Protein 6M7F (pdb70)

Sequence (1041 aa):
FDLPWPLRKHPGVAGAREHCLGWLAAQGLAGLTAETFVTWQLDELAGYFFPRATQEGLELATDLMVWYFAPFDDQFDGALGRDPRRTAGVCAGLAEVLYGVPEPGPVASSPVGRALGDLWRRSCTGMSPFWRTRARHNWTTGYLAAHTAESVPRYDAAYCVRQRGYATSSHVIMDLIERTGGFEVPAMVWHHPVLVELRTLTSSEMIGISNDLCSAESNNLLLVLENHEGLDRPEAIERARALTAERVARFLDVERAVTDVDCLLDGAGREAVRRFVEGLHDLVRGDNEWERTTLPWPLRKHPGVAGAREHCLGWLAAQGLALTAETFVTWQLDELAGYFFPRATQEGLELATDLMVVWYFAPFDDQFDGALGRDPRRTAGVCAGLAEVLYGVPEPGPVASSPVGRALGDLWRRSCTGMSPFWRTRARHNWTGYLAAHTAESVATSSHVIMDLIERTGGFEVPAMVWHHPVLVELRTLTSEMILTAERVARFLDVERAVTDVDCLLDGAGREAVRRFVEGLHDLVRGDNEWERTTFDLPWPLRKHPGVAGAREHCLGWLAAQGLADTFVTWQLDELAGYFFPRATQEGLELATDLMVWYFAPFDDQFRTAGVCAGLAEVLYGVPEPGPVASSPVGRALGDLWRRSCTGMSPFWRTRARHNWTTGYLAAHTAESVVDAAYCVRQRGYATSSHVIMDLIERTGGFEVPAMVWHHPVLVELRTLTSSEMIGISNDLCSSNNLLLVLENHEGLDRPEAIERARALTAERVARFLDVERAVTDVDCLLDGAGREAVRRFVEGLHDLVRGDNEWERTTFDLPWPLRKHPGVAGAREHCLGWLAAQGLAAETFVTWQLDELAGYFFPRATQEGLELATDLMVWYFAPTAGVCAGLAEVLYGVPEPGPVASSPVGRALGDLWRRSCTGMSPFWRTRARHNWTGYLAAHTAESVPRYSSHVIMDLIERTGGFEVPAMVWHHPVLVELRTLTSSEMIGISERARALTAERVARFLDVERAVTDVDCLLDGAGREAVRRFVEGLHDLVRGDNEWERTT

Secondary structure (DSSP, 8-state):
---SS-----TTHHHHHHHHHHHHHHTT------TTTTTT-HHHHHHHH-TT--HHHHHHHHHHHHHIIIIIHHTT-GGGGG-HHHHHHHHHHHHHHTS--SS--TTTTSHHHHHHHHHHHHHHTT--HHHHHHHHHHHHHHHHHHHHHTS----HHHHHHHHHHHSTHHHHHHHHHHHHT----HHHHT-HHHHHHHHHHHHHHHHHHHHHS-----HHHHHHHHH---HHHHHHHHHHHHHHHHHHHHHHHGGGGGGGGG--HHHHHHHHHHHHHHHHHHHHHHHHHHH-/--S-----TTHHHHHHHHHHHHHHTT----HHHHHHHTHHHHHHHH-TT--HHHHHHHHHHHHHIIIIITTTSTTTTTS-SSHHHHHHHHHHHHHHT-S---TTTTSHHHHHHHHHHHHHTTT--HHHHHHHHHHHHHHHHHHHHT----THHHHHHHHHHHHT----HHHHTSHHHHHHHHHHHHT--HHHHHHHHHHHGGGGGGGGGG--HHHHHHHHHHHHHHHHHHHHHHHHHHT-/---SS-----TTHHHHHHHHHHHHHHTT-----TTT-HHHHHHHH-TT--HHHHHHHHHHHHHIIIIIHHT--HHHHHHHHHHHTS--SS--TTTTSHHHHHHHHHHHHHHTT--HHHHHHHHHHHHHHHHHHHHTT---TTHHHHHHHHHSTHHHHTHHHHHHHT----HHHHTSHHHHHHHHHHHHHHHHHHHHT----HHHHHHHHH---HHHHHHHHHHHHHHHHHHHHHHGGGGGGGGGG--HHHHHHHHHHHHHHHHHHHHHHHHHHT-/---SS-----TTHHHHHHHHHHHHHHTT---TTHHHHTHHHHHHHH-TT--HHHHHHHHHHHHHHH---HHHHHHHHHHHHT-SS--SSTTSHHHHHHHHHHHHHTTT--HHHHHHHHHHHHHHHHHHHHTTS----HHHHHHHHHHHHT----HHHHTSHHHHHHHHHHHHHHHT--TTHHHHHHHHHHHHHHGGGGGGGTTS--HHHHHHHHHHHHHHHHHHHHHHHHHHT-

Radius of gyration: 35.19 Å; Cα contacts (8 Å, |Δi|>4): 1382; chains: 4; bounding box: 72×60×108 Å

Structure (mmCIF, N/CA/C/O backbone):
data_6M7F
#
_entry.id   6M7F
#
_cell.length_a   63.741
_cell.length_b   95.846
_cell.length_c   102.299
_cell.angle_alpha   90.00
_cell.angle_beta   96.92
_cell.angle_gamma   90.00
#
_symmetry.space_group_name_H-M   'P 1 21 1'
#
loop_
_entity.id
_entity.type
_entity.pdbx_description
1 polymer 'Cucumene Synthase'
2 water water
#
loop_
_atom_site.group_PDB
_atom_site.id
_atom_site.type_symbol
_atom_site.label_atom_id
_atom_site.label_alt_id
_atom_site.label_comp_id
_atom_site.label_asym_id
_atom_site.label_entity_id
_atom_site.label_seq_id
_atom_site.pdbx_PDB_ins_code
_atom_site.Cartn_x
_atom_site.Cartn_y
_atom_site.Cartn_z
_atom_site.occupancy
_atom_site.B_iso_or_equiv
_atom_site.auth_seq_id
_atom_site.auth_comp_id
_atom_site.auth_asym_id
_atom_site.auth_atom_id
_atom_site.pdbx_PDB_model_num
ATOM 1 N N . PHE A 1 7 ? 34.087 104.616 107.911 1.00 84.35 7 PHE A N 1
ATOM 2 C CA . PHE A 1 7 ? 32.832 105.324 108.136 1.00 118.92 7 PHE A CA 1
ATOM 3 C C . PHE A 1 7 ? 32.239 104.949 109.490 1.00 125.37 7 PHE A C 1
ATOM 4 O O . PHE A 1 7 ? 32.940 104.399 110.341 1.00 121.02 7 PHE A O 1
ATOM 12 N N . ASP A 1 8 ? 30.947 105.212 109.665 1.00 121.47 8 ASP A N 1
ATOM 13 C CA . ASP A 1 8 ? 30.260 105.070 110.950 1.00 112.58 8 ASP A CA 1
ATOM 14 C C . ASP A 1 8 ? 31.101 105.643 112.093 1.00 120.12 8 ASP A C 1
ATOM 15 O O . ASP A 1 8 ? 31.488 104.951 113.034 1.00 107.19 8 ASP A O 1
ATOM 17 N N . LEU A 1 9 ? 31.373 106.947 111.991 1.00 121.09 9 LEU A N 1
ATOM 18 C CA . LEU A 1 9 ? 32.211 107.681 112.929 1.00 95.99 9 LEU A CA 1
ATOM 19 C C . LEU A 1 9 ? 31.401 108.156 114.138 1.00 93.00 9 LEU A C 1
ATOM 20 O O . LEU A 1 9 ? 30.181 108.320 114.052 1.00 87.39 9 LEU A O 1
ATOM 25 N N . PRO A 1 10 ? 32.054 108.380 115.283 1.00 81.78 10 PRO A N 1
ATOM 26 C CA . PRO A 1 10 ? 31.320 108.783 116.491 1.00 74.82 10 PRO A CA 1
ATOM 27 C C . PRO A 1 10 ? 30.900 110.246 116.523 1.00 77.66 10 PRO A C 1
ATOM 28 O O . PRO A 1 10 ? 30.270 110.664 117.501 1.00 82.81 10 PRO A O 1
ATOM 32 N N . TRP A 1 11 ? 31.222 111.038 115.495 1.00 72.71 11 TRP A N 1
ATOM 33 C CA . TRP A 1 11 ? 30.932 112.466 115.516 1.00 70.01 11 TRP A CA 1
ATOM 34 C C . TRP A 1 11 ? 29.783 112.805 114.569 1.00 70.72 11 TRP A C 1
ATOM 35 O O . TRP A 1 11 ? 29.637 112.184 113.511 1.00 70.96 11 TRP A O 1
ATOM 46 N N . PRO A 1 12 ? 28.949 113.782 114.922 1.00 73.26 12 PRO A N 1
ATOM 47 C CA . PRO A 1 12 ? 27.831 114.146 114.046 1.00 64.06 12 PRO A CA 1
ATOM 48 C C . PRO A 1 12 ? 28.293 114.887 112.801 1.00 55.99 12 PRO A C 1
ATOM 49 O O . PRO A 1 12 ? 29.301 115.599 112.804 1.00 59.82 12 PRO A O 1
ATOM 53 N N . LEU A 1 13 ? 27.526 114.715 111.726 1.00 48.86 13 LEU A N 1
ATOM 54 C CA . LEU A 1 13 ? 27.795 115.398 110.466 1.00 46.87 13 LEU A CA 1
ATOM 55 C C . LEU A 1 13 ? 27.224 116.809 110.512 1.00 46.64 13 LEU A C 1
ATOM 56 O O . LEU A 1 13 ? 26.014 116.989 110.690 1.00 52.97 13 LEU A O 1
ATOM 61 N N . ARG A 1 14 ? 28.089 117.808 110.351 1.00 47.17 14 ARG A N 1
ATOM 62 C CA . ARG A 1 14 ? 27.678 119.203 110.372 1.00 52.51 14 ARG A CA 1
ATOM 63 C C . ARG A 1 14 ? 28.122 119.892 109.085 1.00 38.22 14 ARG A C 1
ATOM 64 O O . ARG A 1 14 ? 29.143 119.532 108.492 1.00 47.52 14 ARG A O 1
ATOM 72 N N . LYS A 1 15 ? 27.349 120.894 108.659 1.00 49.97 15 LYS A N 1
ATOM 73 C CA . LYS A 1 15 ? 27.527 121.511 107.350 1.00 48.25 15 LYS A CA 1
ATOM 74 C C . LYS A 1 15 ? 27.272 123.010 107.420 1.00 49.79 15 LYS A C 1
ATOM 75 O O . LYS A 1 15 ? 26.303 123.455 108.040 1.00 72.11 15 LYS A O 1
ATOM 81 N N . HIS A 1 16 ? 28.143 123.780 106.772 1.00 63.50 16 HIS A N 1
ATOM 82 C CA . HIS A 1 16 ? 27.982 125.231 106.727 1.00 62.74 16 HIS A CA 1
ATOM 83 C C . HIS A 1 16 ? 26.728 125.600 105.937 1.00 68.58 16 HIS A C 1
ATOM 84 O O . HIS A 1 16 ? 26.498 125.047 104.855 1.00 67.96 16 HIS A O 1
ATOM 91 N N . PRO A 1 17 ? 25.899 126.521 106.439 1.00 70.10 17 PRO A N 1
ATOM 92 C CA . PRO A 1 17 ? 24.643 126.846 105.736 1.00 60.16 17 PRO A CA 1
ATOM 93 C C . PRO A 1 17 ? 24.826 127.684 104.477 1.00 65.39 17 PRO A C 1
ATOM 94 O O . PRO A 1 17 ? 23.883 127.779 103.682 1.00 72.93 17 PRO A O 1
ATOM 98 N N . GLY A 1 18 ? 25.990 128.296 104.269 1.00 59.00 18 GLY A N 1
ATOM 99 C CA . GLY A 1 18 ? 26.153 129.283 103.215 1.00 46.41 18 GLY A CA 1
ATOM 100 C C . GLY A 1 18 ? 26.857 128.799 101.963 1.00 56.97 18 GLY A C 1
ATOM 101 O O . GLY A 1 18 ? 27.552 129.576 101.301 1.00 64.96 18 GLY A O 1
ATOM 102 N N . VAL A 1 19 ? 26.695 127.514 101.637 1.00 59.37 19 VAL A N 1
ATOM 103 C CA . VAL A 1 19 ? 27.365 126.938 100.471 1.00 59.92 19 VAL A CA 1
ATOM 104 C C . VAL A 1 19 ? 26.941 127.653 99.189 1.00 56.53 19 VAL A C 1
ATOM 105 O O . VAL A 1 19 ? 27.761 127.891 98.288 1.00 53.99 19 VAL A O 1
ATOM 109 N N . ALA A 1 20 ? 25.663 128.036 99.102 1.00 61.83 20 ALA A N 1
ATOM 110 C CA . ALA A 1 20 ? 25.121 128.565 97.852 1.00 57.85 20 ALA A CA 1
ATOM 111 C C . ALA A 1 20 ? 25.792 129.874 97.454 1.00 46.54 20 ALA A C 1
ATOM 112 O O . ALA A 1 20 ? 26.147 130.065 96.285 1.00 49.04 20 ALA A O 1
ATOM 114 N N . GLY A 1 21 ? 25.964 130.793 98.405 1.00 41.17 21 GLY A N 1
ATOM 115 C CA . GLY A 1 21 ? 26.705 132.010 98.111 1.00 57.57 21 GLY A CA 1
ATOM 116 C C . GLY A 1 21 ? 28.147 131.737 97.730 1.00 57.32 21 GLY A C 1
ATOM 117 O O . GLY A 1 21 ? 28.700 132.388 96.837 1.00 49.44 21 GLY A O 1
ATOM 118 N N . ALA A 1 22 ? 28.774 130.767 98.400 1.00 54.33 22 ALA A N 1
ATOM 119 C CA . ALA A 1 22 ? 30.164 130.440 98.106 1.00 52.11 22 ALA A CA 1
ATOM 120 C C . ALA A 1 22 ? 30.331 129.935 96.681 1.00 57.71 22 ALA A C 1
ATOM 121 O O . ALA A 1 22 ? 31.369 130.181 96.057 1.00 62.99 22 ALA A O 1
ATOM 123 N N . ARG A 1 23 ? 29.330 129.227 96.148 1.00 58.89 23 ARG A N 1
ATOM 124 C CA . ARG A 1 23 ? 29.427 128.775 94.762 1.00 58.10 23 ARG A CA 1
ATOM 125 C C . ARG A 1 23 ? 29.462 129.957 93.798 1.00 62.03 23 ARG A C 1
ATOM 126 O O . ARG A 1 23 ? 30.230 129.955 92.825 1.00 66.25 23 ARG A O 1
ATOM 134 N N . GLU A 1 24 ? 28.699 131.010 94.096 1.00 63.89 24 GLU A N 1
ATOM 135 C CA . GLU A 1 24 ? 28.626 132.152 93.191 1.00 61.07 24 GLU A CA 1
ATOM 136 C C . GLU A 1 24 ? 29.868 133.023 93.305 1.00 58.66 24 GLU A C 1
ATOM 137 O O . GLU A 1 24 ? 30.493 133.370 92.292 1.00 65.89 24 GLU A O 1
ATOM 139 N N . HIS A 1 25 ? 30.243 133.379 94.537 1.00 60.07 25 HIS A N 1
ATOM 140 C CA . HIS A 1 25 ? 31.504 134.081 94.736 1.00 57.67 25 HIS A CA 1
ATOM 141 C C . HIS A 1 25 ? 32.651 133.323 94.085 1.00 61.07 25 HIS A C 1
ATOM 142 O O . HIS A 1 25 ? 33.536 133.928 93.472 1.00 64.27 25 HIS A O 1
ATOM 149 N N . CYS A 1 26 ? 32.660 131.994 94.218 1.00 59.82 26 CYS A N 1
ATOM 150 C CA . CYS A 1 26 ? 33.765 131.211 93.676 1.00 60.14 26 CYS A CA 1
ATOM 151 C C . CYS A 1 26 ? 33.759 131.222 92.154 1.00 48.93 26 CYS A C 1
ATOM 152 O O . CYS A 1 26 ? 34.824 131.224 91.528 1.00 63.50 26 CYS A O 1
ATOM 155 N N . LEU A 1 27 ? 32.574 131.206 91.537 1.00 50.48 27 LEU A N 1
ATOM 156 C CA . LEU A 1 27 ? 32.509 131.363 90.086 1.00 56.21 27 LEU A CA 1
ATOM 157 C C . LEU A 1 27 ? 33.097 132.702 89.652 1.00 55.68 27 LEU A C 1
ATOM 158 O O . LEU A 1 27 ? 33.931 132.762 88.735 1.00 68.82 27 LEU A O 1
ATOM 163 N N . GLY A 1 28 ? 32.704 133.786 90.327 1.00 48.13 28 GLY A N 1
ATOM 164 C CA . GLY A 1 28 ? 33.258 135.089 89.987 1.00 45.99 28 GLY A CA 1
ATOM 165 C C . GLY A 1 28 ? 34.761 135.151 90.185 1.00 66.30 28 GLY A C 1
ATOM 166 O O . GLY A 1 28 ? 35.478 135.776 89.397 1.00 71.10 28 GLY A O 1
ATOM 167 N N . TRP A 1 29 ? 35.258 134.490 91.231 1.00 70.00 29 TRP A N 1
ATOM 168 C CA . TRP A 1 29 ? 36.691 134.471 91.501 1.00 49.40 29 TRP A CA 1
ATOM 169 C C . TRP A 1 29 ? 37.440 133.717 90.412 1.00 51.02 29 TRP A C 1
ATOM 170 O O . TRP A 1 29 ? 38.494 134.164 89.945 1.00 63.19 29 TRP A O 1
ATOM 181 N N . LEU A 1 30 ? 36.923 132.551 90.014 1.00 50.35 30 LEU A N 1
ATOM 182 C CA . LEU A 1 30 ? 37.506 131.831 88.887 1.00 61.86 30 LEU A CA 1
ATOM 183 C C . LEU A 1 30 ? 37.559 132.708 87.645 1.00 60.99 30 LEU A C 1
ATOM 184 O O . LEU A 1 30 ? 38.553 132.694 86.908 1.00 65.82 30 LEU A O 1
ATOM 189 N N . ALA A 1 31 ? 36.495 133.474 87.392 1.00 60.32 31 ALA A N 1
ATOM 190 C CA . ALA A 1 31 ? 36.490 134.357 86.230 1.00 64.07 31 ALA A CA 1
ATOM 191 C C . ALA A 1 31 ? 37.574 135.424 86.342 1.00 66.45 31 ALA A C 1
ATOM 192 O O . ALA A 1 31 ? 38.308 135.683 85.381 1.00 64.04 31 ALA A O 1
ATOM 194 N N . ALA A 1 32 ? 37.693 136.049 87.517 1.00 71.33 32 ALA A N 1
ATOM 195 C CA . ALA A 1 32 ? 38.645 137.145 87.685 1.00 61.48 32 ALA A CA 1
ATOM 196 C C . ALA A 1 32 ? 40.090 136.673 87.545 1.00 64.32 32 ALA A C 1
ATOM 197 O O . ALA A 1 32 ? 40.925 137.376 86.963 1.00 62.96 32 ALA A O 1
ATOM 199 N N . GLN A 1 33 ? 40.404 135.485 88.060 1.00 68.13 33 GLN A N 1
ATOM 200 C CA . GLN A 1 33 ? 41.775 134.987 88.041 1.00 64.89 33 GLN A CA 1
ATOM 201 C C . GLN A 1 33 ? 42.167 134.318 86.729 1.00 69.03 33 GLN A C 1
ATOM 202 O O . GLN A 1 33 ? 43.288 133.806 86.630 1.00 68.47 33 GLN A O 1
ATOM 208 N N . GLY A 1 34 ? 41.291 134.304 85.727 1.00 60.23 34 GLY A N 1
ATOM 209 C CA . GLY A 1 34 ? 41.641 133.688 84.460 1.00 60.22 34 GLY A CA 1
ATOM 210 C C . GLY A 1 34 ? 41.743 132.180 84.499 1.00 69.20 34 GLY A C 1
ATOM 211 O O . GLY A 1 34 ? 42.532 131.601 83.746 1.00 69.95 34 GLY A O 1
ATOM 212 N N . LEU A 1 35 ? 40.967 131.525 85.359 1.00 70.28 35 LEU A N 1
ATOM 213 C CA . LEU A 1 35 ? 41.029 130.080 85.531 1.00 67.43 35 LEU A CA 1
ATOM 214 C C . LEU A 1 35 ? 39.874 129.350 84.863 1.00 73.27 35 LEU A C 1
ATOM 215 O O . LEU A 1 35 ? 39.791 128.121 84.966 1.00 68.87 35 LEU A O 1
ATOM 220 N N . ALA A 1 36 ? 38.989 130.069 84.184 1.00 85.30 36 ALA A N 1
ATOM 221 C CA . ALA A 1 36 ? 37.855 129.449 83.513 1.00 70.66 36 ALA A CA 1
ATOM 222 C C . ALA A 1 36 ? 38.003 129.602 82.005 1.00 65.60 36 ALA A C 1
ATOM 223 O O . ALA A 1 36 ? 37.017 129.597 81.269 1.00 43.81 36 ALA A O 1
ATOM 225 N N . GLY A 1 40 ? 34.456 127.435 76.756 1.00 43.22 40 GLY A N 1
ATOM 226 C CA . GLY A 1 40 ? 33.771 127.000 77.959 1.00 72.21 40 GLY A CA 1
ATOM 227 C C . GLY A 1 40 ? 34.302 125.690 78.504 1.00 103.56 40 GLY A C 1
ATOM 228 O O . GLY A 1 40 ? 35.514 125.465 78.520 1.00 102.13 40 GLY A O 1
ATOM 229 N N . LEU A 1 41 ? 33.385 124.827 78.946 1.00 97.92 41 LEU A N 1
ATOM 230 C CA . LEU A 1 41 ? 33.718 123.518 79.508 1.00 95.64 41 LEU A CA 1
ATOM 231 C C . LEU A 1 41 ? 34.702 123.655 80.673 1.00 106.35 41 LEU A C 1
ATOM 232 O O . LEU A 1 41 ? 35.786 123.068 80.686 1.00 110.76 41 LEU A O 1
ATOM 234 N N . THR A 1 42 ? 34.298 124.454 81.663 1.00 104.52 42 THR A N 1
ATOM 235 C CA . THR A 1 42 ? 35.110 124.628 82.860 1.00 109.38 42 THR A CA 1
ATOM 236 C C . THR A 1 42 ? 34.280 124.624 84.138 1.00 112.56 42 THR A C 1
ATOM 237 O O . THR A 1 42 ? 34.842 124.831 85.221 1.00 101.89 42 THR A O 1
ATOM 241 N N . ALA A 1 43 ? 32.971 124.383 84.056 1.00 119.57 43 ALA A N 1
ATOM 242 C CA . ALA A 1 43 ? 32.098 124.386 85.222 1.00 110.19 43 ALA A CA 1
ATOM 243 C C . ALA A 1 43 ? 31.703 122.973 85.643 1.00 117.74 43 ALA A C 1
ATOM 244 O O . ALA A 1 43 ? 30.612 122.758 86.178 1.00 110.45 43 ALA A O 1
ATOM 246 N N . GLU A 1 44 ? 32.586 122.001 85.411 1.00 108.66 44 GLU A N 1
ATOM 247 C CA . GLU A 1 44 ? 32.398 120.635 85.877 1.00 101.08 44 GLU A CA 1
ATOM 248 C C . GLU A 1 44 ? 33.035 120.402 87.238 1.00 105.23 44 GLU A C 1
ATOM 249 O O . GLU A 1 44 ? 33.382 119.263 87.569 1.00 93.91 44 GLU A O 1
ATOM 251 N N . THR A 1 45 ? 33.218 121.460 88.019 1.00 109.78 45 THR A N 1
ATOM 252 C CA . THR A 1 45 ? 33.805 121.358 89.346 1.00 91.92 45 THR A CA 1
ATOM 253 C C . THR A 1 45 ? 32.744 121.269 90.432 1.00 91.98 45 THR A C 1
ATOM 254 O O . THR A 1 45 ? 32.936 120.562 91.430 1.00 91.12 45 THR A O 1
ATOM 258 N N . PHE A 1 46 ? 31.614 121.945 90.234 1.00 106.44 46 PHE A N 1
ATOM 259 C CA . PHE A 1 46 ? 30.490 121.924 91.160 1.00 99.23 46 PHE A CA 1
ATOM 260 C C . PHE A 1 46 ? 29.445 120.884 90.775 1.00 104.39 46 PHE A C 1
ATOM 261 O O . PHE A 1 46 ? 28.888 120.215 91.653 1.00 102.70 46 PHE A O 1
ATOM 269 N N . VAL A 1 47 ? 29.160 120.752 89.477 1.00 111.93 47 VAL A N 1
ATOM 270 C CA . VAL A 1 47 ? 28.080 119.878 89.022 1.00 125.70 47 VAL A CA 1
ATOM 271 C C . VAL A 1 47 ? 28.330 118.434 89.446 1.00 115.81 47 VAL A C 1
ATOM 272 O O . VAL A 1 47 ? 27.457 117.783 90.032 1.00 116.41 47 VAL A O 1
ATOM 276 N N . THR A 1 48 ? 29.525 117.914 89.168 1.00 110.81 48 THR A N 1
ATOM 277 C CA . THR A 1 48 ? 29.820 116.514 89.458 1.00 112.90 48 THR A CA 1
ATOM 278 C C . THR A 1 48 ? 30.684 116.307 90.694 1.00 111.35 48 THR A C 1
ATOM 279 O O . THR A 1 48 ? 30.496 115.309 91.397 1.00 108.38 48 THR A O 1
ATOM 283 N N . TRP A 1 49 ? 31.624 117.208 90.988 1.00 108.85 49 TRP A N 1
ATOM 284 C CA . TRP A 1 49 ? 32.525 116.996 92.114 1.00 98.36 49 TRP A CA 1
ATOM 285 C C . TRP A 1 49 ? 32.080 117.713 93.380 1.00 90.02 49 TRP A C 1
ATOM 286 O O . TRP A 1 49 ? 32.611 117.415 94.456 1.00 87.73 49 TRP A O 1
ATOM 297 N N . GLN A 1 50 ? 31.123 118.639 93.280 1.00 81.23 50 GLN A N 1
ATOM 298 C CA . GLN A 1 50 ? 30.421 119.185 94.441 1.00 79.11 50 GLN A CA 1
ATOM 299 C C . GLN A 1 50 ? 31.401 119.777 95.454 1.00 65.87 50 GLN A C 1
ATOM 300 O O . GLN A 1 50 ? 31.312 119.531 96.659 1.00 70.12 50 GLN A O 1
ATOM 306 N N . LEU A 1 51 ? 32.351 120.571 94.954 1.00 72.23 51 LEU A N 1
ATOM 307 C CA . LEU A 1 51 ? 33.414 121.062 95.822 1.00 69.22 51 LEU A CA 1
ATOM 308 C C . LEU A 1 51 ? 32.939 122.151 96.770 1.00 67.29 51 LEU A C 1
ATOM 309 O O . LEU A 1 51 ? 33.571 122.364 97.809 1.00 52.33 51 LEU A O 1
ATOM 314 N N . ASP A 1 52 ? 31.865 122.863 96.429 1.00 65.44 52 ASP A N 1
ATOM 315 C CA . ASP A 1 52 ? 31.324 123.848 97.358 1.00 56.56 52 ASP A CA 1
ATOM 316 C C . ASP A 1 52 ? 30.794 123.168 98.616 1.00 54.04 52 ASP A C 1
ATOM 317 O O . ASP A 1 52 ? 31.058 123.621 99.737 1.00 52.84 52 ASP A O 1
ATOM 322 N N . GLU A 1 53 ? 30.065 122.062 98.447 1.00 52.29 53 GLU A N 1
ATOM 323 C CA . GLU A 1 53 ? 29.571 121.311 99.597 1.00 65.98 53 GLU A CA 1
ATOM 324 C C . GLU A 1 53 ? 30.711 120.655 100.366 1.00 50.97 53 GLU A C 1
ATOM 325 O O . GLU A 1 53 ? 30.662 120.572 101.598 1.00 46.47 53 GLU A O 1
ATOM 331 N N . LEU A 1 54 ? 31.730 120.155 99.660 1.00 55.78 54 LEU A N 1
ATOM 332 C CA . LEU A 1 54 ? 32.920 119.646 100.340 1.00 54.98 54 LEU A CA 1
ATOM 333 C C . LEU A 1 54 ? 33.557 120.732 101.201 1.00 51.96 54 LEU A C 1
ATOM 334 O O . LEU A 1 54 ? 33.942 120.485 102.350 1.00 50.21 54 LEU A O 1
ATOM 339 N N . ALA A 1 55 ? 33.695 121.941 100.648 1.00 44.01 55 ALA A N 1
ATOM 340 C CA . ALA A 1 55 ? 34.164 123.076 101.437 1.00 43.91 55 ALA A CA 1
ATOM 341 C C . ALA A 1 55 ? 33.272 123.310 102.649 1.00 48.57 55 ALA A C 1
ATOM 342 O O . ALA A 1 55 ? 33.761 123.646 103.734 1.00 42.98 55 ALA A O 1
ATOM 344 N N . GLY A 1 56 ? 31.956 123.150 102.480 1.00 53.02 56 GLY A N 1
ATOM 345 C CA . GLY A 1 56 ? 31.053 123.292 103.609 1.00 49.79 56 GLY A CA 1
ATOM 346 C C . GLY A 1 56 ? 31.257 122.233 104.675 1.00 55.79 56 GLY A C 1
ATOM 347 O O . GLY A 1 56 ? 31.081 122.503 105.866 1.00 59.84 56 GLY A O 1
ATOM 348 N N . TYR A 1 57 ? 31.623 121.016 104.265 1.00 60.28 57 TYR A N 1
ATOM 349 C CA . TYR A 1 57 ? 31.877 119.947 105.227 1.00 65.81 57 TYR A CA 1
ATOM 350 C C . TYR A 1 57 ? 33.209 120.148 105.941 1.00 65.26 57 TYR A C 1
ATOM 351 O O . TYR A 1 57 ? 33.337 119.830 107.129 1.00 63.98 57 TYR A O 1
ATOM 360 N N . PHE A 1 58 ? 34.216 120.670 105.232 1.00 53.63 58 PHE A N 1
ATOM 361 C CA . PHE A 1 58 ? 35.531 120.845 105.840 1.00 47.37 58 PHE A CA 1
ATOM 362 C C . PHE A 1 58 ? 35.528 121.960 106.878 1.00 52.51 58 PHE A C 1
ATOM 363 O O . PHE A 1 58 ? 36.134 121.819 107.947 1.00 50.98 58 PHE A O 1
ATOM 371 N N . PHE A 1 59 ? 34.854 123.073 106.588 1.00 49.27 59 PHE A N 1
ATOM 372 C CA . PHE A 1 59 ? 34.889 124.264 107.439 1.00 49.99 59 PHE A CA 1
ATOM 373 C C . PHE A 1 59 ? 33.474 124.722 107.775 1.00 48.83 59 PHE A C 1
ATOM 374 O O . PHE A 1 59 ? 33.053 125.817 107.394 1.00 55.50 59 PHE A O 1
ATOM 382 N N . PRO A 1 60 ? 32.705 123.898 108.493 1.00 67.37 60 PRO A N 1
ATOM 383 C CA . PRO A 1 60 ? 31.317 124.278 108.797 1.00 58.77 60 PRO A CA 1
ATOM 384 C C . PRO A 1 60 ? 31.193 125.393 109.826 1.00 59.03 60 PRO A C 1
ATOM 385 O O . PRO A 1 60 ? 30.080 125.894 110.030 1.00 63.04 60 PRO A O 1
ATOM 389 N N . ARG A 1 61 ? 32.283 125.797 110.482 1.00 66.20 61 ARG A N 1
ATOM 390 C CA . ARG A 1 61 ? 32.246 126.873 111.466 1.00 56.92 61 ARG A CA 1
ATOM 391 C C . ARG A 1 61 ? 32.883 128.153 110.951 1.00 57.87 61 ARG A C 1
ATOM 392 O O . ARG A 1 61 ? 33.147 129.067 111.740 1.00 54.71 61 ARG A O 1
ATOM 400 N N . ALA A 1 62 ? 33.133 128.241 109.649 1.00 46.46 62 ALA A N 1
ATOM 401 C CA . ALA A 1 62 ? 33.760 129.417 109.076 1.00 33.80 62 ALA A CA 1
ATOM 402 C C . ALA A 1 62 ? 32.770 130.571 108.986 1.00 44.96 62 ALA A C 1
ATOM 403 O O . ALA A 1 62 ? 31.550 130.387 109.019 1.00 49.24 62 ALA A O 1
ATOM 405 N N . THR A 1 63 ? 33.316 131.779 108.878 1.00 44.99 63 THR A N 1
ATOM 406 C CA . THR A 1 63 ? 32.529 132.897 108.392 1.00 46.02 63 THR A CA 1
ATOM 407 C C . THR A 1 63 ? 32.233 132.692 106.908 1.00 50.51 63 THR A C 1
ATOM 408 O O . THR A 1 63 ? 32.814 131.828 106.246 1.00 57.84 63 THR A O 1
ATOM 412 N N . GLN A 1 64 ? 31.308 133.496 106.380 1.00 44.51 64 GLN A N 1
ATOM 413 C CA . GLN A 1 64 ? 31.002 133.406 104.956 1.00 46.21 64 GLN A CA 1
ATOM 414 C C . GLN A 1 64 ? 32.232 133.720 104.110 1.00 45.45 64 GLN A C 1
ATOM 415 O O . GLN A 1 64 ? 32.502 133.040 103.111 1.00 51.11 64 GLN A O 1
ATOM 421 N N . GLU A 1 65 ? 33.001 134.735 104.512 1.00 41.66 65 GLU A N 1
ATOM 422 C CA . GLU A 1 65 ? 34.239 135.063 103.814 1.00 57.76 65 GLU A CA 1
ATOM 423 C C . GLU A 1 65 ? 35.234 133.909 103.881 1.00 56.81 65 GLU A C 1
ATOM 424 O O . GLU A 1 65 ? 35.850 133.547 102.868 1.00 54.11 65 GLU A O 1
ATOM 430 N N . GLY A 1 66 ? 35.386 133.301 105.060 1.00 47.66 66 GLY A N 1
ATOM 431 C CA . GLY A 1 66 ? 36.311 132.188 105.191 1.00 44.32 66 GLY A CA 1
ATOM 432 C C . GLY A 1 66 ? 35.879 130.976 104.388 1.00 55.75 66 GLY A C 1
ATOM 433 O O . GLY A 1 66 ? 36.703 130.326 103.738 1.00 51.66 66 GLY A O 1
ATOM 434 N N . LEU A 1 67 ? 34.582 130.653 104.425 1.00 58.92 67 LEU A N 1
ATOM 435 C CA . LEU A 1 67 ? 34.066 129.574 103.588 1.00 54.13 67 LEU A CA 1
ATOM 436 C C . LEU A 1 67 ? 34.343 129.845 102.116 1.00 51.83 67 LEU A C 1
ATOM 437 O O . LEU A 1 67 ? 34.717 128.933 101.367 1.00 48.98 67 LEU A O 1
ATOM 442 N N . GLU A 1 68 ? 34.182 131.100 101.685 1.00 54.55 68 GLU A N 1
ATOM 443 C CA . GLU A 1 68 ? 34.453 131.433 100.291 1.00 53.80 68 GLU A CA 1
ATOM 444 C C . GLU A 1 68 ? 35.927 131.234 99.958 1.00 57.99 68 GLU A C 1
ATOM 445 O O . GLU A 1 68 ? 36.265 130.727 98.880 1.00 61.61 68 GLU A O 1
ATOM 451 N N . LEU A 1 69 ? 36.816 131.605 100.883 1.00 60.80 69 LEU A N 1
ATOM 452 C CA . LEU A 1 69 ? 38.243 131.375 100.675 1.00 42.85 69 LEU A CA 1
ATOM 453 C C . LEU A 1 69 ? 38.547 129.887 100.549 1.00 41.48 69 LEU A C 1
ATOM 454 O O . LEU A 1 69 ? 39.281 129.465 99.647 1.00 43.71 69 LEU A O 1
ATOM 459 N N . ALA A 1 70 ? 37.993 129.075 101.455 1.00 47.32 70 ALA A N 1
ATOM 460 C CA . ALA A 1 70 ? 38.194 127.631 101.376 1.00 54.17 70 ALA A CA 1
ATOM 461 C C . ALA A 1 70 ? 37.715 127.076 100.041 1.00 46.78 70 ALA A C 1
ATOM 462 O O . ALA A 1 70 ? 38.390 126.238 99.427 1.00 61.79 70 ALA A O 1
ATOM 464 N N . THR A 1 71 ? 36.556 127.544 99.569 1.00 47.28 71 THR A N 1
ATOM 465 C CA . THR A 1 71 ? 36.041 127.082 98.284 1.00 58.13 71 THR A CA 1
ATOM 466 C C . THR A 1 71 ? 37.009 127.430 97.160 1.00 50.59 71 THR A C 1
ATOM 467 O O . THR A 1 71 ? 37.345 126.578 96.328 1.00 37.74 71 THR A O 1
ATOM 471 N N . ASP A 1 72 ? 37.478 128.682 97.132 1.00 52.12 72 ASP A N 1
ATOM 472 C CA . ASP A 1 72 ? 38.457 129.082 96.126 1.00 48.42 72 ASP A CA 1
ATOM 473 C C . ASP A 1 72 ? 39.686 128.185 96.166 1.00 48.31 72 ASP A C 1
ATOM 474 O O . ASP A 1 72 ? 40.184 127.753 95.118 1.00 45.84 72 ASP A O 1
ATOM 479 N N . LEU A 1 73 ? 40.185 127.893 97.370 1.00 53.63 73 LEU A N 1
ATOM 480 C CA . LEU A 1 73 ? 41.376 127.062 97.499 1.00 44.38 73 LEU A CA 1
ATOM 481 C C . LEU A 1 73 ? 41.143 125.674 96.926 1.00 36.57 73 LEU A C 1
ATOM 482 O O . LEU A 1 73 ? 41.968 125.160 96.168 1.00 48.36 73 LEU A O 1
ATOM 487 N N . MET A 1 74 ? 40.031 125.039 97.293 1.00 39.02 74 MET A N 1
ATOM 488 C CA . MET A 1 74 ? 39.824 123.657 96.877 1.00 49.45 74 MET A CA 1
ATOM 489 C C . MET A 1 74 ? 39.492 123.548 95.392 1.00 45.24 74 MET A C 1
ATOM 490 O O . MET A 1 74 ? 39.846 122.547 94.750 1.00 58.16 74 MET A O 1
ATOM 495 N N . VAL A 1 75 ? 38.897 124.591 94.806 1.00 47.08 75 VAL A N 1
ATOM 496 C CA . VAL A 1 75 ? 38.749 124.606 93.354 1.00 46.38 75 VAL A CA 1
ATOM 497 C C . VAL A 1 75 ? 40.109 124.774 92.694 1.00 48.79 75 VAL A C 1
ATOM 498 O O . VAL A 1 75 ? 40.410 124.121 91.688 1.00 50.13 75 VAL A O 1
ATOM 502 N N . TRP A 1 76 ? 40.950 125.654 93.245 1.00 42.63 76 TRP A N 1
ATOM 503 C CA . TRP A 1 76 ? 42.331 125.760 92.786 1.00 49.82 76 TRP A CA 1
ATOM 504 C C . TRP A 1 76 ? 43.036 124.408 92.856 1.00 55.20 76 TRP A C 1
ATOM 505 O O . TRP A 1 76 ? 43.820 124.058 91.968 1.00 50.95 76 TRP A O 1
ATOM 516 N N . TYR A 1 77 ? 42.790 123.648 93.925 1.00 53.45 77 TYR A N 1
ATOM 517 C CA . TYR A 1 77 ? 43.350 122.306 94.040 1.00 46.34 77 TYR A CA 1
ATOM 518 C C . TYR A 1 77 ? 42.895 121.415 92.894 1.00 46.64 77 TYR A C 1
ATOM 519 O O . TYR A 1 77 ? 43.713 120.745 92.254 1.00 56.31 77 TYR A O 1
ATOM 528 N N . PHE A 1 78 ? 41.590 121.392 92.614 1.00 60.30 78 PHE A N 1
ATOM 529 C CA . PHE A 1 78 ? 41.101 120.354 91.712 1.00 68.62 78 PHE A CA 1
ATOM 530 C C . PHE A 1 78 ? 41.350 120.695 90.243 1.00 60.84 78 PHE A C 1
ATOM 531 O O . PHE A 1 78 ? 41.936 119.892 89.512 1.00 73.05 78 PHE A O 1
ATOM 539 N N . ALA A 1 79 ? 40.937 121.877 89.780 1.00 60.94 79 ALA A N 1
ATOM 540 C CA . ALA A 1 79 ? 41.086 122.094 88.343 1.00 67.63 79 ALA A CA 1
ATOM 541 C C . ALA A 1 79 ? 42.491 122.562 87.953 1.00 64.28 79 ALA A C 1
ATOM 542 O O . ALA A 1 79 ? 43.195 121.816 87.264 1.00 62.47 79 ALA A O 1
ATOM 544 N N . PRO A 1 80 ? 42.961 123.767 88.368 1.00 57.83 80 PRO A N 1
ATOM 545 C CA . PRO A 1 80 ? 44.237 124.270 87.829 1.00 55.57 80 PRO A CA 1
ATOM 546 C C . PRO A 1 80 ? 45.463 123.479 88.259 1.00 56.35 80 PRO A C 1
ATOM 547 O O . PRO A 1 80 ? 46.284 123.081 87.426 1.00 51.41 80 PRO A O 1
ATOM 551 N N . PHE A 1 81 ? 45.612 123.296 89.573 1.00 59.16 81 PHE A N 1
ATOM 552 C CA . PHE A 1 81 ? 46.790 122.624 90.112 1.00 56.68 81 PHE A CA 1
ATOM 553 C C . PHE A 1 81 ? 46.895 121.189 89.607 1.00 65.93 81 PHE A C 1
ATOM 554 O O . PHE A 1 81 ? 47.930 120.780 89.067 1.00 69.60 81 PHE A O 1
ATOM 562 N N . ASP A 1 82 ? 45.826 120.408 89.775 1.00 53.04 82 ASP A N 1
ATOM 563 C CA . ASP A 1 82 ? 45.841 119.005 89.370 1.00 59.03 82 ASP A CA 1
ATOM 564 C C . ASP A 1 82 ? 45.953 118.822 87.858 1.00 62.93 82 ASP A C 1
ATOM 565 O O . ASP A 1 82 ? 46.508 117.813 87.409 1.00 70.91 82 ASP A O 1
ATOM 570 N N . ASP A 1 83 ? 45.419 119.754 87.060 1.00 52.41 83 ASP A N 1
ATOM 571 C CA . ASP A 1 83 ? 45.566 119.649 85.607 1.00 60.22 83 ASP A CA 1
ATOM 572 C C . ASP A 1 83 ? 47.031 119.555 85.197 1.00 66.24 83 ASP A C 1
ATOM 573 O O . ASP A 1 83 ? 47.373 118.835 84.251 1.00 66.99 83 ASP A O 1
ATOM 578 N N . GLN A 1 84 ? 47.907 120.292 85.884 1.00 79.51 84 GLN A N 1
ATOM 579 C CA . GLN A 1 84 ? 49.336 120.236 85.593 1.00 75.02 84 GLN A CA 1
ATOM 580 C C . GLN A 1 84 ? 49.920 118.837 85.761 1.00 78.07 84 GLN A C 1
ATOM 581 O O . GLN A 1 84 ? 50.973 118.547 85.181 1.00 91.22 84 GLN A O 1
ATOM 587 N N . PHE A 1 85 ? 49.272 117.968 86.541 1.00 78.17 85 PHE A N 1
ATOM 588 C CA . PHE A 1 85 ? 49.792 116.639 86.846 1.00 78.70 85 PHE A CA 1
ATOM 589 C C . PHE A 1 85 ? 48.839 115.535 86.395 1.00 87.00 85 PHE A C 1
ATOM 590 O O . PHE A 1 85 ? 48.768 114.476 87.022 1.00 75.86 85 PHE A O 1
ATOM 598 N N . ASP A 1 86 ? 48.102 115.764 85.312 1.00 94.03 86 ASP A N 1
ATOM 599 C CA . ASP A 1 86 ? 47.101 114.806 84.863 1.00 86.99 86 ASP A CA 1
ATOM 600 C C . ASP A 1 86 ? 47.731 113.695 84.031 1.00 88.25 86 ASP A C 1
ATOM 601 O O . ASP A 1 86 ? 48.626 113.939 83.217 1.00 80.65 86 ASP A O 1
ATOM 603 N N . GLY A 1 87 ? 47.251 112.473 84.243 1.00 99.16 87 GLY A N 1
ATOM 604 C CA . GLY A 1 87 ? 47.669 111.344 83.426 1.00 84.78 87 GLY A CA 1
ATOM 605 C C . GLY A 1 87 ? 49.151 111.052 83.559 1.00 76.49 87 GLY A C 1
ATOM 606 O O . GLY A 1 87 ? 49.658 110.756 84.649 1.00 86.08 87 GLY A O 1
ATOM 607 N N . ALA A 1 88 ? 49.866 111.126 82.434 1.00 74.92 88 ALA A N 1
ATOM 608 C CA . ALA A 1 88 ? 51.299 110.863 82.418 1.00 77.29 88 ALA A CA 1
ATOM 609 C C . ALA A 1 88 ? 52.130 112.074 82.820 1.00 64.74 88 ALA A C 1
ATOM 610 O O . ALA A 1 88 ? 53.336 111.926 83.047 1.00 69.74 88 ALA A O 1
ATOM 612 N N . LEU A 1 89 ? 51.523 113.260 82.908 1.00 83.45 89 LEU A N 1
ATOM 613 C CA . LEU A 1 89 ? 52.247 114.439 83.366 1.00 76.25 89 LEU A CA 1
ATOM 614 C C . LEU A 1 89 ? 52.641 114.339 84.833 1.00 79.60 89 LEU A C 1
ATOM 615 O O . LEU A 1 89 ? 53.606 114.988 85.249 1.00 86.05 89 LEU A O 1
ATOM 620 N N . GLY A 1 90 ? 51.921 113.542 85.622 1.00 83.10 90 GLY A N 1
ATOM 621 C CA . GLY A 1 90 ? 52.216 113.382 87.031 1.00 74.90 90 GLY A CA 1
ATOM 622 C C . GLY A 1 90 ? 53.258 112.342 87.367 1.00 87.76 90 GLY A C 1
ATOM 623 O O . GLY A 1 90 ? 53.690 112.263 88.521 1.00 103.43 90 GLY A O 1
ATOM 624 N N . ARG A 1 91 ? 53.675 111.536 86.391 1.00 93.44 91 ARG A N 1
ATOM 625 C CA . ARG A 1 91 ? 54.720 110.541 86.587 1.00 91.20 91 ARG A CA 1
ATOM 626 C C . ARG A 1 91 ? 56.069 111.005 86.050 1.00 81.09 91 ARG A C 1
ATOM 627 O O . ARG A 1 91 ? 56.939 110.174 85.769 1.00 87.44 91 ARG A O 1
ATOM 635 N N . ASP A 1 92 ? 56.254 112.314 85.897 1.00 84.88 92 ASP A N 1
ATOM 636 C CA . ASP A 1 92 ? 57.531 112.887 85.489 1.00 87.56 92 ASP A CA 1
ATOM 637 C C . ASP A 1 92 ? 58.168 113.570 86.692 1.00 82.10 92 ASP A C 1
ATOM 638 O O . ASP A 1 92 ? 57.630 114.576 87.182 1.00 75.28 92 ASP A O 1
ATOM 643 N N . PRO A 1 93 ? 59.290 113.064 87.210 1.00 86.50 93 PRO A N 1
ATOM 644 C CA . PRO A 1 93 ? 59.876 113.648 88.426 1.00 90.21 93 PRO A CA 1
ATOM 645 C C . PRO A 1 93 ? 60.377 115.070 88.230 1.00 88.09 93 PRO A C 1
ATOM 646 O O . PRO A 1 93 ? 59.998 115.985 88.971 1.00 83.31 93 PRO A O 1
ATOM 650 N N . ARG A 1 94 ? 61.224 115.263 87.216 1.00 87.62 94 ARG A N 1
ATOM 651 C CA . ARG A 1 94 ? 61.883 116.544 86.992 1.00 80.17 94 ARG A CA 1
ATOM 652 C C . ARG A 1 94 ? 60.930 117.634 86.522 1.00 77.46 94 ARG A C 1
ATOM 653 O O . ARG A 1 94 ? 61.328 118.803 86.484 1.00 76.56 94 ARG A O 1
ATOM 655 N N . ARG A 1 95 ? 59.693 117.288 86.168 1.00 74.11 95 ARG A N 1
ATOM 656 C CA . ARG A 1 95 ? 58.686 118.273 85.791 1.00 69.23 95 ARG A CA 1
ATOM 657 C C . ARG A 1 95 ? 57.763 118.627 86.951 1.00 68.84 95 ARG A C 1
ATOM 658 O O . ARG A 1 95 ? 57.530 119.810 87.222 1.00 63.07 95 ARG A O 1
ATOM 666 N N . THR A 1 96 ? 57.232 117.614 87.641 1.00 75.56 96 THR A N 1
ATOM 667 C CA . THR A 1 96 ? 56.459 117.861 88.854 1.00 64.51 96 THR A CA 1
ATOM 668 C C . THR A 1 96 ? 57.277 118.654 89.865 1.00 60.74 96 THR A C 1
ATOM 669 O O . THR A 1 96 ? 56.762 119.577 90.508 1.00 57.23 96 THR A O 1
ATOM 673 N N . ALA A 1 97 ? 58.561 118.311 90.009 1.00 58.38 97 ALA A N 1
ATOM 674 C CA . ALA A 1 97 ? 59.450 119.091 90.864 1.00 54.18 97 ALA A CA 1
ATOM 675 C C . ALA A 1 97 ? 59.508 120.548 90.422 1.00 51.69 97 ALA A C 1
ATOM 676 O O . ALA A 1 97 ? 59.498 121.458 91.259 1.00 49.88 97 ALA A O 1
ATOM 678 N N . GLY A 1 98 ? 59.574 120.791 89.112 1.00 45.69 98 GLY A N 1
ATOM 679 C CA . GLY A 1 98 ? 59.657 122.160 88.630 1.00 40.84 98 GLY A CA 1
ATOM 680 C C . GLY A 1 98 ? 58.394 122.955 88.900 1.00 53.45 98 GLY A C 1
ATOM 681 O O . GLY A 1 98 ? 58.458 124.101 89.357 1.00 71.75 98 GLY A O 1
ATOM 682 N N . VAL A 1 99 ? 57.228 122.357 88.633 1.00 50.10 99 VAL A N 1
ATOM 683 C CA . VAL A 1 99 ? 55.968 123.053 88.883 1.00 52.45 99 VAL A CA 1
ATOM 684 C C . VAL A 1 99 ? 55.799 123.323 90.371 1.00 51.17 99 VAL A C 1
ATOM 685 O O . VAL A 1 99 ? 55.394 124.419 90.776 1.00 57.76 99 VAL A O 1
ATOM 689 N N . CYS A 1 100 ? 56.111 122.331 91.209 1.00 46.56 100 CYS A N 1
ATOM 690 C CA . CYS A 1 100 ? 55.970 122.508 92.651 1.00 50.85 100 CYS A CA 1
ATOM 691 C C . CYS A 1 100 ? 56.919 123.578 93.177 1.00 48.58 100 CYS A C 1
ATOM 692 O O . CYS A 1 100 ? 56.537 124.390 94.027 1.00 50.88 100 CYS A O 1
ATOM 695 N N . ALA A 1 101 ? 58.161 123.593 92.689 1.00 55.36 101 ALA A N 1
ATOM 696 C CA . ALA A 1 101 ? 59.114 124.611 93.123 1.00 49.94 101 ALA A CA 1
ATOM 697 C C . ALA A 1 101 ? 58.663 126.004 92.700 1.00 56.76 101 ALA A C 1
ATOM 698 O O . ALA A 1 101 ? 58.698 126.953 93.495 1.00 64.10 101 ALA A O 1
ATOM 700 N N . GLY A 1 102 ? 58.225 126.147 91.447 1.00 47.16 102 GLY A N 1
ATOM 701 C CA . GLY A 1 102 ? 57.805 127.453 90.974 1.00 34.49 102 GLY A CA 1
ATOM 702 C C . GLY A 1 102 ? 56.546 127.946 91.656 1.00 44.61 102 GLY A C 1
ATOM 703 O O . GLY A 1 102 ? 56.387 129.150 91.880 1.00 46.02 102 GLY A O 1
ATOM 704 N N . LEU A 1 103 ? 55.634 127.030 91.990 1.00 45.44 103 LEU A N 1
ATOM 705 C CA . LEU A 1 103 ? 54.488 127.389 92.817 1.00 41.10 103 LEU A CA 1
ATOM 706 C C . LEU A 1 103 ? 54.933 127.808 94.211 1.00 40.99 103 LEU A C 1
ATOM 707 O O . LEU A 1 103 ? 54.374 128.743 94.794 1.00 48.62 103 LEU A O 1
ATOM 712 N N . ALA A 1 104 ? 55.928 127.113 94.768 1.00 47.79 104 ALA A N 1
ATOM 713 C CA . ALA A 1 104 ? 56.472 127.489 96.069 1.00 39.09 104 ALA A CA 1
ATOM 714 C C . ALA A 1 104 ? 57.035 128.904 96.045 1.00 43.86 104 ALA A C 1
ATOM 715 O O . ALA A 1 104 ? 56.929 129.638 97.034 1.00 45.81 104 ALA A O 1
ATOM 717 N N . GLU A 1 105 ? 57.651 129.298 94.926 1.00 45.63 105 GLU A N 1
ATOM 718 C CA . GLU A 1 105 ? 58.143 130.667 94.783 1.00 52.72 105 GLU A CA 1
ATOM 719 C C . GLU A 1 105 ? 57.039 131.693 95.021 1.00 52.19 105 GLU A C 1
ATOM 720 O O . GLU A 1 105 ? 57.287 132.756 95.604 1.00 45.49 105 GLU A O 1
ATOM 722 N N . VAL A 1 106 ? 55.818 131.401 94.558 1.00 54.57 106 VAL A N 1
ATOM 723 C CA . VAL A 1 106 ? 54.686 132.308 94.758 1.00 48.50 106 VAL A CA 1
ATOM 724 C C . VAL A 1 106 ? 54.486 132.637 96.232 1.00 48.12 106 VAL A C 1
ATOM 725 O O . VAL A 1 106 ? 54.103 133.761 96.581 1.00 49.52 106 VAL A O 1
ATOM 729 N N . LEU A 1 107 ? 54.761 131.683 97.119 1.00 44.83 107 LEU A N 1
ATOM 730 C CA . LEU A 1 107 ? 54.490 131.863 98.539 1.00 41.31 107 LEU A CA 1
ATOM 731 C C . LEU A 1 107 ? 55.525 132.740 99.225 1.00 50.01 107 LEU A C 1
ATOM 732 O O . LEU A 1 107 ? 55.305 133.160 100.365 1.00 55.07 107 LEU A O 1
ATOM 737 N N . TYR A 1 108 ? 56.642 133.017 98.562 1.00 55.24 108 TYR A N 1
ATOM 738 C CA . TYR A 1 108 ? 57.708 133.839 99.104 1.00 63.94 108 TYR A CA 1
ATOM 739 C C . TYR A 1 108 ? 57.871 135.087 98.248 1.00 70.40 108 TYR A C 1
ATOM 740 O O . TYR A 1 108 ? 57.461 135.130 97.087 1.00 64.28 108 TYR A O 1
ATOM 749 N N . GLY A 1 109 ? 58.460 136.117 98.842 1.00 84.91 109 GLY A N 1
ATOM 750 C CA . GLY A 1 109 ? 58.780 137.314 98.091 1.00 91.93 109 GLY A CA 1
ATOM 751 C C . GLY A 1 109 ? 60.103 137.194 97.366 1.00 86.06 109 GLY A C 1
ATOM 752 O O . GLY A 1 109 ? 61.162 137.432 97.953 1.00 84.04 109 GLY A O 1
ATOM 753 N N . VAL A 1 110 ? 60.055 136.818 96.091 1.00 82.57 110 VAL A N 1
ATOM 754 C CA . VAL A 1 110 ? 61.261 136.666 95.281 1.00 89.94 110 VAL A CA 1
ATOM 755 C C . VAL A 1 110 ? 61.377 137.859 94.338 1.00 97.81 110 VAL A C 1
ATOM 756 O O . VAL A 1 110 ? 60.361 138.323 93.799 1.00 89.98 110 VAL A O 1
ATOM 760 N N . PRO A 1 111 ? 62.590 138.399 94.126 1.00 96.47 111 PRO A N 1
ATOM 761 C CA . PRO A 1 111 ? 62.738 139.616 93.314 1.00 100.41 111 PRO A CA 1
ATOM 762 C C . PRO A 1 111 ? 62.212 139.444 91.900 1.00 99.24 111 PRO A C 1
ATOM 763 O O . PRO A 1 111 ? 61.297 140.152 91.468 1.00 86.82 111 PRO A O 1
ATOM 767 N N . GLU A 1 112 ? 62.794 138.489 91.176 1.00 102.51 112 GLU A N 1
ATOM 768 C CA . GLU A 1 112 ? 62.452 138.210 89.784 1.00 102.27 112 GLU A CA 1
ATOM 769 C C . GLU A 1 112 ? 61.884 136.800 89.744 1.00 99.48 112 GLU A C 1
ATOM 770 O O . GLU A 1 112 ? 62.631 135.824 89.571 1.00 100.87 112 GLU A O 1
ATOM 772 N N . PRO A 1 113 ? 60.574 136.642 89.906 1.00 96.22 113 PRO A N 1
ATOM 773 C CA . PRO A 1 113 ? 59.987 135.301 89.889 1.00 106.09 113 PRO A CA 1
ATOM 774 C C . PRO A 1 113 ? 60.113 134.676 88.511 1.00 94.48 113 PRO A C 1
ATOM 775 O O . PRO A 1 113 ? 60.379 135.347 87.510 1.00 93.41 113 PRO A O 1
ATOM 779 N N . GLY A 1 114 ? 59.912 133.362 88.467 1.00 84.42 114 GLY A N 1
ATOM 780 C CA . GLY A 1 114 ? 59.949 132.668 87.207 1.00 72.72 114 GLY A CA 1
ATOM 781 C C . GLY A 1 114 ? 58.631 132.784 86.481 1.00 72.59 114 GLY A C 1
ATOM 782 O O . GLY A 1 114 ? 57.686 133.445 86.933 1.00 80.18 114 GLY A O 1
ATOM 783 N N . PRO A 1 115 ? 58.552 132.138 85.318 1.00 71.03 115 PRO A N 1
ATOM 784 C CA . PRO A 1 115 ? 57.336 132.259 84.504 1.00 67.50 115 PRO A CA 1
ATOM 785 C C . PRO A 1 115 ? 56.157 131.482 85.065 1.00 67.41 115 PRO A C 1
ATOM 786 O O . PRO A 1 115 ? 55.008 131.818 84.750 1.00 74.25 115 PRO A O 1
ATOM 790 N N . VAL A 1 116 ? 56.403 130.456 85.879 1.00 69.78 116 VAL A N 1
ATOM 791 C CA . VAL A 1 116 ? 55.312 129.702 86.486 1.00 69.83 116 VAL A CA 1
ATOM 792 C C . VAL A 1 116 ? 54.690 130.484 87.639 1.00 51.84 116 VAL A C 1
ATOM 793 O O . VAL A 1 116 ? 53.478 130.396 87.875 1.00 47.95 116 VAL A O 1
ATOM 797 N N . ALA A 1 117 ? 55.494 131.270 88.359 1.00 65.91 117 ALA A N 1
ATOM 798 C CA . ALA A 1 117 ? 54.961 132.112 89.424 1.00 55.18 117 ALA A CA 1
ATOM 799 C C . ALA A 1 117 ? 53.944 133.116 88.898 1.00 54.46 117 ALA A C 1
ATOM 800 O O . ALA A 1 117 ? 52.981 133.446 89.599 1.00 59.26 117 ALA A O 1
ATOM 802 N N . SER A 1 118 ? 54.138 133.612 87.678 1.00 57.53 118 SER A N 1
ATOM 803 C CA . SER A 1 118 ? 53.240 134.587 87.074 1.00 56.90 118 SER A CA 1
ATOM 804 C C . SER A 1 118 ? 52.193 133.946 86.175 1.00 64.05 118 SER A C 1
ATOM 805 O O . SER A 1 118 ? 51.420 134.664 85.533 1.00 77.13 118 SER A O 1
ATOM 808 N N . SER A 1 119 ? 52.150 132.617 86.115 1.00 58.90 119 SER A N 1
ATOM 809 C CA . SER A 1 119 ? 51.107 131.916 85.388 1.00 50.54 119 SER A CA 1
ATOM 810 C C . SER A 1 119 ? 49.777 132.037 86.136 1.00 52.87 119 SER A C 1
ATOM 811 O O . SER A 1 119 ? 49.751 132.418 87.309 1.00 43.78 119 SER A O 1
ATOM 814 N N . PRO A 1 120 ? 48.651 131.738 85.468 1.00 51.93 120 PRO A N 1
ATOM 815 C CA . PRO A 1 120 ? 47.347 131.841 86.154 1.00 44.51 120 PRO A CA 1
ATOM 816 C C . PRO A 1 120 ? 47.257 131.058 87.456 1.00 41.39 120 PRO A C 1
ATOM 817 O O . PRO A 1 120 ? 46.752 131.586 88.458 1.00 36.75 120 PRO A O 1
ATOM 821 N N . VAL A 1 121 ? 47.724 129.807 87.470 1.00 43.77 121 VAL A N 1
ATOM 822 C CA . VAL A 1 121 ? 47.716 129.025 88.704 1.00 52.25 121 VAL A CA 1
ATOM 823 C C . VAL A 1 121 ? 48.569 129.705 89.771 1.00 50.76 121 VAL A C 1
ATOM 824 O O . VAL A 1 121 ? 48.207 129.733 90.956 1.00 48.45 121 VAL A O 1
ATOM 828 N N . GLY A 1 122 ? 49.694 130.296 89.364 1.00 44.20 122 GLY A N 1
ATOM 829 C CA . GLY A 1 122 ? 50.567 130.947 90.326 1.00 48.47 122 GLY A CA 1
ATOM 830 C C . GLY A 1 122 ? 49.977 132.225 90.890 1.00 44.58 122 GLY A C 1
ATOM 831 O O . GLY A 1 122 ? 50.081 132.486 92.090 1.00 35.56 122 GLY A O 1
ATOM 832 N N . ARG A 1 123 ? 49.358 133.043 90.036 1.00 41.65 123 ARG A N 1
ATOM 833 C CA . ARG A 1 123 ? 48.746 134.277 90.521 1.00 50.55 123 ARG A CA 1
ATOM 834 C C . ARG A 1 123 ? 47.535 133.984 91.398 1.00 48.59 123 ARG A C 1
ATOM 835 O O . ARG A 1 123 ? 47.328 134.645 92.426 1.00 45.42 123 ARG A O 1
ATOM 839 N N . ALA A 1 124 ? 46.731 132.986 91.020 1.00 34.61 124 ALA A N 1
ATOM 840 C CA . ALA A 1 124 ? 45.615 132.584 91.868 1.00 46.09 124 ALA A CA 1
ATOM 841 C C . ALA A 1 124 ? 46.109 132.094 93.221 1.00 45.18 124 ALA A C 1
ATOM 842 O O . ALA A 1 124 ? 45.536 132.435 94.264 1.00 42.41 124 ALA A O 1
ATOM 844 N N . LEU A 1 125 ? 47.184 131.301 93.225 1.00 46.37 125 LEU A N 1
ATOM 845 C CA . LEU A 1 125 ? 47.778 130.880 94.488 1.00 42.96 125 LEU A CA 1
ATOM 846 C C . LEU A 1 125 ? 48.267 132.082 95.288 1.00 38.35 125 LEU A C 1
ATOM 847 O O . LEU A 1 125 ? 48.155 132.104 96.519 1.00 37.26 125 LEU A O 1
ATOM 852 N N . GLY A 1 126 ? 48.820 133.086 94.604 1.00 38.20 126 GLY A N 1
ATOM 853 C CA . GLY A 1 126 ? 49.204 134.314 95.282 1.00 46.02 126 GLY A CA 1
ATOM 854 C C . GLY A 1 126 ? 48.041 134.988 95.982 1.00 51.70 126 GLY A C 1
ATOM 855 O O . GLY A 1 126 ? 48.162 135.421 97.132 1.00 43.44 126 GLY A O 1
ATOM 856 N N . ASP A 1 127 ? 46.896 135.085 95.301 1.00 49.63 127 ASP A N 1
ATOM 857 C CA . ASP A 1 127 ? 45.728 135.696 95.928 1.00 45.99 127 ASP A CA 1
ATOM 858 C C . ASP A 1 127 ? 45.248 134.865 97.113 1.00 47.80 127 ASP A C 1
ATOM 859 O O . ASP A 1 127 ? 44.914 135.416 98.171 1.00 48.91 127 ASP A O 1
ATOM 864 N N . LEU A 1 128 ? 45.235 133.537 96.962 1.00 35.38 128 LEU A N 1
ATOM 865 C CA . LEU A 1 128 ? 44.839 132.667 98.065 1.00 36.87 128 LEU A CA 1
ATOM 866 C C . LEU A 1 128 ? 45.755 132.849 99.269 1.00 45.72 128 LEU A C 1
ATOM 867 O O . LEU A 1 128 ? 45.296 132.834 100.417 1.00 38.28 128 LEU A O 1
ATOM 872 N N . TRP A 1 129 ? 47.056 133.020 99.026 1.00 49.50 129 TRP A N 1
ATOM 873 C CA . TRP A 1 129 ? 48.002 133.159 100.128 1.00 42.32 129 TRP A CA 1
ATOM 874 C C . TRP A 1 129 ? 47.858 134.514 100.808 1.00 48.08 129 TRP A C 1
ATOM 875 O O . TRP A 1 129 ? 47.828 134.600 102.042 1.00 51.56 129 TRP A O 1
ATOM 886 N N . ARG A 1 130 ? 47.781 135.588 100.017 1.00 45.07 130 ARG A N 1
ATOM 887 C CA . ARG A 1 130 ? 47.577 136.917 100.586 1.00 50.00 130 ARG A CA 1
ATOM 888 C C . ARG A 1 130 ? 46.318 136.958 101.443 1.00 51.49 130 ARG A C 1
ATOM 889 O O . ARG A 1 130 ? 46.332 137.487 102.560 1.00 51.81 130 ARG A O 1
ATOM 897 N N . ARG A 1 131 ? 45.214 136.408 100.930 1.00 37.23 131 ARG A N 1
ATOM 898 C CA . ARG A 1 131 ? 43.980 136.371 101.709 1.00 40.59 131 ARG A CA 1
ATOM 899 C C . ARG A 1 131 ? 44.133 135.500 102.953 1.00 51.06 131 ARG A C 1
ATOM 900 O O . ARG A 1 131 ? 43.605 135.833 104.021 1.00 44.99 131 ARG A O 1
ATOM 908 N N . SER A 1 132 ? 44.844 134.375 102.830 1.00 54.50 132 SER A N 1
ATOM 909 C CA . SER A 1 132 ? 45.073 133.509 103.984 1.00 45.85 132 SER A CA 1
ATOM 910 C C . SER A 1 132 ? 45.819 134.240 105.095 1.00 51.07 132 SER A C 1
ATOM 911 O O . SER A 1 132 ? 45.515 134.059 106.280 1.00 51.99 132 SER A O 1
ATOM 914 N N . CYS A 1 133 ? 46.812 135.059 104.735 1.00 47.22 133 CYS A N 1
ATOM 915 C CA . CYS A 1 133 ? 47.603 135.754 105.748 1.00 53.32 133 CYS A CA 1
ATOM 916 C C . CYS A 1 133 ? 46.794 136.819 106.480 1.00 58.11 133 CYS A C 1
ATOM 917 O O . CYS A 1 133 ? 47.129 137.172 107.617 1.00 51.57 133 CYS A O 1
ATOM 920 N N . THR A 1 134 ? 45.749 137.347 105.843 1.00 57.94 134 THR A N 1
ATOM 921 C CA . THR A 1 134 ? 44.993 138.471 106.387 1.00 51.47 134 THR A CA 1
ATOM 922 C C . THR A 1 134 ? 44.447 138.156 107.775 1.00 42.02 134 THR A C 1
ATOM 923 O O . THR A 1 134 ? 43.728 137.169 107.963 1.00 47.46 134 THR A O 1
ATOM 927 N N . GLY A 1 135 ? 44.793 139.001 108.745 1.00 43.23 135 GLY A N 1
ATOM 928 C CA . GLY A 1 135 ? 44.302 138.877 110.101 1.00 40.15 135 GLY A CA 1
ATOM 929 C C . GLY A 1 135 ? 44.999 137.843 110.956 1.00 42.14 135 GLY A C 1
ATOM 930 O O . GLY A 1 135 ? 44.636 137.690 112.130 1.00 44.63 135 GLY A O 1
ATOM 931 N N . MET A 1 136 ? 45.978 137.126 110.414 1.00 48.61 136 MET A N 1
ATOM 932 C CA . MET A 1 136 ? 46.723 136.119 111.152 1.00 40.71 136 MET A CA 1
ATOM 933 C C . MET A 1 136 ? 48.062 136.685 111.615 1.00 41.94 136 MET A C 1
ATOM 934 O O . MET A 1 136 ? 48.649 137.552 110.963 1.00 37.54 136 MET A O 1
ATOM 939 N N . SER A 1 137 ? 48.534 136.189 112.756 1.00 39.96 137 SER A N 1
ATOM 940 C CA . SER A 1 137 ? 49.788 136.658 113.318 1.00 33.47 137 SER A CA 1
ATOM 941 C C . SER A 1 137 ? 50.964 136.153 112.479 1.00 46.86 137 SER A C 1
ATOM 942 O O . SER A 1 137 ? 50.810 135.233 111.672 1.00 41.12 137 SER A O 1
ATOM 945 N N . PRO A 1 138 ? 52.151 136.750 112.641 1.00 52.50 138 PRO A N 1
ATOM 946 C CA . PRO A 1 138 ? 53.325 136.233 111.914 1.00 44.07 138 PRO A CA 1
ATOM 947 C C . PRO A 1 138 ? 53.647 134.783 112.231 1.00 47.59 138 PRO A C 1
ATOM 948 O O . PRO A 1 138 ? 54.159 134.064 111.360 1.00 46.48 138 PRO A O 1
ATOM 952 N N . PHE A 1 139 ? 53.332 134.327 113.446 1.00 36.93 139 PHE A N 1
ATOM 953 C CA . PHE A 1 139 ? 53.549 132.928 113.800 1.00 33.92 139 PHE A CA 1
ATOM 954 C C . PHE A 1 139 ? 52.763 132.014 112.869 1.00 47.53 139 PHE A C 1
ATOM 955 O O . PHE A 1 139 ? 53.305 131.049 112.309 1.00 49.04 139 PHE A O 1
ATOM 963 N N . TRP A 1 140 ? 51.481 132.330 112.672 1.00 43.99 140 TRP A N 1
ATOM 964 C CA . TRP A 1 140 ? 50.633 131.538 111.791 1.00 37.10 140 TRP A CA 1
ATOM 965 C C . TRP A 1 140 ? 51.132 131.590 110.355 1.00 34.52 140 TRP A C 1
ATOM 966 O O . TRP A 1 140 ? 51.088 130.582 109.641 1.00 34.14 140 TRP A O 1
ATOM 977 N N . ARG A 1 141 ? 51.585 132.761 109.903 1.00 37.05 141 ARG A N 1
ATOM 978 C CA . ARG A 1 141 ? 52.047 132.880 108.524 1.00 42.24 141 ARG A CA 1
ATOM 979 C C . ARG A 1 141 ? 53.265 131.993 108.282 1.00 40.89 141 ARG A C 1
ATOM 980 O O . ARG A 1 141 ? 53.305 131.222 107.314 1.00 55.59 141 ARG A O 1
ATOM 988 N N . THR A 1 142 ? 54.251 132.057 109.183 1.00 36.33 142 THR A N 1
ATOM 989 C CA . THR A 1 142 ? 55.433 131.209 109.048 1.00 48.87 142 THR A CA 1
ATOM 990 C C . THR A 1 142 ? 55.062 129.729 109.087 1.00 44.80 142 THR A C 1
ATOM 991 O O . THR A 1 142 ? 55.461 128.952 108.209 1.00 50.14 142 THR A O 1
ATOM 995 N N . ARG A 1 143 ? 54.293 129.324 110.103 1.00 35.11 143 ARG A N 1
ATOM 996 C CA . ARG A 1 143 ? 53.961 127.910 110.271 1.00 48.63 143 ARG A CA 1
ATOM 997 C C . ARG A 1 143 ? 53.174 127.366 109.079 1.00 48.33 143 ARG A C 1
ATOM 998 O O . ARG A 1 143 ? 53.528 126.327 108.505 1.00 47.76 143 ARG A O 1
ATOM 1006 N N . ALA A 1 144 ? 52.120 128.075 108.668 1.00 54.26 144 ALA A N 1
ATOM 1007 C CA . ALA A 1 144 ? 51.288 127.588 107.572 1.00 54.31 144 ALA A CA 1
ATOM 1008 C C . ALA A 1 144 ? 52.039 127.601 106.248 1.00 52.41 144 ALA A C 1
ATOM 1009 O O . ALA A 1 144 ? 51.815 126.730 105.399 1.00 50.75 144 ALA A O 1
ATOM 1011 N N . ARG A 1 145 ? 52.939 128.568 106.061 1.00 52.51 145 ARG A N 1
ATOM 1012 C CA . ARG A 1 145 ? 53.762 128.591 104.855 1.00 55.78 145 ARG A CA 1
ATOM 1013 C C . ARG A 1 145 ? 54.697 127.386 104.818 1.00 49.29 145 ARG A C 1
ATOM 1014 O O . ARG A 1 145 ? 54.807 126.699 103.789 1.00 48.28 145 ARG A O 1
ATOM 1022 N N . HIS A 1 146 ? 55.323 127.079 105.959 1.00 53.72 146 HIS A N 1
ATOM 1023 C CA . HIS A 1 146 ? 56.109 125.856 106.090 1.00 42.93 146 HIS A CA 1
ATOM 1024 C C . HIS A 1 146 ? 55.288 124.626 105.724 1.00 42.09 146 HIS A C 1
ATOM 1025 O O . HIS A 1 146 ? 55.771 123.732 105.016 1.00 48.86 146 HIS A O 1
ATOM 1032 N N . ASN A 1 147 ? 54.037 124.565 106.185 1.00 44.07 147 ASN A N 1
ATOM 1033 C CA . ASN A 1 147 ? 53.207 123.411 105.855 1.00 32.99 147 ASN A CA 1
ATOM 1034 C C . ASN A 1 147 ? 52.921 123.354 104.358 1.00 29.16 147 ASN A C 1
ATOM 1035 O O . ASN A 1 147 ? 52.891 122.266 103.766 1.00 35.87 147 ASN A O 1
ATOM 1040 N N . TRP A 1 148 ? 52.742 124.517 103.727 1.00 35.08 148 TRP A N 1
ATOM 1041 C CA . TRP A 1 148 ? 52.557 124.565 102.279 1.00 35.82 148 TRP A CA 1
ATOM 1042 C C . TRP A 1 148 ? 53.737 123.931 101.546 1.00 40.97 148 TRP A C 1
ATOM 1043 O O . TRP A 1 148 ? 53.556 123.018 100.726 1.00 35.66 148 TRP A O 1
ATOM 1054 N N . THR A 1 149 ? 54.963 124.393 101.832 1.00 51.56 149 THR A N 1
ATOM 1055 C CA A THR A 1 149 ? 56.105 123.824 101.122 0.72 46.43 149 THR A CA 1
ATOM 1056 C CA B THR A 1 149 ? 56.122 123.831 101.142 0.28 48.11 149 THR A CA 1
ATOM 1057 C C . THR A 1 149 ? 56.300 122.351 101.459 1.00 36.60 149 THR A C 1
ATOM 1058 O O . THR A 1 149 ? 56.739 121.580 100.597 1.00 43.86 149 THR A O 1
ATOM 1065 N N . GLY A 1 150 ? 55.973 121.936 102.685 1.00 28.24 150 GLY A N 1
ATOM 1066 C CA . GLY A 1 150 ? 56.038 120.517 102.998 1.00 29.87 150 GLY A CA 1
ATOM 1067 C C . GLY A 1 150 ? 55.099 119.701 102.129 1.00 38.22 150 GLY A C 1
ATOM 1068 O O . GLY A 1 150 ? 55.466 118.633 101.627 1.00 44.65 150 GLY A O 1
ATOM 1069 N N . TYR A 1 151 ? 53.887 120.219 101.903 1.00 37.66 151 TYR A N 1
ATOM 1070 C CA . TYR A 1 151 ? 52.947 119.562 101.000 1.00 38.45 151 TYR A CA 1
ATOM 1071 C C . TYR A 1 151 ? 53.510 119.466 99.587 1.00 43.36 151 TYR A C 1
ATOM 1072 O O . TYR A 1 151 ? 53.472 118.398 98.962 1.00 59.71 151 TYR A O 1
ATOM 1081 N N . LEU A 1 152 ? 54.037 120.578 99.060 1.00 41.63 152 LEU A N 1
ATOM 1082 C CA . LEU A 1 152 ? 54.533 120.560 97.684 1.00 48.38 152 LEU A CA 1
ATOM 1083 C C . LEU A 1 152 ? 55.692 119.582 97.523 1.00 57.87 152 LEU A C 1
ATOM 1084 O O . LEU A 1 152 ? 55.744 118.815 96.549 1.00 64.07 152 LEU A O 1
ATOM 1089 N N . ALA A 1 153 ? 56.606 119.561 98.495 1.00 49.26 153 ALA A N 1
ATOM 1090 C CA . ALA A 1 153 ? 57.744 118.652 98.421 1.00 44.18 153 ALA A CA 1
ATOM 1091 C C . ALA A 1 153 ? 57.295 117.201 98.514 1.00 51.31 153 ALA A C 1
ATOM 1092 O O . ALA A 1 153 ? 57.841 116.330 97.825 1.00 58.44 153 ALA A O 1
ATOM 1094 N N . ALA A 1 154 ? 56.297 116.920 99.356 1.00 46.60 154 ALA A N 1
ATOM 1095 C CA . ALA A 1 154 ? 55.828 115.544 99.474 1.00 46.31 154 ALA A CA 1
ATOM 1096 C C . ALA A 1 154 ? 55.126 115.092 98.199 1.00 52.05 154 ALA A C 1
ATOM 1097 O O . ALA A 1 154 ? 55.262 113.933 97.793 1.00 64.31 154 ALA A O 1
ATOM 1099 N N . HIS A 1 155 ? 54.372 115.989 97.556 1.00 56.25 155 HIS A N 1
ATOM 1100 C CA . HIS A 1 155 ? 53.782 115.676 96.255 1.00 55.98 155 HIS A CA 1
ATOM 1101 C C . HIS A 1 155 ? 54.867 115.348 95.232 1.00 51.84 155 HIS A C 1
ATOM 1102 O O . HIS A 1 155 ? 54.788 114.329 94.521 1.00 54.45 155 HIS A O 1
ATOM 1109 N N . THR A 1 156 ? 55.925 116.166 95.196 1.00 55.93 156 THR A N 1
ATOM 1110 C CA . THR A 1 156 ? 57.062 115.873 94.327 1.00 53.87 156 THR A CA 1
ATOM 1111 C C . THR A 1 156 ? 57.614 114.483 94.610 1.00 43.50 156 THR A C 1
ATOM 1112 O O . THR A 1 156 ? 57.873 113.705 93.684 1.00 43.35 156 THR A O 1
ATOM 1116 N N . ALA A 1 157 ? 57.791 114.149 95.891 1.00 43.58 157 ALA A N 1
ATOM 1117 C CA . ALA A 1 157 ? 58.283 112.822 96.246 1.00 45.61 157 ALA A CA 1
ATOM 1118 C C . ALA A 1 157 ? 57.327 111.738 95.763 1.00 62.27 157 ALA A C 1
ATOM 1119 O O . ALA A 1 157 ? 57.758 110.649 95.366 1.00 74.85 157 ALA A O 1
ATOM 1121 N N . GLU A 1 158 ? 56.023 112.017 95.793 1.00 72.62 158 GLU A N 1
ATOM 1122 C CA . GLU A 1 158 ? 55.028 111.053 95.347 1.00 66.44 158 GLU A CA 1
ATOM 1123 C C . GLU A 1 158 ? 54.985 110.917 93.835 1.00 65.72 158 GLU A C 1
ATOM 1124 O O . GLU A 1 158 ? 54.314 110.009 93.333 1.00 77.33 158 GLU A O 1
ATOM 1130 N N . SER A 1 159 ? 55.688 111.776 93.098 1.00 63.03 159 SER A N 1
ATOM 1131 C CA . SER A 1 159 ? 55.675 111.635 91.647 1.00 74.53 159 SER A CA 1
ATOM 1132 C C . SER A 1 159 ? 56.599 110.530 91.134 1.00 82.33 159 SER A C 1
ATOM 1133 O O . SER A 1 159 ? 56.562 110.230 89.936 1.00 92.00 159 SER A O 1
ATOM 1136 N N . VAL A 1 160 ? 57.408 109.913 91.992 1.00 86.46 160 VAL A N 1
ATOM 1137 C CA . VAL A 1 160 ? 58.318 108.843 91.575 1.00 93.13 160 VAL A CA 1
ATOM 1138 C C . VAL A 1 160 ? 57.944 107.547 92.291 1.00 96.98 160 VAL A C 1
ATOM 1139 O O . VAL A 1 160 ? 57.535 107.591 93.461 1.00 92.95 160 VAL A O 1
ATOM 1143 N N . PRO A 1 161 ? 58.030 106.370 91.630 1.00 89.67 161 PRO A N 1
ATOM 1144 C CA . PRO A 1 161 ? 57.813 105.105 92.349 1.00 80.66 161 PRO A CA 1
ATOM 1145 C C . PRO A 1 161 ? 58.766 104.937 93.522 1.00 90.74 161 PRO A C 1
ATOM 1146 O O . PRO A 1 161 ? 59.982 104.823 93.336 1.00 106.58 161 PRO A O 1
ATOM 1150 N N . ARG A 1 162 ? 58.217 104.908 94.736 1.00 89.38 162 ARG A N 1
ATOM 1151 C CA . ARG A 1 162 ? 59.030 104.968 95.944 1.00 93.55 162 ARG A CA 1
ATOM 1152 C C . ARG A 1 162 ? 59.367 103.599 96.518 1.00 100.51 162 ARG A C 1
ATOM 1153 O O . ARG A 1 162 ? 60.407 103.454 97.171 1.00 114.60 162 ARG A O 1
ATOM 1161 N N . TYR A 1 163 ? 58.523 102.596 96.303 1.00 95.24 163 TYR A N 1
ATOM 1162 C CA . TYR A 1 163 ? 58.785 101.266 96.843 1.00 83.36 163 TYR A CA 1
ATOM 1163 C C . TYR A 1 163 ? 58.791 100.217 95.737 1.00 82.09 163 TYR A C 1
ATOM 1164 O O . TYR A 1 163 ? 59.311 99.115 95.916 1.00 93.25 163 TYR A O 1
ATOM 1173 N N . ASP A 1 169 ? 57.213 99.175 105.907 1.00 80.28 169 ASP A N 1
ATOM 1174 C CA . ASP A 1 169 ? 55.987 98.732 106.561 1.00 87.93 169 ASP A CA 1
ATOM 1175 C C . ASP A 1 169 ? 54.794 99.593 106.131 1.00 86.92 169 ASP A C 1
ATOM 1176 O O . ASP A 1 169 ? 54.972 100.652 105.528 1.00 90.28 169 ASP A O 1
ATOM 1181 N N . ALA A 1 170 ? 53.579 99.125 106.434 1.00 77.66 170 ALA A N 1
ATOM 1182 C CA . ALA A 1 170 ? 52.376 99.875 106.074 1.00 89.64 170 ALA A CA 1
ATOM 1183 C C . ALA A 1 170 ? 52.260 101.202 106.822 1.00 88.66 170 ALA A C 1
ATOM 1184 O O . ALA A 1 170 ? 51.725 102.180 106.282 1.00 84.26 170 ALA A O 1
ATOM 1186 N N . ALA A 1 171 ? 52.730 101.258 108.070 1.00 78.30 171 ALA A N 1
ATOM 1187 C CA . ALA A 1 171 ? 52.604 102.498 108.834 1.00 73.43 171 ALA A CA 1
ATOM 1188 C C . ALA A 1 171 ? 53.442 103.610 108.220 1.00 74.93 171 ALA A C 1
ATOM 1189 O O . ALA A 1 171 ? 53.020 104.773 108.187 1.00 80.07 171 ALA A O 1
ATOM 1191 N N . TYR A 1 172 ? 54.620 103.262 107.700 1.00 63.23 172 TYR A N 1
ATOM 1192 C CA . TYR A 1 172 ? 55.445 104.235 106.995 1.00 76.99 172 TYR A CA 1
ATOM 1193 C C . TYR A 1 172 ? 54.722 104.791 105.777 1.00 72.79 172 TYR A C 1
ATOM 1194 O O . TYR A 1 172 ? 54.709 106.008 105.555 1.00 65.82 172 TYR A O 1
ATOM 1203 N N . CYS A 1 173 ? 54.077 103.919 105.000 1.00 72.31 173 CYS A N 1
ATOM 1204 C CA . CYS A 1 173 ? 53.375 104.379 103.810 1.00 84.15 173 CYS A CA 1
ATOM 1205 C C . CYS A 1 173 ? 52.164 105.225 104.176 1.00 72.74 173 CYS A C 1
ATOM 1206 O O . CYS A 1 173 ? 51.849 106.190 103.470 1.00 63.34 173 CYS A O 1
ATOM 1209 N N . VAL A 1 174 ? 51.510 104.921 105.298 1.00 69.22 174 VAL A N 1
ATOM 1210 C CA . VAL A 1 174 ? 50.365 105.732 105.697 1.00 67.81 174 VAL A CA 1
ATOM 1211 C C . VAL A 1 174 ? 50.840 107.111 106.136 1.00 62.11 174 VAL A C 1
ATOM 1212 O O . VAL A 1 174 ? 50.241 108.132 105.777 1.00 62.78 174 VAL A O 1
ATOM 1216 N N . ARG A 1 175 ? 51.933 107.165 106.903 1.00 68.46 175 ARG A N 1
ATOM 1217 C CA . ARG A 1 175 ? 52.493 108.455 107.292 1.00 54.85 175 ARG A CA 1
ATOM 1218 C C . ARG A 1 175 ? 52.876 109.280 106.068 1.00 54.06 175 ARG A C 1
ATOM 1219 O O . ARG A 1 175 ? 52.581 110.479 106.003 1.00 56.82 175 ARG A O 1
ATOM 1222 N N . GLN A 1 176 ? 53.528 108.652 105.084 1.00 61.88 176 GLN A N 1
ATOM 1223 C CA . GLN A 1 176 ? 53.920 109.372 103.874 1.00 58.75 176 GLN A CA 1
ATOM 1224 C C . GLN A 1 176 ? 52.706 109.912 103.124 1.00 64.21 176 GLN A C 1
ATOM 1225 O O . GLN A 1 176 ? 52.699 111.071 102.690 1.00 59.70 176 GLN A O 1
ATOM 1231 N N . ARG A 1 177 ? 51.660 109.091 102.969 1.00 72.32 177 ARG A N 1
ATOM 1232 C CA . ARG A 1 177 ? 50.470 109.566 102.264 1.00 55.95 177 ARG A CA 1
ATOM 1233 C C . ARG A 1 177 ? 49.780 110.684 103.032 1.00 58.95 177 ARG A C 1
ATOM 1234 O O . ARG A 1 177 ? 49.182 111.579 102.422 1.00 71.11 177 ARG A O 1
ATOM 1242 N N . GLY A 1 178 ? 49.837 110.646 104.365 1.00 69.51 178 GLY A N 1
ATOM 1243 C CA . GLY A 1 178 ? 49.288 111.740 105.149 1.00 65.54 178 GLY A CA 1
ATOM 1244 C C . GLY A 1 178 ? 50.077 113.025 104.981 1.00 64.62 178 GLY A C 1
ATOM 1245 O O . GLY A 1 178 ? 49.501 114.114 104.913 1.00 69.35 178 GLY A O 1
ATOM 1246 N N . TYR A 1 179 ? 51.407 112.921 104.939 1.00 62.50 179 TYR A N 1
ATOM 1247 C CA . TYR A 1 179 ? 52.228 114.099 104.683 1.00 61.36 179 TYR A CA 1
ATOM 1248 C C . TYR A 1 179 ? 51.960 114.669 103.294 1.00 64.68 179 TYR A C 1
ATOM 1249 O O . TYR A 1 179 ? 51.966 115.891 103.105 1.00 65.56 179 TYR A O 1
ATOM 1251 N N . ALA A 1 180 ? 51.721 113.801 102.311 1.00 67.64 180 ALA A N 1
ATOM 1252 C CA . ALA A 1 180 ? 51.544 114.235 100.932 1.00 68.45 180 ALA A CA 1
ATOM 1253 C C . ALA A 1 180 ? 50.119 114.652 100.590 1.00 63.36 180 ALA A C 1
ATOM 1254 O O . ALA A 1 180 ? 49.897 115.183 99.495 1.00 57.43 180 ALA A O 1
ATOM 1256 N N . THR A 1 181 ? 49.154 114.433 101.477 1.00 61.88 181 THR A N 1
ATOM 1257 C CA . THR A 1 181 ? 47.830 114.982 101.236 1.00 62.29 181 THR A CA 1
ATOM 1258 C C . THR A 1 181 ? 47.803 116.468 101.590 1.00 68.71 181 THR A C 1
ATOM 1259 O O . THR A 1 181 ? 48.710 117.002 102.235 1.00 61.57 181 THR A O 1
ATOM 1263 N N . SER A 1 182 ? 46.737 117.141 101.159 1.00 61.88 182 SER A N 1
ATOM 1264 C CA . SER A 1 182 ? 46.612 118.581 101.351 1.00 62.07 182 SER A CA 1
ATOM 1265 C C . SER A 1 182 ? 46.141 118.977 102.748 1.00 62.11 182 SER A C 1
ATOM 1266 O O . SER A 1 182 ? 46.199 120.167 103.080 1.00 41.33 182 SER A O 1
ATOM 1269 N N . SER A 1 183 ? 45.715 118.023 103.583 1.00 60.05 183 SER A N 1
ATOM 1270 C CA . SER A 1 183 ? 45.094 118.376 104.859 1.00 53.40 183 SER A CA 1
ATOM 1271 C C . SER A 1 183 ? 46.022 119.174 105.765 1.00 45.48 183 SER A C 1
ATOM 1272 O O . SER A 1 183 ? 45.537 119.937 106.606 1.00 50.55 183 SER A O 1
ATOM 1275 N N . HIS A 1 184 ? 47.341 119.026 105.609 1.00 59.57 184 HIS A N 1
ATOM 1276 C CA . HIS A 1 184 ? 48.269 119.777 106.449 1.00 66.72 184 HIS A CA 1
ATOM 1277 C C . HIS A 1 184 ? 48.147 121.279 106.235 1.00 58.13 184 HIS A C 1
ATOM 1278 O O . HIS A 1 184 ? 48.437 122.056 107.152 1.00 51.82 184 HIS A O 1
ATOM 1285 N N . VAL A 1 185 ? 47.732 121.714 105.048 1.00 55.27 185 VAL A N 1
ATOM 1286 C CA . VAL A 1 185 ? 47.372 123.119 104.907 1.00 54.77 185 VAL A CA 1
ATOM 1287 C C . VAL A 1 185 ? 45.916 123.342 105.308 1.00 47.61 185 VAL A C 1
ATOM 1288 O O . VAL A 1 185 ? 45.592 124.375 105.905 1.00 47.00 185 VAL A O 1
ATOM 1292 N N . ILE A 1 186 ? 45.051 122.353 105.061 1.00 35.84 186 ILE A N 1
ATOM 1293 C CA . ILE A 1 186 ? 43.618 122.520 105.289 1.00 35.16 186 ILE A CA 1
ATOM 1294 C C . ILE A 1 186 ? 43.344 122.820 106.754 1.00 47.26 186 ILE A C 1
ATOM 1295 O O . ILE A 1 186 ? 42.556 123.716 107.084 1.00 59.78 186 ILE A O 1
ATOM 1300 N N . MET A 1 187 ? 44.005 122.098 107.658 1.00 38.54 187 MET A N 1
ATOM 1301 C CA . MET A 1 187 ? 43.754 122.332 109.074 1.00 46.98 187 MET A CA 1
ATOM 1302 C C . MET A 1 187 ? 44.318 123.676 109.513 1.00 43.67 187 MET A C 1
ATOM 1303 O O . MET A 1 187 ? 43.740 124.328 110.395 1.00 36.76 187 MET A O 1
ATOM 1308 N N . ASP A 1 188 ? 45.379 124.153 108.848 1.00 50.10 188 ASP A N 1
ATOM 1309 C CA . ASP A 1 188 ? 45.867 125.498 109.129 1.00 52.93 188 ASP A CA 1
ATOM 1310 C C . ASP A 1 188 ? 44.813 126.543 108.813 1.00 44.20 188 ASP A C 1
ATOM 1311 O O . ASP A 1 188 ? 44.894 127.669 109.316 1.00 39.92 188 ASP A O 1
ATOM 1316 N N . LEU A 1 189 ? 43.816 126.186 108.007 1.00 49.16 189 LEU A N 1
ATOM 1317 C CA . LEU A 1 189 ? 42.766 127.119 107.644 1.00 49.95 189 LEU A CA 1
ATOM 1318 C C . LEU A 1 189 ? 41.609 127.109 108.630 1.00 40.98 189 LEU A C 1
ATOM 1319 O O . LEU A 1 189 ? 40.817 128.059 108.634 1.00 37.84 189 LEU A O 1
ATOM 1324 N N . ILE A 1 190 ? 41.510 126.077 109.480 1.00 37.44 190 ILE A N 1
ATOM 1325 C CA . ILE A 1 190 ? 40.439 126.030 110.478 1.00 31.78 190 ILE A CA 1
ATOM 1326 C C . ILE A 1 190 ? 40.422 127.319 111.287 1.00 39.69 190 ILE A C 1
ATOM 1327 O O . ILE A 1 190 ? 39.374 127.949 111.475 1.00 49.72 190 ILE A O 1
ATOM 1332 N N . GLU A 1 191 ? 41.592 127.723 111.781 1.00 36.48 1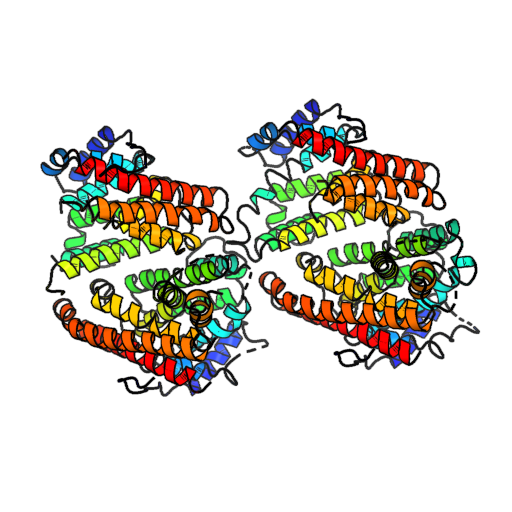91 GLU A N 1
ATOM 1333 C CA . GLU A 1 191 ? 41.723 129.019 112.436 1.00 33.21 191 GLU A CA 1
ATOM 1334 C C . GLU A 1 191 ? 41.345 130.154 111.491 1.00 40.27 191 GLU A C 1
ATOM 1335 O O . GLU A 1 191 ? 40.484 130.982 111.810 1.00 34.25 191 GLU A O 1
ATOM 1341 N N . ARG A 1 192 ? 41.964 130.187 110.307 1.00 39.45 192 ARG A N 1
ATOM 1342 C CA . ARG A 1 192 ? 41.839 131.346 109.427 1.00 42.16 192 ARG A CA 1
ATOM 1343 C C . ARG A 1 192 ? 40.390 131.578 109.017 1.00 43.96 192 ARG A C 1
ATOM 1344 O O . ARG A 1 192 ? 39.893 132.709 109.058 1.00 58.09 192 ARG A O 1
ATOM 1352 N N . THR A 1 193 ? 39.696 130.514 108.614 1.00 55.11 193 THR A N 1
ATOM 1353 C CA . THR A 1 193 ? 38.300 130.654 108.224 1.00 54.43 193 THR A CA 1
ATOM 1354 C C . THR A 1 193 ? 37.385 130.902 109.416 1.00 46.37 193 THR A C 1
ATOM 1355 O O . THR A 1 193 ? 36.270 131.401 109.229 1.00 51.34 193 THR A O 1
ATOM 1359 N N . GLY A 1 194 ? 37.830 130.586 110.632 1.00 44.38 194 GLY A N 1
ATOM 1360 C CA . GLY A 1 194 ? 36.963 130.688 111.791 1.00 45.66 194 GLY A CA 1
ATOM 1361 C C . GLY A 1 194 ? 37.159 131.937 112.625 1.00 53.51 194 GLY A C 1
ATOM 1362 O O . GLY A 1 194 ? 36.389 132.192 113.556 1.00 52.49 194 GLY A O 1
ATOM 1363 N N . GLY A 1 195 ? 38.178 132.727 112.305 1.00 58.06 195 GLY A N 1
ATOM 1364 C CA . GLY A 1 195 ? 38.403 133.975 113.011 1.00 46.76 195 GLY A CA 1
ATOM 1365 C C . GLY A 1 195 ? 39.028 133.833 114.381 1.00 55.93 195 GLY A C 1
ATOM 1366 O O . GLY A 1 195 ? 38.708 134.612 115.288 1.00 49.95 195 GLY A O 1
ATOM 1367 N N . PHE A 1 196 ? 39.916 132.858 114.561 1.00 41.27 196 PHE A N 1
ATOM 1368 C CA . PHE A 1 196 ? 40.665 132.709 115.801 1.00 44.71 196 PHE A CA 1
ATOM 1369 C C . PHE A 1 196 ? 42.052 132.187 115.453 1.00 47.82 196 PHE A C 1
ATOM 1370 O O . PHE A 1 196 ? 42.358 131.916 114.289 1.00 53.44 196 PHE A O 1
ATOM 1378 N N . GLU A 1 197 ? 42.903 132.059 116.468 1.00 34.06 197 GLU A N 1
ATOM 1379 C CA . GLU A 1 197 ? 44.252 131.554 116.250 1.00 36.17 197 GLU A CA 1
ATOM 1380 C C . GLU A 1 197 ? 44.734 130.810 117.486 1.00 48.42 197 GLU A C 1
ATOM 1381 O O . GLU A 1 197 ? 44.626 131.321 118.605 1.00 45.14 197 GLU A O 1
ATOM 1387 N N . VAL A 1 198 ? 45.256 129.609 117.276 1.00 48.02 198 VAL A N 1
ATOM 1388 C CA . VAL A 1 198 ? 45.883 128.849 118.359 1.00 46.11 198 VAL A CA 1
ATOM 1389 C C . VAL A 1 198 ? 47.258 129.448 118.643 1.00 52.01 198 VAL A C 1
ATOM 1390 O O . VAL A 1 198 ? 48.043 129.643 117.702 1.00 57.44 198 VAL A O 1
ATOM 1394 N N . PRO A 1 199 ? 47.575 129.763 119.898 1.00 52.12 199 PRO A N 1
ATOM 1395 C CA . PRO A 1 199 ? 48.900 130.318 120.208 1.00 57.09 199 PRO A CA 1
ATOM 1396 C C . PRO A 1 199 ? 50.016 129.371 119.792 1.00 57.88 199 PRO A C 1
ATOM 1397 O O . PRO A 1 199 ? 49.876 128.147 119.851 1.00 52.28 199 PRO A O 1
ATOM 1401 N N . ALA A 1 200 ? 51.135 129.959 119.360 1.00 49.19 200 ALA A N 1
ATOM 1402 C CA . ALA A 1 200 ? 52.231 129.170 118.804 1.00 55.85 200 ALA A CA 1
ATOM 1403 C C . ALA A 1 200 ? 52.855 128.239 119.837 1.00 48.80 200 ALA A C 1
ATOM 1404 O O . ALA A 1 200 ? 53.289 127.135 119.489 1.00 56.95 200 ALA A O 1
ATOM 1406 N N . MET A 1 201 ? 52.916 128.660 121.102 1.00 36.49 201 MET A N 1
ATOM 1407 C CA . MET A 1 201 ? 53.549 127.834 122.124 1.00 39.01 201 MET A CA 1
ATOM 1408 C C . MET A 1 201 ? 52.748 126.580 122.452 1.00 41.56 201 MET A C 1
ATOM 1409 O O . MET A 1 201 ? 53.304 125.642 123.035 1.00 46.36 201 MET A O 1
ATOM 1414 N N . VAL A 1 202 ? 51.466 126.537 122.098 1.00 43.30 202 VAL A N 1
ATOM 1415 C CA . VAL A 1 202 ? 50.654 125.346 122.308 1.00 51.46 202 VAL A CA 1
ATOM 1416 C C . VAL A 1 202 ? 50.311 124.632 121.005 1.00 51.35 202 VAL A C 1
ATOM 1417 O O . VAL A 1 202 ? 49.965 123.441 121.048 1.00 46.67 202 VAL A O 1
ATOM 1421 N N . TRP A 1 203 ? 50.363 125.319 119.859 1.00 44.60 203 TRP A N 1
ATOM 1422 C CA . TRP A 1 203 ? 50.179 124.652 118.572 1.00 29.13 203 TRP A CA 1
ATOM 1423 C C . TRP A 1 203 ? 51.099 123.445 118.423 1.00 38.55 203 TRP A C 1
ATOM 1424 O O . TRP A 1 203 ? 50.685 122.400 117.907 1.00 32.08 203 TRP A O 1
ATOM 1435 N N . HIS A 1 204 ? 52.349 123.568 118.865 1.00 59.34 204 HIS A N 1
ATOM 1436 C CA . HIS A 1 204 ? 53.334 122.506 118.715 1.00 62.41 204 HIS A CA 1
ATOM 1437 C C . HIS A 1 204 ? 53.339 121.533 119.889 1.00 44.99 204 HIS A C 1
ATOM 1438 O O . HIS A 1 204 ? 54.255 120.709 119.988 1.00 50.50 204 HIS A O 1
ATOM 1445 N N . HIS A 1 205 ? 52.356 121.616 120.780 1.00 49.38 205 HIS A N 1
ATOM 1446 C CA . HIS A 1 205 ? 52.280 120.673 121.885 1.00 47.04 205 HIS A CA 1
ATOM 1447 C C . HIS A 1 205 ? 52.082 119.258 121.343 1.00 52.91 205 HIS A C 1
ATOM 1448 O O . HIS A 1 205 ? 51.316 119.062 120.391 1.00 50.15 205 HIS A O 1
ATOM 1455 N N . PRO A 1 206 ? 52.763 118.258 121.911 1.00 57.44 206 PRO A N 1
ATOM 1456 C CA . PRO A 1 206 ? 52.660 116.887 121.375 1.00 56.21 206 PRO A CA 1
ATOM 1457 C C . PRO A 1 206 ? 51.237 116.372 121.217 1.00 57.18 206 PRO A C 1
ATOM 1458 O O . PRO A 1 206 ? 50.974 115.587 120.296 1.00 64.28 206 PRO A O 1
ATOM 1462 N N . VAL A 1 207 ? 50.310 116.783 122.084 1.00 55.32 207 VAL A N 1
ATOM 1463 C CA . VAL A 1 207 ? 48.932 116.308 121.976 1.00 57.97 207 VAL A CA 1
ATOM 1464 C C . VAL A 1 207 ? 48.299 116.809 120.683 1.00 53.83 207 VAL A C 1
ATOM 1465 O O . VAL A 1 207 ? 47.724 116.032 119.908 1.00 54.66 207 VAL A O 1
ATOM 1469 N N . LEU A 1 208 ? 48.419 118.112 120.420 1.00 52.08 208 LEU A N 1
ATOM 1470 C CA . LEU A 1 208 ? 47.860 118.681 119.199 1.00 54.92 208 LEU A CA 1
ATOM 1471 C C . LEU A 1 208 ? 48.585 118.155 117.967 1.00 52.79 208 LEU A C 1
ATOM 1472 O O . LEU A 1 208 ? 47.959 117.908 116.928 1.00 55.70 208 LEU A O 1
ATOM 1477 N N . VAL A 1 209 ? 49.906 117.982 118.066 1.00 57.31 209 VAL A N 1
ATOM 1478 C CA . VAL A 1 209 ? 50.673 117.403 116.965 1.00 52.70 209 VAL A CA 1
ATOM 1479 C C . VAL A 1 209 ? 50.123 116.028 116.602 1.00 59.10 209 VAL A C 1
ATOM 1480 O O . VAL A 1 209 ? 49.850 115.736 115.431 1.00 62.12 209 VAL A O 1
ATOM 1484 N N . GLU A 1 210 ? 49.943 115.165 117.607 1.00 52.59 210 GLU A N 1
ATOM 1485 C CA . GLU A 1 210 ? 49.451 113.818 117.336 1.00 46.70 210 GLU A CA 1
ATOM 1486 C C . GLU A 1 210 ? 48.023 113.842 116.800 1.00 58.16 210 GLU A C 1
ATOM 1487 O O . GLU A 1 210 ? 47.679 113.051 115.915 1.00 56.82 210 GLU A O 1
ATOM 1493 N N . LEU A 1 211 ? 47.173 114.730 117.325 1.00 52.70 211 LEU A N 1
ATOM 1494 C CA . LEU A 1 211 ? 45.818 114.838 116.790 1.00 52.53 211 LEU A CA 1
ATOM 1495 C C . LEU A 1 211 ? 45.836 115.220 115.313 1.00 51.72 211 LEU A C 1
ATOM 1496 O O . LEU A 1 211 ? 45.106 114.636 114.499 1.00 59.20 211 LEU A O 1
ATOM 1501 N N . ARG A 1 212 ? 46.702 116.168 114.941 1.00 39.45 212 ARG A N 1
ATOM 1502 C CA . ARG A 1 212 ? 46.820 116.555 113.539 1.00 58.58 212 ARG A CA 1
ATOM 1503 C C . ARG A 1 212 ? 47.324 115.396 112.689 1.00 52.46 212 ARG A C 1
ATOM 1504 O O . ARG A 1 212 ? 46.824 115.162 111.581 1.00 52.60 212 ARG A O 1
ATOM 1512 N N . THR A 1 213 ? 48.311 114.654 113.197 1.00 43.00 213 THR A N 1
ATOM 1513 C CA . THR A 1 213 ? 48.851 113.518 112.456 1.00 50.37 213 THR A CA 1
ATOM 1514 C C . THR A 1 213 ? 47.781 112.461 112.213 1.00 57.06 213 THR A C 1
ATOM 1515 O O . THR A 1 213 ? 47.629 111.960 111.093 1.00 54.05 213 THR A O 1
ATOM 1519 N N . LEU A 1 214 ? 47.031 112.106 113.259 1.00 60.18 214 LEU A N 1
ATOM 1520 C CA . LEU A 1 214 ? 45.963 111.124 113.107 1.00 42.54 214 LEU A CA 1
ATOM 1521 C C . LEU A 1 214 ? 44.921 111.594 112.101 1.00 57.17 214 LEU A C 1
ATOM 1522 O O . LEU A 1 214 ? 44.494 110.822 111.231 1.00 59.94 214 LEU A O 1
ATOM 1527 N N . THR A 1 215 ? 44.509 112.863 112.193 1.00 54.81 215 THR A N 1
ATOM 1528 C CA . THR A 1 215 ? 43.529 113.385 111.245 1.00 52.88 215 THR A CA 1
ATOM 1529 C C . THR A 1 215 ? 44.039 113.264 109.812 1.00 58.34 215 THR A C 1
ATOM 1530 O O . THR A 1 215 ? 43.332 112.761 108.927 1.00 67.13 215 THR A O 1
ATOM 1534 N N . SER A 1 216 ? 45.285 113.686 109.576 1.00 54.95 216 SER A N 1
ATOM 1535 C CA A SER A 1 216 ? 45.844 113.632 108.228 0.58 53.90 216 SER A CA 1
ATOM 1536 C CA B SER A 1 216 ? 45.846 113.632 108.230 0.42 53.99 216 SER A CA 1
ATOM 1537 C C . SER A 1 216 ? 45.929 112.197 107.725 1.00 53.20 216 SER A C 1
ATOM 1538 O O . SER A 1 216 ? 45.606 111.914 106.566 1.00 53.13 216 SER A O 1
ATOM 1543 N N . GLU A 1 217 ? 46.376 111.274 108.583 1.00 58.07 217 GLU A N 1
ATOM 1544 C CA . GLU A 1 217 ? 46.491 109.880 108.169 1.00 51.75 217 GLU A CA 1
ATOM 1545 C C . GLU A 1 217 ? 45.136 109.305 107.788 1.00 50.79 217 GLU A C 1
ATOM 1546 O O . GLU A 1 217 ? 45.009 108.628 106.762 1.00 48.51 217 GLU A O 1
ATOM 1552 N N . MET A 1 218 ? 44.106 109.589 108.587 1.00 47.95 218 MET A N 1
ATOM 1553 C CA . MET A 1 218 ? 42.774 109.097 108.258 1.00 50.05 218 MET A CA 1
ATOM 1554 C C . MET A 1 218 ? 42.291 109.684 106.935 1.00 41.02 218 MET A C 1
ATOM 1555 O O . MET A 1 218 ? 41.723 108.967 106.096 1.00 49.28 218 MET A O 1
ATOM 1560 N N . ILE A 1 219 ? 42.540 110.979 106.712 1.00 40.77 219 ILE A N 1
ATOM 1561 C CA . ILE A 1 219 ? 42.096 111.582 105.458 1.00 43.03 219 ILE A CA 1
ATOM 1562 C C . ILE A 1 219 ? 42.837 110.982 104.265 1.00 48.07 219 ILE A C 1
ATOM 1563 O O . ILE A 1 219 ? 42.243 110.776 103.200 1.00 47.75 219 ILE A O 1
ATOM 1568 N N . GLY A 1 220 ? 44.119 110.650 104.425 1.00 51.48 220 GLY A N 1
ATOM 1569 C CA . GLY A 1 220 ? 44.849 110.024 103.337 1.00 46.04 220 GLY A CA 1
ATOM 1570 C C . GLY A 1 220 ? 44.426 108.590 103.095 1.00 57.57 220 GLY A C 1
ATOM 1571 O O . GLY A 1 220 ? 44.471 108.109 101.957 1.00 65.12 220 GLY A O 1
ATOM 1572 N N . ILE A 1 221 ? 44.007 107.888 104.150 1.00 53.65 221 ILE A N 1
ATOM 1573 C CA . ILE A 1 221 ? 43.482 106.542 103.956 1.00 46.50 221 ILE A CA 1
ATOM 1574 C C . ILE A 1 221 ? 42.173 106.597 103.175 1.00 52.88 221 ILE A C 1
ATOM 1575 O O . ILE A 1 221 ? 41.958 105.805 102.252 1.00 47.54 221 ILE A O 1
ATOM 1580 N N . SER A 1 222 ? 41.279 107.529 103.523 1.00 58.34 222 SER A N 1
ATOM 1581 C CA . SER A 1 222 ? 40.055 107.703 102.738 1.00 56.51 222 SER A CA 1
ATOM 1582 C C . SER A 1 222 ? 40.371 108.060 101.285 1.00 60.13 222 SER A C 1
ATOM 1583 O O . SER A 1 222 ? 39.827 107.456 100.347 1.00 57.09 222 SER A O 1
ATOM 1586 N N . ASN A 1 223 ? 41.253 109.047 101.086 1.00 58.39 223 ASN A N 1
ATOM 1587 C CA . ASN A 1 223 ? 41.608 109.498 99.740 1.00 56.91 223 ASN A CA 1
ATOM 1588 C C . ASN A 1 223 ? 42.157 108.357 98.891 1.00 59.61 223 ASN A C 1
ATOM 1589 O O . ASN A 1 223 ? 41.710 108.143 97.760 1.00 62.41 223 ASN A O 1
ATOM 1594 N N . ASP A 1 224 ? 43.140 107.619 99.411 1.00 59.37 224 ASP A N 1
ATOM 1595 C CA . ASP A 1 224 ? 43.710 106.512 98.645 1.00 60.16 224 ASP A CA 1
ATOM 1596 C C . ASP A 1 224 ? 42.690 105.397 98.438 1.00 60.35 224 ASP A C 1
ATOM 1597 O O . ASP A 1 224 ? 42.675 104.748 97.387 1.00 64.58 224 ASP A O 1
ATOM 1602 N N . LEU A 1 225 ? 41.841 105.155 99.439 1.00 65.07 225 LEU A N 1
ATOM 1603 C CA . LEU A 1 225 ? 40.818 104.119 99.333 1.00 72.10 225 LEU A CA 1
ATOM 1604 C C . LEU A 1 225 ? 39.844 104.407 98.199 1.00 74.35 225 LEU A C 1
ATOM 1605 O O . LEU A 1 225 ? 39.361 103.480 97.537 1.00 80.09 225 LEU A O 1
ATOM 1607 N N . CYS A 1 226 ? 39.530 105.684 97.965 1.00 78.91 226 CYS A N 1
ATOM 1608 C CA . CYS A 1 226 ? 38.582 106.012 96.905 1.00 94.08 226 CYS A CA 1
ATOM 1609 C C . CYS A 1 226 ? 39.247 106.218 95.546 1.00 99.94 226 CYS A C 1
ATOM 1610 O O . CYS A 1 226 ? 38.722 105.751 94.529 1.00 103.03 226 CYS A O 1
ATOM 1613 N N . SER A 1 227 ? 40.392 106.903 95.503 1.00 86.44 227 SER A N 1
ATOM 1614 C CA . SER A 1 227 ? 41.041 107.288 94.254 1.00 82.67 227 SER A CA 1
ATOM 1615 C C . SER A 1 227 ? 42.063 106.266 93.757 1.00 76.13 227 SER A C 1
ATOM 1616 O O . SER A 1 227 ? 42.967 106.636 92.999 1.00 79.56 227 SER A O 1
ATOM 1618 N N . ALA A 1 228 ? 41.941 105.000 94.152 1.00 79.99 228 ALA A N 1
ATOM 1619 C CA . ALA A 1 228 ? 42.901 103.968 93.750 1.00 95.62 228 ALA A CA 1
ATOM 1620 C C . ALA A 1 228 ? 42.510 103.305 92.431 1.00 100.50 228 ALA A C 1
ATOM 1621 O O . ALA A 1 228 ? 42.451 102.080 92.320 1.00 96.35 228 ALA A O 1
ATOM 1623 N N . GLU A 1 229 ? 42.251 104.118 91.410 1.00 101.06 229 GLU A N 1
ATOM 1624 C CA . GLU A 1 229 ? 41.913 103.608 90.084 1.00 88.48 229 GLU A CA 1
ATOM 1625 C C . GLU A 1 229 ? 42.542 104.467 88.993 1.00 78.95 229 GLU A C 1
ATOM 1626 O O . GLU A 1 229 ? 43.154 105.497 89.275 1.00 84.23 229 GLU A O 1
ATOM 1632 N N . SER A 1 238 ? 53.250 102.146 92.064 1.00 63.90 238 SER A N 1
ATOM 1633 C CA . SER A 1 238 ? 52.277 103.054 92.659 1.00 81.40 238 SER A CA 1
ATOM 1634 C C . SER A 1 238 ? 52.520 103.218 94.154 1.00 86.14 238 SER A C 1
ATOM 1635 O O . SER A 1 238 ? 52.942 102.281 94.833 1.00 92.02 238 SER A O 1
ATOM 1638 N N . ASN A 1 239 ? 52.246 104.417 94.662 1.00 75.52 239 ASN A N 1
ATOM 1639 C CA . ASN A 1 239 ? 52.380 104.720 96.078 1.00 72.50 239 ASN A CA 1
ATOM 1640 C C . ASN A 1 239 ? 51.049 104.700 96.816 1.00 65.84 239 ASN A C 1
ATOM 1641 O O . ASN A 1 239 ? 51.016 104.993 98.015 1.00 62.19 239 ASN A O 1
ATOM 1646 N N . ASN A 1 240 ? 49.957 104.373 96.129 1.00 66.97 240 ASN A N 1
ATOM 1647 C CA . ASN A 1 240 ? 48.650 104.351 96.769 1.00 61.25 240 ASN A CA 1
ATOM 1648 C C . ASN A 1 240 ? 48.610 103.268 97.841 1.00 56.84 240 ASN A C 1
ATOM 1649 O O . ASN A 1 240 ? 49.102 102.155 97.638 1.00 52.20 240 ASN A O 1
ATOM 1654 N N . LEU A 1 241 ? 48.022 103.608 98.993 1.00 58.78 241 LEU A N 1
ATOM 1655 C CA . LEU A 1 241 ? 48.022 102.698 100.137 1.00 55.25 241 LEU A CA 1
ATOM 1656 C C . LEU A 1 241 ? 47.443 101.337 99.776 1.00 58.33 241 LEU A C 1
ATOM 1657 O O . LEU A 1 241 ? 47.981 100.299 100.177 1.00 61.38 241 LEU A O 1
ATOM 1662 N N . LEU A 1 242 ? 46.338 101.321 99.029 1.00 59.13 242 LEU A N 1
ATOM 1663 C CA . LEU A 1 242 ? 45.695 100.060 98.673 1.00 52.06 242 LEU A CA 1
ATOM 1664 C C . LEU A 1 242 ? 46.606 99.208 97.795 1.00 57.45 242 LEU A C 1
ATOM 1665 O O . LEU A 1 242 ? 46.808 98.016 98.057 1.00 65.32 242 LEU A O 1
ATOM 1670 N N . LEU A 1 243 ? 47.179 99.812 96.751 1.00 62.02 243 LEU A N 1
ATOM 1671 C CA . LEU A 1 243 ? 48.090 99.077 95.881 1.00 62.87 243 LEU A CA 1
ATOM 1672 C C . LEU A 1 243 ? 49.355 98.661 96.623 1.00 60.15 243 LEU A C 1
ATOM 1673 O O . LEU A 1 243 ? 49.908 97.590 96.351 1.00 67.75 243 LEU A O 1
ATOM 1678 N N . VAL A 1 244 ? 49.798 99.470 97.588 1.00 56.46 244 VAL A N 1
ATOM 1679 C CA . VAL A 1 244 ? 50.975 99.118 98.376 1.00 52.64 244 VAL A CA 1
ATOM 1680 C C . VAL A 1 244 ? 50.689 97.904 99.249 1.00 46.91 244 VAL A C 1
ATOM 1681 O O . VAL A 1 244 ? 51.514 96.990 99.352 1.00 61.97 244 VAL A O 1
ATOM 1685 N N . LEU A 1 245 ? 49.515 97.870 99.885 1.00 56.20 245 LEU A N 1
ATOM 1686 C CA . LEU A 1 245 ? 49.129 96.692 100.654 1.00 60.30 245 LEU A CA 1
ATOM 1687 C C . LEU A 1 245 ? 48.998 95.471 99.754 1.00 63.51 245 LEU A C 1
ATOM 1688 O O . LEU A 1 245 ? 49.377 94.360 100.144 1.00 68.10 245 LEU A O 1
ATOM 1693 N N . GLU A 1 246 ? 48.477 95.660 98.538 1.00 54.74 246 GLU A N 1
ATOM 1694 C CA . GLU A 1 246 ? 48.349 94.543 97.606 1.00 53.98 246 GLU A CA 1
ATOM 1695 C C . GLU A 1 246 ? 49.712 93.965 97.249 1.00 62.85 246 GLU A C 1
ATOM 1696 O O . GLU A 1 246 ? 49.923 92.749 97.320 1.00 74.87 246 GLU A O 1
ATOM 1702 N N . ASN A 1 247 ? 50.656 94.825 96.864 1.00 70.90 247 ASN A N 1
ATOM 1703 C CA . ASN A 1 247 ? 51.941 94.348 96.371 1.00 68.81 247 ASN A CA 1
ATOM 1704 C C . ASN A 1 247 ? 52.899 93.934 97.481 1.00 63.63 247 ASN A C 1
ATOM 1705 O O . ASN A 1 247 ? 53.804 93.132 97.226 1.00 80.02 247 ASN A O 1
ATOM 1710 N N . HIS A 1 248 ? 52.723 94.438 98.704 1.00 61.63 248 HIS A N 1
ATOM 1711 C CA . HIS A 1 248 ? 53.695 94.197 99.760 1.00 63.41 248 HIS A CA 1
ATOM 1712 C C . HIS A 1 248 ? 53.186 93.327 100.900 1.00 71.32 248 HIS A C 1
ATOM 1713 O O . HIS A 1 248 ? 54.007 92.795 101.654 1.00 73.49 248 HIS A O 1
ATOM 1720 N N . GLU A 1 249 ? 51.874 93.161 101.050 1.00 60.72 249 GLU A N 1
ATOM 1721 C CA . GLU A 1 249 ? 51.338 92.210 102.014 1.00 69.19 249 GLU A CA 1
ATOM 1722 C C . GLU A 1 249 ? 50.609 91.043 101.362 1.00 68.11 249 GLU A C 1
ATOM 1723 O O . GLU A 1 249 ? 50.082 90.183 102.076 1.00 56.73 249 GLU A O 1
ATOM 1729 N N . GLY A 1 250 ? 50.565 90.986 100.032 1.00 58.69 250 GLY A N 1
ATOM 1730 C CA . GLY A 1 250 ? 49.968 89.851 99.355 1.00 49.51 250 GLY A CA 1
ATOM 1731 C C . GLY A 1 250 ? 48.465 89.769 99.461 1.00 66.38 250 GLY A C 1
ATOM 1732 O O . GLY A 1 250 ? 47.899 88.682 99.310 1.00 84.13 250 GLY A O 1
ATOM 1733 N N . LEU A 1 251 ? 47.797 90.889 99.714 1.00 67.07 251 LEU A N 1
ATOM 1734 C CA . LEU A 1 251 ? 46.351 90.912 99.843 1.00 50.44 251 LEU A CA 1
ATOM 1735 C C . LEU A 1 251 ? 45.698 91.133 98.485 1.00 57.24 251 LEU A C 1
ATOM 1736 O O . LEU A 1 251 ? 46.285 91.730 97.579 1.00 59.32 251 LEU A O 1
ATOM 1741 N N . ASP A 1 252 ? 44.471 90.642 98.355 1.00 61.54 252 ASP A N 1
ATOM 1742 C CA . ASP A 1 252 ? 43.631 90.988 97.224 1.00 56.02 252 ASP A CA 1
ATOM 1743 C C . ASP A 1 252 ? 42.877 92.277 97.540 1.00 50.66 252 ASP A C 1
ATOM 1744 O O . ASP A 1 252 ? 43.027 92.866 98.613 1.00 59.67 252 ASP A O 1
ATOM 1746 N N . ARG A 1 253 ? 42.058 92.726 96.591 1.00 40.78 253 ARG A N 1
ATOM 1747 C CA . ARG A 1 253 ? 41.415 94.030 96.733 1.00 49.09 253 ARG A CA 1
ATOM 1748 C C . ARG A 1 253 ? 40.492 94.102 97.945 1.00 56.82 253 ARG A C 1
ATOM 1749 O O . ARG A 1 253 ? 40.641 95.042 98.746 1.00 56.42 253 ARG A O 1
ATOM 1753 N N . PRO A 1 254 ? 39.539 93.180 98.148 1.00 57.40 254 PRO A N 1
ATOM 1754 C CA . PRO A 1 254 ? 38.717 93.262 99.370 1.00 55.20 254 PRO A CA 1
ATOM 1755 C C . PRO A 1 254 ? 39.537 93.186 100.646 1.00 43.42 254 PRO A C 1
ATOM 1756 O O . PRO A 1 254 ? 39.218 93.866 101.631 1.00 38.41 254 PRO A O 1
ATOM 1760 N N . GLU A 1 255 ? 40.598 92.375 100.652 1.00 58.11 255 GLU A N 1
ATOM 1761 C CA . GLU A 1 255 ? 41.432 92.257 101.844 1.00 69.26 255 GLU A CA 1
ATOM 1762 C C . GLU A 1 255 ? 42.170 93.559 102.129 1.00 58.01 255 GLU A C 1
ATOM 1763 O O . GLU A 1 255 ? 42.258 93.988 103.286 1.00 53.22 255 GLU A O 1
ATOM 1769 N N . ALA A 1 256 ? 42.711 94.198 101.089 1.00 51.42 256 ALA A N 1
ATOM 1770 C CA . ALA A 1 256 ? 43.382 95.480 101.276 1.00 52.00 256 ALA A CA 1
ATOM 1771 C C . ALA A 1 256 ? 42.406 96.552 101.744 1.00 54.80 256 ALA A C 1
ATOM 1772 O O . ALA A 1 256 ? 42.745 97.378 102.602 1.00 60.19 256 ALA A O 1
ATOM 1774 N N . ILE A 1 257 ? 41.186 96.551 101.200 1.00 51.12 257 ILE A N 1
ATOM 1775 C CA . ILE A 1 257 ? 40.189 97.533 101.618 1.00 52.54 257 ILE A CA 1
ATOM 1776 C C . ILE A 1 257 ? 39.837 97.339 103.088 1.00 61.83 257 ILE A C 1
ATOM 1777 O O . ILE A 1 257 ? 39.772 98.305 103.864 1.00 69.45 257 ILE A O 1
ATOM 1782 N N . GLU A 1 258 ? 39.631 96.085 103.498 1.00 57.21 258 GLU A N 1
ATOM 1783 C CA . GLU A 1 258 ? 39.322 95.806 104.896 1.00 56.13 258 GLU A CA 1
ATOM 1784 C C . GLU A 1 258 ? 40.480 96.198 105.806 1.00 64.42 258 GLU A C 1
ATOM 1785 O O . GLU A 1 258 ? 40.265 96.726 106.905 1.00 62.20 258 GLU A O 1
ATOM 1791 N N . ARG A 1 259 ? 41.717 95.949 105.365 1.00 52.87 259 ARG A N 1
ATOM 1792 C CA . ARG A 1 259 ? 42.878 96.370 106.144 1.00 54.35 259 ARG A CA 1
ATOM 1793 C C . ARG A 1 259 ? 42.913 97.885 106.305 1.00 57.95 259 ARG A C 1
ATOM 1794 O O . ARG A 1 259 ? 43.233 98.396 107.387 1.00 58.73 259 ARG A O 1
ATOM 1802 N N . ALA A 1 260 ? 42.569 98.621 105.245 1.00 47.35 260 ALA A N 1
ATOM 1803 C CA . ALA A 1 260 ? 42.536 100.076 105.353 1.00 53.74 260 ALA A CA 1
ATOM 1804 C C . ALA A 1 260 ? 41.467 100.521 106.342 1.00 60.99 260 ALA A C 1
ATOM 1805 O O . ALA A 1 260 ? 41.677 101.466 107.116 1.00 70.12 260 ALA A O 1
ATOM 1807 N N . ARG A 1 261 ? 40.322 99.833 106.349 1.00 52.70 261 ARG A N 1
ATOM 1808 C CA . ARG A 1 261 ? 39.305 100.118 107.356 1.00 46.57 261 ARG A CA 1
ATOM 1809 C C . ARG A 1 261 ? 39.831 99.850 108.762 1.00 51.46 261 ARG A C 1
ATOM 1810 O O . ARG A 1 261 ? 39.526 100.597 109.699 1.00 45.39 261 ARG A O 1
ATOM 1814 N N . ALA A 1 262 ? 40.629 98.791 108.928 1.00 59.55 262 ALA A N 1
ATOM 1815 C CA . ALA A 1 262 ? 41.195 98.496 110.241 1.00 52.81 262 ALA A CA 1
ATOM 1816 C C . ALA A 1 262 ? 42.157 99.590 110.688 1.00 60.13 262 ALA A C 1
ATOM 1817 O O . ALA A 1 262 ? 42.144 100.001 111.857 1.00 62.92 262 ALA A O 1
ATOM 1819 N N . LEU A 1 263 ? 42.980 100.096 109.766 1.00 57.16 263 LEU A N 1
ATOM 1820 C CA . LEU A 1 263 ? 43.921 101.150 110.135 1.00 54.01 263 LEU A CA 1
ATOM 1821 C C . LEU A 1 263 ? 43.179 102.425 110.509 1.00 55.20 263 LEU A C 1
ATOM 1822 O O . LEU A 1 263 ? 43.493 103.067 111.524 1.00 47.43 263 LEU A O 1
ATOM 1827 N N . THR A 1 264 ? 42.157 102.777 109.726 1.00 58.68 264 THR A N 1
ATOM 1828 C CA . THR A 1 264 ? 41.326 103.925 110.067 1.00 55.39 264 THR A CA 1
ATOM 1829 C C . THR A 1 264 ? 40.709 103.756 111.449 1.00 53.94 264 THR A C 1
ATOM 1830 O O . THR A 1 264 ? 40.734 104.681 112.267 1.00 61.31 264 THR A O 1
ATOM 1834 N N . ALA A 1 265 ? 40.157 102.572 111.729 1.00 45.06 265 ALA A N 1
ATOM 1835 C CA . ALA A 1 265 ? 39.527 102.333 113.024 1.00 48.61 265 ALA A CA 1
ATOM 1836 C C . ALA A 1 265 ? 40.518 102.514 114.170 1.00 45.93 265 ALA A C 1
ATOM 1837 O O . ALA A 1 265 ? 40.221 103.196 115.162 1.00 47.40 265 ALA A O 1
ATOM 1839 N N . GLU A 1 266 ? 41.715 101.929 114.046 1.00 45.52 266 GLU A N 1
ATOM 1840 C CA . GLU A 1 266 ? 42.677 102.054 115.137 1.00 55.01 266 GLU A CA 1
ATOM 1841 C C . GLU A 1 266 ? 43.123 103.499 115.322 1.00 53.93 266 GLU A C 1
ATOM 1842 O O . GLU A 1 266 ? 43.392 103.925 116.454 1.00 52.81 266 GLU A O 1
ATOM 1848 N N . ARG A 1 267 ? 43.154 104.284 114.242 1.00 50.26 267 ARG A N 1
ATOM 1849 C CA . ARG A 1 267 ? 43.521 105.686 114.398 1.00 48.61 267 ARG A CA 1
ATOM 1850 C C . ARG A 1 267 ? 42.380 106.516 114.974 1.00 49.19 267 ARG A C 1
ATOM 1851 O O . ARG A 1 267 ? 42.631 107.513 115.661 1.00 50.97 267 ARG A O 1
ATOM 1859 N N . VAL A 1 268 ? 41.130 106.128 114.712 1.00 47.33 268 VAL A N 1
ATOM 1860 C CA . VAL A 1 268 ? 40.003 106.725 115.424 1.00 49.04 268 VAL A CA 1
ATOM 1861 C C . VAL A 1 268 ? 40.135 106.479 116.922 1.00 48.39 268 VAL A C 1
ATOM 1862 O O . VAL A 1 268 ? 40.012 107.404 117.735 1.00 50.08 268 VAL A O 1
ATOM 1866 N N . ALA A 1 269 ? 40.383 105.223 117.311 1.00 47.21 269 ALA A N 1
ATOM 1867 C CA . ALA A 1 269 ? 40.517 104.904 118.731 1.00 50.50 269 ALA A CA 1
ATOM 1868 C C . ALA A 1 269 ? 41.647 105.702 119.373 1.00 54.36 269 ALA A C 1
ATOM 1869 O O . ALA A 1 269 ? 41.475 106.289 120.449 1.00 42.79 269 ALA A O 1
ATOM 1871 N N . ARG A 1 270 ? 42.814 105.738 118.720 1.00 58.49 270 ARG A N 1
ATOM 1872 C CA . ARG A 1 270 ? 43.932 106.516 119.249 1.00 57.20 270 ARG A CA 1
ATOM 1873 C C . ARG A 1 270 ? 43.562 107.988 119.386 1.00 55.64 270 ARG A C 1
ATOM 1874 O O . ARG A 1 270 ? 43.877 108.627 120.400 1.00 65.32 270 ARG A O 1
ATOM 1882 N N . PHE A 1 271 ? 42.890 108.541 118.373 1.00 47.17 271 PHE A N 1
ATOM 1883 C CA . PHE A 1 271 ? 42.463 109.937 118.422 1.00 57.83 271 PHE A CA 1
ATOM 1884 C C . PHE A 1 271 ? 41.576 110.192 119.632 1.00 61.50 271 PHE A C 1
ATOM 1885 O O . PHE A 1 271 ? 41.773 111.166 120.368 1.00 61.91 271 PHE A O 1
ATOM 1893 N N . LEU A 1 272 ? 40.592 109.319 119.859 1.00 60.41 272 LEU A N 1
ATOM 1894 C CA . LEU A 1 272 ? 39.719 109.485 121.013 1.00 57.93 272 LEU A CA 1
ATOM 1895 C C . LEU A 1 272 ? 40.458 109.273 122.324 1.00 63.23 272 LEU A C 1
ATOM 1896 O O . LEU A 1 272 ? 40.012 109.776 123.360 1.00 62.71 272 LEU A O 1
ATOM 1901 N N . ASP A 1 273 ? 41.580 108.552 122.305 1.00 60.19 273 ASP A N 1
ATOM 1902 C CA . ASP A 1 273 ? 42.355 108.376 123.528 1.00 67.96 273 ASP A CA 1
ATOM 1903 C C . ASP A 1 273 ? 43.136 109.640 123.872 1.00 69.87 273 ASP A C 1
ATOM 1904 O O . ASP A 1 273 ? 42.980 110.201 124.962 1.00 79.07 273 ASP A O 1
ATOM 1909 N N . VAL A 1 274 ? 43.984 110.109 122.951 1.00 61.51 274 VAL A N 1
ATOM 1910 C CA . VAL A 1 274 ? 44.818 111.266 123.266 1.00 51.67 274 VAL A CA 1
ATOM 1911 C C . VAL A 1 274 ? 44.012 112.559 123.305 1.00 61.21 274 VAL A C 1
ATOM 1912 O O . VAL A 1 274 ? 44.468 113.547 123.894 1.00 59.14 274 VAL A O 1
ATOM 1916 N N . GLU A 1 275 ? 42.830 112.586 122.679 1.00 61.33 275 GLU A N 1
ATOM 1917 C CA . GLU A 1 275 ? 41.972 113.765 122.752 1.00 54.79 275 GLU A CA 1
ATOM 1918 C C . GLU A 1 275 ? 41.629 114.133 124.192 1.00 59.69 275 GLU A C 1
ATOM 1919 O O . GLU A 1 275 ? 41.483 115.319 124.511 1.00 52.80 275 GLU A O 1
ATOM 1925 N N . ARG A 1 276 ? 41.496 113.138 125.074 1.00 58.81 276 ARG A N 1
ATOM 1926 C CA . ARG A 1 276 ? 41.217 113.413 126.480 1.00 55.09 276 ARG A CA 1
ATOM 1927 C C . ARG A 1 276 ? 42.344 114.179 127.160 1.00 53.37 276 ARG A C 1
ATOM 1928 O O . ARG A 1 276 ? 42.104 114.829 128.184 1.00 67.85 276 ARG A O 1
ATOM 1936 N N . ALA A 1 277 ? 43.561 114.121 126.622 1.00 51.25 277 ALA A N 1
ATOM 1937 C CA . ALA A 1 277 ? 44.694 114.820 127.213 1.00 57.02 277 ALA A CA 1
ATOM 1938 C C . ALA A 1 277 ? 44.771 116.284 126.800 1.00 62.83 277 ALA A C 1
ATOM 1939 O O . ALA A 1 277 ? 45.742 116.959 127.161 1.00 55.22 277 ALA A O 1
ATOM 1941 N N . VAL A 1 278 ? 43.784 116.788 126.054 1.00 61.44 278 VAL A N 1
ATOM 1942 C CA . VAL A 1 278 ? 43.789 118.189 125.650 1.00 56.01 278 VAL A CA 1
ATOM 1943 C C . VAL A 1 278 ? 43.693 119.115 126.857 1.00 66.84 278 VAL A C 1
ATOM 1944 O O . VAL A 1 278 ? 44.156 120.259 126.803 1.00 72.71 278 VAL A O 1
ATOM 1948 N N . THR A 1 279 ? 43.152 118.629 127.976 1.00 72.78 279 THR A N 1
ATOM 1949 C CA . THR A 1 279 ? 43.086 119.445 129.182 1.00 79.05 279 THR A CA 1
ATOM 1950 C C . THR A 1 279 ? 44.455 119.671 129.811 1.00 76.44 279 THR A C 1
ATOM 1951 O O . THR A 1 279 ? 44.579 120.535 130.686 1.00 80.08 279 THR A O 1
ATOM 1955 N N . ASP A 1 280 ? 45.478 118.922 129.389 1.00 70.27 280 ASP A N 1
ATOM 1956 C CA . ASP A 1 280 ? 46.835 119.164 129.864 1.00 72.96 280 ASP A CA 1
ATOM 1957 C C . ASP A 1 280 ? 47.388 120.503 129.391 1.00 76.69 280 ASP A C 1
ATOM 1958 O O . ASP A 1 280 ? 48.354 121.001 129.979 1.00 96.81 280 ASP A O 1
ATOM 1960 N N . VAL A 1 281 ? 46.806 121.095 128.344 1.00 67.34 281 VAL A N 1
ATOM 1961 C CA . VAL A 1 281 ? 47.251 122.395 127.856 1.00 69.05 281 VAL A CA 1
ATOM 1962 C C . VAL A 1 281 ? 46.434 123.540 128.432 1.00 71.21 281 VAL A C 1
ATOM 1963 O O . VAL A 1 281 ? 46.696 124.706 128.105 1.00 70.39 281 VAL A O 1
ATOM 1967 N N . ASP A 1 282 ? 45.455 123.246 129.292 1.00 76.98 282 ASP A N 1
ATOM 1968 C CA . ASP A 1 282 ? 44.678 124.308 129.923 1.00 77.46 282 ASP A CA 1
ATOM 1969 C C . ASP A 1 282 ? 45.534 125.113 130.893 1.00 78.13 282 ASP A C 1
ATOM 1970 O O . ASP A 1 282 ? 45.385 126.336 130.996 1.00 64.37 282 ASP A O 1
ATOM 1975 N N . CYS A 1 283 ? 46.441 124.444 131.609 1.00 85.39 283 CYS A N 1
ATOM 1976 C CA . CYS A 1 283 ? 47.354 125.108 132.534 1.00 80.03 283 CYS A CA 1
ATOM 1977 C C . CYS A 1 283 ? 48.364 126.008 131.832 1.00 80.47 283 CYS A C 1
ATOM 1978 O O . CYS A 1 283 ? 49.157 126.669 132.513 1.00 82.91 283 CYS A O 1
ATOM 1981 N N . LEU A 1 284 ? 48.355 126.050 130.500 1.00 82.48 284 LEU A N 1
ATOM 1982 C CA . LEU A 1 284 ? 49.219 126.929 129.728 1.00 71.78 284 LEU A CA 1
ATOM 1983 C C . LEU A 1 284 ? 48.483 128.122 129.138 1.00 70.95 284 LEU A C 1
ATOM 1984 O O . LEU A 1 284 ? 49.136 129.045 128.638 1.00 75.41 284 LEU A O 1
ATOM 1989 N N . LEU A 1 285 ? 47.152 128.123 129.172 1.00 69.85 285 LEU A N 1
ATOM 1990 C CA . LEU A 1 285 ? 46.342 129.037 128.385 1.00 59.20 285 LEU A CA 1
ATOM 1991 C C . LEU A 1 285 ? 45.473 129.917 129.273 1.00 67.77 285 LEU A C 1
ATOM 1992 O O . LEU A 1 285 ? 45.268 129.642 130.458 1.00 77.63 285 LEU A O 1
ATOM 1997 N N . ASP A 1 286 ? 44.963 130.988 128.669 1.00 53.64 286 ASP A N 1
ATOM 1998 C CA . ASP A 1 286 ? 43.883 131.777 129.239 1.00 58.38 286 ASP A CA 1
ATOM 1999 C C . ASP A 1 286 ? 42.556 131.240 128.698 1.00 62.56 286 ASP A C 1
ATOM 2000 O O . ASP A 1 286 ? 42.497 130.158 128.110 1.00 59.74 286 ASP A O 1
ATOM 2005 N N . GLY A 1 287 ? 41.468 131.987 128.890 1.00 58.04 287 GLY A N 1
ATOM 2006 C CA . GLY A 1 287 ? 40.171 131.496 128.452 1.00 49.47 287 GLY A CA 1
ATOM 2007 C C . GLY A 1 287 ? 40.015 131.495 126.942 1.00 54.88 287 GLY A C 1
ATOM 2008 O O . GLY A 1 287 ? 39.538 130.515 126.359 1.00 59.89 287 GLY A O 1
ATOM 2009 N N . ALA A 1 288 ? 40.437 132.579 126.285 1.00 47.35 288 ALA A N 1
ATOM 2010 C CA . ALA A 1 288 ? 40.339 132.643 124.830 1.00 56.09 288 ALA A CA 1
ATOM 2011 C C . ALA A 1 288 ? 41.190 131.566 124.172 1.00 65.05 288 ALA A C 1
ATOM 2012 O O . ALA A 1 288 ? 40.794 130.989 123.150 1.00 61.49 288 ALA A O 1
ATOM 2014 N N . GLY A 1 289 ? 42.355 131.269 124.751 1.00 63.77 289 GLY A N 1
ATOM 2015 C CA . GLY A 1 289 ? 43.192 130.216 124.197 1.00 57.10 289 GLY A CA 1
ATOM 2016 C C . GLY A 1 289 ? 42.554 128.847 124.325 1.00 54.53 289 GLY A C 1
ATOM 2017 O O . GLY A 1 289 ? 42.525 128.067 123.366 1.00 60.62 289 GLY A O 1
ATOM 2018 N N . ARG A 1 290 ? 42.035 128.533 125.515 1.00 56.66 290 ARG A N 1
ATOM 2019 C CA . ARG A 1 290 ? 41.336 127.266 125.704 1.00 55.96 290 ARG A CA 1
ATOM 2020 C C . ARG A 1 290 ? 40.173 127.137 124.729 1.00 45.61 290 ARG A C 1
ATOM 2021 O O . ARG A 1 290 ? 39.942 126.062 124.157 1.00 47.09 290 ARG A O 1
ATOM 2023 N N . GLU A 1 291 ? 39.459 128.240 124.487 1.00 34.06 291 GLU A N 1
ATOM 2024 C CA . GLU A 1 291 ? 38.375 128.209 123.512 1.00 41.30 291 GLU A CA 1
ATOM 2025 C C . GLU A 1 291 ? 38.911 127.934 122.112 1.00 48.32 291 GLU A C 1
ATOM 2026 O O . GLU A 1 291 ? 38.316 127.159 121.350 1.00 58.84 291 GLU A O 1
ATOM 2032 N N . ALA A 1 292 ? 40.061 128.524 121.776 1.00 48.78 292 ALA A N 1
ATOM 2033 C CA . ALA A 1 292 ? 40.673 128.291 120.472 1.00 34.46 292 ALA A CA 1
ATOM 2034 C C . ALA A 1 292 ? 41.027 126.819 120.281 1.00 42.92 292 ALA A C 1
ATOM 2035 O O . ALA A 1 292 ? 40.720 126.226 119.241 1.00 45.30 292 ALA A O 1
ATOM 2037 N N . VAL A 1 293 ? 41.678 126.214 121.279 1.00 43.46 293 VAL A N 1
ATOM 2038 C CA . VAL A 1 293 ? 42.028 124.797 121.189 1.00 48.82 293 VAL A CA 1
ATOM 2039 C C . VAL A 1 293 ? 40.772 123.947 121.031 1.00 42.79 293 VAL A C 1
ATOM 2040 O O . VAL A 1 293 ? 40.717 123.035 120.190 1.00 51.37 293 VAL A O 1
ATOM 2044 N N . ARG A 1 294 ? 39.739 124.246 121.825 1.00 34.33 294 ARG A N 1
ATOM 2045 C CA . ARG A 1 294 ? 38.475 123.519 121.729 1.00 49.17 294 ARG A CA 1
ATOM 2046 C C . ARG A 1 294 ? 37.934 123.538 120.300 1.00 53.34 294 ARG A C 1
ATOM 2047 O O . ARG A 1 294 ? 37.654 122.484 119.704 1.00 49.95 294 ARG A O 1
ATOM 2055 N N . ARG A 1 295 ? 37.820 124.736 119.719 1.00 39.71 295 ARG A N 1
ATOM 2056 C CA . ARG A 1 295 ? 37.288 124.841 118.365 1.00 44.26 295 ARG A CA 1
ATOM 2057 C C . ARG A 1 295 ? 38.200 124.172 117.343 1.00 51.58 295 ARG A C 1
ATOM 2058 O O . ARG A 1 295 ? 37.715 123.670 116.321 1.00 44.09 295 ARG A O 1
ATOM 2066 N N . PHE A 1 296 ? 39.511 124.146 117.596 1.00 56.38 296 PHE A N 1
ATOM 2067 C CA . PHE A 1 296 ? 40.420 123.466 116.677 1.00 48.26 296 PHE A CA 1
ATOM 2068 C C . PHE A 1 296 ? 40.147 121.967 116.647 1.00 45.17 296 PHE A C 1
ATOM 2069 O O . PHE A 1 296 ? 40.029 121.364 115.570 1.00 46.10 296 PHE A O 1
ATOM 2077 N N . VAL A 1 297 ? 40.033 121.345 117.824 1.00 41.12 297 VAL A N 1
ATOM 2078 C CA . VAL A 1 297 ? 39.765 119.908 117.862 1.00 48.05 297 VAL A CA 1
ATOM 2079 C C . VAL A 1 297 ? 38.420 119.601 117.211 1.00 54.56 297 VAL A C 1
ATOM 2080 O O . VAL A 1 297 ? 38.286 118.630 116.444 1.00 51.85 297 VAL A O 1
ATOM 2084 N N . GLU A 1 298 ? 37.410 120.442 117.470 1.00 40.31 298 GLU A N 1
ATOM 2085 C CA . GLU A 1 298 ? 36.131 120.252 116.788 1.00 41.31 298 GLU A CA 1
ATOM 2086 C C . GLU A 1 298 ? 36.293 120.339 115.274 1.00 50.25 298 GLU A C 1
ATOM 2087 O O . GLU A 1 298 ? 35.654 119.584 114.525 1.00 52.94 298 GLU A O 1
ATOM 2093 N N . GLY A 1 299 ? 37.160 121.240 114.803 1.00 43.00 299 GLY A N 1
ATOM 2094 C CA . GLY A 1 299 ? 37.408 121.329 113.376 1.00 48.48 299 GLY A CA 1
ATOM 2095 C C . GLY A 1 299 ? 38.059 120.082 112.815 1.00 55.89 299 GLY A C 1
ATOM 2096 O O . GLY A 1 299 ? 37.787 119.694 111.675 1.00 54.56 299 GLY A O 1
ATOM 2097 N N . LEU A 1 300 ? 38.916 119.429 113.606 1.00 57.19 300 LEU A N 1
ATOM 2098 C CA . LEU A 1 300 ? 39.439 118.127 113.198 1.00 51.33 300 LEU A CA 1
ATOM 2099 C C . LEU A 1 300 ? 38.309 117.117 113.025 1.00 51.26 300 LEU A C 1
ATOM 2100 O O . LEU A 1 300 ? 38.246 116.398 112.010 1.00 45.95 300 LEU A O 1
ATOM 2105 N N . HIS A 1 301 ? 37.395 117.058 114.005 1.00 51.80 301 HIS A N 1
ATOM 2106 C CA . HIS A 1 301 ? 36.203 116.224 113.852 1.00 53.17 301 HIS A CA 1
ATOM 2107 C C . HIS A 1 301 ? 35.525 116.491 112.514 1.00 46.39 301 HIS A C 1
ATOM 2108 O O . HIS A 1 301 ? 35.226 115.562 111.749 1.00 52.23 301 HIS A O 1
ATOM 2115 N N . ASP A 1 302 ? 35.300 117.772 112.206 1.00 35.32 302 ASP A N 1
ATOM 2116 C CA . ASP A 1 302 ? 34.604 118.131 110.976 1.00 39.18 302 ASP A CA 1
ATOM 2117 C C . ASP A 1 302 ? 35.386 117.703 109.739 1.00 45.90 302 ASP A C 1
ATOM 2118 O O . ASP A 1 302 ? 34.789 117.340 108.718 1.00 52.03 302 ASP A O 1
ATOM 2123 N N . LEU A 1 303 ? 36.719 117.752 109.799 1.00 49.57 303 LEU A N 1
ATOM 2124 C CA . LEU A 1 303 ? 37.509 117.297 108.659 1.00 43.68 303 LEU A CA 1
ATOM 2125 C C . LEU A 1 303 ? 37.296 115.811 108.401 1.00 54.22 303 LEU A C 1
ATOM 2126 O O . LEU A 1 303 ? 36.996 115.404 107.271 1.00 57.05 303 LEU A O 1
ATOM 2131 N N . VAL A 1 304 ? 37.423 114.981 109.441 1.00 54.31 304 VAL A N 1
ATOM 2132 C CA . VAL A 1 304 ? 37.308 113.539 109.218 1.00 55.35 304 VAL A CA 1
ATOM 2133 C C . VAL A 1 304 ? 35.893 113.174 108.776 1.00 52.30 304 VAL A C 1
ATOM 2134 O O . VAL A 1 304 ? 35.693 112.526 107.736 1.00 56.28 304 VAL A O 1
ATOM 2138 N N . ARG A 1 305 ? 34.888 113.629 109.530 1.00 52.69 305 ARG A N 1
ATOM 2139 C CA . ARG A 1 305 ? 33.506 113.257 109.235 1.00 55.70 305 ARG A CA 1
ATOM 2140 C C . ARG A 1 305 ? 33.068 113.794 107.876 1.00 55.56 305 ARG A C 1
ATOM 2141 O O . ARG A 1 305 ? 32.479 113.067 107.063 1.00 59.23 305 ARG A O 1
ATOM 2149 N N . GLY A 1 306 ? 33.358 115.070 107.611 1.00 51.17 306 GLY A N 1
ATOM 2150 C CA . GLY A 1 306 ? 32.981 115.657 106.337 1.00 51.16 306 GLY A CA 1
ATOM 2151 C C . GLY A 1 306 ? 33.657 114.983 105.159 1.00 53.42 306 GLY A C 1
ATOM 2152 O O . GLY A 1 306 ? 33.033 114.762 104.116 1.00 60.07 306 GLY A O 1
ATOM 2153 N N . ASP A 1 307 ? 34.941 114.642 105.307 1.00 55.22 307 ASP A N 1
ATOM 2154 C CA . ASP A 1 307 ? 35.624 113.933 104.231 1.00 62.46 307 ASP A CA 1
ATOM 2155 C C . ASP A 1 307 ? 34.969 112.584 103.968 1.00 59.31 307 ASP A C 1
ATOM 2156 O O . ASP A 1 307 ? 34.812 112.178 102.809 1.00 59.01 307 ASP A O 1
ATOM 2161 N N . ASN A 1 308 ? 34.561 111.881 105.030 1.00 52.64 308 ASN A N 1
ATOM 2162 C CA . ASN A 1 308 ? 33.898 110.596 104.825 1.00 60.57 308 ASN A CA 1
ATOM 2163 C C . ASN A 1 308 ? 32.564 110.772 104.106 1.00 62.28 308 ASN A C 1
ATOM 2164 O O . ASN A 1 308 ? 32.261 110.036 103.157 1.00 59.15 308 ASN A O 1
ATOM 2169 N N . GLU A 1 309 ? 31.760 111.750 104.534 1.00 55.79 309 GLU A N 1
ATOM 2170 C CA . GLU A 1 309 ? 30.473 111.991 103.884 1.00 59.65 309 GLU A CA 1
ATOM 2171 C C . GLU A 1 309 ? 30.654 112.325 102.407 1.00 62.55 309 GLU A C 1
ATOM 2172 O O . GLU A 1 309 ? 29.996 111.738 101.538 1.00 67.45 309 GLU A O 1
ATOM 2178 N N . TRP A 1 310 ? 31.543 113.276 102.106 1.00 65.15 310 TRP A N 1
ATOM 2179 C CA . TRP A 1 310 ? 31.748 113.677 100.718 1.00 67.39 310 TRP A CA 1
ATOM 2180 C C . TRP A 1 310 ? 32.270 112.516 99.884 1.00 69.31 310 TRP A C 1
ATOM 2181 O O . TRP A 1 310 ? 31.929 112.391 98.701 1.00 60.52 310 TRP A O 1
ATOM 2192 N N . GLU A 1 311 ? 33.104 111.659 100.479 1.00 69.42 311 GLU A N 1
ATOM 2193 C CA . GLU A 1 311 ? 33.512 110.442 99.787 1.00 66.31 311 GLU A CA 1
ATOM 2194 C C . GLU A 1 311 ? 32.310 109.548 99.506 1.00 60.89 311 GLU A C 1
ATOM 2195 O O . GLU A 1 311 ? 32.247 108.888 98.462 1.00 49.33 311 GLU A O 1
ATOM 2197 N N . ARG A 1 312 ? 31.343 109.517 100.429 1.00 63.50 312 ARG A N 1
ATOM 2198 C CA . ARG A 1 312 ? 30.174 108.664 100.238 1.00 73.53 312 ARG A CA 1
ATOM 2199 C C . ARG A 1 312 ? 29.290 109.181 99.110 1.00 58.20 312 ARG A C 1
ATOM 2200 O O . ARG A 1 312 ? 28.770 108.391 98.314 1.00 76.00 312 ARG A O 1
ATOM 2202 N N . THR A 1 313 ? 29.106 110.500 99.019 1.00 62.26 313 THR A N 1
ATOM 2203 C CA . THR A 1 313 ? 28.186 111.047 98.028 1.00 64.15 313 THR A CA 1
ATOM 2204 C C . THR A 1 313 ? 28.867 111.436 96.723 1.00 74.34 313 THR A C 1
ATOM 2205 O O . THR A 1 313 ? 28.179 111.597 95.708 1.00 62.37 313 THR A O 1
ATOM 2209 N N . THR A 1 314 ? 30.187 111.587 96.720 1.00 88.21 314 THR A N 1
ATOM 2210 C CA . THR A 1 314 ? 30.882 112.152 95.569 1.00 79.87 314 THR A CA 1
ATOM 2211 C C . THR A 1 314 ? 32.215 111.446 95.327 1.00 82.99 314 THR A C 1
ATOM 2212 O O . THR A 1 314 ? 32.582 111.158 94.188 1.00 109.06 314 THR A O 1
ATOM 2216 N N . LEU B 1 9 ? 82.084 104.709 115.571 1.00 82.73 9 LEU B N 1
ATOM 2217 C CA . LEU B 1 9 ? 81.288 105.051 114.399 1.00 83.82 9 LEU B CA 1
ATOM 2218 C C . LEU B 1 9 ? 82.048 104.725 113.115 1.00 69.30 9 LEU B C 1
ATOM 2219 O O . LEU B 1 9 ? 83.278 104.697 113.111 1.00 77.39 9 LEU B O 1
ATOM 2221 N N . PRO B 1 10 ? 81.317 104.482 112.021 1.00 76.31 10 PRO B N 1
ATOM 2222 C CA . PRO B 1 10 ? 81.980 104.088 110.770 1.00 67.89 10 PRO B CA 1
ATOM 2223 C C . PRO B 1 10 ? 82.450 105.273 109.939 1.00 78.03 10 PRO B C 1
ATOM 2224 O O . PRO B 1 10 ? 82.732 105.122 108.746 1.00 71.32 10 PRO B O 1
ATOM 2228 N N . TRP B 1 11 ? 82.534 106.453 110.550 1.00 87.58 11 TRP B N 1
ATOM 2229 C CA . TRP B 1 11 ? 82.940 107.652 109.836 1.00 72.14 11 TRP B CA 1
ATOM 2230 C C . TRP B 1 11 ? 84.165 108.277 110.497 1.00 59.04 11 TRP B C 1
ATOM 2231 O O . TRP B 1 11 ? 84.335 108.178 111.716 1.00 67.85 11 TRP B O 1
ATOM 2242 N N . PRO B 1 12 ? 85.036 108.919 109.720 1.00 51.56 12 PRO B N 1
ATOM 2243 C CA . PRO B 1 12 ? 86.221 109.555 110.305 1.00 60.59 12 PRO B CA 1
ATOM 2244 C C . PRO B 1 12 ? 85.857 110.731 111.199 1.00 63.70 12 PRO B C 1
ATOM 2245 O O . PRO B 1 12 ? 84.744 111.260 111.169 1.00 75.71 12 PRO B O 1
ATOM 2249 N N . LEU B 1 13 ? 86.832 111.137 112.008 1.00 58.71 13 LEU B N 1
ATOM 2250 C CA . LEU B 1 13 ? 86.671 112.231 112.957 1.00 60.52 13 LEU B CA 1
ATOM 2251 C C . LEU B 1 13 ? 87.315 113.498 112.409 1.00 55.23 13 LEU B C 1
ATOM 2252 O O . LEU B 1 13 ? 88.470 113.475 111.972 1.00 56.37 13 LEU B O 1
ATOM 2257 N N . ARG B 1 14 ? 86.563 114.598 112.431 1.00 60.30 14 ARG B N 1
ATOM 2258 C CA . ARG B 1 14 ? 87.033 115.889 111.949 1.00 56.15 14 ARG B CA 1
ATOM 2259 C C . ARG B 1 14 ? 86.814 116.949 113.021 1.00 43.62 14 ARG B C 1
ATOM 2260 O O . ARG B 1 14 ? 85.928 116.822 113.869 1.00 60.01 14 ARG B O 1
ATOM 2268 N N . LYS B 1 15 ? 87.635 117.999 112.975 1.00 31.70 15 LYS B N 1
ATOM 2269 C CA . LYS B 1 15 ? 87.578 119.073 113.958 1.00 35.88 15 LYS B CA 1
ATOM 2270 C C . LYS B 1 15 ? 87.897 120.396 113.275 1.00 34.10 15 LYS B C 1
ATOM 2271 O O . LYS B 1 15 ? 88.630 120.438 112.283 1.00 26.37 15 LYS B O 1
ATOM 2277 N N . HIS B 1 16 ? 87.318 121.529 113.844 1.00 46.82 16 HIS B N 1
ATOM 2278 C CA . HIS B 1 16 ? 87.421 122.834 113.204 1.00 48.20 16 HIS B CA 1
ATOM 2279 C C . HIS B 1 16 ? 88.672 123.589 113.650 1.00 64.33 16 HIS B C 1
ATOM 2280 O O . HIS B 1 16 ? 89.141 123.424 114.781 1.00 67.75 16 HIS B O 1
ATOM 2287 N N . PRO B 1 17 ? 89.223 124.404 112.746 1.00 81.40 17 PRO B N 1
ATOM 2288 C CA . PRO B 1 17 ? 90.407 125.205 113.106 1.00 68.20 17 PRO B CA 1
ATOM 2289 C C . PRO B 1 17 ? 90.211 126.189 114.248 1.00 66.77 17 PRO B C 1
ATOM 2290 O O . PRO B 1 17 ? 91.001 126.187 115.201 1.00 53.77 17 PRO B O 1
ATOM 2294 N N . GLY B 1 18 ? 89.184 127.030 114.185 1.00 55.34 18 GLY B N 1
ATOM 2295 C CA . GLY B 1 18 ? 89.153 128.214 115.022 1.00 41.66 18 GLY B CA 1
ATOM 2296 C C . GLY B 1 18 ? 88.685 128.007 116.446 1.00 41.92 18 GLY B C 1
ATOM 2297 O O . GLY B 1 18 ? 88.278 128.970 117.106 1.00 52.67 18 GLY B O 1
ATOM 2298 N N . VAL B 1 19 ? 88.766 126.765 116.935 1.00 37.04 19 VAL B N 1
ATOM 2299 C CA . VAL B 1 19 ? 88.285 126.444 118.279 1.00 42.83 19 VAL B CA 1
ATOM 2300 C C . VAL B 1 19 ? 88.903 127.379 119.308 1.00 60.96 19 VAL B C 1
ATOM 2301 O O . VAL B 1 19 ? 88.234 127.819 120.250 1.00 67.78 19 VAL B O 1
ATOM 2305 N N . ALA B 1 20 ? 90.183 127.711 119.139 1.00 64.87 20 ALA B N 1
ATOM 2306 C CA . ALA B 1 20 ? 90.802 128.669 120.044 1.00 59.28 20 ALA B CA 1
ATOM 2307 C C . ALA B 1 20 ? 90.275 130.074 119.787 1.00 59.07 20 ALA B C 1
ATOM 2308 O O . ALA B 1 20 ? 89.763 130.732 120.701 1.00 65.55 20 ALA B O 1
ATOM 2310 N N . GLY B 1 21 ? 90.322 130.520 118.531 1.00 44.80 21 GLY B N 1
ATOM 2311 C CA . GLY B 1 21 ? 89.909 131.880 118.235 1.00 54.55 21 GLY B CA 1
ATOM 2312 C C . GLY B 1 21 ? 88.446 132.111 118.541 1.00 61.33 21 GLY B C 1
ATOM 2313 O O . GLY B 1 21 ? 88.078 133.140 119.118 1.00 60.00 21 GLY B O 1
ATOM 2314 N N . ALA B 1 22 ? 87.599 131.127 118.231 1.00 50.39 22 ALA B N 1
ATOM 2315 C CA . ALA B 1 22 ? 86.195 131.249 118.594 1.00 59.73 22 ALA B CA 1
ATOM 2316 C C . ALA B 1 22 ? 86.051 131.333 120.103 1.00 56.43 22 ALA B C 1
ATOM 2317 O O . ALA B 1 22 ? 85.310 132.182 120.616 1.00 61.38 22 ALA B O 1
ATOM 2319 N N . ARG B 1 23 ? 86.817 130.511 120.831 1.00 53.69 23 ARG B N 1
ATOM 2320 C CA . ARG B 1 23 ? 86.820 130.601 122.286 1.00 58.76 23 ARG B CA 1
ATOM 2321 C C . ARG B 1 23 ? 87.114 132.026 122.725 1.00 59.93 23 ARG B C 1
ATOM 2322 O O . ARG B 1 23 ? 86.496 132.535 123.666 1.00 58.02 23 ARG B O 1
ATOM 2330 N N . GLU B 1 24 ? 88.053 132.691 122.051 1.00 60.81 24 GLU B N 1
ATOM 2331 C CA . GLU B 1 24 ? 88.321 134.083 122.385 1.00 53.16 24 GLU B CA 1
ATOM 2332 C C . GLU B 1 24 ? 87.133 134.957 122.006 1.00 59.14 24 GLU B C 1
ATOM 2333 O O . GLU B 1 24 ? 86.596 135.690 122.849 1.00 71.04 24 GLU B O 1
ATOM 2335 N N . HIS B 1 25 ? 86.656 134.827 120.761 1.00 60.28 25 HIS B N 1
ATOM 2336 C CA . HIS B 1 25 ? 85.538 135.649 120.302 1.00 65.21 25 HIS B CA 1
ATOM 2337 C C . HIS B 1 25 ? 84.329 135.483 121.204 1.00 56.84 25 HIS B C 1
ATOM 2338 O O . HIS B 1 25 ? 83.691 136.471 121.591 1.00 50.79 25 HIS B O 1
ATOM 2345 N N . CYS B 1 26 ? 84.023 134.241 121.579 1.00 50.72 26 CYS B N 1
ATOM 2346 C CA . CYS B 1 26 ? 82.867 133.994 122.426 1.00 59.28 26 CYS B CA 1
ATOM 2347 C C . CYS B 1 26 ? 82.981 134.762 123.733 1.00 64.17 26 CYS B C 1
ATOM 2348 O O . CYS B 1 26 ? 82.006 135.375 124.188 1.00 70.18 26 CYS B O 1
ATOM 2351 N N . LEU B 1 27 ? 84.183 134.795 124.320 1.00 61.19 27 LEU B N 1
ATOM 2352 C CA . LEU B 1 27 ? 84.356 135.470 125.600 1.00 56.07 27 LEU B CA 1
ATOM 2353 C C . LEU B 1 27 ? 84.041 136.954 125.501 1.00 53.62 27 LEU B C 1
ATOM 2354 O O . LEU B 1 27 ? 83.712 137.576 126.517 1.00 58.34 27 LEU B O 1
ATOM 2359 N N . GLY B 1 28 ? 84.123 137.530 124.304 1.00 61.82 28 GLY B N 1
ATOM 2360 C CA . GLY B 1 28 ? 83.728 138.910 124.117 1.00 63.40 28 GLY B CA 1
ATOM 2361 C C . GLY B 1 28 ? 82.237 139.021 123.884 1.00 52.04 28 GLY B C 1
ATOM 2362 O O . GLY B 1 28 ? 81.578 139.916 124.423 1.00 51.31 28 GLY B O 1
ATOM 2363 N N . TRP B 1 29 ? 81.693 138.095 123.088 1.00 69.28 29 TRP B N 1
ATOM 2364 C CA . TRP B 1 29 ? 80.258 138.101 122.819 1.00 61.94 29 TRP B CA 1
ATOM 2365 C C . TRP B 1 29 ? 79.459 137.933 124.105 1.00 62.28 29 TRP B C 1
ATOM 2366 O O . TRP B 1 29 ? 78.388 138.530 124.263 1.00 64.07 29 TRP B O 1
ATOM 2377 N N . LEU B 1 30 ? 79.964 137.120 125.036 1.00 62.24 30 LEU B N 1
ATOM 2378 C CA . LEU B 1 30 ? 79.316 136.990 126.337 1.00 59.66 30 LEU B CA 1
ATOM 2379 C C . LEU B 1 30 ? 79.307 138.315 127.088 1.00 71.10 30 LEU B C 1
ATOM 2380 O O . LEU B 1 30 ? 78.341 138.631 127.793 1.00 73.53 30 LEU B O 1
ATOM 2385 N N . ALA B 1 31 ? 80.373 139.106 126.951 1.00 68.57 31 ALA B N 1
ATOM 2386 C CA . ALA B 1 31 ? 80.444 140.371 127.673 1.00 61.26 31 ALA B CA 1
ATOM 2387 C C . ALA B 1 31 ? 79.628 141.456 126.983 1.00 57.01 31 ALA B C 1
ATOM 2388 O O . ALA B 1 31 ? 78.928 142.228 127.648 1.00 55.53 31 ALA B O 1
ATOM 2390 N N . ALA B 1 32 ? 79.700 141.527 125.653 1.00 53.80 32 ALA B N 1
ATOM 2391 C CA . ALA B 1 32 ? 78.949 142.516 124.890 1.00 55.85 32 ALA B CA 1
ATOM 2392 C C . ALA B 1 32 ? 77.448 142.252 124.881 1.00 71.36 32 ALA B C 1
ATOM 2393 O O . ALA B 1 32 ? 76.704 143.060 124.314 1.00 76.55 32 ALA B O 1
ATOM 2395 N N . GLN B 1 33 ? 76.986 141.158 125.486 1.00 72.58 33 GLN B N 1
ATOM 2396 C CA . GLN B 1 33 ? 75.562 140.863 125.587 1.00 72.35 33 GLN B CA 1
ATOM 2397 C C . GLN B 1 33 ? 75.066 140.851 127.027 1.00 70.93 33 GLN B C 1
ATOM 2398 O O . GLN B 1 33 ? 73.912 140.475 127.269 1.00 79.38 33 GLN B O 1
ATOM 2404 N N . GLY B 1 34 ? 75.897 141.248 127.986 1.00 67.13 34 GLY B N 1
ATOM 2405 C CA . GLY B 1 34 ? 75.471 141.261 129.373 1.00 69.85 34 GLY B CA 1
ATOM 2406 C C . GLY B 1 34 ? 75.384 139.899 130.021 1.00 71.70 34 GLY B C 1
ATOM 2407 O O . GLY B 1 34 ? 74.621 139.723 130.976 1.00 77.85 34 GLY B O 1
ATOM 2408 N N . LEU B 1 35 ? 76.146 138.924 129.528 1.00 71.62 35 LEU B N 1
ATOM 2409 C CA . LEU B 1 35 ? 76.138 137.574 130.073 1.00 69.25 35 LEU B CA 1
ATOM 2410 C C . LEU B 1 35 ? 77.326 137.302 130.989 1.00 89.83 35 LEU B C 1
ATOM 2411 O O . LEU B 1 35 ? 77.509 136.161 131.427 1.00 90.68 35 LEU B O 1
ATOM 2416 N N . ALA B 1 36 ? 78.131 138.316 131.290 1.00 84.52 36 ALA B N 1
ATOM 2417 C CA . ALA B 1 36 ? 79.263 138.153 132.195 1.00 73.63 36 ALA B CA 1
ATOM 2418 C C . ALA B 1 36 ? 78.809 138.228 133.650 1.00 72.54 36 ALA B C 1
ATOM 2419 O O . ALA B 1 36 ? 79.530 137.817 134.559 1.00 70.79 36 ALA B O 1
ATOM 2421 N N . LEU B 1 41 ? 79.272 133.518 138.509 1.00 116.57 41 LEU B N 1
ATOM 2422 C CA . LEU B 1 41 ? 79.392 133.518 137.056 1.00 115.77 41 LEU B CA 1
ATOM 2423 C C . LEU B 1 41 ? 78.950 132.184 136.463 1.00 124.95 41 LEU B C 1
ATOM 2424 O O . LEU B 1 41 ? 78.957 131.158 137.143 1.00 117.82 41 LEU B O 1
ATOM 2426 N N . THR B 1 42 ? 78.561 132.210 135.186 1.00 127.36 42 THR B N 1
ATOM 2427 C CA . THR B 1 42 ? 78.199 131.001 134.461 1.00 116.23 42 THR B CA 1
ATOM 2428 C C . THR B 1 42 ? 79.188 130.633 133.366 1.00 105.41 42 THR B C 1
ATOM 2429 O O . THR B 1 42 ? 79.163 129.491 132.896 1.00 95.34 42 THR B O 1
ATOM 2431 N N . ALA B 1 43 ? 80.053 131.563 132.952 1.00 114.40 43 ALA B N 1
ATOM 2432 C CA . ALA B 1 43 ? 81.099 131.251 131.985 1.00 104.09 43 ALA B CA 1
ATOM 2433 C C . ALA B 1 43 ? 82.112 130.250 132.524 1.00 100.11 43 ALA B C 1
ATOM 2434 O O . ALA B 1 43 ? 82.961 129.779 131.759 1.00 92.42 43 ALA B O 1
ATOM 2436 N N . GLU B 1 44 ? 82.042 129.913 133.815 1.00 101.61 44 GLU B N 1
ATOM 2437 C CA . GLU B 1 44 ? 82.882 128.857 134.361 1.00 103.77 44 GLU B CA 1
ATOM 2438 C C . GLU B 1 44 ? 82.410 127.475 133.932 1.00 105.94 44 GLU B C 1
ATOM 2439 O O . GLU B 1 44 ? 83.172 126.511 134.052 1.00 101.99 44 GLU B O 1
ATOM 2441 N N . THR B 1 45 ? 81.178 127.358 133.437 1.00 115.35 45 THR B N 1
ATOM 2442 C CA . THR B 1 45 ? 80.698 126.097 132.889 1.00 109.23 45 THR B CA 1
ATOM 2443 C C . THR B 1 45 ? 80.937 125.984 131.391 1.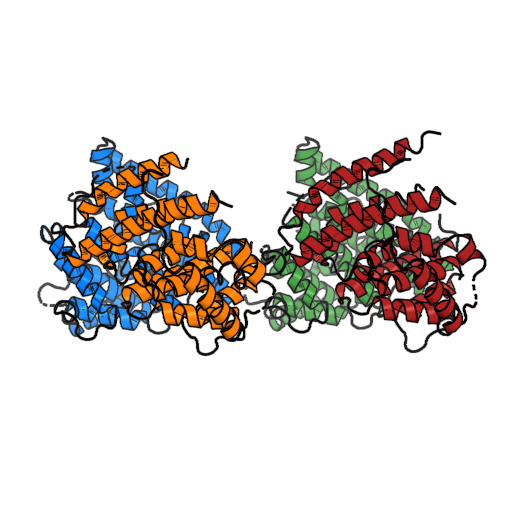00 97.18 45 THR B C 1
ATOM 2444 O O . THR B 1 45 ? 80.925 124.869 130.857 1.00 87.28 45 THR B O 1
ATOM 2446 N N . PHE B 1 46 ? 81.161 127.108 130.706 1.00 89.24 46 PHE B N 1
ATOM 2447 C CA . PHE B 1 46 ? 81.494 127.063 129.287 1.00 79.70 46 PHE B CA 1
ATOM 2448 C C . PHE B 1 46 ? 82.870 126.450 129.068 1.00 86.24 46 PHE B C 1
ATOM 2449 O O . PHE B 1 46 ? 83.037 125.552 128.234 1.00 79.59 46 PHE B O 1
ATOM 2457 N N . VAL B 1 47 ? 83.871 126.922 129.813 1.00 99.07 47 VAL B N 1
ATOM 2458 C CA . VAL B 1 47 ? 85.215 126.372 129.679 1.00 100.32 47 VAL B CA 1
ATOM 2459 C C . VAL B 1 47 ? 85.347 125.026 130.376 1.00 92.21 47 VAL B C 1
ATOM 2460 O O . VAL B 1 47 ? 86.273 124.266 130.067 1.00 93.47 47 VAL B O 1
ATOM 2462 N N . THR B 1 48 ? 84.444 124.706 131.304 1.00 96.29 48 THR B N 1
ATOM 2463 C CA . THR B 1 48 ? 84.485 123.405 131.962 1.00 104.57 48 THR B CA 1
ATOM 2464 C C . THR B 1 48 ? 83.859 122.320 131.094 1.00 98.32 48 THR B C 1
ATOM 2465 O O . THR B 1 48 ? 84.416 121.224 130.969 1.00 99.28 48 THR B O 1
ATOM 2467 N N . TRP B 1 49 ? 82.704 122.605 130.492 1.00 88.49 49 TRP B N 1
ATOM 2468 C CA . TRP B 1 49 ? 82.023 121.626 129.654 1.00 78.76 49 TRP B CA 1
ATOM 2469 C C . TRP B 1 49 ? 82.622 121.510 128.257 1.00 84.00 49 TRP B C 1
ATOM 2470 O O . TRP B 1 49 ? 82.211 120.621 127.504 1.00 87.41 49 TRP B O 1
ATOM 2472 N N . GLN B 1 50 ? 83.582 122.364 127.904 1.00 80.36 50 GLN B N 1
ATOM 2473 C CA . GLN B 1 50 ? 84.227 122.348 126.591 1.00 80.30 50 GLN B CA 1
ATOM 2474 C C . GLN B 1 50 ? 83.190 122.450 125.472 1.00 73.77 50 GLN B C 1
ATOM 2475 O O . GLN B 1 50 ? 83.036 121.556 124.638 1.00 71.73 50 GLN B O 1
ATOM 2481 N N . LEU B 1 51 ? 82.474 123.575 125.465 1.00 73.83 51 LEU B N 1
ATOM 2482 C CA . LEU B 1 51 ? 81.462 123.800 124.441 1.00 63.25 51 LEU B CA 1
ATOM 2483 C C . LEU B 1 51 ? 82.078 124.255 123.125 1.00 65.11 51 LEU B C 1
ATOM 2484 O O . LEU B 1 51 ? 81.536 123.951 122.056 1.00 58.48 51 LEU B O 1
ATOM 2489 N N . ASP B 1 52 ? 83.195 124.985 123.178 1.00 57.42 52 ASP B N 1
ATOM 2490 C CA . ASP B 1 52 ? 83.879 125.378 121.951 1.00 63.36 52 ASP B CA 1
ATOM 2491 C C . ASP B 1 52 ? 84.422 124.161 121.212 1.00 62.48 52 ASP B C 1
ATOM 2492 O O . ASP B 1 52 ? 84.381 124.103 119.977 1.00 53.38 52 ASP B O 1
ATOM 2497 N N . GLU B 1 53 ? 84.919 123.169 121.955 1.00 50.41 53 GLU B N 1
ATOM 2498 C CA . GLU B 1 53 ? 85.380 121.937 121.326 1.00 65.16 53 GLU B CA 1
ATOM 2499 C C . GLU B 1 53 ? 84.220 121.194 120.678 1.00 56.32 53 GLU B C 1
ATOM 2500 O O . GLU B 1 53 ? 84.364 120.627 119.588 1.00 60.34 53 GLU B O 1
ATOM 2506 N N . LEU B 1 54 ? 83.053 121.214 121.325 1.00 53.26 54 LEU B N 1
ATOM 2507 C CA . LEU B 1 54 ? 81.871 120.587 120.744 1.00 54.99 54 LEU B CA 1
ATOM 2508 C C . LEU B 1 54 ? 81.432 121.318 119.485 1.00 50.88 54 LEU B C 1
ATOM 2509 O O . LEU B 1 54 ? 80.993 120.688 118.516 1.00 54.68 54 LEU B O 1
ATOM 2514 N N . ALA B 1 55 ? 81.544 122.647 119.478 1.00 45.76 55 ALA B N 1
ATOM 2515 C CA . ALA B 1 55 ? 81.280 123.400 118.259 1.00 50.60 55 ALA B CA 1
ATOM 2516 C C . ALA B 1 55 ? 82.290 123.060 117.174 1.00 53.11 55 ALA B C 1
ATOM 2517 O O . ALA B 1 55 ? 81.956 123.085 115.984 1.00 49.85 55 ALA B O 1
ATOM 2519 N N . GLY B 1 56 ? 83.523 122.730 117.563 1.00 53.55 56 GLY B N 1
ATOM 2520 C CA . GLY B 1 56 ? 84.511 122.324 116.581 1.00 53.59 56 GLY B CA 1
ATOM 2521 C C . GLY B 1 56 ? 84.245 120.948 116.005 1.00 49.69 56 GLY B C 1
ATOM 2522 O O . GLY B 1 56 ? 84.559 120.690 114.840 1.00 45.15 56 GLY B O 1
ATOM 2523 N N . TYR B 1 57 ? 83.657 120.052 116.799 1.00 54.58 57 TYR B N 1
ATOM 2524 C CA . TYR B 1 57 ? 83.312 118.729 116.285 1.00 61.46 57 TYR B CA 1
ATOM 2525 C C . TYR B 1 57 ? 82.027 118.747 115.464 1.00 61.65 57 TYR B C 1
ATOM 2526 O O . TYR B 1 57 ? 81.921 118.030 114.463 1.00 54.24 57 TYR B O 1
ATOM 2535 N N . PHE B 1 58 ? 81.041 119.551 115.869 1.00 61.73 58 PHE B N 1
ATOM 2536 C CA . PHE B 1 58 ? 79.764 119.580 115.160 1.00 54.47 58 PHE B CA 1
ATOM 2537 C C . PHE B 1 58 ? 79.910 120.138 113.749 1.00 59.90 58 PHE B C 1
ATOM 2538 O O . PHE B 1 58 ? 79.277 119.636 112.812 1.00 53.85 58 PHE B O 1
ATOM 2546 N N . PHE B 1 59 ? 80.731 121.172 113.574 1.00 49.56 59 PHE B N 1
ATOM 2547 C CA . PHE B 1 59 ? 80.867 121.873 112.296 1.00 51.39 59 PHE B CA 1
ATOM 2548 C C . PHE B 1 59 ? 82.344 121.982 111.946 1.00 53.27 59 PHE B C 1
ATOM 2549 O O . PHE B 1 59 ? 82.965 123.034 112.146 1.00 56.52 59 PHE B O 1
ATOM 2557 N N . PRO B 1 60 ? 82.944 120.909 111.426 1.00 69.29 60 PRO B N 1
ATOM 2558 C CA . PRO B 1 60 ? 84.380 120.947 111.114 1.00 43.56 60 PRO B CA 1
ATOM 2559 C C . PRO B 1 60 ? 84.715 121.712 109.840 1.00 49.74 60 PRO B C 1
ATOM 2560 O O . PRO B 1 60 ? 85.730 122.414 109.790 1.00 57.68 60 PRO B O 1
ATOM 2564 N N . ARG B 1 61 ? 83.878 121.593 108.808 1.00 55.78 61 ARG B N 1
ATOM 2565 C CA . ARG B 1 61 ? 84.103 122.279 107.542 1.00 43.31 61 ARG B CA 1
ATOM 2566 C C . ARG B 1 61 ? 83.435 123.648 107.481 1.00 42.10 61 ARG B C 1
ATOM 2567 O O . ARG B 1 61 ? 83.215 124.172 106.383 1.00 51.45 61 ARG B O 1
ATOM 2575 N N . ALA B 1 62 ? 83.112 124.237 108.627 1.00 44.27 62 ALA B N 1
ATOM 2576 C CA . ALA B 1 62 ? 82.501 125.554 108.654 1.00 41.10 62 ALA B CA 1
ATOM 2577 C C . ALA B 1 62 ? 83.559 126.646 108.519 1.00 49.04 62 ALA B C 1
ATOM 2578 O O . ALA B 1 62 ? 84.751 126.429 108.752 1.00 65.12 62 ALA B O 1
ATOM 2580 N N . THR B 1 63 ? 83.105 127.832 108.130 1.00 43.18 63 THR B N 1
ATOM 2581 C CA . THR B 1 63 ? 83.966 129.002 108.129 1.00 33.72 63 THR B CA 1
ATOM 2582 C C . THR B 1 63 ? 84.147 129.518 109.555 1.00 44.36 63 THR B C 1
ATOM 2583 O O . THR B 1 63 ? 83.388 129.177 110.467 1.00 42.25 63 THR B O 1
ATOM 2587 N N . GLN B 1 64 ? 85.178 130.347 109.740 1.00 43.41 64 GLN B N 1
ATOM 2588 C CA . GLN B 1 64 ? 85.479 130.876 111.068 1.00 46.02 64 GLN B CA 1
ATOM 2589 C C . GLN B 1 64 ? 84.297 131.656 111.633 1.00 45.26 64 GLN B C 1
ATOM 2590 O O . GLN B 1 64 ? 83.941 131.499 112.809 1.00 40.34 64 GLN B O 1
ATOM 2596 N N . GLU B 1 65 ? 83.675 132.496 110.804 1.00 42.50 65 GLU B N 1
ATOM 2597 C CA . GLU B 1 65 ? 82.464 133.201 111.212 1.00 50.89 65 GLU B CA 1
ATOM 2598 C C . GLU B 1 65 ? 81.381 132.223 111.658 1.00 52.92 65 GLU B C 1
ATOM 2599 O O . GLU B 1 65 ? 80.723 132.432 112.690 1.00 53.31 65 GLU B O 1
ATOM 2605 N N . GLY B 1 66 ? 81.227 131.117 110.927 1.00 45.30 66 GLY B N 1
ATOM 2606 C CA . GLY B 1 66 ? 80.234 130.127 111.304 1.00 56.02 66 GLY B CA 1
ATOM 2607 C C . GLY B 1 66 ? 80.552 129.455 112.626 1.00 50.52 66 GLY B C 1
ATOM 2608 O O . GLY B 1 66 ? 79.661 129.244 113.453 1.00 57.67 66 GLY B O 1
ATOM 2609 N N . LEU B 1 67 ? 81.821 129.101 112.842 1.00 42.87 67 LEU B N 1
ATOM 2610 C CA . LEU B 1 67 ? 82.200 128.483 114.109 1.00 51.94 67 LEU B CA 1
ATOM 2611 C C . LEU B 1 67 ? 81.974 129.437 115.274 1.00 54.36 67 LEU B C 1
ATOM 2612 O O . LEU B 1 67 ? 81.541 129.018 116.356 1.00 37.01 67 LEU B O 1
ATOM 2617 N N . GLU B 1 68 ? 82.232 130.731 115.064 1.00 67.41 68 GLU B N 1
ATOM 2618 C CA . GLU B 1 68 ? 81.955 131.698 116.120 1.00 58.94 68 GLU B CA 1
ATOM 2619 C C . GLU B 1 68 ? 80.462 131.755 116.413 1.00 55.45 68 GLU B C 1
ATOM 2620 O O . GLU B 1 68 ? 80.046 131.814 117.580 1.00 57.90 68 GLU B O 1
ATOM 2626 N N . LEU B 1 69 ? 79.639 131.656 115.366 1.00 50.22 69 LEU B N 1
ATOM 2627 C CA . LEU B 1 69 ? 78.193 131.708 115.556 1.00 49.50 69 LEU B CA 1
ATOM 2628 C C . LEU B 1 69 ? 77.698 130.483 116.317 1.00 51.05 69 LEU B C 1
ATOM 2629 O O . LEU B 1 69 ? 76.958 130.608 117.303 1.00 46.08 69 LEU B O 1
ATOM 2634 N N . ALA B 1 70 ? 78.118 129.289 115.892 1.00 42.41 70 ALA B N 1
ATOM 2635 C CA . ALA B 1 70 ? 77.679 128.072 116.564 1.00 39.95 70 ALA B CA 1
ATOM 2636 C C . ALA B 1 70 ? 78.170 128.011 118.003 1.00 45.47 70 ALA B C 1
ATOM 2637 O O . ALA B 1 70 ? 77.447 127.526 118.882 1.00 48.76 70 ALA B O 1
ATOM 2639 N N . THR B 1 71 ? 79.370 128.528 118.274 1.00 57.33 71 THR B N 1
ATOM 2640 C CA . THR B 1 71 ? 79.859 128.548 119.649 1.00 58.34 71 THR B CA 1
ATOM 2641 C C . THR B 1 71 ? 78.996 129.462 120.507 1.00 56.60 71 THR B C 1
ATOM 2642 O O . THR B 1 71 ? 78.568 129.085 121.611 1.00 49.87 71 THR B O 1
ATOM 2646 N N . ASP B 1 72 ? 78.693 130.657 119.989 1.00 49.88 72 ASP B N 1
ATOM 2647 C CA . ASP B 1 72 ? 77.803 131.562 120.708 1.00 50.52 72 ASP B CA 1
ATOM 2648 C C . ASP B 1 72 ? 76.463 130.897 120.995 1.00 59.37 72 ASP B C 1
ATOM 2649 O O . ASP B 1 72 ? 75.928 131.015 122.104 1.00 66.02 72 ASP B O 1
ATOM 2654 N N . LEU B 1 73 ? 75.912 130.172 120.016 1.00 55.02 73 LEU B N 1
ATOM 2655 C CA . LEU B 1 73 ? 74.631 129.513 120.251 1.00 56.60 73 LEU B CA 1
ATOM 2656 C C . LEU B 1 73 ? 74.758 128.424 121.311 1.00 63.66 73 LEU B C 1
ATOM 2657 O O . LEU B 1 73 ? 73.846 128.237 122.123 1.00 68.86 73 LEU B O 1
ATOM 2662 N N . MET B 1 74 ? 75.887 127.709 121.338 1.00 67.41 74 MET B N 1
ATOM 2663 C CA . MET B 1 74 ? 76.059 126.652 122.332 1.00 61.30 74 MET B CA 1
ATOM 2664 C C . MET B 1 74 ? 76.056 127.234 123.739 1.00 62.54 74 MET B C 1
ATOM 2665 O O . MET B 1 74 ? 75.321 126.762 124.622 1.00 62.26 74 MET B O 1
ATOM 2670 N N . VAL B 1 75 ? 76.857 128.281 123.965 1.00 68.35 75 VAL B N 1
ATOM 2671 C CA A VAL B 1 75 ? 76.864 128.911 125.282 0.84 70.24 75 VAL B CA 1
ATOM 2672 C CA B VAL B 1 75 ? 76.859 128.889 125.291 0.16 68.31 75 VAL B CA 1
ATOM 2673 C C . VAL B 1 75 ? 75.498 129.501 125.599 1.00 71.66 75 VAL B C 1
ATOM 2674 O O . VAL B 1 75 ? 75.079 129.530 126.762 1.00 74.39 75 VAL B O 1
ATOM 2681 N N . TRP B 1 76 ? 74.777 129.979 124.577 1.00 60.80 76 TRP B N 1
ATOM 2682 C CA . TRP B 1 76 ? 73.424 130.471 124.811 1.00 58.43 76 TRP B CA 1
ATOM 2683 C C . TRP B 1 76 ? 72.507 129.350 125.274 1.00 61.62 76 TRP B C 1
ATOM 2684 O O . TRP B 1 76 ? 71.598 129.583 126.076 1.00 68.40 76 TRP B O 1
ATOM 2695 N N . TYR B 1 77 ? 72.732 128.129 124.787 1.00 72.87 77 TYR B N 1
ATOM 2696 C CA . TYR B 1 77 ? 71.955 126.992 125.262 1.00 67.77 77 TYR B CA 1
ATOM 2697 C C . TYR B 1 77 ? 72.276 126.670 126.711 1.00 78.36 77 TYR B C 1
ATOM 2698 O O . TYR B 1 77 ? 71.367 126.467 127.525 1.00 69.75 77 TYR B O 1
ATOM 2707 N N . PHE B 1 78 ? 73.561 126.604 127.058 1.00 82.40 78 PHE B N 1
ATOM 2708 C CA . PHE B 1 78 ? 73.818 126.068 128.387 1.00 88.94 78 PHE B CA 1
ATOM 2709 C C . PHE B 1 78 ? 73.755 127.113 129.499 1.00 86.55 78 PHE B C 1
ATOM 2710 O O . PHE B 1 78 ? 73.211 126.824 130.569 1.00 90.13 78 PHE B O 1
ATOM 2718 N N . ALA B 1 79 ? 74.302 128.316 129.300 1.00 80.00 79 ALA B N 1
ATOM 2719 C CA . ALA B 1 79 ? 74.248 129.261 130.415 1.00 92.22 79 ALA B CA 1
ATOM 2720 C C . ALA B 1 79 ? 72.922 130.012 130.571 1.00 85.75 79 ALA B C 1
ATOM 2721 O O . ALA B 1 79 ? 72.200 129.760 131.541 1.00 90.19 79 ALA B O 1
ATOM 2723 N N . PRO B 1 80 ? 72.538 130.931 129.650 1.00 82.19 80 PRO B N 1
ATOM 2724 C CA . PRO B 1 80 ? 71.391 131.801 129.952 1.00 88.83 80 PRO B CA 1
ATOM 2725 C C . PRO B 1 80 ? 70.025 131.175 129.709 1.00 94.78 80 PRO B C 1
ATOM 2726 O O . PRO B 1 80 ? 69.086 131.432 130.469 1.00 103.17 80 PRO B O 1
ATOM 2730 N N . PHE B 1 81 ? 69.896 130.363 128.656 1.00 88.58 81 PHE B N 1
ATOM 2731 C CA . PHE B 1 81 ? 68.587 129.841 128.272 1.00 85.39 81 PHE B CA 1
ATOM 2732 C C . PHE B 1 81 ? 68.048 128.884 129.328 1.00 92.52 81 PHE B C 1
ATOM 2733 O O . PHE B 1 81 ? 66.875 128.961 129.714 1.00 93.89 81 PHE B O 1
ATOM 2741 N N . ASP B 1 82 ? 68.895 127.973 129.812 1.00 108.40 82 ASP B N 1
ATOM 2742 C CA . ASP B 1 82 ? 68.478 127.044 130.854 1.00 105.88 82 ASP B CA 1
ATOM 2743 C C . ASP B 1 82 ? 68.381 127.707 132.222 1.00 107.59 82 ASP B C 1
ATOM 2744 O O . ASP B 1 82 ? 67.714 127.165 133.110 1.00 102.43 82 ASP B O 1
ATOM 2749 N N . ASP B 1 83 ? 69.024 128.861 132.414 1.00 110.30 83 ASP B N 1
ATOM 2750 C CA . ASP B 1 83 ? 68.851 129.605 133.657 1.00 109.95 83 ASP B CA 1
ATOM 2751 C C . ASP B 1 83 ? 67.453 130.193 133.801 1.00 110.12 83 ASP B C 1
ATOM 2752 O O . ASP B 1 83 ? 67.151 130.777 134.848 1.00 116.15 83 ASP B O 1
ATOM 2757 N N . GLN B 1 84 ? 66.603 130.063 132.782 1.00 111.90 84 GLN B N 1
ATOM 2758 C CA . GLN B 1 84 ? 65.193 130.413 132.888 1.00 108.22 84 GLN B CA 1
ATOM 2759 C C . GLN B 1 84 ? 64.359 129.211 133.309 1.00 101.83 84 GLN B C 1
ATOM 2760 O O . GLN B 1 84 ? 63.517 129.314 134.205 1.00 98.47 84 GLN B O 1
ATOM 2766 N N . PHE B 1 85 ? 64.588 128.064 132.674 1.00 104.84 85 PHE B N 1
ATOM 2767 C CA . PHE B 1 85 ? 63.941 126.821 133.059 1.00 100.28 85 PHE B CA 1
ATOM 2768 C C . PHE B 1 85 ? 64.608 126.156 134.245 1.00 102.70 85 PHE B C 1
ATOM 2769 O O . PHE B 1 85 ? 64.389 124.959 134.460 1.00 100.55 85 PHE B O 1
ATOM 2777 N N . ASP B 1 86 ? 65.425 126.877 135.011 1.00 108.26 86 ASP B N 1
ATOM 2778 C CA . ASP B 1 86 ? 66.005 126.271 136.200 1.00 99.35 86 ASP B CA 1
ATOM 2779 C C . ASP B 1 86 ? 64.901 126.047 137.224 1.00 103.26 86 ASP B C 1
ATOM 2780 O O . ASP B 1 86 ? 64.401 126.998 137.833 1.00 109.80 86 ASP B O 1
ATOM 2782 N N . GLY B 1 87 ? 64.501 124.794 137.399 1.00 108.69 87 GLY B N 1
ATOM 2783 C CA . GLY B 1 87 ? 63.431 124.473 138.322 1.00 102.42 87 GLY B CA 1
ATOM 2784 C C . GLY B 1 87 ? 62.045 124.844 137.844 1.00 81.85 87 GLY B C 1
ATOM 2785 O O . GLY B 1 87 ? 61.209 125.270 138.652 1.00 78.07 87 GLY B O 1
ATOM 2786 N N . ALA B 1 88 ? 61.776 124.697 136.551 1.00 91.53 88 ALA B N 1
ATOM 2787 C CA . ALA B 1 88 ? 60.424 124.893 136.060 1.00 93.25 88 ALA B CA 1
ATOM 2788 C C . ALA B 1 88 ? 59.569 123.684 136.431 1.00 95.06 88 ALA B C 1
ATOM 2789 O O . ALA B 1 88 ? 60.039 122.721 137.047 1.00 100.84 88 ALA B O 1
ATOM 2791 N N . LEU B 1 89 ? 58.293 123.738 136.058 1.00 85.74 89 LEU B N 1
ATOM 2792 C CA . LEU B 1 89 ? 57.295 122.727 136.393 1.00 88.55 89 LEU B CA 1
ATOM 2793 C C . LEU B 1 89 ? 57.091 122.581 137.897 1.00 79.36 89 LEU B C 1
ATOM 2794 O O . LEU B 1 89 ? 56.432 121.632 138.340 1.00 81.83 89 LEU B O 1
ATOM 2796 N N . GLY B 1 90 ? 57.655 123.484 138.695 1.00 73.72 90 GLY B N 1
ATOM 2797 C CA . GLY B 1 90 ? 57.357 123.538 140.111 1.00 71.02 90 GLY B CA 1
ATOM 2798 C C . GLY B 1 90 ? 56.859 124.897 140.558 1.00 79.69 90 GLY B C 1
ATOM 2799 O O . GLY B 1 90 ? 56.074 124.986 141.509 1.00 81.73 90 GLY B O 1
ATOM 2800 N N . ARG B 1 91 ? 57.298 125.967 139.885 1.00 79.08 91 ARG B N 1
ATOM 2801 C CA . ARG B 1 91 ? 56.758 127.297 140.161 1.00 87.63 91 ARG B CA 1
ATOM 2802 C C . ARG B 1 91 ? 56.538 128.088 138.870 1.00 99.76 91 ARG B C 1
ATOM 2803 O O . ARG B 1 91 ? 56.773 129.299 138.826 1.00 108.48 91 ARG B O 1
ATOM 2805 N N . ASP B 1 92 ? 56.069 127.423 137.807 1.00 95.02 92 ASP B N 1
ATOM 2806 C CA . ASP B 1 92 ? 55.940 128.158 136.549 1.00 108.07 92 ASP B CA 1
ATOM 2807 C C . ASP B 1 92 ? 54.940 127.541 135.576 1.00 104.80 92 ASP B C 1
ATOM 2808 O O . ASP B 1 92 ? 55.345 126.868 134.619 1.00 107.61 92 ASP B O 1
ATOM 2810 N N . PRO B 1 93 ? 53.630 127.752 135.771 1.00 88.34 93 PRO B N 1
ATOM 2811 C CA . PRO B 1 93 ? 52.651 127.259 134.790 1.00 79.85 93 PRO B CA 1
ATOM 2812 C C . PRO B 1 93 ? 52.687 128.017 133.469 1.00 91.72 93 PRO B C 1
ATOM 2813 O O . PRO B 1 93 ? 52.808 127.408 132.400 1.00 95.18 93 PRO B O 1
ATOM 2817 N N . ARG B 1 94 ? 52.589 129.347 133.528 1.00 92.63 94 ARG B N 1
ATOM 2818 C CA . ARG B 1 94 ? 52.603 130.184 132.337 1.00 87.85 94 ARG B CA 1
ATOM 2819 C C . ARG B 1 94 ? 53.781 131.146 132.304 1.00 84.06 94 ARG B C 1
ATOM 2820 O O . ARG B 1 94 ? 53.873 131.959 131.376 1.00 76.27 94 ARG B O 1
ATOM 2828 N N . ARG B 1 95 ? 54.678 131.086 133.290 1.00 84.70 95 ARG B N 1
ATOM 2829 C CA . ARG B 1 95 ? 55.861 131.939 133.271 1.00 78.47 95 ARG B CA 1
ATOM 2830 C C . ARG B 1 95 ? 56.880 131.427 132.262 1.00 73.16 95 ARG B C 1
ATOM 2831 O O . ARG B 1 95 ? 57.418 132.199 131.461 1.00 72.77 95 ARG B O 1
ATOM 2833 N N . THR B 1 96 ? 57.156 130.122 132.290 1.00 61.89 96 THR B N 1
ATOM 2834 C CA . THR B 1 96 ? 58.046 129.524 131.301 1.00 72.19 96 THR B CA 1
ATOM 2835 C C . THR B 1 96 ? 57.476 129.654 129.893 1.00 71.49 96 THR B C 1
ATOM 2836 O O . THR B 1 96 ? 58.230 129.857 128.930 1.00 71.38 96 THR B O 1
ATOM 2840 N N . ALA B 1 97 ? 56.148 129.619 129.763 1.00 73.14 97 ALA B N 1
ATOM 2841 C CA . ALA B 1 97 ? 55.531 129.724 128.448 1.00 65.86 97 ALA B CA 1
ATOM 2842 C C . ALA B 1 97 ? 55.551 131.160 127.956 1.00 76.49 97 ALA B C 1
ATOM 2843 O O . ALA B 1 97 ? 55.590 131.397 126.744 1.00 72.50 97 ALA B O 1
ATOM 2845 N N . GLY B 1 98 ? 55.531 132.123 128.879 1.00 77.73 98 GLY B N 1
ATOM 2846 C CA . GLY B 1 98 ? 55.674 133.510 128.486 1.00 75.30 98 GLY B CA 1
ATOM 2847 C C . GLY B 1 98 ? 57.111 133.876 128.197 1.00 65.03 98 GLY B C 1
ATOM 2848 O O . GLY B 1 98 ? 57.370 134.813 127.437 1.00 55.71 98 GLY B O 1
ATOM 2849 N N . VAL B 1 99 ? 58.063 133.179 128.821 1.00 68.68 99 VAL B N 1
ATOM 2850 C CA . VAL B 1 99 ? 59.466 133.365 128.464 1.00 68.91 99 VAL B CA 1
ATOM 2851 C C . VAL B 1 99 ? 59.719 132.843 127.053 1.00 66.97 99 VAL B C 1
ATOM 2852 O O . VAL B 1 99 ? 60.292 133.541 126.205 1.00 71.20 99 VAL B O 1
ATOM 2856 N N . CYS B 1 100 ? 59.250 131.621 126.768 1.00 58.11 100 CYS B N 1
ATOM 2857 C CA . CYS B 1 100 ? 59.402 131.073 125.422 1.00 49.79 100 CYS B CA 1
ATOM 2858 C C . CYS B 1 100 ? 58.650 131.917 124.401 1.00 63.33 100 CYS B C 1
ATOM 2859 O O . CYS B 1 100 ? 59.147 132.166 123.294 1.00 56.17 100 CYS B O 1
ATOM 2862 N N . ALA B 1 101 ? 57.454 132.379 124.770 1.00 73.28 101 ALA B N 1
ATOM 2863 C CA . ALA B 1 101 ? 56.675 133.239 123.888 1.00 73.23 101 ALA B CA 1
ATOM 2864 C C . ALA B 1 101 ? 57.401 134.548 123.617 1.00 77.24 101 ALA B C 1
ATOM 2865 O O . ALA B 1 101 ? 57.404 135.038 122.485 1.00 70.91 101 ALA B O 1
ATOM 2867 N N . GLY B 1 102 ? 57.995 135.146 124.652 1.00 73.74 102 GLY B N 1
ATOM 2868 C CA . GLY B 1 102 ? 58.746 136.376 124.458 1.00 69.36 102 GLY B CA 1
ATOM 2869 C C . GLY B 1 102 ? 59.958 136.201 123.562 1.00 79.50 102 GLY B C 1
ATOM 2870 O O . GLY B 1 102 ? 60.269 137.074 122.747 1.00 88.35 102 GLY B O 1
ATOM 2871 N N . LEU B 1 103 ? 60.661 135.074 123.696 1.00 69.34 103 LEU B N 1
ATOM 2872 C CA . LEU B 1 103 ? 61.793 134.829 122.805 1.00 45.41 103 LEU B CA 1
ATOM 2873 C C . LEU B 1 103 ? 61.327 134.620 121.368 1.00 61.34 103 LEU B C 1
ATOM 2874 O O . LEU B 1 103 ? 61.979 135.079 120.418 1.00 54.48 103 LEU B O 1
ATOM 2879 N N . ALA B 1 104 ? 60.179 133.961 121.186 1.00 73.25 104 ALA B N 1
ATOM 2880 C CA . ALA B 1 104 ? 59.611 133.859 119.846 1.00 70.37 104 ALA B CA 1
ATOM 2881 C C . ALA B 1 104 ? 59.208 135.230 119.320 1.00 71.77 104 ALA B C 1
ATOM 2882 O O . ALA B 1 104 ? 59.336 135.503 118.121 1.00 70.00 104 ALA B O 1
ATOM 2884 N N . GLU B 1 105 ? 58.718 136.103 120.204 1.00 63.08 105 GLU B N 1
ATOM 2885 C CA . GLU B 1 105 ? 58.456 137.487 119.830 1.00 67.96 105 GLU B CA 1
ATOM 2886 C C . GLU B 1 105 ? 59.739 138.194 119.423 1.00 67.82 105 GLU B C 1
ATOM 2887 O O . GLU B 1 105 ? 59.707 139.118 118.603 1.00 69.07 105 GLU B O 1
ATOM 2893 N N . VAL B 1 106 ? 60.876 137.780 119.987 1.00 66.87 106 VAL B N 1
ATOM 2894 C CA . VAL B 1 106 ? 62.150 138.325 119.536 1.00 50.13 106 VAL B CA 1
ATOM 2895 C C . VAL B 1 106 ? 62.448 137.835 118.128 1.00 52.06 106 VAL B C 1
ATOM 2896 O O . VAL B 1 106 ? 62.966 138.583 117.290 1.00 50.49 106 VAL B O 1
ATOM 2900 N N . LEU B 1 107 ? 62.105 136.578 117.839 1.00 48.67 107 LEU B N 1
ATOM 2901 C CA . LEU B 1 107 ? 62.310 136.051 116.493 1.00 44.95 107 LEU B CA 1
ATOM 2902 C C . LEU B 1 107 ? 61.444 136.784 115.470 1.00 72.81 107 LEU B C 1
ATOM 2903 O O . LEU B 1 107 ? 61.930 137.198 114.413 1.00 55.78 107 LEU B O 1
ATOM 2908 N N . TYR B 1 108 ? 60.154 136.961 115.770 1.00 79.30 108 TYR B N 1
ATOM 2909 C CA . TYR B 1 108 ? 59.236 137.597 114.826 1.00 52.97 108 TYR B CA 1
ATOM 2910 C C . TYR B 1 108 ? 59.242 139.122 114.908 1.00 74.42 108 TYR B C 1
ATOM 2911 O O . TYR B 1 108 ? 58.982 139.785 113.900 1.00 76.42 108 TYR B O 1
ATOM 2920 N N . GLY B 1 109 ? 59.534 139.698 116.071 1.00 77.61 109 GLY B N 1
ATOM 2921 C CA . GLY B 1 109 ? 59.517 141.142 116.217 1.00 78.62 109 GLY B CA 1
ATOM 2922 C C . GLY B 1 109 ? 58.130 141.759 116.244 1.00 98.08 109 GLY B C 1
ATOM 2923 O O . GLY B 1 109 ? 57.717 142.433 115.294 1.00 101.46 109 GLY B O 1
ATOM 2924 N N . VAL B 1 110 ? 57.409 141.528 117.339 1.00 111.34 110 VAL B N 1
ATOM 2925 C CA . VAL B 1 110 ? 56.040 142.003 117.541 1.00 111.34 110 VAL B CA 1
ATOM 2926 C C . VAL B 1 110 ? 56.078 143.431 118.076 1.00 135.27 110 VAL B C 1
ATOM 2927 O O . VAL B 1 110 ? 57.110 143.852 118.617 1.00 134.70 110 VAL B O 1
ATOM 2929 N N . PRO B 1 111 ? 55.003 144.219 117.928 1.00 141.96 111 PRO B N 1
ATOM 2930 C CA . PRO B 1 111 ? 55.021 145.591 118.477 1.00 135.37 111 PRO B CA 1
ATOM 2931 C C . PRO B 1 111 ? 55.391 145.677 119.951 1.00 136.90 111 PRO B C 1
ATOM 2932 O O . PRO B 1 111 ? 56.195 146.538 120.335 1.00 131.77 111 PRO B O 1
ATOM 2936 N N . GLU B 1 112 ? 54.823 144.813 120.794 1.00 136.12 112 GLU B N 1
ATOM 2937 C CA . GLU B 1 112 ? 55.102 144.812 122.227 1.00 129.73 112 GLU B CA 1
ATOM 2938 C C . GLU B 1 112 ? 55.884 143.547 122.553 1.00 126.36 112 GLU B C 1
ATOM 2939 O O . GLU B 1 112 ? 55.290 142.503 122.859 1.00 120.33 112 GLU B O 1
ATOM 2941 N N . PRO B 1 113 ? 57.218 143.581 122.499 1.00 120.73 113 PRO B N 1
ATOM 2942 C CA . PRO B 1 113 ? 57.988 142.368 122.792 1.00 124.21 113 PRO B CA 1
ATOM 2943 C C . PRO B 1 113 ? 58.049 142.061 124.281 1.00 119.28 113 PRO B C 1
ATOM 2944 O O . PRO B 1 113 ? 58.234 140.904 124.671 1.00 112.18 113 PRO B O 1
ATOM 2948 N N . GLY B 1 114 ? 57.897 143.084 125.120 1.00 101.49 114 GLY B N 1
ATOM 2949 C CA . GLY B 1 114 ? 57.898 142.902 126.552 1.00 86.68 114 GLY B CA 1
ATOM 2950 C C . GLY B 1 114 ? 59.280 142.954 127.171 1.00 98.79 114 GLY B C 1
ATOM 2951 O O . GLY B 1 114 ? 60.274 143.275 126.512 1.00 104.20 114 GLY B O 1
ATOM 2952 N N . PRO B 1 115 ? 59.366 142.632 128.466 1.00 93.67 115 PRO B N 1
ATOM 2953 C CA . PRO B 1 115 ? 60.671 142.656 129.146 1.00 101.80 115 PRO B CA 1
ATOM 2954 C C . PRO B 1 115 ? 61.590 141.514 128.756 1.00 85.08 115 PRO B C 1
ATOM 2955 O O . PRO B 1 115 ? 62.794 141.595 129.032 1.00 86.72 115 PRO B O 1
ATOM 2959 N N . VAL B 1 116 ? 61.073 140.454 128.131 1.00 84.65 116 VAL B N 1
ATOM 2960 C CA . VAL B 1 116 ? 61.930 139.331 127.769 1.00 85.17 116 VAL B CA 1
ATOM 2961 C C . VAL B 1 116 ? 62.852 139.706 126.616 1.00 82.58 116 VAL B C 1
ATOM 2962 O O . VAL B 1 116 ? 63.996 139.238 126.549 1.00 73.50 116 VAL B O 1
ATOM 2966 N N . ALA B 1 117 ? 62.388 140.559 125.701 1.00 78.16 117 ALA B N 1
ATOM 2967 C CA . ALA B 1 117 ? 63.217 140.961 124.572 1.00 72.16 117 ALA B CA 1
ATOM 2968 C C . ALA B 1 117 ? 64.339 141.906 124.979 1.00 80.77 117 ALA B C 1
ATOM 2969 O O . ALA B 1 117 ? 65.337 142.007 124.258 1.00 87.85 117 ALA B O 1
ATOM 2971 N N . SER B 1 118 ? 64.202 142.593 126.111 1.00 80.76 118 SER B N 1
ATOM 2972 C CA . SER B 1 118 ? 65.239 143.485 126.610 1.00 86.68 118 SER B CA 1
ATOM 2973 C C . SER B 1 118 ? 66.160 142.810 127.617 1.00 90.85 118 SER B C 1
ATOM 2974 O O . SER B 1 118 ? 67.057 143.469 128.154 1.00 91.84 118 SER B O 1
ATOM 2977 N N . SER B 1 119 ? 65.954 141.527 127.891 1.00 81.05 119 SER B N 1
ATOM 2978 C CA . SER B 1 119 ? 66.817 140.787 128.792 1.00 77.85 119 SER B CA 1
ATOM 2979 C C . SER B 1 119 ? 68.061 140.310 128.051 1.00 75.04 119 SER B C 1
ATOM 2980 O O . SER B 1 119 ? 68.051 140.182 126.823 1.00 69.41 119 SER B O 1
ATOM 2983 N N . PRO B 1 120 ? 69.160 140.057 128.773 1.00 69.58 120 PRO B N 1
ATOM 2984 C CA . PRO B 1 120 ? 70.388 139.609 128.091 1.00 81.10 120 PRO B CA 1
ATOM 2985 C C . PRO B 1 120 ? 70.201 138.354 127.256 1.00 70.19 120 PRO B C 1
ATOM 2986 O O . PRO B 1 120 ? 70.791 138.244 126.173 1.00 63.39 120 PRO B O 1
ATOM 2990 N N . VAL B 1 121 ? 69.403 137.397 127.734 1.00 61.18 121 VAL B N 1
ATOM 2991 C CA . VAL B 1 121 ? 69.155 136.186 126.957 1.00 60.46 121 VAL B CA 1
ATOM 2992 C C . VAL B 1 121 ? 68.356 136.508 125.698 1.00 55.64 121 VAL B C 1
ATOM 2993 O O . VAL B 1 121 ? 68.608 135.945 124.625 1.00 55.08 121 VAL B O 1
ATOM 2997 N N . GLY B 1 122 ? 67.406 137.436 125.796 1.00 55.69 122 GLY B N 1
ATOM 2998 C CA . GLY B 1 122 ? 66.600 137.806 124.651 1.00 49.61 122 GLY B CA 1
ATOM 2999 C C . GLY B 1 122 ? 67.340 138.676 123.658 1.00 48.83 122 GLY B C 1
ATOM 3000 O O . GLY B 1 122 ? 67.213 138.483 122.445 1.00 49.06 122 GLY B O 1
ATOM 3001 N N . ARG B 1 123 ? 68.102 139.651 124.158 1.00 54.67 123 ARG B N 1
ATOM 3002 C CA . ARG B 1 123 ? 68.973 140.430 123.284 1.00 44.65 123 ARG B CA 1
ATOM 3003 C C . ARG B 1 123 ? 69.960 139.522 122.564 1.00 45.34 123 ARG B C 1
ATOM 3004 O O . ARG B 1 123 ? 70.159 139.636 121.348 1.00 36.66 123 ARG B O 1
ATOM 3006 N N . ALA B 1 124 ? 70.585 138.603 123.305 1.00 46.44 124 ALA B N 1
ATOM 3007 C CA . ALA B 1 124 ? 71.550 137.695 122.697 1.00 46.68 124 ALA B CA 1
ATOM 3008 C C . ALA B 1 124 ? 70.883 136.794 121.668 1.00 53.63 124 ALA B C 1
ATOM 3009 O O . ALA B 1 124 ? 71.474 136.492 120.626 1.00 51.09 124 ALA B O 1
ATOM 3011 N N . LEU B 1 125 ? 69.653 136.352 121.939 1.00 51.64 125 LEU B N 1
ATOM 3012 C CA . LEU B 1 125 ? 68.941 135.550 120.949 1.00 47.59 125 LEU B CA 1
ATOM 3013 C C . LEU B 1 125 ? 68.609 136.375 119.712 1.00 50.12 125 LEU B C 1
ATOM 3014 O O . LEU B 1 125 ? 68.655 135.863 118.588 1.00 57.74 125 LEU B O 1
ATOM 3019 N N . GLY B 1 126 ? 68.292 137.658 119.898 1.00 44.77 126 GLY B N 1
ATOM 3020 C CA . GLY B 1 126 ? 68.095 138.530 118.752 1.00 59.24 126 GLY B CA 1
ATOM 3021 C C . GLY B 1 126 ? 69.351 138.682 117.919 1.00 56.45 126 GLY B C 1
ATOM 3022 O O . GLY B 1 126 ? 69.293 138.706 116.687 1.00 54.49 126 GLY B O 1
ATOM 3023 N N . ASP B 1 127 ? 70.507 138.777 118.579 1.00 49.01 127 ASP B N 1
ATOM 3024 C CA . ASP B 1 127 ? 71.762 138.858 117.841 1.00 58.46 127 ASP B CA 1
ATOM 3025 C C . ASP B 1 127 ? 72.059 137.551 117.112 1.00 46.47 127 ASP B C 1
ATOM 3026 O O . ASP B 1 127 ? 72.479 137.566 115.948 1.00 40.66 127 ASP B O 1
ATOM 3031 N N . LEU B 1 128 ? 71.851 136.413 117.781 1.00 43.42 128 LEU B N 1
ATOM 3032 C CA . LEU B 1 128 ? 72.087 135.116 117.152 1.00 53.13 128 LEU B CA 1
ATOM 3033 C C . LEU B 1 128 ? 71.190 134.909 115.938 1.00 54.33 128 LEU B C 1
ATOM 3034 O O . LEU B 1 128 ? 71.638 134.389 114.910 1.00 43.34 128 LEU B O 1
ATOM 3039 N N . TRP B 1 129 ? 69.916 135.292 116.042 1.00 53.87 129 TRP B N 1
ATOM 3040 C CA . TRP B 1 129 ? 69.015 135.148 114.903 1.00 46.17 129 TRP B CA 1
ATOM 3041 C C . TRP B 1 129 ? 69.382 136.126 113.796 1.00 47.33 129 TRP B C 1
ATOM 3042 O O . TRP B 1 129 ? 69.273 135.801 112.608 1.00 41.76 129 TRP B O 1
ATOM 3053 N N . ARG B 1 130 ? 69.815 137.331 114.172 1.00 46.51 130 ARG B N 1
ATOM 3054 C CA . ARG B 1 130 ? 70.216 138.324 113.183 1.00 46.94 130 ARG B CA 1
ATOM 3055 C C . ARG B 1 130 ? 71.437 137.860 112.397 1.00 55.75 130 ARG B C 1
ATOM 3056 O O . ARG B 1 130 ? 71.539 138.106 111.189 1.00 66.81 130 ARG B O 1
ATOM 3064 N N . ARG B 1 131 ? 72.376 137.186 113.067 1.00 44.19 131 ARG B N 1
ATOM 3065 C CA . ARG B 1 131 ? 73.557 136.662 112.389 1.00 50.24 131 ARG B CA 1
ATOM 3066 C C . ARG B 1 131 ? 73.253 135.396 111.599 1.00 61.81 131 ARG B C 1
ATOM 3067 O O . ARG B 1 131 ? 73.851 135.174 110.539 1.00 63.50 131 ARG B O 1
ATOM 3075 N N . SER B 1 132 ? 72.343 134.558 112.099 1.00 51.50 132 SER B N 1
ATOM 3076 C CA . SER B 1 132 ? 72.038 133.296 111.434 1.00 43.84 132 SER B CA 1
ATOM 3077 C C . SER B 1 132 ? 71.348 133.505 110.092 1.00 44.72 132 SER B C 1
ATOM 3078 O O . SER B 1 132 ? 71.525 132.696 109.175 1.00 42.07 132 SER B O 1
ATOM 3081 N N . CYS B 1 133 ? 70.552 134.566 109.961 1.00 51.99 133 CYS B N 1
ATOM 3082 C CA . CYS B 1 133 ? 69.775 134.793 108.749 1.00 45.33 133 CYS B CA 1
ATOM 3083 C C . CYS B 1 133 ? 70.574 135.436 107.624 1.00 57.88 133 CYS B C 1
ATOM 3084 O O . CYS B 1 133 ? 70.066 135.517 106.500 1.00 56.17 133 CYS B O 1
ATOM 3087 N N . THR B 1 134 ? 71.797 135.887 107.888 1.00 55.79 134 THR B N 1
ATOM 3088 C CA . THR B 1 134 ? 72.561 136.602 106.875 1.00 46.17 134 THR B CA 1
ATOM 3089 C C . THR B 1 134 ? 73.007 135.648 105.773 1.00 45.95 134 THR B C 1
ATOM 3090 O O . THR B 1 134 ? 73.585 134.591 106.044 1.00 60.64 134 THR B O 1
ATOM 3094 N N . GLY B 1 135 ? 72.731 136.025 104.524 1.00 38.63 135 GLY B N 1
ATOM 3095 C CA . GLY B 1 135 ? 73.112 135.229 103.378 1.00 28.35 135 GLY B CA 1
ATOM 3096 C C . GLY B 1 135 ? 72.177 134.093 103.030 1.00 38.96 135 GLY B C 1
ATOM 3097 O O . GLY B 1 135 ? 72.294 133.534 101.931 1.00 48.22 135 GLY B O 1
ATOM 3098 N N . MET B 1 136 ? 71.256 133.730 103.915 1.00 52.45 136 MET B N 1
ATOM 3099 C CA . MET B 1 136 ? 70.352 132.616 103.673 1.00 47.03 136 MET B CA 1
ATOM 3100 C C . MET B 1 136 ? 69.108 133.085 102.925 1.00 33.33 136 MET B C 1
ATOM 3101 O O . MET B 1 136 ? 68.740 134.261 102.950 1.00 41.00 136 MET B O 1
ATOM 3106 N N . SER B 1 137 ? 68.463 132.139 102.251 1.00 33.97 137 SER B N 1
ATOM 3107 C CA . SER B 1 137 ? 67.293 132.405 101.431 1.00 46.95 137 SER B CA 1
ATOM 3108 C C . SER B 1 137 ? 66.032 132.387 102.285 1.00 49.50 137 SER B C 1
ATOM 3109 O O . SER B 1 137 ? 66.040 131.878 103.410 1.00 45.26 137 SER B O 1
ATOM 3112 N N . PRO B 1 138 ? 64.927 132.953 101.785 1.00 53.48 138 PRO B N 1
ATOM 3113 C CA . PRO B 1 138 ? 63.684 132.943 102.578 1.00 57.78 138 PRO B CA 1
ATOM 3114 C C . PRO B 1 138 ? 63.194 131.553 102.944 1.00 52.86 138 PRO B C 1
ATOM 3115 O O . PRO B 1 138 ? 62.506 131.403 103.962 1.00 62.66 138 PRO B O 1
ATOM 3119 N N . PHE B 1 139 ? 63.523 130.531 102.152 1.00 46.02 139 PHE B N 1
ATOM 3120 C CA . PHE B 1 139 ? 63.098 129.181 102.503 1.00 50.68 139 PHE B CA 1
ATOM 3121 C C . PHE B 1 139 ? 63.811 128.700 103.762 1.00 60.16 139 PHE B C 1
ATOM 3122 O O . PHE B 1 139 ? 63.181 128.134 104.667 1.00 57.99 139 PHE B O 1
ATOM 3130 N N . TRP B 1 140 ? 65.116 128.970 103.859 1.00 50.35 140 TRP B N 1
ATOM 3131 C CA . TRP B 1 140 ? 65.870 128.594 105.049 1.00 43.18 140 TRP B CA 1
ATOM 3132 C C . TRP B 1 140 ? 65.439 129.413 106.255 1.00 46.18 140 TRP B C 1
ATOM 3133 O O . TRP B 1 140 ? 65.360 128.887 107.369 1.00 36.49 140 TRP B O 1
ATOM 3144 N N . ARG B 1 141 ? 65.199 130.711 106.064 1.00 43.17 141 ARG B N 1
ATOM 3145 C CA . ARG B 1 141 ? 64.776 131.554 107.178 1.00 36.62 141 ARG B CA 1
ATOM 3146 C C . ARG B 1 141 ? 63.420 131.114 107.716 1.00 58.73 141 ARG B C 1
ATOM 3147 O O . ARG B 1 141 ? 63.228 131.005 108.933 1.00 69.23 141 ARG B O 1
ATOM 3155 N N . THR B 1 142 ? 62.461 130.865 106.821 1.00 52.97 142 THR B N 1
ATOM 3156 C CA . THR B 1 142 ? 61.146 130.403 107.255 1.00 44.41 142 THR B CA 1
ATOM 3157 C C . THR B 1 142 ? 61.246 129.057 107.965 1.00 47.91 142 THR B C 1
ATOM 3158 O O . THR B 1 142 ? 60.703 128.875 109.064 1.00 44.64 142 THR B O 1
ATOM 3162 N N . ARG B 1 143 ? 61.970 128.108 107.365 1.00 52.78 143 ARG B N 1
ATOM 3163 C CA . ARG B 1 143 ? 62.045 126.766 107.935 1.00 47.84 143 ARG B CA 1
ATOM 3164 C C . ARG B 1 143 ? 62.765 126.771 109.279 1.00 50.39 143 ARG B C 1
ATOM 3165 O O . ARG B 1 143 ? 62.332 126.104 110.226 1.00 41.96 143 ARG B O 1
ATOM 3173 N N . ALA B 1 144 ? 63.857 127.532 109.386 1.00 43.03 144 ALA B N 1
ATOM 3174 C CA . ALA B 1 144 ? 64.617 127.581 110.630 1.00 47.05 144 ALA B CA 1
ATOM 3175 C C . ALA B 1 144 ? 63.877 128.352 111.713 1.00 55.18 144 ALA B C 1
ATOM 3176 O O . ALA B 1 144 ? 64.009 128.030 112.900 1.00 57.55 144 ALA B O 1
ATOM 3178 N N . ARG B 1 145 ? 63.114 129.381 111.335 1.00 53.77 145 ARG B N 1
ATOM 3179 C CA . ARG B 1 145 ? 62.281 130.065 112.316 1.00 50.55 145 ARG B CA 1
ATOM 3180 C C . ARG B 1 145 ? 61.181 129.143 112.822 1.00 56.95 145 ARG B C 1
ATOM 3181 O O . ARG B 1 145 ? 60.827 129.183 114.009 1.00 46.52 145 ARG B O 1
ATOM 3189 N N . HIS B 1 146 ? 60.676 128.264 111.952 1.00 59.89 146 HIS B N 1
ATOM 3190 C CA . HIS B 1 146 ? 59.688 127.282 112.385 1.00 51.17 146 HIS B CA 1
ATOM 3191 C C . HIS B 1 146 ? 60.311 126.246 113.311 1.00 41.63 146 HIS B C 1
ATOM 3192 O O . HIS B 1 146 ? 59.690 125.839 114.299 1.00 41.98 146 HIS B O 1
ATOM 3199 N N . ASN B 1 147 ? 61.533 125.802 113.009 1.00 39.66 147 ASN B N 1
ATOM 3200 C CA . ASN B 1 147 ? 62.203 124.845 113.884 1.00 47.98 147 ASN B CA 1
ATOM 3201 C C . ASN B 1 147 ? 62.535 125.462 115.238 1.00 50.00 147 ASN B C 1
ATOM 3202 O O . ASN B 1 147 ? 62.445 124.786 116.270 1.00 40.62 147 ASN B O 1
ATOM 3207 N N . TRP B 1 148 ? 62.926 126.739 115.256 1.00 48.10 148 TRP B N 1
ATOM 3208 C CA . TRP B 1 148 ? 63.119 127.431 116.527 1.00 49.39 148 TRP B CA 1
ATOM 3209 C C . TRP B 1 148 ? 61.818 127.503 117.315 1.00 53.08 148 TRP B C 1
ATOM 3210 O O . TRP B 1 148 ? 61.800 127.251 118.528 1.00 55.33 148 TRP B O 1
ATOM 3221 N N . THR B 1 149 ? 60.714 127.823 116.634 1.00 55.14 149 THR B N 1
ATOM 3222 C CA . THR B 1 149 ? 59.429 127.920 117.320 1.00 59.13 149 THR B CA 1
ATOM 3223 C C . THR B 1 149 ? 59.014 126.574 117.898 1.00 62.34 149 THR B C 1
ATOM 3224 O O . THR B 1 149 ? 58.551 126.497 119.041 1.00 74.44 149 THR B O 1
ATOM 3228 N N . GLY B 1 150 ? 59.185 125.501 117.126 1.00 51.52 150 GLY B N 1
ATOM 3229 C CA . GLY B 1 150 ? 58.859 124.179 117.633 1.00 60.14 150 GLY B CA 1
ATOM 3230 C C . GLY B 1 150 ? 59.757 123.753 118.778 1.00 66.55 150 GLY B C 1
ATOM 3231 O O . GLY B 1 150 ? 59.305 123.091 119.717 1.00 75.27 150 GLY B O 1
ATOM 3232 N N . TYR B 1 151 ? 61.039 124.129 118.723 1.00 61.96 151 TYR B N 1
ATOM 3233 C CA . TYR B 1 151 ? 61.941 123.807 119.824 1.00 72.96 151 TYR B CA 1
ATOM 3234 C C . TYR B 1 151 ? 61.490 124.491 121.107 1.00 77.06 151 TYR B C 1
ATOM 3235 O O . TYR B 1 151 ? 61.342 123.842 122.150 1.00 73.33 151 TYR B O 1
ATOM 3244 N N . LEU B 1 152 ? 61.284 125.811 121.055 1.00 76.63 152 LEU B N 1
ATOM 3245 C CA . LEU B 1 152 ? 60.830 126.525 122.245 1.00 63.88 152 LEU B CA 1
ATOM 3246 C C . LEU B 1 152 ? 59.479 126.010 122.728 1.00 61.86 152 LEU B C 1
ATOM 3247 O O . LEU B 1 152 ? 59.227 125.960 123.939 1.00 64.55 152 LEU B O 1
ATOM 3252 N N . ALA B 1 153 ? 58.619 125.585 121.802 1.00 70.16 153 ALA B N 1
ATOM 3253 C CA . ALA B 1 153 ? 57.295 125.100 122.177 1.00 73.91 153 ALA B CA 1
ATOM 3254 C C . ALA B 1 153 ? 57.388 123.774 122.922 1.00 82.63 153 ALA B C 1
ATOM 3255 O O . ALA B 1 153 ? 56.885 123.642 124.043 1.00 86.80 153 ALA B O 1
ATOM 3257 N N . ALA B 1 154 ? 58.023 122.772 122.308 1.00 80.81 154 ALA B N 1
ATOM 3258 C CA . ALA B 1 154 ? 58.188 121.483 122.970 1.00 92.61 154 ALA B CA 1
ATOM 3259 C C . ALA B 1 154 ? 59.032 121.589 124.234 1.00 92.81 154 ALA B C 1
ATOM 3260 O O . ALA B 1 154 ? 58.906 120.740 125.124 1.00 95.68 154 ALA B O 1
ATOM 3262 N N . HIS B 1 155 ? 59.890 122.607 124.333 1.00 79.90 155 HIS B N 1
ATOM 3263 C CA . HIS B 1 155 ? 60.638 122.842 125.562 1.00 80.11 155 HIS B CA 1
ATOM 3264 C C . HIS B 1 155 ? 59.755 123.454 126.642 1.00 76.70 155 HIS B C 1
ATOM 3265 O O . HIS B 1 155 ? 60.019 123.270 127.835 1.00 76.23 155 HIS B O 1
ATOM 3272 N N . THR B 1 156 ? 58.715 124.187 126.239 1.00 83.44 156 THR B N 1
ATOM 3273 C CA . THR B 1 156 ? 57.708 124.646 127.192 1.00 91.89 156 THR B CA 1
ATOM 3274 C C . THR B 1 156 ? 56.807 123.503 127.646 1.00 87.85 156 THR B C 1
ATOM 3275 O O . THR B 1 156 ? 56.468 123.404 128.832 1.00 90.63 156 THR B O 1
ATOM 3279 N N . ALA B 1 157 ? 56.415 122.631 126.713 1.00 90.21 157 ALA B N 1
ATOM 3280 C CA . ALA B 1 157 ? 55.499 121.534 127.011 1.00 83.45 157 ALA B CA 1
ATOM 3281 C C . ALA B 1 157 ? 56.037 120.579 128.068 1.00 88.75 157 ALA B C 1
ATOM 3282 O O . ALA B 1 157 ? 55.252 119.841 128.674 1.00 86.89 157 ALA B O 1
ATOM 3284 N N . GLU B 1 158 ? 57.348 120.572 128.307 1.00 78.89 158 GLU B N 1
ATOM 3285 C CA . GLU B 1 158 ? 57.941 119.710 129.320 1.00 86.84 158 GLU B CA 1
ATOM 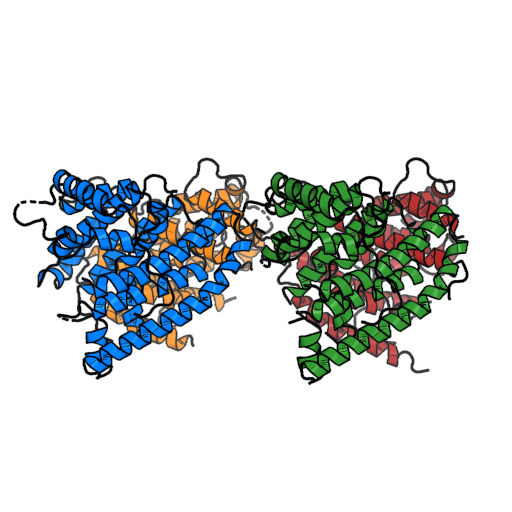3286 C C . GLU B 1 158 ? 57.754 120.240 130.738 1.00 91.12 158 GLU B C 1
ATOM 3287 O O . GLU B 1 158 ? 58.438 119.773 131.658 1.00 94.66 158 GLU B O 1
ATOM 3289 N N . SER B 1 159 ? 56.849 121.197 130.937 1.00 92.50 159 SER B N 1
ATOM 3290 C CA . SER B 1 159 ? 56.491 121.704 132.261 1.00 92.16 159 SER B CA 1
ATOM 3291 C C . SER B 1 159 ? 55.018 121.378 132.493 1.00 93.60 159 SER B C 1
ATOM 3292 O O . SER B 1 159 ? 54.137 122.207 132.253 1.00 75.01 159 SER B O 1
ATOM 3295 N N . VAL B 1 160 ? 54.755 120.162 132.962 1.00 88.94 160 VAL B N 1
ATOM 3296 C CA . VAL B 1 160 ? 53.399 119.750 133.307 1.00 91.46 160 VAL B CA 1
ATOM 3297 C C . VAL B 1 160 ? 53.355 119.277 134.757 1.00 96.07 160 VAL B C 1
ATOM 3298 O O . VAL B 1 160 ? 52.283 119.116 135.342 1.00 93.44 160 VAL B O 1
ATOM 3302 N N . ALA B 1 180 ? 61.347 116.780 120.526 1.00 78.74 180 ALA B N 1
ATOM 3303 C CA . ALA B 1 180 ? 62.159 117.500 119.553 1.00 96.78 180 ALA B CA 1
ATOM 3304 C C . ALA B 1 180 ? 63.129 118.449 120.252 1.00 101.92 180 ALA B C 1
ATOM 3305 O O . ALA B 1 180 ? 62.774 119.581 120.584 1.00 94.20 180 ALA B O 1
ATOM 3307 N N . THR B 1 181 ? 64.357 117.981 120.466 1.00 105.75 181 THR B N 1
ATOM 3308 C CA . THR B 1 181 ? 65.366 118.750 121.184 1.00 100.95 181 THR B CA 1
ATOM 3309 C C . THR B 1 181 ? 65.993 119.787 120.252 1.00 95.98 181 THR B C 1
ATOM 3310 O O . THR B 1 181 ? 65.510 120.044 119.146 1.00 91.22 181 THR B O 1
ATOM 3314 N N . SER B 1 182 ? 67.091 120.395 120.699 1.00 71.81 182 SER B N 1
ATOM 3315 C CA . SER B 1 182 ? 67.737 121.480 119.970 1.00 72.96 182 SER B CA 1
ATOM 3316 C C . SER B 1 182 ? 68.536 121.010 118.760 1.00 70.07 182 SER B C 1
ATOM 3317 O O . SER B 1 182 ? 69.173 121.841 118.104 1.00 67.26 182 SER B O 1
ATOM 3320 N N . SER B 1 183 ? 68.525 119.711 118.448 1.00 65.24 183 SER B N 1
ATOM 3321 C CA . SER B 1 183 ? 69.309 119.208 117.325 1.00 63.38 183 SER B CA 1
ATOM 3322 C C . SER B 1 183 ? 68.796 119.692 115.974 1.00 58.10 183 SER B C 1
ATOM 3323 O O . SER B 1 183 ? 69.577 119.752 115.016 1.00 52.10 183 SER B O 1
ATOM 3326 N N . HIS B 1 184 ? 67.516 120.054 115.872 1.00 58.37 184 HIS B N 1
ATOM 3327 C CA . HIS B 1 184 ? 66.969 120.411 114.567 1.00 55.74 184 HIS B CA 1
ATOM 3328 C C . HIS B 1 184 ? 67.487 121.766 114.099 1.00 62.94 184 HIS B C 1
ATOM 3329 O O . HIS B 1 184 ? 67.762 121.954 112.906 1.00 65.88 184 HIS B O 1
ATOM 3336 N N . VAL B 1 185 ? 67.667 122.711 115.025 1.00 62.85 185 VAL B N 1
ATOM 3337 C CA . VAL B 1 185 ? 68.186 124.017 114.638 1.00 61.67 185 VAL B CA 1
ATOM 3338 C C . VAL B 1 185 ? 69.675 123.929 114.337 1.00 47.01 185 VAL B C 1
ATOM 3339 O O . VAL B 1 185 ? 70.197 124.708 113.533 1.00 51.26 185 VAL B O 1
ATOM 3343 N N . ILE B 1 186 ? 70.382 123.000 114.983 1.00 45.38 186 ILE B N 1
ATOM 3344 C CA . ILE B 1 186 ? 71.786 122.770 114.662 1.00 47.62 186 ILE B CA 1
ATOM 3345 C C . ILE B 1 186 ? 71.910 122.170 113.267 1.00 49.74 186 ILE B C 1
ATOM 3346 O O . ILE B 1 186 ? 72.756 122.588 112.457 1.00 53.14 186 ILE B O 1
ATOM 3351 N N . MET B 1 187 ? 71.019 121.231 112.938 1.00 34.04 187 MET B N 1
ATOM 3352 C CA . MET B 1 187 ? 70.999 120.692 111.588 1.00 33.35 187 MET B CA 1
ATOM 3353 C C . MET B 1 187 ? 70.578 121.749 110.583 1.00 51.47 187 MET B C 1
ATOM 3354 O O . MET B 1 187 ? 70.932 121.645 109.404 1.00 50.19 187 MET B O 1
ATOM 3359 N N . ASP B 1 188 ? 69.846 122.772 111.026 1.00 49.14 188 ASP B N 1
ATOM 3360 C CA . ASP B 1 188 ? 69.654 123.944 110.186 1.00 49.22 188 ASP B CA 1
ATOM 3361 C C . ASP B 1 188 ? 70.906 124.809 110.133 1.00 59.30 188 ASP B C 1
ATOM 3362 O O . ASP B 1 188 ? 71.084 125.562 109.171 1.00 62.79 188 ASP B O 1
ATOM 3367 N N . LEU B 1 189 ? 71.784 124.703 111.133 1.00 63.09 189 LEU B N 1
ATOM 3368 C CA . LEU B 1 189 ? 73.015 125.482 111.139 1.00 39.97 189 LEU B CA 1
ATOM 3369 C C . LEU B 1 189 ? 74.104 124.881 110.269 1.00 48.49 189 LEU B C 1
ATOM 3370 O O . LEU B 1 189 ? 75.085 125.574 109.974 1.00 62.47 189 LEU B O 1
ATOM 3375 N N . ILE B 1 190 ? 73.979 123.613 109.871 1.00 48.47 190 ILE B N 1
ATOM 3376 C CA . ILE B 1 190 ? 74.992 123.052 108.977 1.00 45.25 190 ILE B CA 1
ATOM 3377 C C . ILE B 1 190 ? 75.050 123.840 107.669 1.00 54.32 190 ILE B C 1
ATOM 3378 O O . ILE B 1 190 ? 76.136 124.194 107.188 1.00 45.15 190 ILE B O 1
ATOM 3383 N N . GLU B 1 191 ? 73.885 124.170 107.101 1.00 68.59 191 GLU B N 1
ATOM 3384 C CA . GLU B 1 191 ? 73.850 124.959 105.870 1.00 54.27 191 GLU B CA 1
ATOM 3385 C C . GLU B 1 191 ? 74.393 126.364 106.092 1.00 54.87 191 GLU B C 1
ATOM 3386 O O . GLU B 1 191 ? 75.139 126.888 105.256 1.00 55.28 191 GLU B O 1
ATOM 3392 N N . ARG B 1 192 ? 74.018 126.993 107.207 1.00 54.04 192 ARG B N 1
ATOM 3393 C CA . ARG B 1 192 ? 74.429 128.368 107.471 1.00 43.01 192 ARG B CA 1
ATOM 3394 C C . ARG B 1 192 ? 75.940 128.472 107.635 1.00 44.16 192 ARG B C 1
ATOM 3395 O O . ARG B 1 192 ? 76.590 129.314 107.003 1.00 50.54 192 ARG B O 1
ATOM 3403 N N . THR B 1 193 ? 76.518 127.622 108.482 1.00 39.23 193 THR B N 1
ATOM 3404 C CA . THR B 1 193 ? 77.953 127.669 108.722 1.00 42.80 193 THR B CA 1
ATOM 3405 C C . THR B 1 193 ? 78.765 127.086 107.574 1.00 46.10 193 THR B C 1
ATOM 3406 O O . THR B 1 193 ? 79.961 127.379 107.471 1.00 39.72 193 THR B O 1
ATOM 3410 N N . GLY B 1 194 ? 78.153 126.277 106.712 1.00 52.92 194 GLY B N 1
ATOM 3411 C CA . GLY B 1 194 ? 78.886 125.681 105.616 1.00 49.32 194 GLY B CA 1
ATOM 3412 C C . GLY B 1 194 ? 78.933 126.482 104.336 1.00 51.69 194 GLY B C 1
ATOM 3413 O O . GLY B 1 194 ? 79.598 126.064 103.383 1.00 57.10 194 GLY B O 1
ATOM 3414 N N . GLY B 1 195 ? 78.258 127.625 104.282 1.00 44.53 195 GLY B N 1
ATOM 3415 C CA . GLY B 1 195 ? 78.245 128.443 103.080 1.00 42.58 195 GLY B CA 1
ATOM 3416 C C . GLY B 1 195 ? 77.565 127.792 101.894 1.00 53.93 195 GLY B C 1
ATOM 3417 O O . GLY B 1 195 ? 78.065 127.890 100.766 1.00 70.86 195 GLY B O 1
ATOM 3418 N N . PHE B 1 196 ? 76.434 127.132 102.121 1.00 47.09 196 PHE B N 1
ATOM 3419 C CA . PHE B 1 196 ? 75.661 126.497 101.062 1.00 49.63 196 PHE B CA 1
ATOM 3420 C C . PHE B 1 196 ? 74.224 126.386 101.553 1.00 57.52 196 PHE B C 1
ATOM 3421 O O . PHE B 1 196 ? 73.908 126.757 102.687 1.00 57.40 196 PHE B O 1
ATOM 3429 N N . GLU B 1 197 ? 73.348 125.872 100.692 1.00 46.28 197 GLU B N 1
ATOM 3430 C CA . GLU B 1 197 ? 71.951 125.723 101.076 1.00 49.32 197 GLU B CA 1
ATOM 3431 C C . GLU B 1 197 ? 71.310 124.605 100.270 1.00 51.36 197 GLU B C 1
ATOM 3432 O O . GLU B 1 197 ? 71.431 124.568 99.042 1.00 47.75 197 GLU B O 1
ATOM 3438 N N . VAL B 1 198 ? 70.634 123.704 100.970 1.00 54.24 198 VAL B N 1
ATOM 3439 C CA . VAL B 1 198 ? 69.906 122.609 100.326 1.00 56.25 198 VAL B CA 1
ATOM 3440 C C . VAL B 1 198 ? 68.552 123.134 99.848 1.00 50.24 198 VAL B C 1
ATOM 3441 O O . VAL B 1 198 ? 67.848 123.797 100.625 1.00 56.11 198 VAL B O 1
ATOM 3445 N N . PRO B 1 199 ? 68.176 122.892 98.590 1.00 57.09 199 PRO B N 1
ATOM 3446 C CA . PRO B 1 199 ? 66.867 123.355 98.109 1.00 49.63 199 PRO B CA 1
ATOM 3447 C C . PRO B 1 199 ? 65.732 122.817 98.969 1.00 54.69 199 PRO B C 1
ATOM 3448 O O . PRO B 1 199 ? 65.793 121.705 99.500 1.00 52.82 199 PRO B O 1
ATOM 3452 N N . ALA B 1 200 ? 64.682 123.632 99.102 1.00 54.56 200 ALA B N 1
ATOM 3453 C CA . ALA B 1 200 ? 63.593 123.305 100.016 1.00 41.15 200 ALA B CA 1
ATOM 3454 C C . ALA B 1 200 ? 62.773 122.113 99.538 1.00 47.93 200 ALA B C 1
ATOM 3455 O O . ALA B 1 200 ? 62.192 121.397 100.362 1.00 52.23 200 ALA B O 1
ATOM 3457 N N . MET B 1 201 ? 62.708 121.881 98.224 1.00 47.53 201 MET B N 1
ATOM 3458 C CA . MET B 1 201 ? 61.873 120.799 97.712 1.00 41.53 201 MET B CA 1
ATOM 3459 C C . MET B 1 201 ? 62.445 119.427 98.048 1.00 46.37 201 MET B C 1
ATOM 3460 O O . MET B 1 201 ? 61.683 118.479 98.269 1.00 49.75 201 MET B O 1
ATOM 3465 N N . VAL B 1 202 ? 63.774 119.296 98.093 1.00 48.69 202 VAL B N 1
ATOM 3466 C CA . VAL B 1 202 ? 64.390 118.047 98.534 1.00 47.34 202 VAL B CA 1
ATOM 3467 C C . VAL B 1 202 ? 64.744 118.069 100.013 1.00 42.86 202 VAL B C 1
ATOM 3468 O O . VAL B 1 202 ? 65.058 117.011 100.580 1.00 39.41 202 VAL B O 1
ATOM 3472 N N . TRP B 1 203 ? 64.711 119.239 100.656 1.00 35.27 203 TRP B N 1
ATOM 3473 C CA . TRP B 1 203 ? 64.909 119.296 102.100 1.00 37.90 203 TRP B CA 1
ATOM 3474 C C . TRP B 1 203 ? 63.825 118.524 102.839 1.00 42.14 203 TRP B C 1
ATOM 3475 O O . TRP B 1 203 ? 64.093 117.926 103.888 1.00 36.73 203 TRP B O 1
ATOM 3486 N N . HIS B 1 204 ? 62.604 118.523 102.312 1.00 46.38 204 HIS B N 1
ATOM 3487 C CA . HIS B 1 204 ? 61.487 117.816 102.922 1.00 50.85 204 HIS B CA 1
ATOM 3488 C C . HIS B 1 204 ? 61.293 116.418 102.352 1.00 52.40 204 HIS B C 1
ATOM 3489 O O . HIS B 1 204 ? 60.316 115.750 102.711 1.00 63.95 204 HIS B O 1
ATOM 3496 N N . HIS B 1 205 ? 62.179 115.971 101.467 1.00 42.62 205 HIS B N 1
ATOM 3497 C CA . HIS B 1 205 ? 62.066 114.629 100.917 1.00 42.87 205 HIS B CA 1
ATOM 3498 C C . HIS B 1 205 ? 62.209 113.606 102.042 1.00 50.76 205 HIS B C 1
ATOM 3499 O O . HIS B 1 205 ? 63.034 113.792 102.946 1.00 52.14 205 HIS B O 1
ATOM 3506 N N . PRO B 1 206 ? 61.420 112.528 102.030 1.00 53.83 206 PRO B N 1
ATOM 3507 C CA . PRO B 1 206 ? 61.416 111.605 103.178 1.00 61.10 206 PRO B CA 1
ATOM 3508 C C . PRO B 1 206 ? 62.772 111.005 103.506 1.00 58.20 206 PRO B C 1
ATOM 3509 O O . PRO B 1 206 ? 62.999 110.629 104.664 1.00 61.99 206 PRO B O 1
ATOM 3513 N N . VAL B 1 207 ? 63.686 110.919 102.537 1.00 46.69 207 VAL B N 1
ATOM 3514 C CA . VAL B 1 207 ? 65.018 110.388 102.820 1.00 57.87 207 VAL B CA 1
ATOM 3515 C C . VAL B 1 207 ? 65.742 111.287 103.813 1.00 50.79 207 VAL B C 1
ATOM 3516 O O . VAL B 1 207 ? 66.231 110.830 104.856 1.00 43.80 207 VAL B O 1
ATOM 3520 N N . LEU B 1 208 ? 65.787 112.588 103.523 1.00 47.39 208 LEU B N 1
ATOM 3521 C CA . LEU B 1 208 ? 66.475 113.516 104.410 1.00 45.87 208 LEU B CA 1
ATOM 3522 C C . LEU B 1 208 ? 65.727 113.685 105.725 1.00 48.58 208 LEU B C 1
ATOM 3523 O O . LEU B 1 208 ? 66.353 113.903 106.768 1.00 45.27 208 LEU B O 1
ATOM 3528 N N . VAL B 1 209 ? 64.396 113.588 105.697 1.00 55.07 209 VAL B N 1
ATOM 3529 C CA . VAL B 1 209 ? 63.619 113.673 106.931 1.00 55.85 209 VAL B CA 1
ATOM 3530 C C . VAL B 1 209 ? 63.978 112.520 107.861 1.00 57.45 209 VAL B C 1
ATOM 3531 O O . VAL B 1 209 ? 64.244 112.717 109.055 1.00 53.80 209 VAL B O 1
ATOM 3535 N N . GLU B 1 210 ? 64.026 111.301 107.317 1.00 56.14 210 GLU B N 1
ATOM 3536 C CA . GLU B 1 210 ? 64.365 110.151 108.147 1.00 59.01 210 GLU B CA 1
ATOM 3537 C C . GLU B 1 210 ? 65.813 110.218 108.612 1.00 48.09 210 GLU B C 1
ATOM 3538 O O . GLU B 1 210 ? 66.123 109.831 109.746 1.00 52.60 210 GLU B O 1
ATOM 3544 N N . LEU B 1 211 ? 66.715 110.704 107.755 1.00 59.49 211 LEU B N 1
ATOM 3545 C CA . LEU B 1 211 ? 68.101 110.878 108.183 1.00 55.21 211 LEU B CA 1
ATOM 3546 C C . LEU B 1 211 ? 68.205 111.874 109.333 1.00 54.62 211 LEU B C 1
ATOM 3547 O O . LEU B 1 211 ? 68.995 111.676 110.264 1.00 56.86 211 LEU B O 1
ATOM 3552 N N . ARG B 1 212 ? 67.406 112.945 109.296 1.00 50.89 212 ARG B N 1
ATOM 3553 C CA . ARG B 1 212 ? 67.407 113.901 110.400 1.00 38.83 212 ARG B CA 1
ATOM 3554 C C . ARG B 1 212 ? 66.800 113.309 111.665 1.00 46.71 212 ARG B C 1
ATOM 3555 O O . ARG B 1 212 ? 67.223 113.659 112.775 1.00 51.13 212 ARG B O 1
ATOM 3563 N N . THR B 1 213 ? 65.832 112.400 111.528 1.00 61.64 213 THR B N 1
ATOM 3564 C CA . THR B 1 213 ? 65.225 111.810 112.717 1.00 59.54 213 THR B CA 1
ATOM 3565 C C . THR B 1 213 ? 66.178 110.820 113.375 1.00 60.20 213 THR B C 1
ATOM 3566 O O . THR B 1 213 ? 66.390 110.860 114.595 1.00 65.87 213 THR B O 1
ATOM 3570 N N . LEU B 1 214 ? 66.794 109.949 112.571 1.00 55.33 214 LEU B N 1
ATOM 3571 C CA . LEU B 1 214 ? 67.804 109.038 113.098 1.00 58.05 214 LEU B CA 1
ATOM 3572 C C . LEU B 1 214 ? 68.972 109.806 113.699 1.00 59.54 214 LEU B C 1
ATOM 3573 O O . LEU B 1 214 ? 69.497 109.429 114.754 1.00 66.37 214 LEU B O 1
ATOM 3578 N N . THR B 1 215 ? 69.404 110.880 113.033 1.00 62.08 215 THR B N 1
ATOM 3579 C CA . THR B 1 215 ? 70.494 111.690 113.564 1.00 57.57 215 THR B CA 1
ATOM 3580 C C . THR B 1 215 ? 70.120 112.292 114.912 1.00 56.30 215 THR B C 1
ATOM 3581 O O . THR B 1 215 ? 70.896 112.224 115.872 1.00 55.17 215 THR B O 1
ATOM 3585 N N . SER B 1 216 ? 68.922 112.876 115.009 1.00 55.39 216 SER B N 1
ATOM 3586 C CA . SER B 1 216 ? 68.489 113.470 116.268 1.00 57.56 216 SER B CA 1
ATOM 3587 C C . SER B 1 216 ? 68.285 112.430 117.361 1.00 57.30 216 SER B C 1
ATOM 3588 O O . SER B 1 216 ? 68.342 112.776 118.545 1.00 52.20 216 SER B O 1
ATOM 3591 N N . GLU B 1 217 ? 68.058 111.167 116.997 1.00 59.60 217 GLU B N 1
ATOM 3592 C CA . GLU B 1 217 ? 67.905 110.137 118.019 1.00 63.10 217 GLU B CA 1
ATOM 3593 C C . GLU B 1 217 ? 69.246 109.756 118.638 1.00 67.47 217 GLU B C 1
ATOM 3594 O O . GLU B 1 217 ? 69.318 109.468 119.838 1.00 78.11 217 GLU B O 1
ATOM 3600 N N . MET B 1 218 ? 70.313 109.752 117.843 1.00 72.85 218 MET B N 1
ATOM 3601 C CA . MET B 1 218 ? 71.642 109.402 118.328 1.00 69.10 218 MET B CA 1
ATOM 3602 C C . MET B 1 218 ? 72.349 110.554 119.037 1.00 53.02 218 MET B C 1
ATOM 3603 O O . MET B 1 218 ? 73.560 110.464 119.268 1.00 66.77 218 MET B O 1
ATOM 3608 N N . ILE B 1 219 ? 71.638 111.621 119.388 1.00 53.17 219 ILE B N 1
ATOM 3609 C CA . ILE B 1 219 ? 72.237 112.727 120.126 1.00 49.47 219 ILE B CA 1
ATOM 3610 C C . ILE B 1 219 ? 71.538 112.916 121.469 1.00 64.39 219 ILE B C 1
ATOM 3611 O O . ILE B 1 219 ? 72.185 113.144 122.493 1.00 61.99 219 ILE B O 1
ATOM 3616 N N . LEU B 1 263 ? 70.469 99.453 120.920 1.00 99.29 263 LEU B N 1
ATOM 3617 C CA . LEU B 1 263 ? 69.450 100.123 120.119 1.00 89.09 263 LEU B CA 1
ATOM 3618 C C . LEU B 1 263 ? 70.067 101.162 119.192 1.00 95.10 263 LEU B C 1
ATOM 3619 O O . LEU B 1 263 ? 69.476 101.532 118.178 1.00 101.39 263 LEU B O 1
ATOM 3621 N N . THR B 1 264 ? 71.264 101.632 119.546 1.00 93.57 264 THR B N 1
ATOM 3622 C CA . THR B 1 264 ? 71.940 102.616 118.711 1.00 96.95 264 THR B CA 1
ATOM 3623 C C . THR B 1 264 ? 72.572 101.992 117.471 1.00 96.64 264 THR B C 1
ATOM 3624 O O . THR B 1 264 ? 72.654 102.652 116.427 1.00 100.34 264 THR B O 1
ATOM 3628 N N . ALA B 1 265 ? 72.990 100.726 117.546 1.00 78.53 265 ALA B N 1
ATOM 3629 C CA . ALA B 1 265 ? 73.529 100.074 116.357 1.00 77.11 265 ALA B CA 1
ATOM 3630 C C . ALA B 1 265 ? 72.457 99.869 115.298 1.00 90.12 265 ALA B C 1
ATOM 3631 O O . ALA B 1 265 ? 72.755 99.909 114.097 1.00 81.63 265 ALA B O 1
ATOM 3633 N N . GLU B 1 266 ? 71.205 99.680 115.720 1.00 91.19 266 GLU B N 1
ATOM 3634 C CA . GLU B 1 266 ? 70.112 99.603 114.761 1.00 85.25 266 GLU B CA 1
ATOM 3635 C C . GLU B 1 266 ? 69.873 100.948 114.095 1.00 85.62 266 GLU B C 1
ATOM 3636 O O . GLU B 1 266 ? 69.506 101.002 112.916 1.00 70.45 266 GLU B O 1
ATOM 3638 N N . ARG B 1 267 ? 70.088 102.040 114.829 1.00 88.26 267 ARG B N 1
ATOM 3639 C CA . ARG B 1 267 ? 69.959 103.362 114.232 1.00 77.99 267 ARG B CA 1
ATOM 3640 C C . ARG B 1 267 ? 71.098 103.636 113.260 1.00 71.81 267 ARG B C 1
ATOM 3641 O O . ARG B 1 267 ? 70.894 104.286 112.228 1.00 65.27 267 ARG B O 1
ATOM 3649 N N . VAL B 1 268 ? 72.302 103.151 113.567 1.00 67.55 268 VAL B N 1
ATOM 3650 C CA . VAL B 1 268 ? 73.418 103.324 112.641 1.00 69.25 268 VAL B CA 1
ATOM 3651 C C . VAL B 1 268 ? 73.177 102.527 111.364 1.00 72.74 268 VAL B C 1
ATOM 3652 O O . VAL B 1 268 ? 73.344 103.042 110.251 1.00 72.58 268 VAL B O 1
ATOM 3656 N N . ALA B 1 269 ? 72.762 101.263 111.501 1.00 77.02 269 ALA B N 1
ATOM 3657 C CA . ALA B 1 269 ? 72.487 100.452 110.318 1.00 76.03 269 ALA B CA 1
ATOM 3658 C C . ALA B 1 269 ? 71.348 101.041 109.494 1.00 80.52 269 ALA B C 1
ATOM 3659 O O . ALA B 1 269 ? 71.446 101.134 108.263 1.00 75.69 269 ALA B O 1
ATOM 3661 N N . ARG B 1 270 ? 70.269 101.467 110.158 1.00 72.89 270 ARG B N 1
ATOM 3662 C CA . ARG B 1 270 ? 69.162 102.103 109.449 1.00 73.36 270 ARG B CA 1
ATOM 3663 C C . ARG B 1 270 ? 69.626 103.363 108.730 1.00 71.54 270 ARG B C 1
ATOM 3664 O O . ARG B 1 270 ? 69.195 103.638 107.604 1.00 67.37 270 ARG B O 1
ATOM 3672 N N . PHE B 1 271 ? 70.519 104.130 109.359 1.00 65.47 271 PHE B N 1
ATOM 3673 C CA . PHE B 1 271 ? 71.075 105.313 108.709 1.00 60.72 271 PHE B CA 1
ATOM 3674 C C . PHE B 1 271 ? 71.824 104.928 107.442 1.00 73.58 271 PHE B C 1
ATOM 3675 O O . PHE B 1 271 ? 71.574 105.482 106.365 1.00 68.70 271 PHE B O 1
ATOM 3683 N N . LEU B 1 272 ? 72.754 103.976 107.552 1.00 76.10 272 LEU B N 1
ATOM 3684 C CA . LEU B 1 272 ? 73.520 103.560 106.384 1.00 66.40 272 LEU B CA 1
ATOM 3685 C C . LEU B 1 272 ? 72.643 102.914 105.318 1.00 79.65 272 LEU B C 1
ATOM 3686 O O . LEU B 1 272 ? 73.070 102.809 104.163 1.00 75.01 272 LEU B O 1
ATOM 3691 N N . ASP B 1 273 ? 71.428 102.487 105.671 1.00 84.89 273 ASP B N 1
ATOM 3692 C CA . ASP B 1 273 ? 70.512 101.956 104.666 1.00 77.39 273 ASP B CA 1
ATOM 3693 C C . ASP B 1 273 ? 69.750 103.074 103.960 1.00 71.51 273 ASP B C 1
ATOM 3694 O O . ASP B 1 273 ? 69.631 103.071 102.729 1.00 67.06 273 ASP B O 1
ATOM 3696 N N . VAL B 1 274 ? 69.231 104.043 104.722 1.00 63.62 274 VAL B N 1
ATOM 3697 C CA . VAL B 1 274 ? 68.519 105.163 104.110 1.00 55.20 274 VAL B CA 1
ATOM 3698 C C . VAL B 1 274 ? 69.461 106.026 103.277 1.00 69.70 274 VAL B C 1
ATOM 3699 O O . VAL B 1 274 ? 69.042 106.632 102.283 1.00 67.43 274 VAL B O 1
ATOM 3703 N N . GLU B 1 275 ? 70.743 106.092 103.650 1.00 71.19 275 GLU B N 1
ATOM 3704 C CA . GLU B 1 275 ? 71.685 106.945 102.932 1.00 62.54 275 GLU B CA 1
ATOM 3705 C C . GLU B 1 275 ? 71.888 106.492 101.491 1.00 62.94 275 GLU B C 1
ATOM 3706 O O . GLU B 1 275 ? 72.308 107.295 100.651 1.00 59.03 275 GLU B O 1
ATOM 3712 N N . ARG B 1 276 ? 71.590 105.227 101.182 1.00 69.50 276 ARG B N 1
ATOM 3713 C CA . ARG B 1 276 ? 71.677 104.764 99.800 1.00 73.14 276 ARG B CA 1
ATOM 3714 C C . ARG B 1 276 ? 70.652 105.466 98.916 1.00 73.80 276 ARG B C 1
ATOM 3715 O O . ARG B 1 276 ? 70.925 105.745 97.743 1.00 68.92 276 ARG B O 1
ATOM 3717 N N . ALA B 1 277 ? 69.469 105.760 99.460 1.00 75.88 277 ALA B N 1
ATOM 3718 C CA . ALA B 1 277 ? 68.407 106.404 98.695 1.00 68.11 277 ALA B CA 1
ATOM 3719 C C . ALA B 1 277 ? 68.670 107.880 98.425 1.00 68.05 277 ALA B C 1
ATOM 3720 O O . ALA B 1 277 ? 67.837 108.523 97.777 1.00 78.00 277 ALA B O 1
ATOM 3722 N N . VAL B 1 278 ? 69.787 108.432 98.906 1.00 69.75 278 VAL B N 1
ATOM 3723 C CA . VAL B 1 278 ? 70.101 109.834 98.641 1.00 69.44 278 VAL B CA 1
ATOM 3724 C C . VAL B 1 278 ? 70.294 110.069 97.148 1.00 79.84 278 VAL B C 1
ATOM 3725 O O . VAL B 1 278 ? 70.038 111.170 96.645 1.00 78.00 278 VAL B O 1
ATOM 3729 N N . THR B 1 279 ? 70.712 109.041 96.409 1.00 89.19 279 THR B N 1
ATOM 3730 C CA . THR B 1 279 ? 70.856 109.183 94.967 1.00 94.52 279 THR B CA 1
ATOM 3731 C C . THR B 1 279 ? 69.524 109.096 94.234 1.00 86.05 279 THR B C 1
ATOM 3732 O O . THR B 1 279 ? 69.479 109.372 93.030 1.00 86.39 279 THR B O 1
ATOM 3736 N N . ASP B 1 280 ? 68.447 108.724 94.926 1.00 67.24 280 ASP B N 1
ATOM 3737 C CA . ASP B 1 280 ? 67.119 108.714 94.330 1.00 83.48 280 ASP B CA 1
ATOM 3738 C C . ASP B 1 280 ? 66.500 110.103 94.249 1.00 76.29 280 ASP B C 1
ATOM 3739 O O . ASP B 1 280 ? 65.447 110.257 93.621 1.00 73.46 280 ASP B O 1
ATOM 3741 N N . VAL B 1 281 ? 67.119 111.108 94.861 1.00 79.69 281 VAL B N 1
ATOM 3742 C CA . VAL B 1 281 ? 66.622 112.475 94.810 1.00 73.29 281 VAL B CA 1
ATOM 3743 C C . VAL B 1 281 ? 67.508 113.348 93.923 1.00 68.60 281 VAL B C 1
ATOM 3744 O O . VAL B 1 281 ? 67.407 114.573 93.954 1.00 70.60 281 VAL B O 1
ATOM 3748 N N . ASP B 1 282 ? 68.362 112.726 93.112 1.00 77.79 282 ASP B N 1
ATOM 3749 C CA . ASP B 1 282 ? 69.187 113.458 92.163 1.00 81.13 282 ASP B CA 1
ATOM 3750 C C . ASP B 1 282 ? 68.495 113.673 90.824 1.00 81.90 282 ASP B C 1
ATOM 3751 O O . ASP B 1 282 ? 69.012 114.427 89.992 1.00 70.31 282 ASP B O 1
ATOM 3756 N N . CYS B 1 283 ? 67.344 113.038 90.602 1.00 81.04 283 CYS B N 1
ATOM 3757 C CA . CYS B 1 283 ? 66.535 113.283 89.415 1.00 88.02 283 CYS B CA 1
ATOM 3758 C C . CYS B 1 283 ? 65.729 114.569 89.522 1.00 84.11 283 CYS B C 1
ATOM 3759 O O . CYS B 1 283 ? 65.057 114.946 88.557 1.00 87.92 283 CYS B O 1
ATOM 3762 N N . LEU B 1 284 ? 65.779 115.241 90.670 1.00 87.69 284 LEU B N 1
ATOM 3763 C CA . LEU B 1 284 ? 65.147 116.535 90.863 1.00 75.63 284 LEU B CA 1
ATOM 3764 C C . LEU B 1 284 ? 66.160 117.629 91.159 1.00 77.93 284 LEU B C 1
ATOM 3765 O O . LEU B 1 284 ? 65.764 118.772 91.412 1.00 77.68 284 LEU B O 1
ATOM 3767 N N . LEU B 1 285 ? 67.450 117.308 91.149 1.00 83.07 285 LEU B N 1
ATOM 3768 C CA . LEU B 1 285 ? 68.519 118.230 91.499 1.00 85.60 285 LEU B CA 1
ATOM 3769 C C . LEU B 1 285 ? 69.401 118.567 90.302 1.00 87.75 285 LEU B C 1
ATOM 3770 O O . LEU B 1 285 ? 69.323 117.959 89.230 1.00 96.45 285 LEU B O 1
ATOM 3775 N N . ASP B 1 286 ? 70.246 119.575 90.519 1.00 93.73 286 ASP B N 1
ATOM 3776 C CA . ASP B 1 286 ? 71.254 120.009 89.564 1.00 90.01 286 ASP B CA 1
ATOM 3777 C C . ASP B 1 286 ? 72.611 119.753 90.203 1.00 86.12 286 ASP B C 1
ATOM 3778 O O . ASP B 1 286 ? 72.695 119.029 91.197 1.00 84.84 286 ASP B O 1
ATOM 3780 N N . GLY B 1 287 ? 73.677 120.334 89.655 1.00 91.79 287 GLY B N 1
ATOM 3781 C CA . GLY B 1 287 ? 74.998 120.073 90.208 1.00 89.71 287 GLY B CA 1
ATOM 3782 C C . GLY B 1 287 ? 75.179 120.672 91.589 1.00 88.89 287 GLY B C 1
ATOM 3783 O O . GLY B 1 287 ? 75.555 119.974 92.542 1.00 84.83 287 GLY B O 1
ATOM 3784 N N . ALA B 1 288 ? 74.893 121.971 91.727 1.00 90.37 288 ALA B N 1
ATOM 3785 C CA . ALA B 1 288 ? 75.051 122.625 93.020 1.00 83.39 288 ALA B CA 1
ATOM 3786 C C . ALA B 1 288 ? 74.123 122.027 94.068 1.00 74.45 288 ALA B C 1
ATOM 3787 O O . ALA B 1 288 ? 74.499 121.929 95.243 1.00 64.96 288 ALA B O 1
ATOM 3789 N N . GLY B 1 289 ? 72.921 121.607 93.668 1.00 69.84 289 GLY B N 1
ATOM 3790 C CA . GLY B 1 289 ? 72.019 120.977 94.618 1.00 73.41 289 GLY B CA 1
ATOM 3791 C C . GLY B 1 289 ? 72.542 119.644 95.116 1.00 68.45 289 GLY B C 1
ATOM 3792 O O . GLY B 1 289 ? 72.510 119.364 96.319 1.00 61.58 289 GLY B O 1
ATOM 3793 N N . ARG B 1 290 ? 73.038 118.804 94.203 1.00 69.69 290 ARG B N 1
ATOM 3794 C CA . ARG B 1 290 ? 73.600 117.525 94.622 1.00 69.18 290 ARG B CA 1
ATOM 3795 C C . ARG B 1 290 ? 74.809 117.729 95.527 1.00 70.62 290 ARG B C 1
ATOM 3796 O O . ARG B 1 290 ? 74.981 117.007 96.519 1.00 71.88 290 ARG B O 1
ATOM 3804 N N . GLU B 1 291 ? 75.635 118.738 95.233 1.00 58.61 291 GLU B N 1
ATOM 3805 C CA . GLU B 1 291 ? 76.737 119.038 96.140 1.00 58.76 291 GLU B CA 1
ATOM 3806 C C . GLU B 1 291 ? 76.222 119.486 97.502 1.00 64.43 291 GLU B C 1
ATOM 3807 O O . GLU B 1 291 ? 76.797 119.123 98.537 1.00 66.41 291 GLU B O 1
ATOM 3810 N N . ALA B 1 292 ? 75.103 120.211 97.520 1.00 66.24 292 ALA B N 1
ATOM 3811 C CA . ALA B 1 292 ? 74.523 120.659 98.781 1.00 58.81 292 ALA B CA 1
ATOM 3812 C C . ALA B 1 292 ? 74.056 119.473 99.614 1.00 54.85 292 ALA B C 1
ATOM 3813 O O . ALA B 1 292 ? 74.338 119.394 100.815 1.00 52.05 292 ALA B O 1
ATOM 3815 N N . VAL B 1 293 ? 73.343 118.533 98.988 1.00 54.30 293 VAL B N 1
ATOM 3816 C CA . VAL B 1 293 ? 72.878 117.367 99.733 1.00 59.89 293 VAL B CA 1
ATOM 3817 C C . VAL B 1 293 ? 74.061 116.540 100.221 1.00 63.46 293 VAL B C 1
ATOM 3818 O O . VAL B 1 293 ? 74.043 116.018 101.348 1.00 51.30 293 VAL B O 1
ATOM 3822 N N . ARG B 1 294 ? 75.129 116.461 99.420 1.00 65.87 294 ARG B N 1
ATOM 3823 C CA . ARG B 1 294 ? 76.330 115.762 99.870 1.00 59.25 294 ARG B CA 1
ATOM 3824 C C . ARG B 1 294 ? 76.874 116.390 101.146 1.00 56.43 294 ARG B C 1
ATOM 3825 O O . ARG B 1 294 ? 77.120 115.695 102.144 1.00 51.12 294 ARG B O 1
ATOM 3833 N N . ARG B 1 295 ? 77.027 117.716 101.149 1.00 49.11 295 ARG B N 1
ATOM 3834 C CA . ARG B 1 295 ? 77.591 118.363 102.328 1.00 46.51 295 ARG B CA 1
ATOM 3835 C C . ARG B 1 295 ? 76.651 118.285 103.525 1.00 52.57 295 ARG B C 1
ATOM 3836 O O . ARG B 1 295 ? 77.116 118.267 104.669 1.00 47.41 295 ARG B O 1
ATOM 3844 N N . PHE B 1 296 ? 75.337 118.231 103.294 1.00 44.64 296 PHE B N 1
ATOM 3845 C CA . PHE B 1 296 ? 74.416 118.128 104.422 1.00 40.74 296 PHE B CA 1
ATOM 3846 C C . PHE B 1 296 ? 74.489 116.753 105.079 1.00 47.01 296 PHE B C 1
ATOM 3847 O O . PHE B 1 296 ? 74.549 116.650 106.314 1.00 50.04 296 PHE B O 1
ATOM 3855 N N . VAL B 1 297 ? 74.526 115.685 104.275 1.00 42.33 297 VAL B N 1
ATOM 3856 C CA . VAL B 1 297 ? 74.610 114.351 104.863 1.00 60.41 297 VAL B CA 1
ATOM 3857 C C . VAL B 1 297 ? 75.957 114.159 105.554 1.00 59.74 297 VAL B C 1
ATOM 3858 O O . VAL B 1 297 ? 76.038 113.573 106.646 1.00 63.80 297 VAL B O 1
ATOM 3862 N N . GLU B 1 298 ? 77.029 114.686 104.953 1.00 48.44 298 GLU B N 1
ATOM 3863 C CA . GLU B 1 298 ? 78.322 114.673 105.631 1.00 51.69 298 GLU B CA 1
ATOM 3864 C C . GLU B 1 298 ? 78.257 115.426 106.955 1.00 49.84 298 GLU B C 1
ATOM 3865 O O . GLU B 1 298 ? 78.834 114.987 107.958 1.00 47.97 298 GLU B O 1
ATOM 3871 N N . GLY B 1 299 ? 77.556 116.562 106.977 1.00 46.62 299 GLY B N 1
ATOM 3872 C CA . GLY B 1 299 ? 77.401 117.297 108.219 1.00 50.25 299 GLY B CA 1
ATOM 3873 C C . GLY B 1 299 ? 76.655 116.514 109.281 1.00 59.00 299 GLY B C 1
ATOM 3874 O O . GLY B 1 299 ? 76.926 116.667 110.476 1.00 51.89 299 GLY B O 1
ATOM 3875 N N . LEU B 1 300 ? 75.725 115.650 108.868 1.00 58.36 300 LEU B N 1
ATOM 3876 C CA . LEU B 1 300 ? 75.062 114.793 109.848 1.00 59.96 300 LEU B CA 1
ATOM 3877 C C . LEU B 1 300 ? 76.026 113.744 110.390 1.00 65.30 300 LEU B C 1
ATOM 3878 O O . LEU B 1 300 ? 76.060 113.487 111.605 1.00 71.85 300 LEU B O 1
ATOM 3883 N N . HIS B 1 301 ? 76.843 113.156 109.505 1.00 63.05 301 HIS B N 1
ATOM 3884 C CA . HIS B 1 301 ? 77.927 112.291 109.967 1.00 55.06 301 HIS B CA 1
ATOM 3885 C C . HIS B 1 301 ? 78.765 112.994 111.026 1.00 58.02 301 HIS B C 1
ATOM 3886 O O . HIS B 1 301 ? 79.108 112.405 112.061 1.00 60.39 301 HIS B O 1
ATOM 3893 N N . ASP B 1 302 ? 79.075 114.273 110.794 1.00 51.87 302 ASP B N 1
ATOM 3894 C CA . ASP B 1 302 ? 79.933 115.014 111.712 1.00 50.26 302 ASP B CA 1
ATOM 3895 C C . ASP B 1 302 ? 79.229 115.291 113.032 1.00 52.44 302 ASP B C 1
ATOM 3896 O O . ASP B 1 302 ? 79.864 115.270 114.094 1.00 62.74 302 ASP B O 1
ATOM 3901 N N . LEU B 1 303 ? 77.927 115.585 112.990 1.00 52.09 303 LEU B N 1
ATOM 3902 C CA . LEU B 1 303 ? 77.186 115.743 114.238 1.00 63.77 303 LEU B CA 1
ATOM 3903 C C . LEU B 1 303 ? 77.245 114.473 115.078 1.00 67.21 303 LEU B C 1
ATOM 3904 O O . LEU B 1 303 ? 77.494 114.533 116.290 1.00 58.62 303 LEU B O 1
ATOM 3909 N N . VAL B 1 304 ? 77.087 113.309 114.443 1.00 74.03 304 VAL B N 1
ATOM 3910 C CA . VAL B 1 304 ? 77.028 112.064 115.210 1.00 72.62 304 VAL B CA 1
ATOM 3911 C C . VAL B 1 304 ? 78.404 111.711 115.766 1.00 67.29 304 VAL B C 1
ATOM 3912 O O . VAL B 1 304 ? 78.581 111.549 116.981 1.00 68.99 304 VAL B O 1
ATOM 3916 N N . ARG B 1 305 ? 79.403 111.605 114.884 1.00 63.69 305 ARG B N 1
ATOM 3917 C CA . ARG B 1 305 ? 80.738 111.212 115.328 1.00 66.44 305 ARG B CA 1
ATOM 3918 C C . ARG B 1 305 ? 81.320 112.231 116.301 1.00 75.51 305 ARG B C 1
ATOM 3919 O O . ARG B 1 305 ? 81.937 111.861 117.310 1.00 77.96 305 ARG B O 1
ATOM 3927 N N . GLY B 1 306 ? 81.106 113.520 116.029 1.00 68.73 306 GLY B N 1
ATOM 3928 C CA . GLY B 1 306 ? 81.649 114.551 116.896 1.00 66.76 306 GLY B CA 1
ATOM 3929 C C . GLY B 1 306 ? 80.992 114.569 118.261 1.00 58.50 306 GLY B C 1
ATOM 3930 O O . GLY B 1 306 ? 81.673 114.696 119.284 1.00 68.21 306 GLY B O 1
ATOM 3931 N N . ASP B 1 307 ? 79.661 114.450 118.301 1.00 63.64 307 ASP B N 1
ATOM 3932 C CA . ASP B 1 307 ? 78.992 114.342 119.593 1.00 69.97 307 ASP B CA 1
ATOM 3933 C C . ASP B 1 307 ? 79.512 113.140 120.368 1.00 68.16 307 ASP B C 1
ATOM 3934 O O . ASP B 1 307 ? 79.776 113.235 121.575 1.00 65.03 307 ASP B O 1
ATOM 3939 N N . ASN B 1 308 ? 79.684 112.003 119.685 1.00 72.98 308 ASN B N 1
ATOM 3940 C CA . ASN B 1 308 ? 80.245 110.829 120.345 1.00 73.25 308 ASN B CA 1
ATOM 3941 C C . ASN B 1 308 ? 81.624 111.123 120.925 1.00 71.23 308 ASN B C 1
ATOM 3942 O O . ASN B 1 308 ? 81.944 110.679 122.035 1.00 79.85 308 ASN B O 1
ATOM 3947 N N . GLU B 1 309 ? 82.461 111.861 120.190 1.00 75.23 309 GLU B N 1
ATOM 3948 C CA . GLU B 1 309 ? 83.784 112.198 120.711 1.00 78.42 309 GLU B CA 1
ATOM 3949 C C . GLU B 1 309 ? 83.687 113.096 121.941 1.00 73.84 309 GLU B C 1
ATOM 3950 O O . GLU B 1 309 ? 84.359 112.855 122.950 1.00 83.44 309 GLU B O 1
ATOM 3956 N N . TRP B 1 310 ? 82.861 114.146 121.874 1.00 66.63 310 TRP B N 1
ATOM 3957 C CA . TRP B 1 310 ? 82.769 115.078 122.996 1.00 65.89 310 TRP B CA 1
ATOM 3958 C C . TRP B 1 310 ? 82.246 114.387 124.250 1.00 77.93 310 TRP B C 1
ATOM 3959 O O . TRP B 1 310 ? 82.724 114.656 125.358 1.00 81.00 310 TRP B O 1
ATOM 3970 N N . GLU B 1 311 ? 81.261 113.496 124.100 1.00 85.47 311 GLU B N 1
ATOM 3971 C CA . GLU B 1 311 ? 80.842 112.682 125.238 1.00 88.90 311 GLU B CA 1
ATOM 3972 C C . GLU B 1 311 ? 81.967 111.763 125.701 1.00 83.73 311 GLU B C 1
ATOM 3973 O O . GLU B 1 311 ? 82.111 111.501 126.901 1.00 87.22 311 GLU B O 1
ATOM 3979 N N . ARG B 1 312 ? 82.770 111.257 124.760 1.00 84.32 312 ARG B N 1
ATOM 3980 C CA . ARG B 1 312 ? 83.809 110.290 125.104 1.00 88.44 312 ARG B CA 1
ATOM 3981 C C . ARG B 1 312 ? 84.911 110.924 125.945 1.00 89.37 312 ARG B C 1
ATOM 3982 O O . ARG B 1 312 ? 85.450 110.283 126.854 1.00 103.53 312 ARG B O 1
ATOM 3990 N N . THR B 1 313 ? 85.264 112.172 125.653 1.00 89.01 313 THR B N 1
ATOM 3991 C CA . THR B 1 313 ? 86.300 112.886 126.402 1.00 79.69 313 THR B CA 1
ATOM 3992 C C . THR B 1 313 ? 85.667 113.868 127.387 1.00 74.24 313 THR B C 1
ATOM 3993 O O . THR B 1 313 ? 85.965 115.062 127.394 1.00 67.22 313 THR B O 1
ATOM 3997 N N . THR B 1 314 ? 84.782 113.344 128.230 1.00 86.12 314 THR B N 1
ATOM 3998 C CA . THR B 1 314 ? 84.109 114.156 129.240 1.00 97.67 314 THR B CA 1
ATOM 3999 C C . THR B 1 314 ? 83.551 113.282 130.359 1.00 106.51 314 THR B C 1
ATOM 4000 O O . THR B 1 314 ? 83.453 112.064 130.217 1.00 100.35 314 THR B O 1
ATOM 4004 N N . PHE C 1 7 ? 28.204 107.971 159.527 1.00 109.94 7 PHE C N 1
ATOM 4005 C CA . PHE C 1 7 ? 26.867 108.477 159.804 1.00 106.23 7 PHE C CA 1
ATOM 4006 C C . PHE C 1 7 ? 26.500 108.330 161.274 1.00 116.66 7 PHE C C 1
ATOM 4007 O O . PHE C 1 7 ? 27.371 108.112 162.123 1.00 117.45 7 PHE C O 1
ATOM 4009 N N . ASP C 1 8 ? 25.201 108.423 161.554 1.00 115.10 8 ASP C N 1
ATOM 4010 C CA . ASP C 1 8 ? 24.649 108.416 162.911 1.00 108.77 8 ASP C CA 1
ATOM 4011 C C . ASP C 1 8 ? 25.491 109.262 163.861 1.00 111.29 8 ASP C C 1
ATOM 4012 O O . ASP C 1 8 ? 26.083 108.773 164.821 1.00 97.60 8 ASP C O 1
ATOM 4014 N N . LEU C 1 9 ? 25.553 110.558 163.557 1.00 112.99 9 LEU C N 1
ATOM 4015 C CA . LEU C 1 9 ? 26.344 111.474 164.361 1.00 78.22 9 LEU C CA 1
ATOM 4016 C C . LEU C 1 9 ? 25.547 111.953 165.574 1.00 85.71 9 LEU C C 1
ATOM 4017 O O . LEU C 1 9 ? 24.315 112.023 165.534 1.00 96.70 9 LEU C O 1
ATOM 4022 N N . PRO C 1 10 ? 26.233 112.294 166.667 1.00 70.45 10 PRO C N 1
ATOM 4023 C CA . PRO C 1 10 ? 25.539 112.741 167.881 1.00 74.66 10 PRO C CA 1
ATOM 4024 C C . PRO C 1 10 ? 25.092 114.194 167.850 1.00 74.41 10 PRO C C 1
ATOM 4025 O O . PRO C 1 10 ? 24.478 114.656 168.819 1.00 74.63 10 PRO C O 1
ATOM 4029 N N . TRP C 1 11 ? 25.377 114.931 166.771 1.00 62.84 11 TRP C N 1
ATOM 4030 C CA . TRP C 1 11 ? 25.081 116.353 166.717 1.00 54.91 11 TRP C CA 1
ATOM 4031 C C . TRP C 1 11 ? 23.918 116.634 165.772 1.00 56.94 11 TRP C C 1
ATOM 4032 O O . TRP C 1 11 ? 23.778 115.961 164.744 1.00 54.98 11 TRP C O 1
ATOM 4043 N N . PRO C 1 12 ? 23.072 117.611 166.090 1.00 47.59 12 PRO C N 1
ATOM 4044 C CA . PRO C 1 12 ? 21.952 117.931 165.201 1.00 49.31 12 PRO C CA 1
ATOM 4045 C C . PRO C 1 12 ? 22.413 118.654 163.946 1.00 48.83 12 PRO C C 1
ATOM 4046 O O . PRO C 1 12 ? 23.409 119.383 163.945 1.00 56.24 12 PRO C O 1
ATOM 4050 N N . LEU C 1 13 ? 21.663 118.447 162.866 1.00 49.57 13 LEU C N 1
ATOM 4051 C CA . LEU C 1 13 ? 21.932 119.121 161.601 1.00 52.76 13 LEU C CA 1
ATOM 4052 C C . LEU C 1 13 ? 21.332 120.521 161.629 1.00 46.39 13 LEU C C 1
ATOM 4053 O O . LEU C 1 13 ? 20.120 120.680 161.810 1.00 49.46 13 LEU C O 1
ATOM 4058 N N . ARG C 1 14 ? 22.178 121.533 161.450 1.00 52.69 14 ARG C N 1
ATOM 4059 C CA . ARG C 1 14 ? 21.758 122.925 161.469 1.00 51.06 14 ARG C CA 1
ATOM 4060 C C . ARG C 1 14 ? 22.164 123.606 160.166 1.00 43.51 14 ARG C C 1
ATOM 4061 O O . ARG C 1 14 ? 23.169 123.244 159.548 1.00 52.20 14 ARG C O 1
ATOM 4069 N N . LYS C 1 15 ? 21.376 124.600 159.750 1.00 48.69 15 LYS C N 1
ATOM 4070 C CA . LYS C 1 15 ? 21.536 125.219 158.437 1.00 53.74 15 LYS C CA 1
ATOM 4071 C C . LYS C 1 15 ? 21.272 126.716 158.511 1.00 43.03 15 LYS C C 1
ATOM 4072 O O . LYS C 1 15 ? 20.290 127.148 159.121 1.00 53.86 15 LYS C O 1
ATOM 4078 N N . HIS C 1 16 ? 22.139 127.496 157.871 1.00 57.05 16 HIS C N 1
ATOM 4079 C CA . HIS C 1 16 ? 21.961 128.945 157.825 1.00 58.44 16 HIS C CA 1
ATOM 4080 C C . HIS C 1 16 ? 20.717 129.290 157.009 1.00 51.03 16 HIS C C 1
ATOM 4081 O O . HIS C 1 16 ? 20.514 128.725 155.928 1.00 53.62 16 HIS C O 1
ATOM 4088 N N . PRO C 1 17 ? 19.867 130.205 157.488 1.00 60.57 17 PRO C N 1
ATOM 4089 C CA . PRO C 1 17 ? 18.613 130.495 156.767 1.00 39.51 17 PRO C CA 1
ATOM 4090 C C . PRO C 1 17 ? 18.788 131.307 155.489 1.00 38.65 17 PRO C C 1
ATOM 4091 O O . PRO C 1 17 ? 17.850 131.359 154.685 1.00 43.94 17 PRO C O 1
ATOM 4095 N N . GLY C 1 18 ? 19.939 131.939 155.270 1.00 44.65 18 GLY C N 1
ATOM 4096 C CA . GLY C 1 18 ? 20.073 132.903 154.190 1.00 37.20 18 GLY C CA 1
ATOM 4097 C C . GLY C 1 18 ? 20.788 132.414 152.945 1.00 47.42 18 GLY C C 1
ATOM 4098 O O . GLY C 1 18 ? 21.459 133.198 152.267 1.00 57.76 18 GLY C O 1
ATOM 4099 N N . VAL C 1 19 ? 20.667 131.120 152.642 1.00 37.21 19 VAL C N 1
ATOM 4100 C CA . VAL C 1 19 ? 21.356 130.547 151.486 1.00 42.49 19 VAL C CA 1
ATOM 4101 C C . VAL C 1 19 ? 20.908 131.218 150.189 1.00 49.55 19 VAL C C 1
ATOM 4102 O O . VAL C 1 19 ? 21.721 131.472 149.287 1.00 50.49 19 VAL C O 1
ATOM 4106 N N . ALA C 1 20 ? 19.616 131.545 150.086 1.00 66.59 20 ALA C N 1
ATOM 4107 C CA . ALA C 1 20 ? 19.057 132.011 148.818 1.00 58.61 20 ALA C CA 1
ATOM 4108 C C . ALA C 1 20 ? 19.671 133.338 148.386 1.00 47.90 20 ALA C C 1
ATOM 4109 O O . ALA C 1 20 ? 20.028 133.517 147.215 1.00 57.87 20 ALA C O 1
ATOM 4111 N N . GLY C 1 21 ? 19.786 134.291 149.312 1.00 39.05 21 GLY C N 1
ATOM 4112 C CA . GLY C 1 21 ? 20.473 135.534 148.993 1.00 54.70 21 GLY C CA 1
ATOM 4113 C C . GLY C 1 21 ? 21.937 135.325 148.659 1.00 62.10 21 GLY C C 1
ATOM 4114 O O . GLY C 1 21 ? 22.481 135.969 147.754 1.00 55.41 21 GLY C O 1
ATOM 4115 N N . ALA C 1 22 ? 22.594 134.415 149.383 1.00 57.45 22 ALA C N 1
ATOM 4116 C CA . ALA C 1 22 ? 24.009 134.159 149.147 1.00 48.23 22 ALA C CA 1
ATOM 4117 C C . ALA C 1 22 ? 24.254 133.629 147.744 1.00 46.90 22 ALA C C 1
ATOM 4118 O O . ALA C 1 22 ? 25.292 133.930 147.144 1.00 69.70 22 ALA C O 1
ATOM 4120 N N . ARG C 1 23 ? 23.319 132.845 147.201 1.00 49.27 23 ARG C N 1
ATOM 4121 C CA . ARG C 1 23 ? 23.486 132.384 145.826 1.00 62.01 23 ARG C CA 1
ATOM 4122 C C . ARG C 1 23 ? 23.467 133.552 144.847 1.00 62.36 23 ARG C C 1
ATOM 4123 O O . ARG C 1 23 ? 24.209 133.549 143.856 1.00 63.65 23 ARG C O 1
ATOM 4131 N N . GLU C 1 24 ? 22.675 134.584 145.139 1.00 53.47 24 GLU C N 1
ATOM 4132 C CA . GLU C 1 24 ? 22.554 135.721 144.235 1.00 55.65 24 GLU C CA 1
ATOM 4133 C C . GLU C 1 24 ? 23.790 136.608 144.319 1.00 68.49 24 GLU C C 1
ATOM 4134 O O . GLU C 1 24 ? 24.394 136.953 143.290 1.00 68.46 24 GLU C O 1
ATOM 4138 N N . HIS C 1 25 ? 24.195 136.966 145.543 1.00 65.12 25 HIS C N 1
ATOM 4139 C CA . HIS C 1 25 ? 25.462 137.670 145.709 1.00 52.04 25 HIS C CA 1
ATOM 4140 C C . HIS C 1 25 ? 26.593 136.913 145.031 1.00 62.38 25 HIS C C 1
ATOM 4141 O O . HIS C 1 25 ? 27.448 137.515 144.375 1.00 66.32 25 HIS C O 1
ATOM 4148 N N . CYS C 1 26 ? 26.611 135.586 145.176 1.00 57.97 26 CYS C N 1
ATOM 4149 C CA . CYS C 1 26 ? 27.709 134.806 144.619 1.00 54.87 26 CYS C CA 1
ATOM 4150 C C . CYS C 1 26 ? 27.679 134.820 143.097 1.00 55.23 26 CYS C C 1
ATOM 4151 O O . CYS C 1 26 ? 28.734 134.820 142.454 1.00 56.78 26 CYS C O 1
ATOM 4154 N N . LEU C 1 27 ? 26.484 134.818 142.501 1.00 67.44 27 LEU C N 1
ATOM 4155 C CA . LEU C 1 27 ? 26.394 134.996 141.055 1.00 65.21 27 LEU C CA 1
ATOM 4156 C C . LEU C 1 27 ? 27.000 136.330 140.634 1.00 61.50 27 LEU C C 1
ATOM 4157 O O . LEU C 1 27 ? 27.827 136.390 139.710 1.00 60.85 27 LEU C O 1
ATOM 4162 N N . GLY C 1 28 ? 26.639 137.408 141.337 1.00 54.99 28 GLY C N 1
ATOM 4163 C CA . GLY C 1 28 ? 27.209 138.706 141.004 1.00 48.34 28 GLY C CA 1
ATOM 4164 C C . GLY C 1 28 ? 28.718 138.745 141.164 1.00 67.82 28 GLY C C 1
ATOM 4165 O O . GLY C 1 28 ? 29.424 139.361 140.359 1.00 73.55 28 GLY C O 1
ATOM 4166 N N . TRP C 1 29 ? 29.235 138.074 142.196 1.00 68.27 29 TRP C N 1
ATOM 4167 C CA . TRP C 1 29 ? 30.676 138.045 142.426 1.00 45.56 29 TRP C CA 1
ATOM 4168 C C . TRP C 1 29 ? 31.393 137.271 141.328 1.00 46.38 29 TRP C C 1
ATOM 4169 O O . TRP C 1 29 ? 32.438 137.707 140.830 1.00 55.44 29 TRP C O 1
ATOM 4180 N N . LEU C 1 30 ? 30.860 136.104 140.955 1.00 53.24 30 LEU C N 1
ATOM 4181 C CA . LEU C 1 30 ? 31.415 135.363 139.827 1.00 51.94 30 LEU C CA 1
ATOM 4182 C C . LEU C 1 30 ? 31.465 136.230 138.578 1.00 57.54 30 LEU C C 1
ATOM 4183 O O . LEU C 1 30 ? 32.442 136.188 137.822 1.00 62.80 30 LEU C O 1
ATOM 4188 N N . ALA C 1 31 ? 30.412 137.013 138.338 1.00 64.00 31 ALA C N 1
ATOM 4189 C CA . ALA C 1 31 ? 30.413 137.902 137.180 1.00 64.71 31 ALA C CA 1
ATOM 4190 C C . ALA C 1 31 ? 31.512 138.954 137.295 1.00 62.58 31 ALA C C 1
ATOM 4191 O O . ALA C 1 31 ? 32.241 139.216 136.331 1.00 65.51 31 ALA C O 1
ATOM 4193 N N . ALA C 1 32 ? 31.645 139.568 138.475 1.00 58.25 32 ALA C N 1
ATOM 4194 C CA . ALA C 1 32 ? 32.608 140.654 138.648 1.00 56.91 32 ALA C CA 1
ATOM 4195 C C . ALA C 1 32 ? 34.050 140.174 138.504 1.00 73.65 32 ALA C C 1
ATOM 4196 O O . ALA C 1 32 ? 34.886 140.871 137.915 1.00 83.69 32 ALA C O 1
ATOM 4198 N N . GLN C 1 33 ? 34.365 138.989 139.027 1.00 67.91 33 GLN C N 1
ATOM 4199 C CA . GLN C 1 33 ? 35.734 138.484 138.987 1.00 58.71 33 GLN C CA 1
ATOM 4200 C C . GLN C 1 33 ? 36.091 137.804 137.672 1.00 60.59 33 GLN C C 1
ATOM 4201 O O . GLN C 1 33 ? 37.204 137.280 137.550 1.00 61.75 33 GLN C O 1
ATOM 4207 N N . GLY C 1 34 ? 35.190 137.799 136.694 1.00 59.50 34 GLY C N 1
ATOM 4208 C CA . GLY C 1 34 ? 35.488 137.174 135.421 1.00 47.65 34 GLY C CA 1
ATOM 4209 C C . GLY C 1 34 ? 35.559 135.665 135.460 1.00 59.83 34 GLY C C 1
ATOM 4210 O O . GLY C 1 34 ? 36.299 135.068 134.672 1.00 66.41 34 GLY C O 1
ATOM 4211 N N . LEU C 1 35 ? 34.812 135.027 136.358 1.00 60.71 35 LEU C N 1
ATOM 4212 C CA . LEU C 1 35 ? 34.841 133.579 136.496 1.00 55.81 35 LEU C CA 1
ATOM 4213 C C . LEU C 1 35 ? 33.615 132.913 135.891 1.00 72.79 35 LEU C C 1
ATOM 4214 O O . LEU C 1 35 ? 33.525 131.681 135.898 1.00 75.62 35 LEU C O 1
ATOM 4219 N N . ALA C 1 36 ? 32.668 133.698 135.381 1.00 83.81 36 ALA C N 1
ATOM 4220 C CA . ALA C 1 36 ? 31.467 133.193 134.729 1.00 62.76 36 ALA C CA 1
ATOM 4221 C C . ALA C 1 36 ? 31.470 133.673 133.285 1.00 70.15 36 ALA C C 1
ATOM 4222 O O . ALA C 1 36 ? 31.537 134.880 133.033 1.00 71.75 36 ALA C O 1
ATOM 4224 N N . ASP C 1 37 ? 31.396 132.735 132.346 1.00 81.29 37 ASP C N 1
ATOM 4225 C CA . ASP C 1 37 ? 31.398 133.074 130.927 1.00 77.61 37 ASP C CA 1
ATOM 4226 C C . ASP C 1 37 ? 30.110 133.788 130.524 1.00 83.15 37 ASP C C 1
ATOM 4227 O O . ASP C 1 37 ? 30.017 135.013 130.598 1.00 70.44 37 ASP C O 1
ATOM 4229 N N . THR C 1 45 ? 27.406 124.955 138.600 1.00 83.37 45 THR C N 1
ATOM 4230 C CA . THR C 1 45 ? 28.045 124.855 139.906 1.00 94.30 45 THR C CA 1
ATOM 4231 C C . THR C 1 45 ? 27.012 124.901 141.028 1.00 95.86 45 THR C C 1
ATOM 4232 O O . THR C 1 45 ? 27.188 124.274 142.071 1.00 91.90 45 THR C O 1
ATOM 4234 N N . PHE C 1 46 ? 25.944 125.667 140.819 1.00 110.36 46 PHE C N 1
ATOM 4235 C CA . PHE C 1 46 ? 24.840 125.740 141.770 1.00 109.74 46 PHE C CA 1
ATOM 4236 C C . PHE C 1 46 ? 23.694 124.805 141.415 1.00 108.46 46 PHE C C 1
ATOM 4237 O O . PHE C 1 46 ? 23.131 124.159 142.303 1.00 96.81 46 PHE C O 1
ATOM 4245 N N . VAL C 1 47 ? 23.336 124.733 140.130 1.00 113.05 47 VAL C N 1
ATOM 4246 C CA . VAL C 1 47 ? 22.179 123.948 139.705 1.00 118.49 47 VAL C CA 1
ATOM 4247 C C . VAL C 1 47 ? 22.368 122.477 140.057 1.00 114.70 47 VAL C C 1
ATOM 4248 O O . VAL C 1 47 ? 21.475 121.834 140.622 1.00 127.21 47 VAL C O 1
ATOM 4250 N N . THR C 1 48 ? 23.536 121.925 139.732 1.00 108.78 48 THR C N 1
ATOM 4251 C CA . THR C 1 48 ? 23.795 120.504 139.928 1.00 117.70 48 THR C CA 1
ATOM 4252 C C . THR C 1 48 ? 24.643 120.198 141.154 1.00 112.69 48 THR C C 1
ATOM 4253 O O . THR C 1 48 ? 24.438 119.154 141.783 1.00 102.74 48 THR C O 1
ATOM 4255 N N . TRP C 1 49 ? 25.587 121.069 141.515 1.00 115.22 49 TRP C N 1
ATOM 4256 C CA . TRP C 1 49 ? 26.506 120.788 142.610 1.00 112.14 49 TRP C CA 1
ATOM 4257 C C . TRP C 1 49 ? 26.095 121.423 143.935 1.00 94.74 49 TRP C C 1
ATOM 4258 O O . TRP C 1 49 ? 26.665 121.065 144.971 1.00 95.15 49 TRP C O 1
ATOM 4260 N N . GLN C 1 50 ? 25.122 122.340 143.928 1.00 86.75 50 GLN C N 1
ATOM 4261 C CA . GLN C 1 50 ? 24.445 122.800 145.145 1.00 81.08 50 GLN C CA 1
ATOM 4262 C C . GLN C 1 50 ? 25.431 123.365 146.170 1.00 76.64 50 GLN C C 1
ATOM 4263 O O . GLN C 1 50 ? 25.396 123.026 147.354 1.00 73.06 50 GLN C O 1
ATOM 4265 N N . LEU C 1 51 ? 26.323 124.238 145.699 1.00 74.61 51 LEU C N 1
ATOM 4266 C CA . LEU C 1 51 ? 27.397 124.735 146.553 1.00 70.87 51 LEU C CA 1
ATOM 4267 C C . LEU C 1 51 ? 26.914 125.758 147.573 1.00 71.15 51 LEU C C 1
ATOM 4268 O O . LEU C 1 51 ? 27.526 125.897 148.640 1.00 69.79 51 LEU C O 1
ATOM 4273 N N . ASP C 1 52 ? 25.824 126.470 147.277 1.00 62.91 52 ASP C N 1
ATOM 4274 C CA . ASP C 1 52 ? 25.298 127.440 148.231 1.00 56.50 52 ASP C CA 1
ATOM 4275 C C . ASP C 1 52 ? 24.805 126.754 149.499 1.00 61.98 52 ASP C C 1
ATOM 4276 O O . ASP C 1 52 ? 25.076 127.219 150.614 1.00 54.53 52 ASP C O 1
ATOM 4281 N N . GLU C 1 53 ? 24.091 125.636 149.350 1.00 63.51 53 GLU C N 1
ATOM 4282 C CA . GLU C 1 53 ? 23.625 124.895 150.516 1.00 63.75 53 GLU C CA 1
ATOM 4283 C C . GLU C 1 53 ? 24.786 124.276 151.285 1.00 55.78 53 GLU C C 1
ATOM 4284 O O . GLU C 1 53 ? 24.746 124.206 152.517 1.00 58.57 53 GLU C O 1
ATOM 4290 N N . LEU C 1 54 ? 25.812 123.794 150.580 1.00 59.57 54 LEU C N 1
ATOM 4291 C CA . LEU C 1 54 ? 27.013 123.310 151.256 1.00 61.12 54 LEU C CA 1
ATOM 4292 C C . LEU C 1 54 ? 27.641 124.410 152.109 1.00 51.31 54 LEU C C 1
ATOM 4293 O O . LEU C 1 54 ? 27.978 124.191 153.282 1.00 44.98 54 LEU C O 1
ATOM 4298 N N . ALA C 1 55 ? 27.794 125.608 151.534 1.00 50.66 55 ALA C N 1
ATOM 4299 C CA . ALA C 1 55 ? 28.271 126.751 152.307 1.00 41.43 55 ALA C CA 1
ATOM 4300 C C . ALA C 1 55 ? 27.376 127.015 153.510 1.00 43.80 55 ALA C C 1
ATOM 4301 O O . ALA C 1 55 ? 27.864 127.354 154.595 1.00 38.20 55 ALA C O 1
ATOM 4303 N N . GLY C 1 56 ? 26.059 126.872 153.337 1.00 47.92 56 GLY C N 1
ATOM 4304 C CA . GLY C 1 56 ? 25.149 127.051 154.455 1.00 43.96 56 GLY C CA 1
ATOM 4305 C C . GLY C 1 56 ? 25.317 126.010 155.543 1.00 53.05 56 GLY C C 1
ATOM 4306 O O . GLY C 1 56 ? 25.136 126.311 156.727 1.00 56.91 56 GLY C O 1
ATOM 4307 N N . TYR C 1 57 ? 25.662 124.777 155.164 1.00 58.17 57 TYR C N 1
ATOM 4308 C CA . TYR C 1 57 ? 25.864 123.720 156.150 1.00 65.15 57 TYR C CA 1
ATOM 4309 C C . TYR C 1 57 ? 27.175 123.900 156.903 1.00 64.21 57 TYR C C 1
ATOM 4310 O O . TYR C 1 57 ? 27.256 123.592 158.098 1.00 56.63 57 TYR C O 1
ATOM 4319 N N . PHE C 1 58 ? 28.216 124.390 156.225 1.00 59.94 58 PHE C N 1
ATOM 4320 C CA . PHE C 1 58 ? 29.509 124.532 156.889 1.00 45.18 58 PHE C CA 1
ATOM 4321 C C . PHE C 1 58 ? 29.489 125.641 157.937 1.00 55.07 58 PHE C C 1
ATOM 4322 O O . PHE C 1 58 ? 30.086 125.492 159.010 1.00 52.43 58 PHE C O 1
ATOM 4330 N N . PHE C 1 59 ? 28.819 126.757 157.652 1.00 52.27 59 PHE C N 1
ATOM 4331 C CA . PHE C 1 59 ? 28.847 127.938 158.518 1.00 51.59 59 PHE C CA 1
ATOM 4332 C C . PHE C 1 59 ? 27.432 128.392 158.866 1.00 48.43 59 PHE C C 1
ATOM 4333 O O . PHE C 1 59 ? 26.999 129.480 158.476 1.00 51.00 59 PHE C O 1
ATOM 4341 N N . PRO C 1 60 ? 26.677 127.574 159.608 1.00 56.02 60 PRO C N 1
ATOM 4342 C CA . PRO C 1 60 ? 25.289 127.945 159.928 1.00 50.83 60 PRO C CA 1
ATOM 4343 C C . PRO C 1 60 ? 25.165 129.087 160.927 1.00 63.88 60 PRO C C 1
ATOM 4344 O O . PRO C 1 60 ? 24.048 129.581 161.127 1.00 63.86 60 PRO C O 1
ATOM 4348 N N . ARG C 1 61 ? 26.257 129.523 161.558 1.00 58.80 61 ARG C N 1
ATOM 4349 C CA . ARG C 1 61 ? 26.213 130.629 162.508 1.00 47.01 61 ARG C CA 1
ATOM 4350 C C . ARG C 1 61 ? 26.816 131.905 161.944 1.00 49.80 61 ARG C C 1
ATOM 4351 O O . ARG C 1 61 ? 27.082 132.842 162.703 1.00 50.65 61 ARG C O 1
ATOM 4359 N N . ALA C 1 62 ? 27.032 131.966 160.635 1.00 43.36 62 ALA C N 1
ATOM 4360 C CA . ALA C 1 62 ? 27.641 133.138 160.035 1.00 31.28 62 ALA C CA 1
ATOM 4361 C C . ALA C 1 62 ? 26.651 134.294 159.966 1.00 45.23 62 ALA C C 1
ATOM 4362 O O . ALA C 1 62 ? 25.432 134.112 160.005 1.00 53.61 62 ALA C O 1
ATOM 4364 N N . THR C 1 63 ? 27.200 135.501 159.862 1.00 47.98 63 THR C N 1
ATOM 4365 C CA . THR C 1 63 ? 26.421 136.632 159.393 1.00 47.66 63 THR C CA 1
ATOM 4366 C C . THR C 1 63 ? 26.121 136.451 157.908 1.00 44.45 63 THR C C 1
ATOM 4367 O O . THR C 1 63 ? 26.676 135.575 157.239 1.00 47.79 63 THR C O 1
ATOM 4371 N N . GLN C 1 64 ? 25.218 137.283 157.388 1.00 40.08 64 GLN C N 1
ATOM 4372 C CA . GLN C 1 64 ? 24.922 137.223 155.961 1.00 48.55 64 GLN C CA 1
ATOM 4373 C C . GLN C 1 64 ? 26.172 137.514 155.137 1.00 47.36 64 GLN C C 1
ATOM 4374 O O . GLN C 1 64 ? 26.426 136.854 154.120 1.00 42.55 64 GLN C O 1
ATOM 4380 N N . GLU C 1 65 ? 26.970 138.493 155.571 1.00 47.13 65 GLU C N 1
ATOM 4381 C CA . GLU C 1 65 ? 28.238 138.778 154.907 1.00 53.04 65 GLU C CA 1
ATOM 4382 C C . GLU C 1 65 ? 29.182 137.583 154.990 1.00 52.42 65 GLU C C 1
ATOM 4383 O O . GLU C 1 65 ? 29.825 137.215 153.997 1.00 51.28 65 GLU C O 1
ATOM 4389 N N . GLY C 1 66 ? 29.272 136.958 156.167 1.00 44.17 66 GLY C N 1
ATOM 4390 C CA . GLY C 1 66 ? 30.144 135.804 156.314 1.00 42.48 66 GLY C CA 1
ATOM 4391 C C . GLY C 1 66 ? 29.684 134.615 155.494 1.00 47.48 66 GLY C C 1
ATOM 4392 O O . GLY C 1 66 ? 30.498 133.927 154.871 1.00 42.29 66 GLY C O 1
ATOM 4393 N N . LEU C 1 67 ? 28.375 134.344 155.497 1.00 50.07 67 LEU C N 1
ATOM 4394 C CA . LEU C 1 67 ? 27.833 133.290 154.644 1.00 42.67 67 LEU C CA 1
ATOM 4395 C C . LEU C 1 67 ? 28.141 133.554 153.176 1.00 44.89 67 LEU C C 1
ATOM 4396 O O . LEU C 1 67 ? 28.495 132.632 152.429 1.00 49.14 67 LEU C O 1
ATOM 4401 N N . GLU C 1 68 ? 28.023 134.813 152.745 1.00 46.09 68 GLU C N 1
ATOM 4402 C CA . GLU C 1 68 ? 28.312 135.143 151.353 1.00 53.18 68 GLU C CA 1
ATOM 4403 C C . GLU C 1 68 ? 29.785 134.920 151.030 1.00 53.85 68 GLU C C 1
ATOM 4404 O O . GLU C 1 68 ? 30.122 134.396 149.959 1.00 59.41 68 GLU C O 1
ATOM 4410 N N . LEU C 1 69 ? 30.674 135.289 151.957 1.00 56.56 69 LEU C N 1
ATOM 4411 C CA . LEU C 1 69 ? 32.101 135.047 151.764 1.00 42.09 69 LEU C CA 1
ATOM 4412 C C . LEU C 1 69 ? 32.396 133.555 151.657 1.00 43.42 69 LEU C C 1
ATOM 4413 O O . LEU C 1 69 ? 33.150 133.121 150.779 1.00 52.80 69 LEU C O 1
ATOM 4418 N N . ALA C 1 70 ? 31.825 132.755 152.563 1.00 30.84 70 ALA C N 1
ATOM 4419 C CA . ALA C 1 70 ? 32.013 131.309 152.496 1.00 38.75 70 ALA C CA 1
ATOM 4420 C C . ALA C 1 70 ? 31.535 130.748 151.162 1.00 38.80 70 ALA C C 1
ATOM 4421 O O . ALA C 1 70 ? 32.206 129.898 150.558 1.00 54.92 70 ALA C O 1
ATOM 4423 N N . THR C 1 71 ? 30.380 131.219 150.682 1.00 48.84 71 THR C N 1
ATOM 4424 C CA . THR C 1 71 ? 29.863 130.744 149.403 1.00 59.27 71 THR C CA 1
ATOM 4425 C C . THR C 1 71 ? 30.833 131.067 148.275 1.00 43.57 71 THR C C 1
ATOM 4426 O O . THR C 1 71 ? 31.191 130.191 147.475 1.00 46.07 71 THR C O 1
ATOM 4430 N N . ASP C 1 72 ? 31.288 132.321 148.213 1.00 42.01 72 ASP C N 1
ATOM 4431 C CA . ASP C 1 72 ? 32.262 132.706 147.198 1.00 50.93 72 ASP C CA 1
ATOM 4432 C C . ASP C 1 72 ? 33.512 131.837 147.270 1.00 57.90 72 ASP C C 1
ATOM 4433 O O . ASP C 1 72 ? 34.021 131.381 146.238 1.00 46.85 72 ASP C O 1
ATOM 4438 N N . LEU C 1 73 ? 34.012 131.587 148.484 1.00 55.58 73 LEU C N 1
ATOM 4439 C CA . LEU C 1 73 ? 35.224 130.789 148.639 1.00 44.65 73 LEU C CA 1
ATOM 4440 C C . LEU C 1 73 ? 35.032 129.383 148.096 1.00 49.53 73 LEU C C 1
ATOM 4441 O O . LEU C 1 73 ? 35.860 128.887 147.330 1.00 62.96 73 LEU C O 1
ATOM 4446 N N . MET C 1 74 ? 33.948 128.717 148.492 1.00 46.03 74 MET C N 1
ATOM 4447 C CA . MET C 1 74 ? 33.787 127.328 148.087 1.00 48.28 74 MET C CA 1
ATOM 4448 C C . MET C 1 74 ? 33.435 127.194 146.610 1.00 48.27 74 MET C C 1
ATOM 4449 O O . MET C 1 74 ? 33.772 126.174 145.996 1.00 58.01 74 MET C O 1
ATOM 4454 N N . VAL C 1 75 ? 32.836 128.225 146.005 1.00 49.07 75 VAL C N 1
ATOM 4455 C CA . VAL C 1 75 ? 32.691 128.218 144.552 1.00 56.93 75 VAL C CA 1
ATOM 4456 C C . VAL C 1 75 ? 34.053 128.379 143.887 1.00 43.39 75 VAL C C 1
ATOM 4457 O O . VAL C 1 75 ? 34.353 127.706 142.893 1.00 50.66 75 VAL C O 1
ATOM 4461 N N . TRP C 1 76 ? 34.894 129.275 144.412 1.00 46.27 76 TRP C N 1
ATOM 4462 C CA . TRP C 1 76 ? 36.271 129.368 143.933 1.00 60.36 76 TRP C CA 1
ATOM 4463 C C . TRP C 1 76 ? 36.980 128.022 144.040 1.00 57.98 76 TRP C C 1
ATOM 4464 O O . TRP C 1 76 ? 37.712 127.621 143.128 1.00 62.18 76 TRP C O 1
ATOM 4475 N N . TYR C 1 77 ? 36.773 127.313 145.152 1.00 58.18 77 TYR C N 1
ATOM 4476 C CA . TYR C 1 77 ? 37.352 125.987 145.332 1.00 56.48 77 TYR C CA 1
ATOM 4477 C C . TYR C 1 77 ? 36.892 125.035 144.238 1.00 70.10 77 TYR C C 1
ATOM 4478 O O . TYR C 1 77 ? 37.699 124.314 143.643 1.00 66.53 77 TYR C O 1
ATOM 4487 N N . PHE C 1 78 ? 35.588 125.017 143.960 1.00 84.10 78 PHE C N 1
ATOM 4488 C CA . PHE C 1 78 ? 35.047 123.927 143.156 1.00 85.98 78 PHE C CA 1
ATOM 4489 C C . PHE C 1 78 ? 35.288 124.119 141.658 1.00 87.47 78 PHE C C 1
ATOM 4490 O O . PHE C 1 78 ? 35.871 123.244 141.011 1.00 100.67 78 PHE C O 1
ATOM 4498 N N . ALA C 1 79 ? 34.869 125.251 141.077 1.00 85.53 79 ALA C N 1
ATOM 4499 C CA . ALA C 1 79 ? 34.972 125.326 139.619 1.00 92.54 79 ALA C CA 1
ATOM 4500 C C . ALA C 1 79 ? 36.336 125.768 139.077 1.00 95.23 79 ALA C C 1
ATOM 4501 O O . ALA C 1 79 ? 37.013 124.952 138.441 1.00 117.49 79 ALA C O 1
ATOM 4503 N N . PRO C 1 80 ? 36.802 127.027 139.307 1.00 85.92 80 PRO C N 1
ATOM 4504 C CA . PRO C 1 80 ? 38.008 127.494 138.599 1.00 96.16 80 PRO C CA 1
ATOM 4505 C C . PRO C 1 80 ? 39.283 126.785 139.026 1.00 114.89 80 PRO C C 1
ATOM 4506 O O . PRO C 1 80 ? 40.052 126.263 138.203 1.00 111.40 80 PRO C O 1
ATOM 4510 N N . PHE C 1 81 ? 39.499 126.781 140.343 1.00 114.52 81 PHE C N 1
ATOM 4511 C CA . PHE C 1 81 ? 40.719 126.221 140.910 1.00 99.66 81 PHE C CA 1
ATOM 4512 C C . PHE C 1 81 ? 40.869 124.760 140.513 1.00 117.03 81 PHE C C 1
ATOM 4513 O O . PHE C 1 81 ? 41.906 124.350 139.982 1.00 112.02 81 PHE C O 1
ATOM 4521 N N . ASP C 1 82 ? 39.827 123.962 140.749 1.00 119.72 82 ASP C N 1
ATOM 4522 C CA . ASP C 1 82 ? 39.881 122.556 140.376 1.00 119.71 82 ASP C CA 1
ATOM 4523 C C . ASP C 1 82 ? 39.958 122.378 138.863 1.00 122.59 82 ASP C C 1
ATOM 4524 O O . ASP C 1 82 ? 40.572 121.415 138.388 1.00 123.69 82 ASP C O 1
ATOM 4529 N N . ASP C 1 83 ? 39.336 123.280 138.092 1.00 114.31 83 ASP C N 1
ATOM 4530 C CA . ASP C 1 83 ? 39.486 123.236 136.638 1.00 112.89 83 ASP C CA 1
ATOM 4531 C C . ASP C 1 83 ? 40.950 123.332 136.233 1.00 119.82 83 ASP C C 1
ATOM 4532 O O . ASP C 1 83 ? 41.379 122.681 135.273 1.00 106.01 83 ASP C O 1
ATOM 4537 N N . GLN C 1 84 ? 41.731 124.150 136.947 1.00 128.75 84 GLN C N 1
ATOM 4538 C CA . GLN C 1 84 ? 43.157 124.250 136.648 1.00 127.92 84 GLN C CA 1
ATOM 4539 C C . GLN C 1 84 ? 43.877 122.908 136.744 1.00 117.73 84 GLN C C 1
ATOM 4540 O O . GLN C 1 84 ? 44.953 122.756 136.154 1.00 106.15 84 GLN C O 1
ATOM 4546 N N . PHE C 1 85 ? 43.318 121.935 137.459 1.00 126.78 85 PHE C N 1
ATOM 4547 C CA . PHE C 1 85 ? 44.002 120.661 137.656 1.00 119.94 85 PHE C CA 1
ATOM 4548 C C . PHE C 1 85 ? 43.186 119.502 137.089 1.00 112.36 85 PHE C C 1
ATOM 4549 O O . PHE C 1 85 ? 42.425 118.855 137.809 1.00 105.11 85 PHE C O 1
ATOM 4557 N N . ARG C 1 95 ? 52.631 121.486 136.806 1.00 103.09 95 ARG C N 1
ATOM 4558 C CA . ARG C 1 95 ? 51.596 122.472 136.521 1.00 106.36 95 ARG C CA 1
ATOM 4559 C C . ARG C 1 95 ? 50.799 122.789 137.778 1.00 90.96 95 ARG C C 1
ATOM 4560 O O . ARG C 1 95 ? 50.585 123.955 138.111 1.00 87.52 95 ARG C O 1
ATOM 4562 N N . THR C 1 96 ? 50.350 121.735 138.465 1.00 94.25 96 THR C N 1
ATOM 4563 C CA . THR C 1 96 ? 49.709 121.916 139.763 1.00 83.21 96 THR C CA 1
ATOM 4564 C C . THR C 1 96 ? 50.639 122.631 140.734 1.00 76.27 96 THR C C 1
ATOM 4565 O O . THR C 1 96 ? 50.214 123.535 141.464 1.00 68.93 96 THR C O 1
ATOM 4569 N N . ALA C 1 97 ? 51.914 122.236 140.755 1.00 61.28 97 ALA C N 1
ATOM 4570 C CA . ALA C 1 97 ? 52.900 122.930 141.575 1.00 55.69 97 ALA C CA 1
ATOM 4571 C C . ALA C 1 97 ? 53.019 124.398 141.190 1.00 63.82 97 ALA C C 1
ATOM 4572 O O . ALA C 1 97 ? 53.081 125.272 142.062 1.00 74.17 97 ALA C O 1
ATOM 4574 N N . GLY C 1 98 ? 53.051 124.691 139.889 1.00 60.01 98 GLY C N 1
ATOM 4575 C CA . GLY C 1 98 ? 53.197 126.072 139.460 1.00 55.17 98 GLY C CA 1
ATOM 4576 C C . GLY C 1 98 ? 51.991 126.923 139.806 1.00 62.97 98 GLY C C 1
ATOM 4577 O O . GLY C 1 98 ? 52.132 128.042 140.308 1.00 74.58 98 GLY C O 1
ATOM 4578 N N . VAL C 1 99 ? 50.789 126.401 139.553 1.00 62.36 99 VAL C N 1
ATOM 4579 C CA . VAL C 1 99 ? 49.574 127.144 139.874 1.00 55.45 99 VAL C CA 1
ATOM 4580 C C . VAL C 1 99 ? 49.465 127.352 141.377 1.00 61.88 99 VAL C C 1
ATOM 4581 O O . VAL C 1 99 ? 49.106 128.439 141.842 1.00 64.82 99 VAL C O 1
ATOM 4585 N N . CYS C 1 100 ? 49.770 126.316 142.161 1.00 64.55 100 CYS C N 1
ATOM 4586 C CA . CYS C 1 100 ? 49.698 126.443 143.613 1.00 60.69 100 CYS C CA 1
ATOM 4587 C C . CYS C 1 100 ? 50.713 127.454 144.135 1.00 58.91 100 CYS C C 1
ATOM 4588 O O . CYS C 1 100 ? 50.403 128.246 145.033 1.00 60.43 100 CYS C O 1
ATOM 4591 N N . ALA C 1 101 ? 51.931 127.444 143.590 1.00 63.54 101 ALA C N 1
ATOM 4592 C CA . ALA C 1 101 ? 52.939 128.410 144.016 1.00 52.24 101 ALA C CA 1
ATOM 4593 C C . ALA C 1 101 ? 52.518 129.833 143.670 1.00 67.64 101 ALA C C 1
ATOM 4594 O O . ALA C 1 101 ? 52.620 130.747 144.500 1.00 77.14 101 ALA C O 1
ATOM 4596 N N . GLY C 1 102 ? 52.028 130.041 142.446 1.00 64.48 102 GLY C N 1
ATOM 4597 C CA . GLY C 1 102 ? 51.630 131.378 142.043 1.00 51.88 102 GLY C CA 1
ATOM 4598 C C . GLY C 1 102 ? 50.414 131.883 142.792 1.00 52.09 102 GLY C C 1
ATOM 4599 O O . GLY C 1 102 ? 50.302 133.082 143.065 1.00 58.29 102 GLY C O 1
ATOM 4600 N N . LEU C 1 103 ? 49.486 130.984 143.128 1.00 52.84 103 LEU C N 1
ATOM 4601 C CA . LEU C 1 103 ? 48.381 131.348 144.009 1.00 56.10 103 LEU C CA 1
ATOM 4602 C C . LEU C 1 103 ? 48.888 131.704 145.399 1.00 48.16 103 LEU C C 1
ATOM 4603 O O . LEU C 1 103 ? 48.371 132.626 146.038 1.00 50.30 103 LEU C O 1
ATOM 4608 N N . ALA C 1 104 ? 49.884 130.964 145.896 1.00 49.18 104 ALA C N 1
ATOM 4609 C CA . ALA C 1 104 ? 50.486 131.302 147.181 1.00 51.01 104 ALA C CA 1
ATOM 4610 C C . ALA C 1 104 ? 51.089 132.700 147.149 1.00 52.13 104 ALA C C 1
ATOM 4611 O O . ALA C 1 104 ? 51.032 133.432 148.144 1.00 53.81 104 ALA C O 1
ATOM 4613 N N . GLU C 1 105 ? 51.691 133.079 146.017 1.00 56.72 105 GLU C N 1
ATOM 4614 C CA . GLU C 1 105 ? 52.198 134.439 145.864 1.00 54.63 105 GLU C CA 1
ATOM 4615 C C . GLU C 1 105 ? 51.102 135.476 146.092 1.00 59.75 105 GLU C C 1
ATOM 4616 O O . GLU C 1 105 ? 51.355 136.532 146.682 1.00 55.10 105 GLU C O 1
ATOM 4618 N N . VAL C 1 106 ? 49.881 135.199 145.616 1.00 51.68 106 VAL C N 1
ATOM 4619 C CA . VAL C 1 106 ? 48.762 136.125 145.799 1.00 45.38 106 VAL C CA 1
ATOM 4620 C C . VAL C 1 106 ? 48.537 136.453 147.269 1.00 45.09 106 VAL C C 1
ATOM 4621 O O . VAL C 1 106 ? 48.188 137.588 147.616 1.00 50.87 106 VAL C O 1
ATOM 4625 N N . LEU C 1 107 ? 48.756 135.485 148.157 1.00 45.37 107 LEU C N 1
ATOM 4626 C CA . LEU C 1 107 ? 48.450 135.666 149.570 1.00 45.54 107 LEU C CA 1
ATOM 4627 C C . LEU C 1 107 ? 49.500 136.498 150.291 1.00 58.54 107 LEU C C 1
ATOM 4628 O O . LEU C 1 107 ? 49.269 136.912 151.432 1.00 56.80 107 LEU C O 1
ATOM 4633 N N . TYR C 1 108 ? 50.638 136.745 149.653 1.00 63.58 108 TYR C N 1
ATOM 4634 C CA . TYR C 1 108 ? 51.717 137.545 150.202 1.00 67.35 108 TYR C CA 1
ATOM 4635 C C . TYR C 1 108 ? 51.896 138.781 149.333 1.00 68.83 108 TYR C C 1
ATOM 4636 O O . TYR C 1 108 ? 51.476 138.817 148.175 1.00 73.62 108 TYR C O 1
ATOM 4645 N N . GLY C 1 109 ? 52.505 139.811 149.904 1.00 71.92 109 GLY C N 1
ATOM 4646 C CA . GLY C 1 109 ? 52.822 140.976 149.102 1.00 79.35 109 GLY C CA 1
ATOM 4647 C C . GLY C 1 109 ? 54.131 140.781 148.368 1.00 88.13 109 GLY C C 1
ATOM 4648 O O . GLY C 1 109 ? 55.205 141.028 148.922 1.00 107.93 109 GLY C O 1
ATOM 4649 N N . VAL C 1 110 ? 54.048 140.331 147.120 1.00 66.78 110 VAL C N 1
ATOM 4650 C CA . VAL C 1 110 ? 55.236 140.092 146.306 1.00 84.20 110 VAL C CA 1
ATOM 4651 C C . VAL C 1 110 ? 55.374 141.209 145.277 1.00 95.31 110 VAL C C 1
ATOM 4652 O O . VAL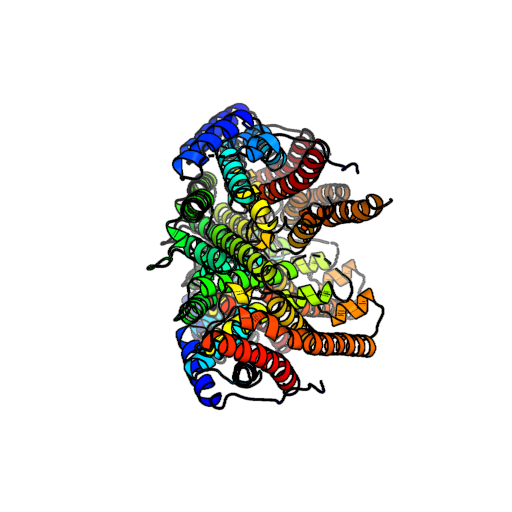 C 1 110 ? 54.368 141.656 144.705 1.00 93.12 110 VAL C O 1
ATOM 4656 N N . PRO C 1 111 ? 56.594 141.702 145.030 1.00 84.11 111 PRO C N 1
ATOM 4657 C CA . PRO C 1 111 ? 56.777 142.846 144.124 1.00 83.16 111 PRO C CA 1
ATOM 4658 C C . PRO C 1 111 ? 56.281 142.605 142.705 1.00 93.14 111 PRO C C 1
ATOM 4659 O O . PRO C 1 111 ? 55.415 143.336 142.215 1.00 102.86 111 PRO C O 1
ATOM 4663 N N . GLU C 1 112 ? 56.827 141.588 142.034 1.00 89.14 112 GLU C N 1
ATOM 4664 C CA . GLU C 1 112 ? 56.521 141.296 140.633 1.00 98.51 112 GLU C CA 1
ATOM 4665 C C . GLU C 1 112 ? 55.825 139.945 140.535 1.00 97.67 112 GLU C C 1
ATOM 4666 O O . GLU C 1 112 ? 56.484 138.903 140.387 1.00 91.76 112 GLU C O 1
ATOM 4668 N N . PRO C 1 113 ? 54.498 139.914 140.614 1.00 97.84 113 PRO C N 1
ATOM 4669 C CA . PRO C 1 113 ? 53.778 138.641 140.531 1.00 92.87 113 PRO C CA 1
ATOM 4670 C C . PRO C 1 113 ? 53.857 138.032 139.139 1.00 85.56 113 PRO C C 1
ATOM 4671 O O . PRO C 1 113 ? 54.207 138.688 138.155 1.00 89.16 113 PRO C O 1
ATOM 4675 N N . GLY C 1 114 ? 53.522 136.744 139.076 1.00 80.42 114 GLY C N 1
ATOM 4676 C CA . GLY C 1 114 ? 53.449 136.029 137.824 1.00 78.61 114 GLY C CA 1
ATOM 4677 C C . GLY C 1 114 ? 52.107 136.213 137.145 1.00 78.06 114 GLY C C 1
ATOM 4678 O O . GLY C 1 114 ? 51.252 136.976 137.606 1.00 77.31 114 GLY C O 1
ATOM 4679 N N . PRO C 1 115 ? 51.895 135.514 136.025 1.00 74.90 115 PRO C N 1
ATOM 4680 C CA . PRO C 1 115 ? 50.640 135.692 135.279 1.00 77.69 115 PRO C CA 1
ATOM 4681 C C . PRO C 1 115 ? 49.435 135.076 135.968 1.00 82.98 115 PRO C C 1
ATOM 4682 O O . PRO C 1 115 ? 48.303 135.486 135.682 1.00 75.43 115 PRO C O 1
ATOM 4686 N N . VAL C 1 116 ? 49.641 134.108 136.864 1.00 82.28 116 VAL C N 1
ATOM 4687 C CA . VAL C 1 116 ? 48.522 133.486 137.563 1.00 76.67 116 VAL C CA 1
ATOM 4688 C C . VAL C 1 116 ? 47.965 134.418 138.633 1.00 66.13 116 VAL C C 1
ATOM 4689 O O . VAL C 1 116 ? 46.756 134.416 138.901 1.00 63.83 116 VAL C O 1
ATOM 4693 N N . ALA C 1 117 ? 48.821 135.237 139.249 1.00 66.66 117 ALA C N 1
ATOM 4694 C CA . ALA C 1 117 ? 48.343 136.204 140.232 1.00 65.96 117 ALA C CA 1
ATOM 4695 C C . ALA C 1 117 ? 47.356 137.188 139.615 1.00 64.77 117 ALA C C 1
ATOM 4696 O O . ALA C 1 117 ? 46.405 137.620 140.277 1.00 70.62 117 ALA C O 1
ATOM 4698 N N . SER C 1 118 ? 47.563 137.557 138.353 1.00 50.95 118 SER C N 1
ATOM 4699 C CA . SER C 1 118 ? 46.677 138.485 137.665 1.00 70.63 118 SER C CA 1
ATOM 4700 C C . SER C 1 118 ? 45.628 137.772 136.824 1.00 67.11 118 SER C C 1
ATOM 4701 O O . SER C 1 118 ? 44.842 138.436 136.140 1.00 59.00 118 SER C O 1
ATOM 4704 N N . SER C 1 119 ? 45.602 136.442 136.858 1.00 64.66 119 SER C N 1
ATOM 4705 C CA . SER C 1 119 ? 44.555 135.681 136.204 1.00 51.39 119 SER C CA 1
ATOM 4706 C C . SER C 1 119 ? 43.250 135.809 136.989 1.00 54.83 119 SER C C 1
ATOM 4707 O O . SER C 1 119 ? 43.255 136.225 138.150 1.00 51.56 119 SER C O 1
ATOM 4710 N N . PRO C 1 120 ? 42.111 135.471 136.370 1.00 48.04 120 PRO C N 1
ATOM 4711 C CA . PRO C 1 120 ? 40.833 135.559 137.103 1.00 44.85 120 PRO C CA 1
ATOM 4712 C C . PRO C 1 120 ? 40.814 134.782 138.410 1.00 45.62 120 PRO C C 1
ATOM 4713 O O . PRO C 1 120 ? 40.349 135.306 139.432 1.00 39.67 120 PRO C O 1
ATOM 4717 N N . VAL C 1 121 ? 41.302 133.539 138.405 1.00 40.21 121 VAL C N 1
ATOM 4718 C CA . VAL C 1 121 ? 41.352 132.751 139.635 1.00 44.84 121 VAL C CA 1
ATOM 4719 C C . VAL C 1 121 ? 42.240 133.429 140.675 1.00 54.56 121 VAL C C 1
ATOM 4720 O O . VAL C 1 121 ? 41.922 133.443 141.872 1.00 51.16 121 VAL C O 1
ATOM 4724 N N . GLY C 1 122 ? 43.350 134.027 140.235 1.00 42.45 122 GLY C N 1
ATOM 4725 C CA . GLY C 1 122 ? 44.250 134.674 141.175 1.00 44.63 122 GLY C CA 1
ATOM 4726 C C . GLY C 1 122 ? 43.671 135.946 141.763 1.00 45.71 122 GLY C C 1
ATOM 4727 O O . GLY C 1 122 ? 43.792 136.194 142.966 1.00 45.11 122 GLY C O 1
ATOM 4728 N N . ARG C 1 123 ? 43.032 136.769 140.929 1.00 46.84 123 ARG C N 1
ATOM 4729 C CA . ARG C 1 123 ? 42.426 137.996 141.435 1.00 44.42 123 ARG C CA 1
ATOM 4730 C C . ARG C 1 123 ? 41.249 137.685 142.350 1.00 51.15 123 ARG C C 1
ATOM 4731 O O . ARG C 1 123 ? 41.065 138.342 143.383 1.00 58.12 123 ARG C O 1
ATOM 4735 N N . ALA C 1 124 ? 40.455 136.671 141.997 1.00 49.90 124 ALA C N 1
ATOM 4736 C CA . ALA C 1 124 ? 39.375 136.240 142.877 1.00 50.63 124 ALA C CA 1
ATOM 4737 C C . ALA C 1 124 ? 39.922 135.760 144.214 1.00 48.01 124 ALA C C 1
ATOM 4738 O O . ALA C 1 124 ? 39.359 136.071 145.271 1.00 47.21 124 ALA C O 1
ATOM 4740 N N . LEU C 1 125 ? 41.023 135.003 144.188 1.00 42.18 125 LEU C N 1
ATOM 4741 C CA . LEU C 1 125 ? 41.663 134.602 145.436 1.00 35.98 125 LEU C CA 1
ATOM 4742 C C . LEU C 1 125 ? 42.128 135.818 146.227 1.00 40.82 125 LEU C C 1
ATOM 4743 O O . LEU C 1 125 ? 42.024 135.845 147.459 1.00 37.46 125 LEU C O 1
ATOM 4748 N N . GLY C 1 126 ? 42.641 136.837 145.534 1.00 40.78 126 GLY C N 1
ATOM 4749 C CA . GLY C 1 126 ? 43.006 138.074 146.208 1.00 48.78 126 GLY C CA 1
ATOM 4750 C C . GLY C 1 126 ? 41.835 138.716 146.925 1.00 53.74 126 GLY C C 1
ATOM 4751 O O . GLY C 1 126 ? 41.952 139.147 148.076 1.00 51.11 126 GLY C O 1
ATOM 4752 N N . ASP C 1 127 ? 40.682 138.782 146.254 1.00 53.12 127 ASP C N 1
ATOM 4753 C CA . ASP C 1 127 ? 39.504 139.372 146.880 1.00 57.66 127 ASP C CA 1
ATOM 4754 C C . ASP C 1 127 ? 39.037 138.542 148.072 1.00 54.50 127 ASP C C 1
ATOM 4755 O O . ASP C 1 127 ? 38.697 139.094 149.127 1.00 58.48 127 ASP C O 1
ATOM 4760 N N . LEU C 1 128 ? 39.034 137.213 147.928 1.00 46.78 128 LEU C N 1
ATOM 4761 C CA . LEU C 1 128 ? 38.646 136.344 149.035 1.00 49.54 128 LEU C CA 1
ATOM 4762 C C . LEU C 1 128 ? 39.570 136.525 150.232 1.00 49.18 128 LEU C C 1
ATOM 4763 O O . LEU C 1 128 ? 39.120 136.498 151.384 1.00 39.13 128 LEU C O 1
ATOM 4768 N N . TRP C 1 129 ? 40.869 136.698 149.981 1.00 50.38 129 TRP C N 1
ATOM 4769 C CA . TRP C 1 129 ? 41.819 136.842 151.079 1.00 46.94 129 TRP C CA 1
ATOM 4770 C C . TRP C 1 129 ? 41.672 138.196 151.763 1.00 49.14 129 TRP C C 1
ATOM 4771 O O . TRP C 1 129 ? 41.637 138.277 152.997 1.00 47.15 129 TRP C O 1
ATOM 4782 N N . ARG C 1 130 ? 41.595 139.272 150.975 1.00 44.08 130 ARG C N 1
ATOM 4783 C CA . ARG C 1 130 ? 41.389 140.598 151.551 1.00 42.69 130 ARG C CA 1
ATOM 4784 C C . ARG C 1 130 ? 40.121 140.642 152.397 1.00 53.42 130 ARG C C 1
ATOM 4785 O O . ARG C 1 130 ? 40.129 141.163 153.518 1.00 51.78 130 ARG C O 1
ATOM 4793 N N . ARG C 1 131 ? 39.017 140.102 151.872 1.00 49.40 131 ARG C N 1
ATOM 4794 C CA . ARG C 1 131 ? 37.778 140.066 152.645 1.00 41.95 131 ARG C CA 1
ATOM 4795 C C . ARG C 1 131 ? 37.923 139.195 153.889 1.00 52.17 131 ARG C C 1
ATOM 4796 O O . ARG C 1 131 ? 37.385 139.526 154.953 1.00 44.11 131 ARG C O 1
ATOM 4804 N N . SER C 1 132 ? 38.635 138.071 153.769 1.00 49.94 132 SER C N 1
ATOM 4805 C CA . SER C 1 132 ? 38.861 137.202 154.920 1.00 36.84 132 SER C CA 1
ATOM 4806 C C . SER C 1 132 ? 39.603 137.929 156.037 1.00 44.48 132 SER C C 1
ATOM 4807 O O . SER C 1 132 ? 39.296 137.742 157.220 1.00 46.35 132 SER C O 1
ATOM 4810 N N . CYS C 1 133 ? 40.594 138.751 155.680 1.00 43.47 133 CYS C N 1
ATOM 4811 C CA . CYS C 1 133 ? 41.396 139.441 156.688 1.00 43.01 133 CYS C CA 1
ATOM 4812 C C . CYS C 1 133 ? 40.598 140.500 157.438 1.00 46.84 133 CYS C C 1
ATOM 4813 O O . CYS C 1 133 ? 40.954 140.853 158.569 1.00 42.23 133 CYS C O 1
ATOM 4816 N N . THR C 1 134 ? 39.540 141.028 156.822 1.00 50.30 134 THR C N 1
ATOM 4817 C CA . THR C 1 134 ? 38.796 142.154 157.378 1.00 47.71 134 THR C CA 1
ATOM 4818 C C . THR C 1 134 ? 38.287 141.850 158.782 1.00 40.31 134 THR C C 1
ATOM 4819 O O . THR C 1 134 ? 37.580 140.861 158.999 1.00 45.20 134 THR C O 1
ATOM 4823 N N . GLY C 1 135 ? 38.653 142.708 159.734 1.00 34.09 135 GLY C N 1
ATOM 4824 C CA . GLY C 1 135 ? 38.192 142.605 161.101 1.00 33.56 135 GLY C CA 1
ATOM 4825 C C . GLY C 1 135 ? 38.910 141.590 161.961 1.00 35.41 135 GLY C C 1
ATOM 4826 O O . GLY C 1 135 ? 38.573 141.461 163.145 1.00 39.25 135 GLY C O 1
ATOM 4827 N N . MET C 1 136 ? 39.882 140.867 161.417 1.00 44.92 136 MET C N 1
ATOM 4828 C CA . MET C 1 136 ? 40.637 139.884 162.176 1.00 36.38 136 MET C CA 1
ATOM 4829 C C . MET C 1 136 ? 41.974 140.468 162.618 1.00 38.89 136 MET C C 1
ATOM 4830 O O . MET C 1 136 ? 42.560 141.314 161.937 1.00 47.83 136 MET C O 1
ATOM 4835 N N . SER C 1 137 ? 42.448 140.008 163.773 1.00 39.98 137 SER C N 1
ATOM 4836 C CA . SER C 1 137 ? 43.694 140.500 164.333 1.00 38.66 137 SER C CA 1
ATOM 4837 C C . SER C 1 137 ? 44.882 139.993 163.517 1.00 37.22 137 SER C C 1
ATOM 4838 O O . SER C 1 137 ? 44.744 139.065 162.716 1.00 41.59 137 SER C O 1
ATOM 4841 N N . PRO C 1 138 ? 46.062 140.599 163.690 1.00 45.19 138 PRO C N 1
ATOM 4842 C CA . PRO C 1 138 ? 47.254 140.071 163.001 1.00 46.38 138 PRO C CA 1
ATOM 4843 C C . PRO C 1 138 ? 47.568 138.628 163.355 1.00 40.40 138 PRO C C 1
ATOM 4844 O O . PRO C 1 138 ? 48.141 137.907 162.525 1.00 42.55 138 PRO C O 1
ATOM 4848 N N . PHE C 1 139 ? 47.210 138.185 164.562 1.00 33.58 139 PHE C N 1
ATOM 4849 C CA . PHE C 1 139 ? 47.403 136.787 164.930 1.00 34.64 139 PHE C CA 1
ATOM 4850 C C . PHE C 1 139 ? 46.626 135.877 163.986 1.00 44.02 139 PHE C C 1
ATOM 4851 O O . PHE C 1 139 ? 47.174 134.916 163.426 1.00 47.82 139 PHE C O 1
ATOM 4859 N N . TRP C 1 140 ? 45.347 136.197 163.767 1.00 35.88 140 TRP C N 1
ATOM 4860 C CA . TRP C 1 140 ? 44.507 135.398 162.883 1.00 37.70 140 TRP C CA 1
ATOM 4861 C C . TRP C 1 140 ? 45.008 135.447 161.447 1.00 40.92 140 TRP C C 1
ATOM 4862 O O . TRP C 1 140 ? 44.973 134.435 160.740 1.00 50.60 140 TRP C O 1
ATOM 4873 N N . ARG C 1 141 ? 45.437 136.621 160.982 1.00 36.95 141 ARG C N 1
ATOM 4874 C CA . ARG C 1 141 ? 45.904 136.734 159.604 1.00 43.07 141 ARG C CA 1
ATOM 4875 C C . ARG C 1 141 ? 47.163 135.901 159.379 1.00 45.13 141 ARG C C 1
ATOM 4876 O O . ARG C 1 141 ? 47.263 135.162 158.391 1.00 49.26 141 ARG C O 1
ATOM 4884 N N . THR C 1 142 ? 48.130 135.993 160.297 1.00 42.14 142 THR C N 1
ATOM 4885 C CA . THR C 1 142 ? 49.337 135.176 160.181 1.00 43.18 142 THR C CA 1
ATOM 4886 C C . THR C 1 142 ? 48.994 133.688 160.196 1.00 47.93 142 THR C C 1
ATOM 4887 O O . THR C 1 142 ? 49.418 132.928 159.312 1.00 48.09 142 THR C O 1
ATOM 4891 N N . ARG C 1 143 ? 48.206 133.261 161.189 1.00 50.51 143 ARG C N 1
ATOM 4892 C CA . ARG C 1 143 ? 47.875 131.845 161.335 1.00 50.99 143 ARG C CA 1
ATOM 4893 C C . ARG C 1 143 ? 47.136 131.311 160.109 1.00 48.81 143 ARG C C 1
ATOM 4894 O O . ARG C 1 143 ? 47.503 130.271 159.547 1.00 47.44 143 ARG C O 1
ATOM 4902 N N . ALA C 1 144 ? 46.104 132.030 159.663 1.00 36.48 144 ALA C N 1
ATOM 4903 C CA . ALA C 1 144 ? 45.304 131.567 158.534 1.00 52.65 144 ALA C CA 1
ATOM 4904 C C . ALA C 1 144 ? 46.100 131.582 157.237 1.00 48.14 144 ALA C C 1
ATOM 4905 O O . ALA C 1 144 ? 45.872 130.739 156.362 1.00 68.58 144 ALA C O 1
ATOM 4907 N N . ARG C 1 145 ? 47.027 132.530 157.091 1.00 48.04 145 ARG C N 1
ATOM 4908 C CA . ARG C 1 145 ? 47.894 132.535 155.917 1.00 59.58 145 ARG C CA 1
ATOM 4909 C C . ARG C 1 145 ? 48.796 131.305 155.913 1.00 51.69 145 ARG C C 1
ATOM 4910 O O . ARG C 1 145 ? 48.929 130.618 154.888 1.00 51.27 145 ARG C O 1
ATOM 4918 N N . HIS C 1 146 ? 49.374 130.983 157.075 1.00 48.05 146 HIS C N 1
ATOM 4919 C CA . HIS C 1 146 ? 50.135 129.744 157.224 1.00 44.29 146 HIS C CA 1
ATOM 4920 C C . HIS C 1 146 ? 49.304 128.522 156.840 1.00 49.40 146 HIS C C 1
ATOM 4921 O O . HIS C 1 146 ? 49.789 127.626 156.135 1.00 49.87 146 HIS C O 1
ATOM 4928 N N . ASN C 1 147 ? 48.047 128.464 157.287 1.00 46.12 147 ASN C N 1
ATOM 4929 C CA . ASN C 1 147 ? 47.217 127.313 156.944 1.00 33.69 147 ASN C CA 1
ATOM 4930 C C . ASN C 1 147 ? 46.929 127.268 155.447 1.00 34.21 147 ASN C C 1
ATOM 4931 O O . ASN C 1 147 ? 46.901 126.185 154.846 1.00 36.08 147 ASN C O 1
ATOM 4936 N N . TRP C 1 148 ? 46.743 128.435 154.826 1.00 39.54 148 TRP C N 1
ATOM 4937 C CA . TRP C 1 148 ? 46.559 128.490 153.379 1.00 46.59 148 TRP C CA 1
ATOM 4938 C C . TRP C 1 148 ? 47.744 127.869 152.648 1.00 46.86 148 TRP C C 1
ATOM 4939 O O . TRP C 1 148 ? 47.567 127.011 151.771 1.00 39.51 148 TRP C O 1
ATOM 4950 N N . THR C 1 149 ? 48.971 128.273 153.003 1.00 60.33 149 THR C N 1
ATOM 4951 C CA A THR C 1 149 ? 50.108 127.687 152.303 0.59 65.93 149 THR C CA 1
ATOM 4952 C CA B THR C 1 149 ? 50.147 127.703 152.349 0.41 73.09 149 THR C CA 1
ATOM 4953 C C . THR C 1 149 ? 50.307 126.221 152.661 1.00 45.78 149 THR C C 1
ATOM 4954 O O . THR C 1 149 ? 50.885 125.479 151.860 1.00 47.43 149 THR C O 1
ATOM 4961 N N . GLY C 1 150 ? 49.824 125.772 153.822 1.00 43.30 150 GLY C N 1
ATOM 4962 C CA . GLY C 1 150 ? 49.855 124.344 154.095 1.00 42.95 150 GLY C CA 1
ATOM 4963 C C . GLY C 1 150 ? 48.933 123.574 153.165 1.00 45.22 150 GLY C C 1
ATOM 4964 O O . GLY C 1 150 ? 49.309 122.526 152.625 1.00 54.21 150 GLY C O 1
ATOM 4965 N N . TYR C 1 151 ? 47.735 124.115 152.923 1.00 47.23 151 TYR C N 1
ATOM 4966 C CA . TYR C 1 151 ? 46.812 123.510 151.966 1.00 55.68 151 TYR C CA 1
ATOM 4967 C C . TYR C 1 151 ? 47.418 123.464 150.568 1.00 52.14 151 TYR C C 1
ATOM 4968 O O . TYR C 1 151 ? 47.412 122.416 149.906 1.00 66.49 151 TYR C O 1
ATOM 4977 N N . LEU C 1 152 ? 47.957 124.596 150.104 1.00 51.99 152 LEU C N 1
ATOM 4978 C CA . LEU C 1 152 ? 48.519 124.639 148.757 1.00 64.86 152 LEU C CA 1
ATOM 4979 C C . LEU C 1 152 ? 49.701 123.688 148.622 1.00 61.36 152 LEU C C 1
ATOM 4980 O O . LEU C 1 152 ? 49.853 123.013 147.596 1.00 55.94 152 LEU C O 1
ATOM 4985 N N . ALA C 1 153 ? 50.542 123.615 149.655 1.00 52.72 153 ALA C N 1
ATOM 4986 C CA . ALA C 1 153 ? 51.703 122.735 149.602 1.00 52.32 153 ALA C CA 1
ATOM 4987 C C . ALA C 1 153 ? 51.296 121.267 149.575 1.00 55.13 153 ALA C C 1
ATOM 4988 O O . ALA C 1 153 ? 51.920 120.464 148.873 1.00 53.93 153 ALA C O 1
ATOM 4990 N N . ALA C 1 154 ? 50.270 120.885 150.341 1.00 57.80 154 ALA C N 1
ATOM 4991 C CA . ALA C 1 154 ? 49.858 119.483 150.322 1.00 61.07 154 ALA C CA 1
ATOM 4992 C C . ALA C 1 154 ? 49.196 119.118 148.997 1.00 54.60 154 ALA C C 1
ATOM 4993 O O . ALA C 1 154 ? 49.452 118.037 148.442 1.00 61.07 154 ALA C O 1
ATOM 4995 N N . HIS C 1 155 ? 48.376 120.025 148.455 1.00 61.79 155 HIS C N 1
ATOM 4996 C CA . HIS C 1 155 ? 47.806 119.800 147.130 1.00 64.50 155 HIS C CA 1
ATOM 4997 C C . HIS C 1 155 ? 48.906 119.635 146.090 1.00 61.48 155 HIS C C 1
ATOM 4998 O O . HIS C 1 155 ? 48.822 118.765 145.216 1.00 62.07 155 HIS C O 1
ATOM 5005 N N . THR C 1 156 ? 49.940 120.475 146.165 1.00 68.71 156 THR C N 1
ATOM 5006 C CA . THR C 1 156 ? 51.114 120.306 145.313 1.00 69.38 156 THR C CA 1
ATOM 5007 C C . THR C 1 156 ? 51.744 118.931 145.503 1.00 63.72 156 THR C C 1
ATOM 5008 O O . THR C 1 156 ? 52.089 118.252 144.528 1.00 71.77 156 THR C O 1
ATOM 5012 N N . ALA C 1 157 ? 51.908 118.509 146.760 1.00 58.01 157 ALA C N 1
ATOM 5013 C CA . ALA C 1 157 ? 52.554 117.232 147.048 1.00 47.20 157 ALA C CA 1
ATOM 5014 C C . ALA C 1 157 ? 51.805 116.065 146.422 1.00 61.40 157 ALA C C 1
ATOM 5015 O O . ALA C 1 157 ? 52.423 115.087 145.984 1.00 70.50 157 ALA C O 1
ATOM 5017 N N . GLU C 1 158 ? 50.473 116.140 146.367 1.00 74.13 158 GLU C N 1
ATOM 5018 C CA . GLU C 1 158 ? 49.739 115.025 145.778 1.00 68.53 158 GLU C CA 1
ATOM 5019 C C . GLU C 1 158 ? 49.860 114.965 144.259 1.00 75.19 158 GLU C C 1
ATOM 5020 O O . GLU C 1 158 ? 49.456 113.959 143.665 1.00 80.05 158 GLU C O 1
ATOM 5022 N N . SER C 1 159 ? 50.408 116.001 143.620 1.00 88.01 159 SER C N 1
ATOM 5023 C CA . SER C 1 159 ? 50.569 116.019 142.171 1.00 89.29 159 SER C CA 1
ATOM 5024 C C . SER C 1 159 ? 51.825 115.304 141.685 1.00 82.65 159 SER C C 1
ATOM 5025 O O . SER C 1 159 ? 51.991 115.147 140.470 1.00 96.52 159 SER C O 1
ATOM 5028 N N . VAL C 1 160 ? 52.706 114.874 142.581 1.00 83.14 160 VAL C N 1
ATOM 5029 C CA . VAL C 1 160 ? 53.932 114.197 142.168 1.00 91.99 160 VAL C CA 1
ATOM 5030 C C . VAL C 1 160 ? 53.963 112.762 142.675 1.00 92.54 160 VAL C C 1
ATOM 5031 O O . VAL C 1 160 ? 54.949 112.049 142.483 1.00 89.40 160 VAL C O 1
ATOM 5033 N N . VAL C 1 168 ? 52.874 104.578 154.942 1.00 119.55 168 VAL C N 1
ATOM 5034 C CA . VAL C 1 168 ? 51.492 104.898 154.609 1.00 125.90 168 VAL C CA 1
ATOM 5035 C C . VAL C 1 168 ? 50.595 103.779 155.165 1.00 105.49 168 VAL C C 1
ATOM 5036 O O . VAL C 1 168 ? 50.547 102.676 154.623 1.00 100.27 168 VAL C O 1
ATOM 5040 N N . ASP C 1 169 ? 49.922 104.039 156.290 1.00 110.20 169 ASP C N 1
ATOM 5041 C CA . ASP C 1 169 ? 49.175 102.960 156.949 1.00 116.79 169 ASP C CA 1
ATOM 5042 C C . ASP C 1 169 ? 47.992 103.501 157.764 1.00 101.67 169 ASP C C 1
ATOM 5043 O O . ASP C 1 169 ? 48.152 103.882 158.926 1.00 103.77 169 ASP C O 1
ATOM 5048 N N . ALA C 1 170 ? 46.819 103.563 157.124 1.00 89.18 170 ALA C N 1
ATOM 5049 C CA . ALA C 1 170 ? 45.514 103.751 157.765 1.00 106.59 170 ALA C CA 1
ATOM 5050 C C . ALA C 1 170 ? 45.344 105.075 158.504 1.00 97.50 170 ALA C C 1
ATOM 5051 O O . ALA C 1 170 ? 44.217 105.522 158.737 1.00 105.00 170 ALA C O 1
ATOM 5053 N N . ALA C 1 171 ? 46.432 105.691 158.870 1.00 86.86 171 ALA C N 1
ATOM 5054 C CA . ALA C 1 171 ? 46.482 106.957 159.586 1.00 93.81 171 ALA C CA 1
ATOM 5055 C C . ALA C 1 171 ? 47.473 107.893 158.933 1.00 84.67 171 ALA C C 1
ATOM 5056 O O . ALA C 1 171 ? 47.253 109.105 158.908 1.00 91.07 171 ALA C O 1
ATOM 5058 N N . TYR C 1 172 ? 48.577 107.351 158.424 1.00 89.22 172 TYR C N 1
ATOM 5059 C CA . TYR C 1 172 ? 49.472 108.131 157.587 1.00 98.21 172 TYR C CA 1
ATOM 5060 C C . TYR C 1 172 ? 48.737 108.587 156.333 1.00 76.55 172 TYR C C 1
ATOM 5061 O O . TYR C 1 172 ? 48.831 109.752 155.934 1.00 68.53 172 TYR C O 1
ATOM 5070 N N . CYS C 1 173 ? 47.959 107.686 155.724 1.00 84.88 173 CYS C N 1
ATOM 5071 C CA . CYS C 1 173 ? 47.210 108.021 154.517 1.00 87.93 173 CYS C CA 1
ATOM 5072 C C . CYS C 1 173 ? 46.038 108.958 154.795 1.00 71.57 173 CYS C C 1
ATOM 5073 O O . CYS C 1 173 ? 45.726 109.813 153.962 1.00 55.79 173 CYS C O 1
ATOM 5076 N N . VAL C 1 174 ? 45.382 108.816 155.949 1.00 65.96 174 VAL C N 1
ATOM 5077 C CA . VAL C 1 174 ? 44.251 109.677 156.291 1.00 66.03 174 VAL C CA 1
ATOM 5078 C C . VAL C 1 174 ? 44.722 111.074 156.678 1.00 63.81 174 VAL C C 1
ATOM 5079 O O . VAL C 1 174 ? 44.122 112.077 156.275 1.00 66.82 174 VAL C O 1
ATOM 5083 N N . ARG C 1 175 ? 45.792 111.156 157.470 1.00 74.81 175 ARG C N 1
ATOM 5084 C CA . ARG C 1 175 ? 46.322 112.446 157.904 1.00 75.88 175 ARG C CA 1
ATOM 5085 C C . ARG C 1 175 ? 46.694 113.323 156.714 1.00 70.61 175 ARG C C 1
ATOM 5086 O O . ARG C 1 175 ? 46.408 114.525 156.702 1.00 58.64 175 ARG C O 1
ATOM 5088 N N . GLN C 1 176 ? 47.361 112.742 155.715 1.00 74.36 176 GLN C N 1
ATOM 5089 C CA . GLN C 1 176 ? 47.721 113.504 154.524 1.00 73.99 176 GLN C CA 1
ATOM 5090 C C . GLN C 1 176 ? 46.489 114.007 153.782 1.00 67.95 176 GLN C C 1
ATOM 5091 O O . GLN C 1 176 ? 46.479 115.140 153.290 1.00 53.17 176 GLN C O 1
ATOM 5097 N N . ARG C 1 177 ? 45.460 113.167 153.640 1.00 68.92 177 ARG C N 1
ATOM 5098 C CA . ARG C 1 177 ? 44.267 113.607 152.923 1.00 66.58 177 ARG C CA 1
ATOM 5099 C C . ARG C 1 177 ? 43.506 114.688 153.687 1.00 62.33 177 ARG C C 1
ATOM 5100 O O . ARG C 1 177 ? 42.948 115.604 153.074 1.00 63.58 177 ARG C O 1
ATOM 5108 N N . GLY C 1 178 ? 43.473 114.609 155.020 1.00 66.80 178 GLY C N 1
ATOM 5109 C CA . GLY C 1 178 ? 42.840 115.669 155.793 1.00 67.51 178 GLY C CA 1
ATOM 5110 C C . GLY C 1 178 ? 43.627 116.965 155.750 1.00 69.69 178 GLY C C 1
ATOM 5111 O O . GLY C 1 178 ? 43.053 118.052 155.637 1.00 68.99 178 GLY C O 1
ATOM 5112 N N . TYR C 1 179 ? 44.952 116.862 155.848 1.00 78.17 179 TYR C N 1
ATOM 5113 C CA . TYR C 1 179 ? 45.826 118.024 155.731 1.00 76.65 179 TYR C CA 1
ATOM 5114 C C . TYR C 1 179 ? 45.718 118.655 154.348 1.00 72.40 179 TYR C C 1
ATOM 5115 O O . TYR C 1 179 ? 45.787 119.882 154.207 1.00 70.91 179 TYR C O 1
ATOM 5124 N N . ALA C 1 180 ? 45.553 117.828 153.317 1.00 83.20 180 ALA C N 1
ATOM 5125 C CA . ALA C 1 180 ? 45.493 118.268 151.931 1.00 79.89 180 ALA C CA 1
ATOM 5126 C C . ALA C 1 180 ? 44.098 118.692 151.501 1.00 67.97 180 ALA C C 1
ATOM 5127 O O . ALA C 1 180 ? 43.944 119.236 150.402 1.00 66.18 180 ALA C O 1
ATOM 5129 N N . THR C 1 181 ? 43.086 118.459 152.329 1.00 73.46 181 THR C N 1
ATOM 5130 C CA . THR C 1 181 ? 41.779 119.027 152.060 1.00 75.27 181 THR C CA 1
ATOM 5131 C C . THR C 1 181 ? 41.770 120.502 152.446 1.00 79.28 181 THR C C 1
ATOM 5132 O O . THR C 1 181 ? 42.679 121.010 153.109 1.00 89.22 181 THR C O 1
ATOM 5136 N N . SER C 1 182 ? 40.719 121.195 152.022 1.00 60.52 182 SER C N 1
ATOM 5137 C CA . SER C 1 182 ? 40.601 122.621 152.277 1.00 58.55 182 SER C CA 1
ATOM 5138 C C . SER C 1 182 ? 40.152 122.929 153.699 1.00 49.89 182 SER C C 1
ATOM 5139 O O . SER C 1 182 ? 40.126 124.105 154.076 1.00 47.43 182 SER C O 1
ATOM 5142 N N . SER C 1 183 ? 39.801 121.905 154.486 1.00 50.27 183 SER C N 1
ATOM 5143 C CA . SER C 1 183 ? 39.186 122.132 155.791 1.00 59.97 183 SER C CA 1
ATOM 5144 C C . SER C 1 183 ? 40.083 122.920 156.739 1.00 40.56 183 SER C C 1
ATOM 5145 O O . SER C 1 183 ? 39.574 123.654 157.591 1.00 43.61 183 SER C O 1
ATOM 5148 N N . HIS C 1 184 ? 41.409 122.811 156.599 1.00 56.93 184 HIS C N 1
ATOM 5149 C CA . HIS C 1 184 ? 42.298 123.584 157.466 1.00 65.55 184 HIS C CA 1
ATOM 5150 C C . HIS C 1 184 ? 42.142 125.077 157.240 1.00 50.30 184 HIS C C 1
ATOM 5151 O O . HIS C 1 184 ? 42.412 125.875 158.146 1.00 40.00 184 HIS C O 1
ATOM 5158 N N . VAL C 1 185 ? 41.730 125.476 156.040 1.00 55.80 185 VAL C N 1
ATOM 5159 C CA . VAL C 1 185 ? 41.328 126.860 155.848 1.00 48.14 185 VAL C CA 1
ATOM 5160 C C . VAL C 1 185 ? 39.872 127.049 156.249 1.00 46.74 185 VAL C C 1
ATOM 5161 O O . VAL C 1 185 ? 39.521 128.064 156.866 1.00 47.77 185 VAL C O 1
ATOM 5165 N N . ILE C 1 186 ? 39.031 126.040 156.000 1.00 42.00 186 ILE C N 1
ATOM 5166 C CA . ILE C 1 186 ? 37.591 126.195 156.201 1.00 40.90 186 ILE C CA 1
ATOM 5167 C C . ILE C 1 186 ? 37.287 126.508 157.658 1.00 46.12 186 ILE C C 1
ATOM 5168 O O . ILE C 1 186 ? 36.524 127.431 157.969 1.00 49.73 186 ILE C O 1
ATOM 5173 N N . MET C 1 187 ? 37.913 125.776 158.577 1.00 43.97 187 MET C N 1
ATOM 5174 C CA . MET C 1 187 ? 37.617 126.011 159.983 1.00 47.29 187 MET C CA 1
ATOM 5175 C C . MET C 1 187 ? 38.182 127.346 160.447 1.00 42.82 187 MET C C 1
ATOM 5176 O O . MET C 1 187 ? 37.592 127.993 161.323 1.00 43.57 187 MET C O 1
ATOM 5181 N N . ASP C 1 188 ? 39.258 127.823 159.808 1.00 51.69 188 ASP C N 1
ATOM 5182 C CA . ASP C 1 188 ? 39.751 129.160 160.121 1.00 48.51 188 ASP C CA 1
ATOM 5183 C C . ASP C 1 188 ? 38.711 130.225 159.814 1.00 47.56 188 ASP C C 1
ATOM 5184 O O . ASP C 1 188 ? 38.810 131.343 160.331 1.00 40.20 188 ASP C O 1
ATOM 5189 N N . LEU C 1 189 ? 37.707 129.897 159.004 1.00 51.07 189 LEU C N 1
ATOM 5190 C CA . LEU C 1 189 ? 36.667 130.848 158.651 1.00 45.51 189 LEU C CA 1
ATOM 5191 C C . LEU C 1 189 ? 35.518 130.861 159.647 1.00 37.38 189 LEU C C 1
ATOM 5192 O O . LEU C 1 189 ? 34.740 131.823 159.648 1.00 39.76 189 LEU C O 1
ATOM 5197 N N . ILE C 1 190 ? 35.411 129.839 160.507 1.00 42.09 190 ILE C N 1
ATOM 5198 C CA . ILE C 1 190 ? 34.344 129.811 161.509 1.00 35.71 190 ILE C CA 1
ATOM 5199 C C . ILE C 1 190 ? 34.337 131.109 162.305 1.00 42.18 190 ILE C C 1
ATOM 5200 O O . ILE C 1 190 ? 33.290 131.739 162.499 1.00 41.87 190 ILE C O 1
ATOM 5205 N N . GLU C 1 191 ? 35.512 131.522 162.782 1.00 36.25 191 GLU C N 1
ATOM 5206 C CA . GLU C 1 191 ? 35.640 132.821 163.433 1.00 30.06 191 GLU C CA 1
ATOM 5207 C C . GLU C 1 191 ? 35.231 133.951 162.495 1.00 37.58 191 GLU C C 1
ATOM 5208 O O . GLU C 1 191 ? 34.364 134.767 162.831 1.00 35.03 191 GLU C O 1
ATOM 5214 N N . ARG C 1 192 ? 35.830 133.997 161.301 1.00 41.85 192 ARG C N 1
ATOM 5215 C CA . ARG C 1 192 ? 35.666 135.154 160.422 1.00 44.90 192 ARG C CA 1
ATOM 5216 C C . ARG C 1 192 ? 34.207 135.356 160.036 1.00 45.24 192 ARG C C 1
ATOM 5217 O O . ARG C 1 192 ? 33.689 136.478 160.079 1.00 52.05 192 ARG C O 1
ATOM 5225 N N . THR C 1 193 ? 33.527 134.278 159.649 1.00 43.31 193 THR C N 1
ATOM 5226 C CA . THR C 1 193 ? 32.123 134.388 159.283 1.00 43.57 193 THR C CA 1
ATOM 5227 C C . THR C 1 193 ? 31.227 134.634 160.489 1.00 39.07 193 THR C C 1
ATOM 5228 O O . THR C 1 193 ? 30.103 135.117 160.319 1.00 41.84 193 THR C O 1
ATOM 5232 N N . GLY C 1 194 ? 31.699 134.336 161.699 1.00 36.04 194 GLY C N 1
ATOM 5233 C CA . GLY C 1 194 ? 30.851 134.438 162.871 1.00 31.82 194 GLY C CA 1
ATOM 5234 C C . GLY C 1 194 ? 31.046 135.700 163.687 1.00 45.18 194 GLY C C 1
ATOM 5235 O O . GLY C 1 194 ? 30.296 135.951 164.635 1.00 49.31 194 GLY C O 1
ATOM 5236 N N . GLY C 1 195 ? 32.048 136.502 163.338 1.00 50.28 195 GLY C N 1
ATOM 5237 C CA . GLY C 1 195 ? 32.264 137.759 164.027 1.00 46.55 195 GLY C CA 1
ATOM 5238 C C . GLY C 1 195 ? 32.910 137.635 165.389 1.00 51.58 195 GLY C C 1
ATOM 5239 O O . GLY C 1 195 ? 32.593 138.417 166.291 1.00 55.92 195 GLY C O 1
ATOM 5240 N N . PHE C 1 196 ? 33.809 136.669 165.565 1.00 43.79 196 PHE C N 1
ATOM 5241 C CA . PHE C 1 196 ? 34.574 136.521 166.795 1.00 44.83 196 PHE C CA 1
ATOM 5242 C C . PHE C 1 196 ? 35.960 136.008 166.429 1.00 45.31 196 PHE C C 1
ATOM 5243 O O . PHE C 1 196 ? 36.253 135.736 165.262 1.00 49.27 196 PHE C O 1
ATOM 5251 N N . GLU C 1 197 ? 36.824 135.888 167.435 1.00 41.63 197 GLU C N 1
ATOM 5252 C CA . GLU C 1 197 ? 38.174 135.385 167.212 1.00 39.46 197 GLU C CA 1
ATOM 5253 C C . GLU C 1 197 ? 38.663 134.652 168.451 1.00 39.08 197 GLU C C 1
ATOM 5254 O O . GLU C 1 197 ? 38.575 135.181 169.563 1.00 46.96 197 GLU C O 1
ATOM 5260 N N . VAL C 1 198 ? 39.173 133.445 168.254 1.00 38.44 198 VAL C N 1
ATOM 5261 C CA . VAL C 1 198 ? 39.799 132.697 169.346 1.00 36.12 198 VAL C CA 1
ATOM 5262 C C . VAL C 1 198 ? 41.189 133.275 169.600 1.00 41.53 198 VAL C C 1
ATOM 5263 O O . VAL C 1 198 ? 41.971 133.425 168.647 1.00 35.27 198 VAL C O 1
ATOM 5267 N N . PRO C 1 199 ? 41.527 133.620 170.842 1.00 44.25 199 PRO C N 1
ATOM 5268 C CA . PRO C 1 199 ? 42.868 134.153 171.122 1.00 43.93 199 PRO C CA 1
ATOM 5269 C C . PRO C 1 199 ? 43.962 133.169 170.731 1.00 41.74 199 PRO C C 1
ATOM 5270 O O . PRO C 1 199 ? 43.794 131.952 170.822 1.00 38.87 199 PRO C O 1
ATOM 5274 N N . ALA C 1 200 ? 45.090 133.720 170.275 1.00 36.60 200 ALA C N 1
ATOM 5275 C CA . ALA C 1 200 ? 46.171 132.892 169.749 1.00 46.61 200 ALA C CA 1
ATOM 5276 C C . ALA C 1 200 ? 46.789 131.999 170.819 1.00 40.68 200 ALA C C 1
ATOM 5277 O O . ALA C 1 200 ? 47.201 130.873 170.519 1.00 39.72 200 ALA C O 1
ATOM 5279 N N . MET C 1 201 ? 46.867 132.475 172.064 1.00 30.55 201 MET C N 1
ATOM 5280 C CA . MET C 1 201 ? 47.490 131.680 173.117 1.00 31.09 201 MET C CA 1
ATOM 5281 C C . MET C 1 201 ? 46.667 130.454 173.491 1.00 33.48 201 MET C C 1
ATOM 5282 O O . MET C 1 201 ? 47.205 129.529 174.110 1.00 46.34 201 MET C O 1
ATOM 5287 N N . VAL C 1 202 ? 45.386 130.424 173.135 1.00 41.11 202 VAL C N 1
ATOM 5288 C CA . VAL C 1 202 ? 44.556 129.249 173.360 1.00 40.82 202 VAL C CA 1
ATOM 5289 C C . VAL C 1 202 ? 44.209 128.530 172.062 1.00 35.94 202 VAL C C 1
ATOM 5290 O O . VAL C 1 202 ? 43.852 127.342 172.111 1.00 31.62 202 VAL C O 1
ATOM 5294 N N . TRP C 1 203 ? 44.273 129.210 170.912 1.00 29.76 203 TRP C N 1
ATOM 5295 C CA . TRP C 1 203 ? 44.085 128.545 169.626 1.00 25.90 203 TRP C CA 1
ATOM 5296 C C . TRP C 1 203 ? 45.002 127.335 169.474 1.00 31.47 203 TRP C C 1
ATOM 5297 O O . TRP C 1 203 ? 44.579 126.286 168.974 1.00 43.36 203 TRP C O 1
ATOM 5308 N N . HIS C 1 204 ? 46.259 127.459 169.898 1.00 47.86 204 HIS C N 1
ATOM 5309 C CA . HIS C 1 204 ? 47.241 126.393 169.744 1.00 47.56 204 HIS C CA 1
ATOM 5310 C C . HIS C 1 204 ? 47.272 125.436 170.930 1.00 37.43 204 HIS C C 1
ATOM 5311 O O . HIS C 1 204 ? 48.191 124.617 171.021 1.00 48.28 204 HIS C O 1
ATOM 5318 N N . HIS C 1 205 ? 46.309 125.530 171.841 1.00 36.93 205 HIS C N 1
ATOM 5319 C CA . HIS C 1 205 ? 46.261 124.595 172.953 1.00 35.14 205 HIS C CA 1
ATOM 5320 C C . HIS C 1 205 ? 46.059 123.179 172.419 1.00 42.06 205 HIS C C 1
ATOM 5321 O O . HIS C 1 205 ? 45.284 122.978 171.475 1.00 49.60 205 HIS C O 1
ATOM 5328 N N . PRO C 1 206 ? 46.749 122.182 172.981 1.00 42.90 206 PRO C N 1
ATOM 5329 C CA . PRO C 1 206 ? 46.647 120.812 172.446 1.00 42.84 206 PRO C CA 1
ATOM 5330 C C . PRO C 1 206 ? 45.224 120.300 172.281 1.00 51.34 206 PRO C C 1
ATOM 5331 O O . PRO C 1 206 ? 44.967 119.502 171.370 1.00 65.88 206 PRO C O 1
ATOM 5335 N N . VAL C 1 207 ? 44.290 120.727 173.134 1.00 44.17 207 VAL C N 1
ATOM 5336 C CA . VAL C 1 207 ? 42.912 120.256 173.022 1.00 43.78 207 VAL C CA 1
ATOM 5337 C C . VAL C 1 207 ? 42.283 120.749 171.722 1.00 41.07 207 VAL C C 1
ATOM 5338 O O . VAL C 1 207 ? 41.723 119.964 170.945 1.00 53.40 207 VAL C O 1
ATOM 5342 N N . LEU C 1 208 ? 42.391 122.053 171.456 1.00 40.66 208 LEU C N 1
ATOM 5343 C CA . LEU C 1 208 ? 41.827 122.609 170.230 1.00 54.33 208 LEU C CA 1
ATOM 5344 C C . LEU C 1 208 ? 42.563 122.088 169.003 1.00 49.61 208 LEU C C 1
ATOM 5345 O O . LEU C 1 208 ? 41.943 121.812 167.967 1.00 53.85 208 LEU C O 1
ATOM 5350 N N . VAL C 1 209 ? 43.887 121.947 169.104 1.00 45.63 209 VAL C N 1
ATOM 5351 C CA . VAL C 1 209 ? 44.672 121.387 168.008 1.00 47.83 209 VAL C CA 1
ATOM 5352 C C . VAL C 1 209 ? 44.164 119.997 167.646 1.00 57.58 209 VAL C C 1
ATOM 5353 O O . VAL C 1 209 ? 43.906 119.694 166.474 1.00 62.19 209 VAL C O 1
ATOM 5357 N N . GLU C 1 210 ? 44.008 119.129 168.651 1.00 51.14 210 GLU C N 1
ATOM 5358 C CA . GLU C 1 210 ? 43.557 117.769 168.377 1.00 45.39 210 GLU C CA 1
ATOM 5359 C C . GLU C 1 210 ? 42.130 117.750 167.843 1.00 55.36 210 GLU C C 1
ATOM 5360 O O . GLU C 1 210 ? 41.806 116.944 166.964 1.00 58.44 210 GLU C O 1
ATOM 5366 N N . LEU C 1 211 ? 41.255 118.615 168.367 1.00 59.84 211 LEU C N 1
ATOM 5367 C CA . LEU C 1 211 ? 39.899 118.682 167.828 1.00 47.13 211 LEU C CA 1
ATOM 5368 C C . LEU C 1 211 ? 39.914 119.060 166.349 1.00 47.04 211 LEU C C 1
ATOM 5369 O O . LEU C 1 211 ? 39.193 118.461 165.537 1.00 48.61 211 LEU C O 1
ATOM 5374 N N . ARG C 1 212 ? 40.761 120.023 165.974 1.00 46.51 212 ARG C N 1
ATOM 5375 C CA . ARG C 1 212 ? 40.882 120.387 164.565 1.00 54.55 212 ARG C CA 1
ATOM 5376 C C . ARG C 1 212 ? 41.421 119.224 163.741 1.00 51.43 212 ARG C C 1
ATOM 5377 O O . ARG C 1 212 ? 40.950 118.973 162.625 1.00 55.52 212 ARG C O 1
ATOM 5385 N N . THR C 1 213 ? 42.410 118.504 164.276 1.00 51.23 213 THR C N 1
ATOM 5386 C CA . THR C 1 213 ? 42.986 117.372 163.556 1.00 56.99 213 THR C CA 1
ATOM 5387 C C . THR C 1 213 ? 41.940 116.293 163.296 1.00 53.22 213 THR C C 1
ATOM 5388 O O . THR C 1 213 ? 41.812 115.793 162.171 1.00 49.95 213 THR C O 1
ATOM 5392 N N . LEU C 1 214 ? 41.182 115.922 164.330 1.00 46.56 214 LEU C N 1
ATOM 5393 C CA . LEU C 1 214 ? 40.136 114.917 164.169 1.00 49.66 214 LEU C CA 1
ATOM 5394 C C . LEU C 1 214 ? 39.086 115.370 163.160 1.00 51.46 214 LEU C C 1
ATOM 5395 O O . LEU C 1 214 ? 38.668 114.594 162.290 1.00 47.41 214 LEU C O 1
ATOM 5400 N N . THR C 1 215 ? 38.649 116.630 163.260 1.00 51.08 215 THR C N 1
ATOM 5401 C CA . THR C 1 215 ? 37.654 117.140 162.320 1.00 49.68 215 THR C CA 1
ATOM 5402 C C . THR C 1 215 ? 38.158 117.054 160.883 1.00 50.74 215 THR C C 1
ATOM 5403 O O . THR C 1 215 ? 37.462 116.542 159.995 1.00 55.41 215 THR C O 1
ATOM 5407 N N . SER C 1 216 ? 39.381 117.537 160.639 1.00 49.29 216 SER C N 1
ATOM 5408 C CA A SER C 1 216 ? 39.933 117.508 159.288 0.83 55.55 216 SER C CA 1
ATOM 5409 C CA B SER C 1 216 ? 39.934 117.507 159.289 0.17 53.69 216 SER C CA 1
ATOM 5410 C C . SER C 1 216 ? 40.069 116.080 158.776 1.00 57.95 216 SER C C 1
ATOM 5411 O O . SER C 1 216 ? 39.750 115.796 157.615 1.00 58.37 216 SER C O 1
ATOM 5416 N N . GLU C 1 217 ? 40.546 115.166 159.627 1.00 61.07 217 GLU C N 1
ATOM 5417 C CA . GLU C 1 217 ? 40.680 113.772 159.216 1.00 55.38 217 GLU C CA 1
ATOM 5418 C C . GLU C 1 217 ? 39.332 113.182 158.823 1.00 43.54 217 GLU C C 1
ATOM 5419 O O . GLU C 1 217 ? 39.224 112.482 157.808 1.00 40.03 217 GLU C O 1
ATOM 5425 N N .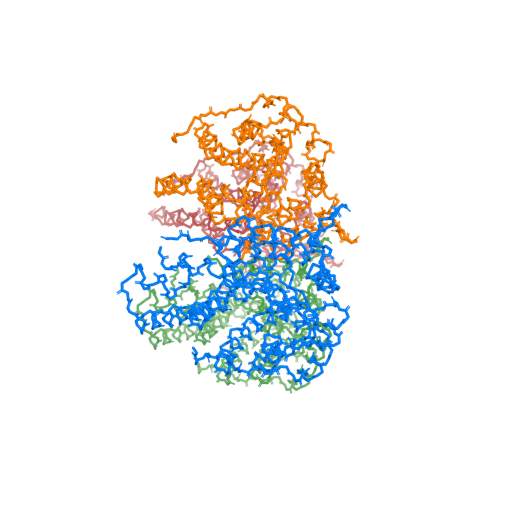 MET C 1 218 ? 38.289 113.460 159.611 1.00 46.62 218 MET C N 1
ATOM 5426 C CA . MET C 1 218 ? 36.962 112.944 159.290 1.00 45.26 218 MET C CA 1
ATOM 5427 C C . MET C 1 218 ? 36.432 113.518 157.981 1.00 45.58 218 MET C C 1
ATOM 5428 O O . MET C 1 218 ? 35.866 112.785 157.159 1.00 54.68 218 MET C O 1
ATOM 5433 N N . ILE C 1 219 ? 36.615 114.823 157.760 1.00 41.49 219 ILE C N 1
ATOM 5434 C CA . ILE C 1 219 ? 36.124 115.431 156.525 1.00 44.80 219 ILE C CA 1
ATOM 5435 C C . ILE C 1 219 ? 36.879 114.879 155.322 1.00 47.65 219 ILE C C 1
ATOM 5436 O O . ILE C 1 219 ? 36.297 114.658 154.251 1.00 46.78 219 ILE C O 1
ATOM 5441 N N . GLY C 1 220 ? 38.173 114.602 155.486 1.00 52.20 220 GLY C N 1
ATOM 5442 C CA . GLY C 1 220 ? 38.935 114.037 154.388 1.00 52.58 220 GLY C CA 1
ATOM 5443 C C . GLY C 1 220 ? 38.565 112.597 154.102 1.00 53.94 220 GLY C C 1
ATOM 5444 O O . GLY C 1 220 ? 38.584 112.164 152.944 1.00 58.08 220 GLY C O 1
ATOM 5445 N N . ILE C 1 221 ? 38.186 111.849 155.140 1.00 49.04 221 ILE C N 1
ATOM 5446 C CA . ILE C 1 221 ? 37.686 110.494 154.933 1.00 47.86 221 ILE C CA 1
ATOM 5447 C C . ILE C 1 221 ? 36.359 110.534 154.193 1.00 59.04 221 ILE C C 1
ATOM 5448 O O . ILE C 1 221 ? 36.126 109.753 153.262 1.00 68.60 221 ILE C O 1
ATOM 5453 N N . SER C 1 222 ? 35.468 111.445 154.589 1.00 56.57 222 SER C N 1
ATOM 5454 C CA . SER C 1 222 ? 34.201 111.589 153.882 1.00 54.43 222 SER C CA 1
ATOM 5455 C C . SER C 1 222 ? 34.425 111.919 152.412 1.00 48.76 222 SER C C 1
ATOM 5456 O O . SER C 1 222 ? 33.837 111.288 151.527 1.00 48.60 222 SER C O 1
ATOM 5459 N N . ASN C 1 223 ? 35.271 112.915 152.131 1.00 55.07 223 ASN C N 1
ATOM 5460 C CA . ASN C 1 223 ? 35.546 113.286 150.745 1.00 57.48 223 ASN C CA 1
ATOM 5461 C C . ASN C 1 223 ? 36.104 112.108 149.952 1.00 58.15 223 ASN C C 1
ATOM 5462 O O . ASN C 1 223 ? 35.633 111.810 148.849 1.00 61.48 223 ASN C O 1
ATOM 5467 N N . ASP C 1 224 ? 37.108 111.419 150.503 1.00 69.93 224 ASP C N 1
ATOM 5468 C CA . ASP C 1 224 ? 37.727 110.305 149.785 1.00 65.60 224 ASP C CA 1
ATOM 5469 C C . ASP C 1 224 ? 36.749 109.159 149.553 1.00 59.56 224 ASP C C 1
ATOM 5470 O O . ASP C 1 224 ? 36.827 108.467 148.530 1.00 62.13 224 ASP C O 1
ATOM 5475 N N . LEU C 1 225 ? 35.845 108.917 150.506 1.00 54.31 225 LEU C N 1
ATOM 5476 C CA . LEU C 1 225 ? 34.888 107.826 150.348 1.00 66.92 225 LEU C CA 1
ATOM 5477 C C . LEU C 1 225 ? 34.015 108.032 149.119 1.00 72.86 225 LEU C C 1
ATOM 5478 O O . LEU C 1 225 ? 33.695 107.073 148.408 1.00 78.79 225 LEU C O 1
ATOM 5480 N N . CYS C 1 226 ? 33.607 109.267 148.857 1.00 71.86 226 CYS C N 1
ATOM 5481 C CA . CYS C 1 226 ? 32.809 109.555 147.667 1.00 74.37 226 CYS C CA 1
ATOM 5482 C C . CYS C 1 226 ? 33.683 109.981 146.492 1.00 83.71 226 CYS C C 1
ATOM 5483 O O . CYS C 1 226 ? 33.399 110.972 145.820 1.00 96.81 226 CYS C O 1
ATOM 5486 N N . SER C 1 227 ? 34.735 109.198 146.240 1.00 80.79 227 SER C N 1
ATOM 5487 C CA . SER C 1 227 ? 35.760 109.454 145.218 1.00 79.83 227 SER C CA 1
ATOM 5488 C C . SER C 1 227 ? 35.907 110.912 144.785 1.00 68.38 227 SER C C 1
ATOM 5489 O O . SER C 1 227 ? 36.926 111.551 145.044 1.00 66.32 227 SER C O 1
ATOM 5492 N N . SER C 1 238 ? 47.453 106.567 143.031 1.00 81.10 238 SER C N 1
ATOM 5493 C CA . SER C 1 238 ? 46.425 107.399 143.645 1.00 82.19 238 SER C CA 1
ATOM 5494 C C . SER C 1 238 ? 46.626 107.507 145.153 1.00 91.11 238 SER C C 1
ATOM 5495 O O . SER C 1 238 ? 47.075 106.561 145.800 1.00 85.88 238 SER C O 1
ATOM 5498 N N . ASN C 1 239 ? 46.287 108.670 145.706 1.00 85.63 239 ASN C N 1
ATOM 5499 C CA . ASN C 1 239 ? 46.366 108.912 147.140 1.00 72.04 239 ASN C CA 1
ATOM 5500 C C . ASN C 1 239 ? 45.014 108.813 147.834 1.00 79.71 239 ASN C C 1
ATOM 5501 O O . ASN C 1 239 ? 44.941 109.035 149.047 1.00 81.20 239 ASN C O 1
ATOM 5506 N N . ASN C 1 240 ? 43.951 108.487 147.100 1.00 78.60 240 ASN C N 1
ATOM 5507 C CA . ASN C 1 240 ? 42.625 108.400 147.698 1.00 64.18 240 ASN C CA 1
ATOM 5508 C C . ASN C 1 240 ? 42.573 107.273 148.722 1.00 69.55 240 ASN C C 1
ATOM 5509 O O . ASN C 1 240 ? 43.097 106.179 148.495 1.00 72.08 240 ASN C O 1
ATOM 5514 N N . LEU C 1 241 ? 41.936 107.554 149.863 1.00 67.41 241 LEU C N 1
ATOM 5515 C CA . LEU C 1 241 ? 41.927 106.607 150.976 1.00 60.28 241 LEU C CA 1
ATOM 5516 C C . LEU C 1 241 ? 41.365 105.248 150.570 1.00 59.20 241 LEU C C 1
ATOM 5517 O O . LEU C 1 241 ? 41.919 104.209 150.945 1.00 64.05 241 LEU C O 1
ATOM 5522 N N . LEU C 1 242 ? 40.259 105.231 149.822 1.00 48.89 242 LEU C N 1
ATOM 5523 C CA . LEU C 1 242 ? 39.648 103.958 149.444 1.00 50.99 242 LEU C CA 1
ATOM 5524 C C . LEU C 1 242 ? 40.583 103.142 148.559 1.00 61.19 242 LEU C C 1
ATOM 5525 O O . LEU C 1 242 ? 40.800 101.947 148.799 1.00 73.91 242 LEU C O 1
ATOM 5530 N N . LEU C 1 243 ? 41.157 103.777 147.534 1.00 59.37 243 LEU C N 1
ATOM 5531 C CA . LEU C 1 243 ? 42.073 103.069 146.646 1.00 60.03 243 LEU C CA 1
ATOM 5532 C C . LEU C 1 243 ? 43.323 102.617 147.391 1.00 52.33 243 LEU C C 1
ATOM 5533 O O . LEU C 1 243 ? 43.884 101.558 147.081 1.00 56.05 243 LEU C O 1
ATOM 5538 N N . VAL C 1 244 ? 43.751 103.388 148.393 1.00 50.40 244 VAL C N 1
ATOM 5539 C CA . VAL C 1 244 ? 44.908 103.003 149.196 1.00 54.81 244 VAL C CA 1
ATOM 5540 C C . VAL C 1 244 ? 44.588 101.770 150.029 1.00 56.07 244 VAL C C 1
ATOM 5541 O O . VAL C 1 244 ? 45.392 100.835 150.114 1.00 71.68 244 VAL C O 1
ATOM 5545 N N . LEU C 1 245 ? 43.414 101.751 150.667 1.00 54.58 245 LEU C N 1
ATOM 5546 C CA . LEU C 1 245 ? 42.999 100.564 151.407 1.00 63.68 245 LEU C CA 1
ATOM 5547 C C . LEU C 1 245 ? 42.903 99.353 150.488 1.00 59.61 245 LEU C C 1
ATOM 5548 O O . LEU C 1 245 ? 43.287 98.240 150.870 1.00 62.77 245 LEU C O 1
ATOM 5553 N N . GLU C 1 246 ? 42.402 99.556 149.266 1.00 49.80 246 GLU C N 1
ATOM 5554 C CA . GLU C 1 246 ? 42.290 98.460 148.310 1.00 43.93 246 GLU C CA 1
ATOM 5555 C C . GLU C 1 246 ? 43.660 97.895 147.958 1.00 48.79 246 GLU C C 1
ATOM 5556 O O . GLU C 1 246 ? 43.873 96.678 148.002 1.00 59.52 246 GLU C O 1
ATOM 5562 N N . ASN C 1 247 ? 44.606 98.768 147.607 1.00 57.19 247 ASN C N 1
ATOM 5563 C CA . ASN C 1 247 ? 45.901 98.305 147.118 1.00 57.38 247 ASN C CA 1
ATOM 5564 C C . ASN C 1 247 ? 46.848 97.866 148.228 1.00 51.52 247 ASN C C 1
ATOM 5565 O O . ASN C 1 247 ? 47.765 97.082 147.960 1.00 71.56 247 ASN C O 1
ATOM 5570 N N . HIS C 1 248 ? 46.652 98.335 149.461 1.00 45.80 248 HIS C N 1
ATOM 5571 C CA . HIS C 1 248 ? 47.605 98.083 150.533 1.00 58.16 248 HIS C CA 1
ATOM 5572 C C . HIS C 1 248 ? 47.086 97.181 151.643 1.00 52.18 248 HIS C C 1
ATOM 5573 O O . HIS C 1 248 ? 47.899 96.647 152.402 1.00 61.93 248 HIS C O 1
ATOM 5580 N N . GLU C 1 249 ? 45.774 96.994 151.764 1.00 60.40 249 GLU C N 1
ATOM 5581 C CA . GLU C 1 249 ? 45.238 96.010 152.695 1.00 68.87 249 GLU C CA 1
ATOM 5582 C C . GLU C 1 249 ? 44.542 94.848 152.000 1.00 60.98 249 GLU C C 1
ATOM 5583 O O . GLU C 1 249 ? 44.025 93.957 152.682 1.00 62.61 249 GLU C O 1
ATOM 5589 N N . GLY C 1 250 ? 44.515 94.829 150.669 1.00 44.91 250 GLY C N 1
ATOM 5590 C CA . GLY C 1 250 ? 43.936 93.708 149.957 1.00 47.30 250 GLY C CA 1
ATOM 5591 C C . GLY C 1 250 ? 42.433 93.616 150.067 1.00 66.74 250 GLY C C 1
ATOM 5592 O O . GLY C 1 250 ? 41.870 92.534 149.877 1.00 70.80 250 GLY C O 1
ATOM 5593 N N . LEU C 1 251 ? 41.767 94.726 150.366 1.00 57.68 251 LEU C N 1
ATOM 5594 C CA . LEU C 1 251 ? 40.323 94.749 150.514 1.00 57.28 251 LEU C CA 1
ATOM 5595 C C . LEU C 1 251 ? 39.650 95.029 149.178 1.00 50.90 251 LEU C C 1
ATOM 5596 O O . LEU C 1 251 ? 40.225 95.662 148.288 1.00 47.88 251 LEU C O 1
ATOM 5601 N N . ASP C 1 252 ? 38.419 94.548 149.048 1.00 58.65 252 ASP C N 1
ATOM 5602 C CA . ASP C 1 252 ? 37.562 94.958 147.952 1.00 58.31 252 ASP C CA 1
ATOM 5603 C C . ASP C 1 252 ? 36.817 96.227 148.360 1.00 59.64 252 ASP C C 1
ATOM 5604 O O . ASP C 1 252 ? 36.993 96.752 149.463 1.00 55.50 252 ASP C O 1
ATOM 5609 N N . ARG C 1 253 ? 35.984 96.736 147.456 1.00 53.57 253 ARG C N 1
ATOM 5610 C CA . ARG C 1 253 ? 35.356 98.037 147.683 1.00 53.22 253 ARG C CA 1
ATOM 5611 C C . ARG C 1 253 ? 34.446 98.059 148.906 1.00 55.33 253 ARG C C 1
ATOM 5612 O O . ARG C 1 253 ? 34.616 98.955 149.750 1.00 61.98 253 ARG C O 1
ATOM 5620 N N . PRO C 1 254 ? 33.481 97.141 149.077 1.00 53.42 254 PRO C N 1
ATOM 5621 C CA . PRO C 1 254 ? 32.659 97.194 150.301 1.00 60.96 254 PRO C CA 1
ATOM 5622 C C . PRO C 1 254 ? 33.468 97.070 151.581 1.00 50.53 254 PRO C C 1
ATOM 5623 O O . PRO C 1 254 ? 33.169 97.748 152.574 1.00 41.36 254 PRO C O 1
ATOM 5627 N N . GLU C 1 255 ? 34.506 96.232 151.577 1.00 64.79 255 GLU C N 1
ATOM 5628 C CA . GLU C 1 255 ? 35.323 96.057 152.773 1.00 69.34 255 GLU C CA 1
ATOM 5629 C C . GLU C 1 255 ? 36.098 97.328 153.099 1.00 56.32 255 GLU C C 1
ATOM 5630 O O . GLU C 1 255 ? 36.161 97.745 154.263 1.00 57.30 255 GLU C O 1
ATOM 5636 N N . ALA C 1 256 ? 36.680 97.964 152.079 1.00 41.01 256 ALA C N 1
ATOM 5637 C CA . ALA C 1 256 ? 37.391 99.220 152.293 1.00 56.07 256 ALA C CA 1
ATOM 5638 C C . ALA C 1 256 ? 36.445 100.315 152.771 1.00 57.50 256 ALA C C 1
ATOM 5639 O O . ALA C 1 256 ? 36.807 101.128 153.630 1.00 58.89 256 ALA C O 1
ATOM 5641 N N . ILE C 1 257 ? 35.227 100.352 152.224 1.00 56.19 257 ILE C N 1
ATOM 5642 C CA . ILE C 1 257 ? 34.250 101.348 152.656 1.00 42.00 257 ILE C CA 1
ATOM 5643 C C . ILE C 1 257 ? 33.896 101.137 154.124 1.00 48.84 257 ILE C C 1
ATOM 5644 O O . ILE C 1 257 ? 33.835 102.094 154.910 1.00 53.81 257 ILE C O 1
ATOM 5649 N N . GLU C 1 258 ? 33.684 99.879 154.522 1.00 44.53 258 GLU C N 1
ATOM 5650 C CA . GLU C 1 258 ? 33.380 99.590 155.920 1.00 48.09 258 GLU C CA 1
ATOM 5651 C C . GLU C 1 258 ? 34.542 99.982 156.825 1.00 58.38 258 GLU C C 1
ATOM 5652 O O . GLU C 1 258 ? 34.332 100.511 157.925 1.00 57.34 258 GLU C O 1
ATOM 5658 N N . ARG C 1 259 ? 35.776 99.735 156.377 1.00 53.36 259 ARG C N 1
ATOM 5659 C CA . ARG C 1 259 ? 36.939 100.152 157.155 1.00 48.39 259 ARG C CA 1
ATOM 5660 C C . ARG C 1 259 ? 36.994 101.668 157.307 1.00 55.94 259 ARG C C 1
ATOM 5661 O O . ARG C 1 259 ? 37.316 102.181 158.388 1.00 55.64 259 ARG C O 1
ATOM 5669 N N . ALA C 1 260 ? 36.664 102.405 156.243 1.00 52.54 260 ALA C N 1
ATOM 5670 C CA . ALA C 1 260 ? 36.654 103.861 156.344 1.00 50.20 260 ALA C CA 1
ATOM 5671 C C . ALA C 1 260 ? 35.592 104.331 157.329 1.00 52.38 260 ALA C C 1
ATOM 5672 O O . ALA C 1 260 ? 35.819 105.276 158.098 1.00 50.29 260 ALA C O 1
ATOM 5674 N N . ARG C 1 261 ? 34.434 103.664 157.337 1.00 44.82 261 ARG C N 1
ATOM 5675 C CA . ARG C 1 261 ? 33.427 103.963 158.350 1.00 48.55 261 ARG C CA 1
ATOM 5676 C C . ARG C 1 261 ? 33.961 103.685 159.749 1.00 47.94 261 ARG C C 1
ATOM 5677 O O . ARG C 1 261 ? 33.666 104.429 160.692 1.00 44.25 261 ARG C O 1
ATOM 5685 N N . ALA C 1 262 ? 34.756 102.623 159.902 1.00 58.42 262 ALA C N 1
ATOM 5686 C CA . ALA C 1 262 ? 35.333 102.322 161.209 1.00 61.57 262 ALA C CA 1
ATOM 5687 C C . ALA C 1 262 ? 36.295 103.418 161.656 1.00 52.03 262 ALA C C 1
ATOM 5688 O O . ALA C 1 262 ? 36.299 103.810 162.831 1.00 61.30 262 ALA C O 1
ATOM 5690 N N . LEU C 1 263 ? 37.106 103.939 160.731 1.00 50.53 263 LEU C N 1
ATOM 5691 C CA . LEU C 1 263 ? 38.039 105.001 161.100 1.00 58.64 263 LEU C CA 1
ATOM 5692 C C . LEU C 1 263 ? 37.294 106.276 161.473 1.00 55.44 263 LEU C C 1
ATOM 5693 O O . LEU C 1 263 ? 37.612 106.922 162.484 1.00 53.50 263 LEU C O 1
ATOM 5698 N N . THR C 1 264 ? 36.273 106.631 160.691 1.00 55.79 264 THR C N 1
ATOM 5699 C CA . THR C 1 264 ? 35.447 107.784 161.034 1.00 51.03 264 THR C CA 1
ATOM 5700 C C . THR C 1 264 ? 34.826 107.616 162.416 1.00 46.95 264 THR C C 1
ATOM 5701 O O . THR C 1 264 ? 34.861 108.537 163.239 1.00 63.20 264 THR C O 1
ATOM 5705 N N . ALA C 1 265 ? 34.262 106.437 162.690 1.00 41.16 265 ALA C N 1
ATOM 5706 C CA . ALA C 1 265 ? 33.630 106.191 163.984 1.00 54.23 265 ALA C CA 1
ATOM 5707 C C . ALA C 1 265 ? 34.625 106.344 165.131 1.00 50.65 265 ALA C C 1
ATOM 5708 O O . ALA C 1 265 ? 34.335 107.006 166.138 1.00 45.61 265 ALA C O 1
ATOM 5710 N N . GLU C 1 266 ? 35.816 105.750 164.992 1.00 49.17 266 GLU C N 1
ATOM 5711 C CA . GLU C 1 266 ? 36.786 105.847 166.079 1.00 63.59 266 GLU C CA 1
ATOM 5712 C C . GLU C 1 266 ? 37.244 107.286 166.287 1.00 61.72 266 GLU C C 1
ATOM 5713 O O . GLU C 1 266 ? 37.531 107.688 167.424 1.00 66.58 266 GLU C O 1
ATOM 5719 N N . ARG C 1 267 ? 37.266 108.092 165.222 1.00 54.53 267 ARG C N 1
ATOM 5720 C CA . ARG C 1 267 ? 37.627 109.494 165.404 1.00 51.62 267 ARG C CA 1
ATOM 5721 C C . ARG C 1 267 ? 36.484 110.301 166.008 1.00 49.54 267 ARG C C 1
ATOM 5722 O O . ARG C 1 267 ? 36.733 111.290 166.707 1.00 55.20 267 ARG C O 1
ATOM 5730 N N . VAL C 1 268 ? 35.236 109.902 165.754 1.00 52.83 268 VAL C N 1
ATOM 5731 C CA . VAL C 1 268 ? 34.110 110.471 166.491 1.00 49.85 268 VAL C CA 1
ATOM 5732 C C . VAL C 1 268 ? 34.270 110.209 167.984 1.00 47.18 268 VAL C C 1
ATOM 5733 O O . VAL C 1 268 ? 34.140 111.121 168.810 1.00 50.74 268 VAL C O 1
ATOM 5737 N N . ALA C 1 269 ? 34.549 108.953 168.354 1.00 37.07 269 ALA C N 1
ATOM 5738 C CA . ALA C 1 269 ? 34.716 108.619 169.768 1.00 45.85 269 ALA C CA 1
ATOM 5739 C C . ALA C 1 269 ? 35.846 109.426 170.398 1.00 55.91 269 ALA C C 1
ATOM 5740 O O . ALA C 1 269 ? 35.689 109.994 171.487 1.00 58.80 269 ALA C O 1
ATOM 5742 N N . ARG C 1 270 ? 36.997 109.491 169.718 1.00 57.11 270 ARG C N 1
ATOM 5743 C CA . ARG C 1 270 ? 38.118 110.276 170.230 1.00 58.18 270 ARG C CA 1
ATOM 5744 C C . ARG C 1 270 ? 37.727 111.738 170.414 1.00 53.94 270 ARG C C 1
ATOM 5745 O O . ARG C 1 270 ? 38.048 112.355 171.439 1.00 56.31 270 ARG C O 1
ATOM 5753 N N . PHE C 1 271 ? 37.027 112.303 169.429 1.00 52.52 271 PHE C N 1
ATOM 5754 C CA . PHE C 1 271 ? 36.569 113.687 169.523 1.00 59.57 271 PHE C CA 1
ATOM 5755 C C . PHE C 1 271 ? 35.697 113.886 170.755 1.00 58.13 271 PHE C C 1
ATOM 5756 O O . PHE C 1 271 ? 35.893 114.834 171.525 1.00 61.33 271 PHE C O 1
ATOM 5764 N N . LEU C 1 272 ? 34.740 112.980 170.972 1.00 54.43 272 LEU C N 1
ATOM 5765 C CA . LEU C 1 272 ? 33.864 113.098 172.129 1.00 57.66 272 LEU C CA 1
ATOM 5766 C C . LEU C 1 272 ? 34.611 112.899 173.437 1.00 61.38 272 LEU C C 1
ATOM 5767 O O . LEU C 1 272 ? 34.163 113.399 174.474 1.00 51.01 272 LEU C O 1
ATOM 5772 N N . ASP C 1 273 ? 35.745 112.197 173.417 1.00 57.96 273 ASP C N 1
ATOM 5773 C CA . ASP C 1 273 ? 36.521 112.052 174.643 1.00 54.20 273 ASP C CA 1
ATOM 5774 C C . ASP C 1 273 ? 37.301 113.324 174.957 1.00 58.17 273 ASP C C 1
ATOM 5775 O O . ASP C 1 273 ? 37.150 113.905 176.036 1.00 60.50 273 ASP C O 1
ATOM 5780 N N . VAL C 1 274 ? 38.139 113.780 174.020 1.00 56.86 274 VAL C N 1
ATOM 5781 C CA . VAL C 1 274 ? 38.994 114.928 174.317 1.00 47.53 274 VAL C CA 1
ATOM 5782 C C . VAL C 1 274 ? 38.212 116.234 174.390 1.00 52.66 274 VAL C C 1
ATOM 5783 O O . VAL C 1 274 ? 38.699 117.203 174.983 1.00 49.51 274 VAL C O 1
ATOM 5787 N N . GLU C 1 275 ? 37.014 116.294 173.798 1.00 63.67 275 GLU C N 1
ATOM 5788 C CA . GLU C 1 275 ? 36.187 117.494 173.908 1.00 41.74 275 GLU C CA 1
ATOM 5789 C C . GLU C 1 275 ? 35.889 117.856 175.362 1.00 48.41 275 GLU C C 1
ATOM 5790 O O . GLU C 1 275 ? 35.764 119.041 175.693 1.00 61.22 275 GLU C O 1
ATOM 5796 N N . ARG C 1 276 ? 35.769 116.856 176.239 1.00 45.12 276 ARG C N 1
ATOM 5797 C CA . ARG C 1 276 ? 35.508 117.108 177.653 1.00 50.98 276 ARG C CA 1
ATOM 5798 C C . ARG C 1 276 ? 36.634 117.872 178.342 1.00 50.44 276 ARG C C 1
ATOM 5799 O O . ARG C 1 276 ? 36.396 118.489 179.386 1.00 65.49 276 ARG C O 1
ATOM 5807 N N . ALA C 1 277 ? 37.848 117.844 177.794 1.00 56.75 277 ALA C N 1
ATOM 5808 C CA . ALA C 1 277 ? 38.985 118.538 178.388 1.00 51.84 277 ALA C CA 1
ATOM 5809 C C . ALA C 1 277 ? 39.060 120.013 178.001 1.00 56.14 277 ALA C C 1
ATOM 5810 O O . ALA C 1 277 ? 40.038 120.679 178.361 1.00 57.08 277 ALA C O 1
ATOM 5812 N N . VAL C 1 278 ? 38.062 120.533 177.280 1.00 57.56 278 VAL C N 1
ATOM 5813 C CA . VAL C 1 278 ? 38.063 121.935 176.875 1.00 40.20 278 VAL C CA 1
ATOM 5814 C C . VAL C 1 278 ? 38.013 122.875 178.076 1.00 49.79 278 VAL C C 1
ATOM 5815 O O . VAL C 1 278 ? 38.474 124.018 177.988 1.00 48.22 278 VAL C O 1
ATOM 5819 N N . THR C 1 279 ? 37.526 122.404 179.225 1.00 53.38 279 THR C N 1
ATOM 5820 C CA . THR C 1 279 ? 37.479 123.262 180.403 1.00 64.74 279 THR C CA 1
ATOM 5821 C C . THR C 1 279 ? 38.861 123.585 180.956 1.00 56.93 279 THR C C 1
ATOM 5822 O O . THR C 1 279 ? 38.977 124.489 181.790 1.00 64.78 279 THR C O 1
ATOM 5826 N N . ASP C 1 280 ? 39.904 122.875 180.517 1.00 60.77 280 ASP C N 1
ATOM 5827 C CA . ASP C 1 280 ? 41.264 123.218 180.914 1.00 59.43 280 ASP C CA 1
ATOM 5828 C C . ASP C 1 280 ? 41.720 124.556 180.345 1.00 50.72 280 ASP C C 1
ATOM 5829 O O . ASP C 1 280 ? 42.673 125.143 180.869 1.00 57.80 280 ASP C O 1
ATOM 5834 N N . VAL C 1 281 ? 41.072 125.053 179.289 1.00 55.75 281 VAL C N 1
ATOM 5835 C CA . VAL C 1 281 ? 41.420 126.351 178.721 1.00 64.04 281 VAL C CA 1
ATOM 5836 C C . VAL C 1 281 ? 40.539 127.470 179.256 1.00 69.25 281 VAL C C 1
ATOM 5837 O O . VAL C 1 281 ? 40.727 128.633 178.875 1.00 67.12 281 VAL C O 1
ATOM 5841 N N . ASP C 1 282 ? 39.587 127.155 180.137 1.00 70.57 282 ASP C N 1
ATOM 5842 C CA . ASP C 1 282 ? 38.750 128.193 180.728 1.00 65.19 282 ASP C CA 1
ATOM 5843 C C . ASP C 1 282 ? 39.555 129.085 181.665 1.00 67.60 282 ASP C C 1
ATOM 5844 O O . ASP C 1 282 ? 39.328 130.299 181.723 1.00 61.09 282 ASP C O 1
ATOM 5849 N N . CYS C 1 283 ? 40.500 128.503 182.405 1.00 64.51 283 CYS C N 1
ATOM 5850 C CA . CYS C 1 283 ? 41.344 129.287 183.297 1.00 61.18 283 CYS C CA 1
ATOM 5851 C C . CYS C 1 283 ? 42.284 130.231 182.556 1.00 59.49 283 CYS C C 1
ATOM 5852 O O . CYS C 1 283 ? 42.978 131.013 183.209 1.00 54.09 283 CYS C O 1
ATOM 5855 N N . LEU C 1 284 ? 42.294 130.217 181.225 1.00 61.79 284 LEU C N 1
ATOM 5856 C CA . LEU C 1 284 ? 43.117 131.125 180.438 1.00 47.26 284 LEU C CA 1
ATOM 5857 C C . LEU C 1 284 ? 42.319 132.269 179.831 1.00 61.12 284 LEU C C 1
ATOM 5858 O O . LEU C 1 284 ? 42.922 133.208 179.298 1.00 61.26 284 LEU C O 1
ATOM 5863 N N . LEU C 1 285 ? 40.992 132.215 179.896 1.00 65.52 285 LEU C N 1
ATOM 5864 C CA . LEU C 1 285 ? 40.132 133.071 179.099 1.00 40.41 285 LEU C CA 1
ATOM 5865 C C . LEU C 1 285 ? 39.264 133.954 179.986 1.00 50.07 285 LEU C C 1
ATOM 5866 O O . LEU C 1 285 ? 39.089 133.698 181.180 1.00 58.60 285 LEU C O 1
ATOM 5871 N N . ASP C 1 286 ? 38.720 135.004 179.375 1.00 53.98 286 ASP C N 1
ATOM 5872 C CA . ASP C 1 286 ? 37.643 135.785 179.963 1.00 58.83 286 ASP C CA 1
ATOM 5873 C C . ASP C 1 286 ? 36.312 135.218 179.466 1.00 56.60 286 ASP C C 1
ATOM 5874 O O . ASP C 1 286 ? 36.261 134.134 178.882 1.00 52.54 286 ASP C O 1
ATOM 5879 N N . GLY C 1 287 ? 35.214 135.945 179.681 1.00 55.32 287 GLY C N 1
ATOM 5880 C CA . GLY C 1 287 ? 33.918 135.425 179.275 1.00 51.22 287 GLY C CA 1
ATOM 5881 C C . GLY C 1 287 ? 33.746 135.402 177.768 1.00 55.26 287 GLY C C 1
ATOM 5882 O O . GLY C 1 287 ? 33.273 134.410 177.202 1.00 69.23 287 GLY C O 1
ATOM 5883 N N . ALA C 1 288 ? 34.150 136.482 177.093 1.00 44.51 288 ALA C N 1
ATOM 5884 C CA . ALA C 1 288 ? 34.066 136.512 175.637 1.00 52.17 288 ALA C CA 1
ATOM 5885 C C . ALA C 1 288 ? 34.946 135.434 175.021 1.00 57.18 288 ALA C C 1
ATOM 5886 O O . ALA C 1 288 ? 34.587 134.838 173.997 1.00 62.34 288 ALA C O 1
ATOM 5888 N N . GLY C 1 289 ? 36.099 135.165 175.637 1.00 47.17 289 GLY C N 1
ATOM 5889 C CA . GLY C 1 289 ? 36.958 134.104 175.136 1.00 48.63 289 GLY C CA 1
ATOM 5890 C C . GLY C 1 289 ? 36.335 132.731 175.298 1.00 47.36 289 GLY C C 1
ATOM 5891 O O . GLY C 1 289 ? 36.342 131.917 174.367 1.00 51.56 289 GLY C O 1
ATOM 5892 N N . ARG C 1 290 ? 35.796 132.448 176.488 1.00 39.29 290 ARG C N 1
ATOM 5893 C CA . ARG C 1 290 ? 35.119 131.173 176.706 1.00 35.32 290 ARG C CA 1
ATOM 5894 C C . ARG C 1 290 ? 33.976 130.985 175.716 1.00 44.08 290 ARG C C 1
ATOM 5895 O O . ARG C 1 290 ? 33.772 129.882 175.189 1.00 52.25 290 ARG C O 1
ATOM 5903 N N . GLU C 1 291 ? 33.237 132.058 175.425 1.00 41.38 291 GLU C N 1
ATOM 5904 C CA . GLU C 1 291 ? 32.185 131.961 174.419 1.00 45.53 291 GLU C CA 1
ATOM 5905 C C . GLU C 1 291 ? 32.773 131.698 173.036 1.00 44.96 291 GLU C C 1
ATOM 5906 O O . GLU C 1 291 ? 32.207 130.927 172.252 1.00 48.73 291 GLU C O 1
ATOM 5912 N N . ALA C 1 292 ? 33.918 132.314 172.730 1.00 46.24 292 ALA C N 1
ATOM 5913 C CA . ALA C 1 292 ? 34.568 132.091 171.442 1.00 38.85 292 ALA C CA 1
ATOM 5914 C C . ALA C 1 292 ? 34.952 130.626 171.260 1.00 39.50 292 ALA C C 1
ATOM 5915 O O . ALA C 1 292 ? 34.679 130.026 170.213 1.00 50.41 292 ALA C O 1
ATOM 5917 N N . VAL C 1 293 ? 35.599 130.035 172.269 1.00 42.15 293 VAL C N 1
ATOM 5918 C CA . VAL C 1 293 ? 35.960 128.620 172.198 1.00 40.01 293 VAL C CA 1
ATOM 5919 C C . VAL C 1 293 ? 34.711 127.756 172.066 1.00 40.98 293 VAL C C 1
ATOM 5920 O O . VAL C 1 293 ? 34.667 126.814 171.260 1.00 42.12 293 VAL C O 1
ATOM 5924 N N . ARG C 1 294 ? 33.677 128.068 172.854 1.00 36.86 294 ARG C N 1
ATOM 5925 C CA . ARG C 1 294 ? 32.424 127.320 172.791 1.00 40.69 294 ARG C CA 1
ATOM 5926 C C . ARG C 1 294 ? 31.874 127.287 171.367 1.00 45.14 294 ARG C C 1
ATOM 5927 O O . ARG C 1 294 ? 31.624 126.211 170.800 1.00 47.09 294 ARG C O 1
ATOM 5935 N N . ARG C 1 295 ? 31.721 128.467 170.758 1.00 36.10 295 ARG C N 1
ATOM 5936 C CA . ARG C 1 295 ? 31.178 128.544 169.407 1.00 37.83 295 ARG C CA 1
ATOM 5937 C C . ARG C 1 295 ? 32.103 127.902 168.384 1.00 43.40 295 ARG C C 1
ATOM 5938 O O . ARG C 1 295 ? 31.630 127.400 167.359 1.00 41.16 295 ARG C O 1
ATOM 5946 N N . PHE C 1 296 ? 33.416 127.927 168.626 1.00 42.06 296 PHE C N 1
ATOM 5947 C CA . PHE C 1 296 ? 34.341 127.273 167.706 1.00 37.60 296 PHE C CA 1
ATOM 5948 C C . PHE C 1 296 ? 34.130 125.764 167.698 1.00 38.60 296 PHE C C 1
ATOM 5949 O O . PHE C 1 296 ? 34.020 125.145 166.631 1.00 29.72 296 PHE C O 1
ATOM 5957 N N . VAL C 1 297 ? 34.058 125.154 168.885 1.00 39.11 297 VAL C N 1
ATOM 5958 C CA . VAL C 1 297 ? 33.843 123.710 168.957 1.00 41.93 297 VAL C CA 1
ATOM 5959 C C . VAL C 1 297 ? 32.499 123.347 168.336 1.00 47.94 297 VAL C C 1
ATOM 5960 O O . VAL C 1 297 ? 32.384 122.370 167.574 1.00 46.38 297 VAL C O 1
ATOM 5964 N N . GLU C 1 298 ? 31.470 124.157 168.611 1.00 38.77 298 GLU C N 1
ATOM 5965 C CA . GLU C 1 298 ? 30.181 123.935 167.965 1.00 45.88 298 GLU C CA 1
ATOM 5966 C C . GLU C 1 298 ? 30.316 124.010 166.448 1.00 52.72 298 GLU C C 1
ATOM 5967 O O . GLU C 1 298 ? 29.676 123.241 165.717 1.00 57.64 298 GLU C O 1
ATOM 5973 N N . GLY C 1 299 ? 31.160 124.921 165.960 1.00 35.55 299 GLY C N 1
ATOM 5974 C CA . GLY C 1 299 ? 31.393 125.013 164.531 1.00 37.38 299 GLY C CA 1
ATOM 5975 C C . GLY C 1 299 ? 32.067 123.784 163.961 1.00 44.18 299 GLY C C 1
ATOM 5976 O O . GLY C 1 299 ? 31.796 123.400 162.820 1.00 39.63 299 GLY C O 1
ATOM 5977 N N . LEU C 1 300 ? 32.950 123.150 164.737 1.00 46.47 300 LEU C N 1
ATOM 5978 C CA . LEU C 1 300 ? 33.499 121.863 164.317 1.00 44.84 300 LEU C CA 1
ATOM 5979 C C . LEU C 1 300 ? 32.388 120.828 164.160 1.00 47.48 300 LEU C C 1
ATOM 5980 O O . LEU C 1 300 ? 32.312 120.123 163.137 1.00 44.30 300 LEU C O 1
ATOM 5985 N N . HIS C 1 301 ? 31.500 120.743 165.161 1.00 55.71 301 HIS C N 1
ATOM 5986 C CA . HIS C 1 301 ? 30.325 119.879 165.038 1.00 42.10 301 HIS C CA 1
ATOM 5987 C C . HIS C 1 301 ? 29.594 120.138 163.724 1.00 47.89 301 HIS C C 1
ATOM 5988 O O . HIS C 1 301 ? 29.304 119.207 162.957 1.00 52.00 301 HIS C O 1
ATOM 5995 N N . ASP C 1 302 ? 29.318 121.415 163.439 1.00 39.15 302 ASP C N 1
ATOM 5996 C CA . ASP C 1 302 ? 28.581 121.769 162.231 1.00 44.88 302 ASP C CA 1
ATOM 5997 C C . ASP C 1 302 ? 29.341 121.385 160.969 1.00 45.19 302 ASP C C 1
ATOM 5998 O O . ASP C 1 302 ? 28.721 121.029 159.960 1.00 55.41 302 ASP C O 1
ATOM 6003 N N . LEU C 1 303 ? 30.673 121.464 160.994 1.00 56.05 303 LEU C N 1
ATOM 6004 C CA . LEU C 1 303 ? 31.452 121.048 159.833 1.00 50.36 303 LEU C CA 1
ATOM 6005 C C . LEU C 1 303 ? 31.256 119.565 159.551 1.00 48.83 303 LEU C C 1
ATOM 6006 O O . LEU C 1 303 ? 30.951 119.172 158.417 1.00 48.34 303 LEU C O 1
ATOM 6011 N N . VAL C 1 304 ? 31.405 118.722 160.577 1.00 39.88 304 VAL C N 1
ATOM 6012 C CA . VAL C 1 304 ? 31.311 117.283 160.337 1.00 50.83 304 VAL C CA 1
ATOM 6013 C C . VAL C 1 304 ? 29.894 116.903 159.906 1.00 51.34 304 VAL C C 1
ATOM 6014 O O . VAL C 1 304 ? 29.691 116.261 158.863 1.00 54.94 304 VAL C O 1
ATOM 6018 N N . ARG C 1 305 ? 28.891 117.339 160.675 1.00 55.48 305 ARG C N 1
ATOM 6019 C CA . ARG C 1 305 ? 27.510 116.953 160.387 1.00 53.45 305 ARG C CA 1
ATOM 6020 C C . ARG C 1 305 ? 27.053 117.494 159.035 1.00 45.49 305 ARG C C 1
ATOM 6021 O O . ARG C 1 305 ? 26.470 116.763 158.220 1.00 55.81 305 ARG C O 1
ATOM 6029 N N . GLY C 1 306 ? 27.323 118.775 158.779 1.00 44.00 306 GLY C N 1
ATOM 6030 C CA . GLY C 1 306 ? 26.936 119.364 157.509 1.00 49.45 306 GLY C CA 1
ATOM 6031 C C . GLY C 1 306 ? 27.615 118.696 156.330 1.00 53.98 306 GLY C C 1
ATOM 6032 O O . GLY C 1 306 ? 26.998 118.490 155.281 1.00 55.44 306 GLY C O 1
ATOM 6033 N N . ASP C 1 307 ? 28.896 118.348 156.484 1.00 55.03 307 ASP C N 1
ATOM 6034 C CA . ASP C 1 307 ? 29.584 117.644 155.409 1.00 68.09 307 ASP C CA 1
ATOM 6035 C C . ASP C 1 307 ? 28.924 116.301 155.124 1.00 67.17 307 ASP C C 1
ATOM 6036 O O . ASP C 1 307 ? 28.754 115.922 153.958 1.00 69.39 307 ASP C O 1
ATOM 6041 N N . ASN C 1 308 ? 28.510 115.582 156.174 1.00 56.75 308 ASN C N 1
ATOM 6042 C CA . ASN C 1 308 ? 27.842 114.302 155.949 1.00 66.07 308 ASN C CA 1
ATOM 6043 C C . ASN C 1 308 ? 26.517 114.499 155.218 1.00 71.79 308 ASN C C 1
ATOM 6044 O O . ASN C 1 308 ? 26.230 113.811 154.226 1.00 75.77 308 ASN C O 1
ATOM 6049 N N . GLU C 1 309 ? 25.717 115.473 155.664 1.00 65.29 309 GLU C N 1
ATOM 6050 C CA . GLU C 1 309 ? 24.436 115.726 155.010 1.00 64.66 309 GLU C CA 1
ATOM 6051 C C . GLU C 1 309 ? 24.621 116.081 153.541 1.00 69.52 309 GLU C C 1
ATOM 6052 O O . GLU C 1 309 ? 23.964 115.506 152.666 1.00 84.27 309 GLU C O 1
ATOM 6058 N N . TRP C 1 310 ? 25.503 117.041 153.249 1.00 63.71 310 TRP C N 1
ATOM 6059 C CA . TRP C 1 310 ? 25.686 117.453 151.862 1.00 72.77 310 TRP C CA 1
ATOM 6060 C C . TRP C 1 310 ? 26.228 116.314 151.010 1.00 69.73 310 TRP C C 1
ATOM 6061 O O . TRP C 1 310 ? 25.885 116.209 149.827 1.00 68.36 310 TRP C O 1
ATOM 6072 N N . GLU C 1 311 ? 27.078 115.459 151.581 1.00 78.78 311 GLU C N 1
ATOM 6073 C CA . GLU C 1 311 ? 27.519 114.281 150.843 1.00 82.37 311 GLU C CA 1
ATOM 6074 C C . GLU C 1 311 ? 26.347 113.364 150.513 1.00 77.58 311 GLU C C 1
ATOM 6075 O O . GLU C 1 311 ? 26.297 112.778 149.427 1.00 69.93 311 GLU C O 1
ATOM 6081 N N . ARG C 1 312 ? 25.374 113.253 151.422 1.00 82.07 312 ARG C N 1
ATOM 6082 C CA . ARG C 1 312 ? 24.249 112.350 151.187 1.00 90.55 312 ARG C CA 1
ATOM 6083 C C . ARG C 1 312 ? 23.320 112.851 150.079 1.00 84.20 312 ARG C C 1
ATOM 6084 O O . ARG C 1 312 ? 22.838 112.056 149.264 1.00 91.87 312 ARG C O 1
ATOM 6086 N N . THR C 1 313 ? 23.056 114.157 150.029 1.00 82.68 313 THR C N 1
ATOM 6087 C CA . THR C 1 313 ? 22.038 114.732 149.142 1.00 83.01 313 THR C CA 1
ATOM 6088 C C . THR C 1 313 ? 22.587 115.245 147.815 1.00 88.96 313 THR C C 1
ATOM 6089 O O . THR C 1 313 ? 22.089 116.248 147.294 1.00 78.00 313 THR C O 1
ATOM 6093 N N . THR C 1 314 ? 23.596 114.603 147.237 1.00 97.83 314 THR C N 1
ATOM 6094 C CA . THR C 1 314 ? 24.276 115.179 146.080 1.00 87.48 314 THR C CA 1
ATOM 6095 C C . THR C 1 314 ? 24.595 114.124 145.023 1.00 92.05 314 THR C C 1
ATOM 6096 O O . THR C 1 314 ? 24.350 114.330 143.834 1.00 70.01 314 THR C O 1
ATOM 6100 N N . PHE D 1 7 ? 73.510 107.215 172.069 1.00 94.29 7 PHE D N 1
ATOM 6101 C CA . PHE D 1 7 ? 74.269 106.096 171.523 1.00 90.39 7 PHE D CA 1
ATOM 6102 C C . PHE D 1 7 ? 75.395 106.587 170.619 1.00 85.47 7 PHE D C 1
ATOM 6103 O O . PHE D 1 7 ? 76.282 107.319 171.058 1.00 76.42 7 PHE D O 1
ATOM 6105 N N . ASP D 1 8 ? 75.353 106.178 169.352 1.00 88.88 8 ASP D N 1
ATOM 6106 C CA . ASP D 1 8 ? 76.345 106.585 168.362 1.00 87.45 8 ASP D CA 1
ATOM 6107 C C . ASP D 1 8 ? 75.629 106.849 167.047 1.00 103.68 8 ASP D C 1
ATOM 6108 O O . ASP D 1 8 ? 74.981 105.951 166.501 1.00 102.54 8 ASP D O 1
ATOM 6110 N N . LEU D 1 9 ? 75.751 108.076 166.540 1.00 109.35 9 LEU D N 1
ATOM 6111 C CA . LEU D 1 9 ? 75.035 108.519 165.354 1.00 93.80 9 LEU D CA 1
ATOM 6112 C C . LEU D 1 9 ? 75.849 108.257 164.093 1.00 87.63 9 LEU D C 1
ATOM 6113 O O . LEU D 1 9 ? 77.081 108.179 164.136 1.00 89.40 9 LEU D O 1
ATOM 6115 N N . PRO D 1 10 ? 75.180 108.115 162.941 1.00 77.89 10 PRO D N 1
ATOM 6116 C CA . PRO D 1 10 ? 75.899 107.786 161.702 1.00 77.67 10 PRO D CA 1
ATOM 6117 C C . PRO D 1 10 ? 76.435 108.998 160.953 1.00 73.03 10 PRO D C 1
ATOM 6118 O O . PRO D 1 10 ? 76.772 108.889 159.770 1.00 73.26 10 PRO D O 1
ATOM 6122 N N . TRP D 1 11 ? 76.522 110.152 161.613 1.00 80.35 11 TRP D N 1
ATOM 6123 C CA . TRP D 1 11 ? 76.977 111.350 160.927 1.00 68.12 11 TRP D CA 1
ATOM 6124 C C . TRP D 1 11 ? 78.210 111.935 161.608 1.00 69.48 11 TRP D C 1
ATOM 6125 O O . TRP D 1 11 ? 78.369 111.812 162.826 1.00 72.76 11 TRP D O 1
ATOM 6136 N N . PRO D 1 12 ? 79.102 112.565 160.845 1.00 56.68 12 PRO D N 1
ATOM 6137 C CA . PRO D 1 12 ? 80.285 113.185 161.449 1.00 63.99 12 PRO D CA 1
ATOM 6138 C C . PRO D 1 12 ? 79.909 114.363 162.335 1.00 67.71 12 PRO D C 1
ATOM 6139 O O . PRO D 1 12 ? 78.796 114.893 162.283 1.00 70.14 12 PRO D O 1
ATOM 6143 N N . LEU D 1 13 ? 80.869 114.773 163.157 1.00 53.42 13 LEU D N 1
ATOM 6144 C CA . LEU D 1 13 ? 80.683 115.868 164.099 1.00 50.76 13 LEU D CA 1
ATOM 6145 C C . LEU D 1 13 ? 81.313 117.137 163.539 1.00 43.60 13 LEU D C 1
ATOM 6146 O O . LEU D 1 13 ? 82.475 117.125 163.121 1.00 48.64 13 LEU D O 1
ATOM 6151 N N . ARG D 1 14 ? 80.545 118.226 163.535 1.00 51.35 14 ARG D N 1
ATOM 6152 C CA . ARG D 1 14 ? 81.003 119.505 163.012 1.00 46.36 14 ARG D CA 1
ATOM 6153 C C . ARG D 1 14 ? 80.785 120.595 164.054 1.00 38.90 14 ARG D C 1
ATOM 6154 O O . ARG D 1 14 ? 79.897 120.493 164.905 1.00 47.53 14 ARG D O 1
ATOM 6162 N N . LYS D 1 15 ? 81.610 121.639 163.983 1.00 41.39 15 LYS D N 1
ATOM 6163 C CA . LYS D 1 15 ? 81.545 122.737 164.938 1.00 48.37 15 LYS D CA 1
ATOM 6164 C C . LYS D 1 15 ? 81.893 124.042 164.234 1.00 45.26 15 LYS D C 1
ATOM 6165 O O . LYS D 1 15 ? 82.639 124.053 163.251 1.00 44.25 15 LYS D O 1
ATOM 6171 N N . HIS D 1 16 ? 81.323 125.186 164.769 1.00 49.91 16 HIS D N 1
ATOM 6172 C CA . HIS D 1 16 ? 81.484 126.485 164.131 1.00 52.88 16 HIS D CA 1
ATOM 6173 C C . HIS D 1 16 ? 82.730 127.205 164.643 1.00 62.37 16 HIS D C 1
ATOM 6174 O O . HIS D 1 16 ? 83.129 127.034 165.800 1.00 64.26 16 HIS D O 1
ATOM 6181 N N . PRO D 1 17 ? 83.359 128.000 163.773 1.00 70.37 17 PRO D N 1
ATOM 6182 C CA . PRO D 1 17 ? 84.533 128.776 164.208 1.00 60.81 17 PRO D CA 1
ATOM 6183 C C . PRO D 1 17 ? 84.272 129.771 165.327 1.00 63.19 17 PRO D C 1
ATOM 6184 O O . PRO D 1 17 ? 85.005 129.776 166.324 1.00 40.73 17 PRO D O 1
ATOM 6188 N N . GLY D 1 18 ? 83.254 130.616 165.195 1.00 61.41 18 GLY D N 1
ATOM 6189 C CA . GLY D 1 18 ? 83.182 131.803 166.026 1.00 46.17 18 GLY D CA 1
ATOM 6190 C C . GLY D 1 18 ? 82.642 131.596 167.424 1.00 45.80 18 GLY D C 1
ATOM 6191 O O . GLY D 1 18 ? 82.224 132.562 168.072 1.00 47.51 18 GLY D O 1
ATOM 6192 N N . VAL D 1 19 ? 82.687 130.352 167.914 1.00 35.09 19 VAL D N 1
ATOM 6193 C CA . VAL D 1 19 ? 82.149 130.038 169.238 1.00 39.35 19 VAL D CA 1
ATOM 6194 C C . VAL D 1 19 ? 82.744 130.965 170.289 1.00 46.62 19 VAL D C 1
ATOM 6195 O O . VAL D 1 19 ? 82.051 131.411 171.211 1.00 38.40 19 VAL D O 1
ATOM 6199 N N . ALA D 1 20 ? 84.033 131.281 170.161 1.00 68.95 20 ALA D N 1
ATOM 6200 C CA . ALA D 1 20 ? 84.639 132.226 171.090 1.00 62.21 20 ALA D CA 1
ATOM 6201 C C . ALA D 1 20 ? 84.145 133.641 170.827 1.00 65.45 20 ALA D C 1
ATOM 6202 O O . ALA D 1 20 ? 83.613 134.300 171.728 1.00 71.46 20 ALA D O 1
ATOM 6204 N N . GLY D 1 21 ? 84.240 134.098 169.578 1.00 54.91 21 GLY D N 1
ATOM 6205 C CA . GLY D 1 21 ? 83.863 135.469 169.286 1.00 46.38 21 GLY D CA 1
ATOM 6206 C C . GLY D 1 21 ? 82.396 135.724 169.550 1.00 53.33 21 GLY D C 1
ATOM 6207 O O . GLY D 1 21 ? 82.031 136.738 170.154 1.00 54.99 21 GLY D O 1
ATOM 6208 N N . ALA D 1 22 ? 81.542 134.759 169.196 1.00 52.52 22 ALA D N 1
ATOM 6209 C CA . ALA D 1 22 ? 80.126 134.904 169.496 1.00 54.44 22 ALA D CA 1
ATOM 6210 C C . ALA D 1 22 ? 79.915 135.007 170.995 1.00 55.04 22 ALA D C 1
ATOM 6211 O O . ALA D 1 22 ? 79.151 135.862 171.463 1.00 66.13 22 ALA D O 1
ATOM 6213 N N . ARG D 1 23 ? 80.650 134.198 171.768 1.00 49.94 23 ARG D N 1
ATOM 6214 C CA . ARG D 1 23 ? 80.564 134.293 173.219 1.00 56.92 23 ARG D CA 1
ATOM 6215 C C . ARG D 1 23 ? 80.786 135.729 173.666 1.00 62.51 23 ARG D C 1
ATOM 6216 O O . ARG D 1 23 ? 79.953 136.306 174.379 1.00 59.11 23 ARG D O 1
ATOM 6224 N N . GLU D 1 24 ? 81.813 136.376 173.109 1.00 65.60 24 GLU D N 1
ATOM 6225 C CA . GLU D 1 24 ? 82.086 137.752 173.498 1.00 66.94 24 GLU D CA 1
ATOM 6226 C C . GLU D 1 24 ? 80.919 138.639 173.108 1.00 60.16 24 GLU D C 1
ATOM 6227 O O . GLU D 1 24 ? 80.379 139.379 173.942 1.00 77.21 24 GLU D O 1
ATOM 6233 N N . HIS D 1 25 ? 80.460 138.510 171.861 1.00 53.43 25 HIS D N 1
ATOM 6234 C CA . HIS D 1 25 ? 79.319 139.302 171.428 1.00 56.71 25 HIS D CA 1
ATOM 6235 C C . HIS D 1 25 ? 78.136 139.060 172.348 1.00 46.89 25 HIS D C 1
ATOM 6236 O O . HIS D 1 25 ? 77.466 140.010 172.774 1.00 44.76 25 HIS D O 1
ATOM 6243 N N . CYS D 1 26 ? 77.901 137.796 172.712 1.00 49.30 26 CYS D N 1
ATOM 6244 C CA . CYS D 1 26 ? 76.761 137.499 173.567 1.00 54.69 26 CYS D CA 1
ATOM 6245 C C . CYS D 1 26 ? 76.879 138.240 174.889 1.00 55.94 26 CYS D C 1
ATOM 6246 O O . CYS D 1 26 ? 75.912 138.861 175.349 1.00 70.24 26 CYS D O 1
ATOM 6249 N N . LEU D 1 27 ? 78.082 138.253 175.471 1.00 53.81 27 LEU D N 1
ATOM 6250 C CA . LEU D 1 27 ? 78.263 138.901 176.762 1.00 59.70 27 LEU D CA 1
ATOM 6251 C C . LEU D 1 27 ? 77.983 140.392 176.681 1.00 64.01 27 LEU D C 1
ATOM 6252 O O . LEU D 1 27 ? 77.643 141.007 177.698 1.00 67.94 27 LEU D O 1
ATOM 6257 N N . GLY D 1 28 ? 78.102 140.981 175.493 1.00 60.57 28 GLY D N 1
ATOM 6258 C CA . GLY D 1 28 ? 77.736 142.370 175.322 1.00 58.67 28 GLY D CA 1
ATOM 6259 C C . GLY D 1 28 ? 76.254 142.499 175.051 1.00 58.81 28 GLY D C 1
ATOM 6260 O O . GLY D 1 28 ? 75.587 143.385 175.596 1.00 62.36 28 GLY D O 1
ATOM 6261 N N . TRP D 1 29 ? 75.725 141.595 174.221 1.00 63.07 29 TRP D N 1
ATOM 6262 C CA . TRP D 1 29 ? 74.301 141.624 173.906 1.00 51.41 29 TRP D CA 1
ATOM 6263 C C . TRP D 1 29 ? 73.457 141.433 175.158 1.00 53.22 29 TRP D C 1
ATOM 6264 O O . TRP D 1 29 ? 72.390 142.043 175.298 1.00 57.31 29 TRP D O 1
ATOM 6275 N N . LEU D 1 30 ? 73.917 140.584 176.080 1.00 45.99 30 LEU D N 1
ATOM 6276 C CA . LEU D 1 30 ? 73.222 140.422 177.352 1.00 53.65 30 LEU D CA 1
ATOM 6277 C C . LEU D 1 30 ? 73.212 141.723 178.143 1.00 63.26 30 LEU D C 1
ATOM 6278 O O . LEU D 1 30 ? 72.233 142.033 178.831 1.00 70.75 30 LEU D O 1
ATOM 6283 N N . ALA D 1 31 ? 74.298 142.495 178.061 1.00 68.23 31 ALA D N 1
ATOM 6284 C CA . ALA D 1 31 ? 74.379 143.741 178.814 1.00 71.12 31 ALA D CA 1
ATOM 6285 C C . ALA D 1 31 ? 73.620 144.866 178.120 1.00 59.84 31 ALA D C 1
ATOM 6286 O O . ALA D 1 31 ? 72.933 145.652 178.781 1.00 55.22 31 ALA D O 1
ATOM 6288 N N . ALA D 1 32 ? 73.731 144.958 176.793 1.00 57.71 32 ALA D N 1
ATOM 6289 C CA . ALA D 1 32 ? 73.043 145.997 176.035 1.00 45.65 32 ALA D CA 1
ATOM 6290 C C . ALA D 1 32 ? 71.532 145.808 175.989 1.00 65.33 32 ALA D C 1
ATOM 6291 O O . ALA D 1 32 ? 70.841 146.666 175.428 1.00 55.62 32 ALA D O 1
ATOM 6293 N N . GLN D 1 33 ? 71.001 144.725 176.558 1.00 69.79 33 GLN D N 1
ATOM 6294 C CA . GLN D 1 33 ? 69.562 144.509 176.634 1.00 64.47 33 GLN D CA 1
ATOM 6295 C C . GLN D 1 33 ? 69.057 144.492 178.071 1.00 62.99 33 GLN D C 1
ATOM 6296 O O . GLN D 1 33 ? 67.879 144.194 178.300 1.00 73.40 33 GLN D O 1
ATOM 6302 N N . GLY D 1 34 ? 69.913 144.809 179.039 1.00 58.62 34 GLY D N 1
ATOM 6303 C CA . GLY D 1 34 ? 69.513 144.812 180.431 1.00 59.04 34 GLY D CA 1
ATOM 6304 C C . GLY D 1 34 ? 69.331 143.444 181.045 1.00 65.48 34 GLY D C 1
ATOM 6305 O O . GLY D 1 34 ? 68.612 143.313 182.038 1.00 72.41 34 GLY D O 1
ATOM 6306 N N . LEU D 1 35 ? 69.969 142.417 180.485 1.00 68.58 35 LEU D N 1
ATOM 6307 C CA . LEU D 1 35 ? 69.883 141.059 181.005 1.00 67.51 35 LEU D CA 1
ATOM 6308 C C . LEU D 1 35 ? 71.122 140.651 181.792 1.00 87.87 35 LEU D C 1
ATOM 6309 O O . LEU D 1 35 ? 71.227 139.492 182.206 1.00 95.24 35 LEU D O 1
ATOM 6314 N N . ALA D 1 36 ? 72.058 141.571 182.008 1.00 76.91 36 ALA D N 1
ATOM 6315 C CA . ALA D 1 36 ? 73.260 141.277 182.778 1.00 69.47 36 ALA D CA 1
ATOM 6316 C C . ALA D 1 36 ? 72.994 141.381 184.276 1.00 86.91 36 ALA D C 1
ATOM 6317 O O . ALA D 1 36 ? 73.209 142.431 184.883 1.00 86.13 36 ALA D O 1
ATOM 6319 N N . ALA D 1 43 ? 73.833 134.764 184.138 1.00 85.22 43 ALA D N 1
ATOM 6320 C CA . ALA D 1 43 ? 74.921 134.654 183.174 1.00 98.76 43 ALA D CA 1
ATOM 6321 C C . ALA D 1 43 ? 76.023 133.736 183.695 1.00 108.68 43 ALA D C 1
ATOM 6322 O O . ALA D 1 43 ? 76.950 133.387 182.964 1.00 102.81 43 ALA D O 1
ATOM 6324 N N . GLU D 1 44 ? 75.917 133.349 184.967 1.00 108.94 44 GLU D N 1
ATOM 6325 C CA . GLU D 1 44 ? 76.828 132.359 185.526 1.00 110.38 44 GLU D CA 1
ATOM 6326 C C . GLU D 1 44 ? 76.507 130.947 185.060 1.00 112.87 44 GLU D C 1
ATOM 6327 O O . GLU D 1 44 ? 77.360 130.060 185.177 1.00 109.83 44 GLU D O 1
ATOM 6329 N N . THR D 1 45 ? 75.301 130.722 184.537 1.00 113.31 45 THR D N 1
ATOM 6330 C CA . THR D 1 45 ? 74.931 129.440 183.954 1.00 106.46 45 THR D CA 1
ATOM 6331 C C . THR D 1 45 ? 75.178 129.383 182.454 1.00 99.23 45 THR D C 1
ATOM 6332 O O . THR D 1 45 ? 75.220 128.285 181.888 1.00 87.01 45 THR D O 1
ATOM 6334 N N . PHE D 1 46 ? 75.340 130.536 181.802 1.00 99.92 46 PHE D N 1
ATOM 6335 C CA . PHE D 1 46 ? 75.642 130.550 180.375 1.00 91.26 46 PHE D CA 1
ATOM 6336 C C . PHE D 1 46 ? 77.022 129.964 180.102 1.00 95.00 46 PHE D C 1
ATOM 6337 O O . PHE D 1 46 ? 77.178 129.097 179.234 1.00 82.82 46 PHE D O 1
ATOM 6345 N N . VAL D 1 47 ? 78.037 130.422 180.837 1.00 102.03 47 VAL D N 1
ATOM 6346 C CA . VAL D 1 47 ? 79.379 129.881 180.660 1.00 98.03 47 VAL D CA 1
ATOM 6347 C C . VAL D 1 47 ? 79.548 128.533 181.349 1.00 93.53 47 VAL D C 1
ATOM 6348 O O . VAL D 1 47 ? 80.468 127.781 181.003 1.00 84.97 47 VAL D O 1
ATOM 6350 N N . THR D 1 48 ? 78.685 128.203 182.311 1.00 109.64 48 THR D N 1
ATOM 6351 C CA . THR D 1 48 ? 78.770 126.908 182.979 1.00 104.96 48 THR D CA 1
ATOM 6352 C C . THR D 1 48 ? 78.125 125.806 182.146 1.00 100.86 48 THR D C 1
ATOM 6353 O O . THR D 1 48 ? 78.696 124.721 181.992 1.00 105.08 48 THR D O 1
ATOM 6355 N N . TRP D 1 49 ? 76.933 126.064 181.604 1.00 89.96 49 TRP D N 1
ATOM 6356 C CA . TRP D 1 49 ? 76.240 125.070 180.793 1.00 80.51 49 TRP D CA 1
ATOM 6357 C C . TRP D 1 49 ? 76.772 124.991 179.368 1.00 87.59 49 TRP D C 1
ATOM 6358 O O . TRP D 1 49 ? 76.348 124.103 178.619 1.00 81.56 49 TRP D O 1
ATOM 6360 N N . GLN D 1 50 ? 77.687 125.884 178.986 1.00 90.59 50 GLN D N 1
ATOM 6361 C CA . GLN D 1 50 ? 78.293 125.901 177.655 1.00 79.97 50 GLN D CA 1
ATOM 6362 C C . GLN D 1 50 ? 77.229 125.984 176.556 1.00 72.07 50 GLN D C 1
ATOM 6363 O O . GLN D 1 50 ? 77.070 125.083 175.730 1.00 66.30 50 GLN D O 1
ATOM 6369 N N . LEU D 1 51 ? 76.493 127.099 176.564 1.00 70.32 51 LEU D N 1
ATOM 6370 C CA . LEU D 1 51 ? 75.465 127.319 175.553 1.00 65.19 51 LEU D CA 1
ATOM 6371 C C . LEU D 1 51 ? 76.050 127.794 174.230 1.00 62.41 51 LEU D C 1
ATOM 6372 O O . LEU D 1 51 ? 75.512 127.461 173.168 1.00 54.41 51 LEU D O 1
ATOM 6377 N N . ASP D 1 52 ? 77.142 128.561 174.266 1.00 58.64 52 ASP D N 1
ATOM 6378 C CA . ASP D 1 52 ? 77.783 128.985 173.025 1.00 54.99 52 ASP D CA 1
ATOM 6379 C C . ASP D 1 52 ? 78.351 127.793 172.266 1.00 62.63 52 ASP D C 1
ATOM 6380 O O . ASP D 1 52 ? 78.277 127.743 171.032 1.00 60.64 52 ASP D O 1
ATOM 6385 N N . GLU D 1 53 ? 78.898 126.815 172.990 1.00 59.89 53 GLU D N 1
ATOM 6386 C CA . GLU D 1 53 ? 79.394 125.606 172.345 1.00 62.19 53 GLU D CA 1
ATOM 6387 C C . GLU D 1 53 ? 78.254 124.830 171.702 1.00 64.03 53 GLU D C 1
ATOM 6388 O O . GLU D 1 53 ? 78.406 124.279 170.604 1.00 65.56 53 GLU D O 1
ATOM 6394 N N . LEU D 1 54 ? 77.095 124.799 172.363 1.00 58.52 54 LEU D N 1
ATOM 6395 C CA . LEU D 1 54 ? 75.931 124.140 171.786 1.00 51.53 54 LEU D CA 1
ATOM 6396 C C . LEU D 1 54 ? 75.443 124.883 170.551 1.00 52.15 54 LEU D C 1
ATOM 6397 O O . LEU D 1 54 ? 74.978 124.261 169.591 1.00 61.23 54 LEU D O 1
ATOM 6402 N N . ALA D 1 55 ? 75.526 126.215 170.561 1.00 44.37 55 ALA D N 1
ATOM 6403 C CA . ALA D 1 55 ? 75.219 126.974 169.354 1.00 55.03 55 ALA D CA 1
ATOM 6404 C C . ALA D 1 55 ? 76.213 126.664 168.245 1.00 60.26 55 ALA D C 1
ATOM 6405 O O . ALA D 1 55 ? 75.852 126.682 167.062 1.00 53.20 55 ALA D O 1
ATOM 6407 N N . GLY D 1 56 ? 77.463 126.363 168.606 1.00 66.21 56 GLY D N 1
ATOM 6408 C CA . GLY D 1 56 ? 78.438 125.978 167.604 1.00 66.06 56 GLY D CA 1
ATOM 6409 C C . GLY D 1 56 ? 78.189 124.595 167.038 1.00 57.18 56 GLY D C 1
ATOM 6410 O O . GLY D 1 56 ? 78.489 124.336 165.870 1.00 40.07 56 GLY D O 1
ATOM 6411 N N . TYR D 1 57 ? 77.626 123.695 167.846 1.00 60.45 57 TYR D N 1
ATOM 6412 C CA . TYR D 1 57 ? 77.298 122.359 167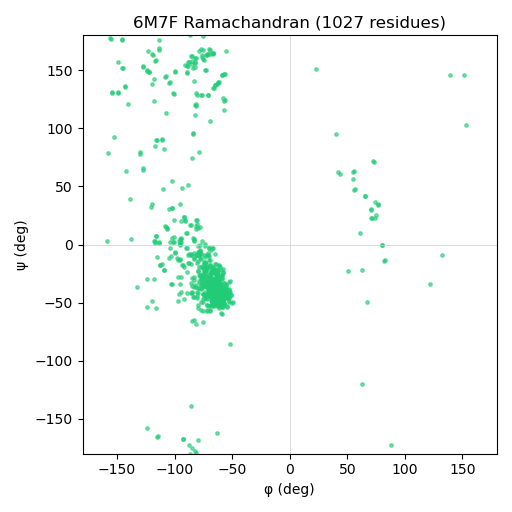.359 1.00 66.85 57 TYR D CA 1
ATOM 6413 C C . TYR D 1 57 ? 76.011 122.357 166.541 1.00 70.76 57 TYR D C 1
ATOM 6414 O O . TYR D 1 57 ? 75.900 121.620 165.555 1.00 71.61 57 TYR D O 1
ATOM 6423 N N . PHE D 1 58 ? 75.027 123.165 166.944 1.00 65.58 58 PHE D N 1
ATOM 6424 C CA . PHE D 1 58 ? 73.747 123.202 166.243 1.00 63.40 58 PHE D CA 1
ATOM 6425 C C . PHE D 1 58 ? 73.896 123.766 164.836 1.00 66.28 58 PHE D C 1
ATOM 6426 O O . PHE D 1 58 ? 73.269 123.268 163.893 1.00 69.99 58 PHE D O 1
ATOM 6434 N N . PHE D 1 59 ? 74.712 124.806 164.675 1.00 52.16 59 PHE D N 1
ATOM 6435 C CA . PHE D 1 59 ? 74.858 125.515 163.405 1.00 55.30 59 PHE D CA 1
ATOM 6436 C C . PHE D 1 59 ? 76.341 125.639 163.087 1.00 56.19 59 PHE D C 1
ATOM 6437 O O . PHE D 1 59 ? 76.943 126.704 163.275 1.00 46.52 59 PHE D O 1
ATOM 6445 N N . PRO D 1 60 ? 76.965 124.564 162.600 1.00 70.17 60 PRO D N 1
ATOM 6446 C CA . PRO D 1 60 ? 78.404 124.619 162.309 1.00 48.86 60 PRO D CA 1
ATOM 6447 C C . PRO D 1 60 ? 78.715 125.367 161.022 1.00 49.19 60 PRO D C 1
ATOM 6448 O O . PRO D 1 60 ? 79.719 126.082 160.939 1.00 55.71 60 PRO D O 1
ATOM 6452 N N . ARG D 1 61 ? 77.862 125.208 160.010 1.00 35.05 61 ARG D N 1
ATOM 6453 C CA . ARG D 1 61 ? 78.035 125.870 158.725 1.00 31.03 61 ARG D CA 1
ATOM 6454 C C . ARG D 1 61 ? 77.326 127.217 158.659 1.00 33.87 61 ARG D C 1
ATOM 6455 O O . ARG D 1 61 ? 77.037 127.704 157.559 1.00 45.44 61 ARG D O 1
ATOM 6463 N N . ALA D 1 62 ? 77.036 127.824 159.804 1.00 40.53 62 ALA D N 1
ATOM 6464 C CA . ALA D 1 62 ? 76.387 129.122 159.838 1.00 48.20 62 ALA D CA 1
ATOM 6465 C C . ALA D 1 62 ? 77.401 130.239 159.614 1.00 49.96 62 ALA D C 1
ATOM 6466 O O . ALA D 1 62 ? 78.611 130.058 159.767 1.00 54.02 62 ALA D O 1
ATOM 6468 N N . THR D 1 63 ? 76.890 131.404 159.232 1.00 50.73 63 THR D N 1
ATOM 6469 C CA . THR D 1 63 ? 77.728 132.587 159.158 1.00 41.19 63 THR D CA 1
ATOM 6470 C C . THR D 1 63 ? 77.986 133.124 160.564 1.00 47.28 63 THR D C 1
ATOM 6471 O O . THR D 1 63 ? 77.278 132.796 161.520 1.00 51.84 63 THR D O 1
ATOM 6475 N N . GLN D 1 64 ? 79.028 133.951 160.685 1.00 45.06 64 GLN D N 1
ATOM 6476 C CA . GLN D 1 64 ? 79.390 134.488 161.994 1.00 46.63 64 GLN D CA 1
ATOM 6477 C C . GLN D 1 64 ? 78.253 135.308 162.592 1.00 51.00 64 GLN D C 1
ATOM 6478 O O . GLN D 1 64 ? 77.914 135.148 163.773 1.00 48.42 64 GLN D O 1
ATOM 6484 N N . GLU D 1 65 ? 77.644 136.184 161.787 1.00 42.58 65 GLU D N 1
ATOM 6485 C CA . GLU D 1 65 ? 76.462 136.914 162.233 1.00 50.81 65 GLU D CA 1
ATOM 6486 C C . GLU D 1 65 ? 75.356 135.954 162.653 1.00 48.37 65 GLU D C 1
ATOM 6487 O O . GLU D 1 65 ? 74.697 136.156 163.685 1.00 50.21 65 GLU D O 1
ATOM 6493 N N . GLY D 1 66 ? 75.168 134.880 161.884 1.00 34.66 66 GLY D N 1
ATOM 6494 C CA . GLY D 1 66 ? 74.154 133.901 162.231 1.00 49.17 66 GLY D CA 1
ATOM 6495 C C . GLY D 1 66 ? 74.466 133.177 163.526 1.00 47.23 66 GLY D C 1
ATOM 6496 O O . GLY D 1 66 ? 73.575 132.946 164.347 1.00 52.43 66 GLY D O 1
ATOM 6497 N N . LEU D 1 67 ? 75.731 132.793 163.722 1.00 44.06 67 LEU D N 1
ATOM 6498 C CA . LEU D 1 67 ? 76.104 132.124 164.964 1.00 42.56 67 LEU D CA 1
ATOM 6499 C C . LEU D 1 67 ? 75.902 133.041 166.162 1.00 49.02 67 LEU D C 1
ATOM 6500 O O . LEU D 1 67 ? 75.456 132.596 167.229 1.00 37.60 67 LEU D O 1
ATOM 6505 N N . GLU D 1 68 ? 76.193 134.334 165.999 1.00 56.13 68 GLU D N 1
ATOM 6506 C CA . GLU D 1 68 ? 75.945 135.269 167.090 1.00 51.36 68 GLU D CA 1
ATOM 6507 C C . GLU D 1 68 ? 74.453 135.380 167.377 1.00 45.90 68 GLU D C 1
ATOM 6508 O O . GLU D 1 68 ? 74.037 135.435 168.543 1.00 53.74 68 GLU D O 1
ATOM 6514 N N . LEU D 1 69 ? 73.628 135.349 166.326 1.00 49.15 69 LEU D N 1
ATOM 6515 C CA . LEU D 1 69 ? 72.185 135.455 166.519 1.00 48.85 69 LEU D CA 1
ATOM 6516 C C . LEU D 1 69 ? 71.635 134.225 167.231 1.00 45.06 69 LEU D C 1
ATOM 6517 O O . LEU D 1 69 ? 70.895 134.345 168.216 1.00 42.19 69 LEU D O 1
ATOM 6522 N N . ALA D 1 70 ? 71.998 133.030 166.759 1.00 36.98 70 ALA D N 1
ATOM 6523 C CA . ALA D 1 70 ? 71.511 131.812 167.395 1.00 35.39 70 ALA D CA 1
ATOM 6524 C C . ALA D 1 70 ? 72.017 131.686 168.824 1.00 41.06 70 ALA D C 1
ATOM 6525 O O . ALA D 1 70 ? 71.291 131.196 169.698 1.00 49.16 70 ALA D O 1
ATOM 6527 N N . THR D 1 71 ? 73.237 132.154 169.092 1.00 52.04 71 THR D N 1
ATOM 6528 C CA . THR D 1 71 ? 73.740 132.123 170.460 1.00 58.10 71 THR D CA 1
ATOM 6529 C C . THR D 1 71 ? 72.908 133.034 171.351 1.00 56.10 71 THR D C 1
ATOM 6530 O O . THR D 1 71 ? 72.475 132.635 172.444 1.00 49.86 71 THR D O 1
ATOM 6534 N N . ASP D 1 72 ? 72.633 134.251 170.872 1.00 49.55 72 ASP D N 1
ATOM 6535 C CA . ASP D 1 72 ? 71.780 135.163 171.624 1.00 50.79 72 ASP D CA 1
ATOM 6536 C C . ASP D 1 72 ? 70.413 134.547 171.896 1.00 54.31 72 ASP D C 1
ATOM 6537 O O . ASP D 1 72 ? 69.887 134.658 173.010 1.00 65.26 72 ASP D O 1
ATOM 6542 N N . LEU D 1 73 ? 69.825 133.881 170.896 1.00 52.71 73 LEU D N 1
ATOM 6543 C CA . LEU D 1 73 ? 68.507 133.289 171.106 1.00 59.06 73 LEU D CA 1
ATOM 6544 C C . LEU D 1 73 ? 68.558 132.157 172.123 1.00 56.91 73 LEU D C 1
ATOM 6545 O O . LEU D 1 73 ? 67.641 132.009 172.936 1.00 60.45 73 LEU D O 1
ATOM 6550 N N . MET D 1 74 ? 69.617 131.346 172.098 1.00 55.67 74 MET D N 1
ATOM 6551 C CA . MET D 1 74 ? 69.692 130.244 173.053 1.00 57.39 74 MET D CA 1
ATOM 6552 C C . MET D 1 74 ? 69.839 130.763 174.480 1.00 57.34 74 MET D C 1
ATOM 6553 O O . MET D 1 74 ? 69.169 130.270 175.400 1.00 66.03 74 MET D O 1
ATOM 6558 N N . VAL D 1 75 ? 70.678 131.783 174.681 1.00 61.22 75 VAL D N 1
ATOM 6559 C CA . VAL D 1 75 ? 70.767 132.384 176.011 1.00 68.68 75 VAL D CA 1
ATOM 6560 C C . VAL D 1 75 ? 69.427 132.993 176.408 1.00 63.62 75 VAL D C 1
ATOM 6561 O O . VAL D 1 75 ? 69.025 132.939 177.578 1.00 68.47 75 VAL D O 1
ATOM 6565 N N . TRP D 1 76 ? 68.711 133.577 175.442 1.00 61.66 76 TRP D N 1
ATOM 6566 C CA . TRP D 1 76 ? 67.363 134.071 175.710 1.00 55.85 76 TRP D CA 1
ATOM 6567 C C . TRP D 1 76 ? 66.427 132.943 176.124 1.00 62.67 76 TRP D C 1
ATOM 6568 O O . TRP D 1 76 ? 65.457 133.174 176.852 1.00 69.64 76 TRP D O 1
ATOM 6579 N N . TYR D 1 77 ? 66.654 131.733 175.618 1.00 63.96 77 TYR D N 1
ATOM 6580 C CA . TYR D 1 77 ? 65.869 130.589 176.067 1.00 58.49 77 TYR D CA 1
ATOM 6581 C C . TYR D 1 77 ? 66.194 130.237 177.511 1.00 74.31 77 TYR D C 1
ATOM 6582 O O . TYR D 1 77 ? 65.290 129.977 178.315 1.00 68.89 77 TYR D O 1
ATOM 6591 N N . PHE D 1 78 ? 67.480 130.221 177.864 1.00 87.95 78 PHE D N 1
ATOM 6592 C CA . PHE D 1 78 ? 67.848 129.660 179.158 1.00 88.27 78 PHE D CA 1
ATOM 6593 C C . PHE D 1 78 ? 67.703 130.653 180.309 1.00 98.21 78 PHE D C 1
ATOM 6594 O O . PHE D 1 78 ? 67.290 130.256 181.404 1.00 109.43 78 PHE D O 1
ATOM 6596 N N . ALA D 1 79 ? 68.004 131.941 180.102 1.00 88.80 79 ALA D N 1
ATOM 6597 C CA . ALA D 1 79 ? 67.933 132.856 181.242 1.00 95.89 79 ALA D CA 1
ATOM 6598 C C . ALA D 1 79 ? 66.494 133.215 181.621 1.00 120.78 79 ALA D C 1
ATOM 6599 O O . ALA D 1 79 ? 66.052 132.836 182.713 1.00 137.72 79 ALA D O 1
ATOM 6601 N N . PRO D 1 80 ? 65.724 133.949 180.788 1.00 117.04 80 PRO D N 1
ATOM 6602 C CA . PRO D 1 80 ? 64.421 134.330 181.346 1.00 101.55 80 PRO D CA 1
ATOM 6603 C C . PRO D 1 80 ? 63.377 133.217 181.236 1.00 92.31 80 PRO D C 1
ATOM 6604 O O . PRO D 1 80 ? 62.463 133.310 180.415 1.00 76.26 80 PRO D O 1
ATOM 6608 N N . THR D 1 96 ? 55.317 133.376 183.780 1.00 106.48 96 THR D N 1
ATOM 6609 C CA . THR D 1 96 ? 53.929 132.968 183.974 1.00 73.68 96 THR D CA 1
ATOM 6610 C C . THR D 1 96 ? 53.184 132.872 182.643 1.00 66.56 96 THR D C 1
ATOM 6611 O O . THR D 1 96 ? 53.800 132.788 181.583 1.00 63.65 96 THR D O 1
ATOM 6615 N N . ALA D 1 97 ? 51.850 132.880 182.710 1.00 89.81 97 ALA D N 1
ATOM 6616 C CA . ALA D 1 97 ? 51.040 132.742 181.504 1.00 76.04 97 ALA D CA 1
ATOM 6617 C C . ALA D 1 97 ? 50.851 134.057 180.753 1.00 71.51 97 ALA D C 1
ATOM 6618 O O . ALA D 1 97 ? 50.714 134.042 179.525 1.00 64.85 97 ALA D O 1
ATOM 6620 N N . GLY D 1 98 ? 50.842 135.196 181.451 1.00 68.92 98 GLY D N 1
ATOM 6621 C CA . GLY D 1 98 ? 50.680 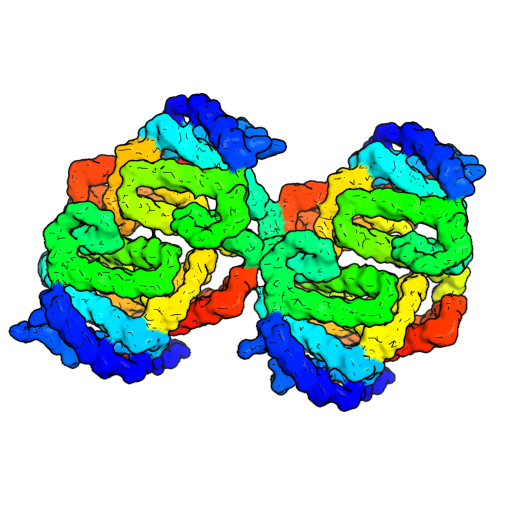136.470 180.768 1.00 60.64 98 GLY D CA 1
ATOM 6622 C C . GLY D 1 98 ? 51.935 136.993 180.103 1.00 73.48 98 GLY D C 1
ATOM 6623 O O . GLY D 1 98 ? 51.854 137.737 179.116 1.00 60.95 98 GLY D O 1
ATOM 6624 N N . VAL D 1 99 ? 53.105 136.594 180.605 1.00 65.48 99 VAL D N 1
ATOM 6625 C CA . VAL D 1 99 ? 54.362 137.004 179.989 1.00 52.45 99 VAL D CA 1
ATOM 6626 C C . VAL D 1 99 ? 54.449 136.482 178.562 1.00 59.28 99 VAL D C 1
ATOM 6627 O O . VAL D 1 99 ? 54.846 137.209 177.644 1.00 58.79 99 VAL D O 1
ATOM 6631 N N . CYS D 1 100 ? 54.067 135.220 178.348 1.00 56.23 100 CYS D N 1
ATOM 6632 C CA . CYS D 1 100 ? 54.099 134.658 177.001 1.00 56.17 100 CYS D CA 1
ATOM 6633 C C . CYS D 1 100 ? 53.174 135.419 176.058 1.00 53.27 100 CYS D C 1
ATOM 6634 O O . CYS D 1 100 ? 53.529 135.674 174.900 1.00 57.75 100 CYS D O 1
ATOM 6637 N N . ALA D 1 101 ? 51.990 135.805 176.539 1.00 44.59 101 ALA D N 1
ATOM 6638 C CA . ALA D 1 101 ? 51.066 136.571 175.708 1.00 42.29 101 ALA D CA 1
ATOM 6639 C C . ALA D 1 101 ? 51.664 137.919 175.332 1.00 55.17 101 ALA D C 1
ATOM 6640 O O . ALA D 1 101 ? 51.596 138.343 174.171 1.00 54.41 101 ALA D O 1
ATOM 6642 N N . GLY D 1 102 ? 52.268 138.604 176.305 1.00 53.98 102 GLY D N 1
ATOM 6643 C CA . GLY D 1 102 ? 52.910 139.871 175.998 1.00 57.59 102 GLY D CA 1
ATOM 6644 C C . GLY D 1 102 ? 54.051 139.719 175.011 1.00 64.26 102 GLY D C 1
ATOM 6645 O O . GLY D 1 102 ? 54.245 140.566 174.137 1.00 73.53 102 GLY D O 1
ATOM 6646 N N . LEU D 1 103 ? 54.809 138.626 175.122 1.00 53.30 103 LEU D N 1
ATOM 6647 C CA . LEU D 1 103 ? 55.871 138.371 174.156 1.00 47.16 103 LEU D CA 1
ATOM 6648 C C . LEU D 1 103 ? 55.301 138.119 172.767 1.00 52.67 103 LEU D C 1
ATOM 6649 O O . LEU D 1 103 ? 55.916 138.503 171.766 1.00 38.63 103 LEU D O 1
ATOM 6654 N N . ALA D 1 104 ? 54.126 137.490 172.684 1.00 59.81 104 ALA D N 1
ATOM 6655 C CA . ALA D 1 104 ? 53.465 137.384 171.389 1.00 55.09 104 ALA D CA 1
ATOM 6656 C C . ALA D 1 104 ? 53.084 138.763 170.871 1.00 56.68 104 ALA D C 1
ATOM 6657 O O . ALA D 1 104 ? 53.206 139.039 169.670 1.00 58.81 104 ALA D O 1
ATOM 6659 N N . GLU D 1 105 ? 52.667 139.661 171.770 1.00 50.10 105 GLU D N 1
ATOM 6660 C CA . GLU D 1 105 ? 52.453 141.042 171.357 1.00 56.03 105 GLU D CA 1
ATOM 6661 C C . GLU D 1 105 ? 53.746 141.675 170.865 1.00 51.09 105 GLU D C 1
ATOM 6662 O O . GLU D 1 105 ? 53.714 142.549 169.992 1.00 49.79 105 GLU D O 1
ATOM 6668 N N . VAL D 1 106 ? 54.890 141.239 171.395 1.00 56.91 106 VAL D N 1
ATOM 6669 C CA . VAL D 1 106 ? 56.166 141.739 170.895 1.00 48.40 106 VAL D CA 1
ATOM 6670 C C . VAL D 1 106 ? 56.426 141.209 169.492 1.00 51.16 106 VAL D C 1
ATOM 6671 O O . VAL D 1 106 ? 56.935 141.931 168.626 1.00 51.21 106 VAL D O 1
ATOM 6675 N N . LEU D 1 107 ? 56.062 139.951 169.235 1.00 55.24 107 LEU D N 1
ATOM 6676 C CA . LEU D 1 107 ? 56.240 139.390 167.899 1.00 47.65 107 LEU D CA 1
ATOM 6677 C C . LEU D 1 107 ? 55.390 140.129 166.873 1.00 50.70 107 LEU D C 1
ATOM 6678 O O . LEU D 1 107 ? 55.869 140.479 165.790 1.00 39.04 107 LEU D O 1
ATOM 6683 N N . TYR D 1 108 ? 54.122 140.385 167.198 1.00 56.96 108 TYR D N 1
ATOM 6684 C CA . TYR D 1 108 ? 53.244 141.047 166.237 1.00 47.14 108 TYR D CA 1
ATOM 6685 C C . TYR D 1 108 ? 53.394 142.565 166.246 1.00 61.11 108 TYR D C 1
ATOM 6686 O O . TYR D 1 108 ? 53.158 143.204 165.217 1.00 55.80 108 TYR D O 1
ATOM 6695 N N . GLY D 1 109 ? 53.785 143.159 167.369 1.00 71.41 109 GLY D N 1
ATOM 6696 C CA . GLY D 1 109 ? 53.935 144.599 167.423 1.00 67.25 109 GLY D CA 1
ATOM 6697 C C . GLY D 1 109 ? 52.616 145.343 167.422 1.00 80.67 109 GLY D C 1
ATOM 6698 O O . GLY D 1 109 ? 52.248 145.984 166.431 1.00 82.56 109 GLY D O 1
ATOM 6699 N N . VAL D 1 110 ? 51.898 145.269 168.537 1.00 89.27 110 VAL D N 1
ATOM 6700 C CA . VAL D 1 110 ? 50.575 145.871 168.662 1.00 108.42 110 VAL D CA 1
ATOM 6701 C C . VAL D 1 110 ? 50.768 147.349 168.988 1.00 110.50 110 VAL D C 1
ATOM 6702 O O . VAL D 1 110 ? 51.810 147.717 169.547 1.00 100.56 110 VAL D O 1
ATOM 6706 N N . PRO D 1 111 ? 49.825 148.234 168.636 1.00 107.36 111 PRO D N 1
ATOM 6707 C CA . PRO D 1 111 ? 49.988 149.654 169.005 1.00 107.57 111 PRO D CA 1
ATOM 6708 C C . PRO D 1 111 ? 50.203 149.901 170.492 1.00 110.86 111 PRO D C 1
ATOM 6709 O O . PRO D 1 111 ? 51.086 150.685 170.863 1.00 111.66 111 PRO D O 1
ATOM 6713 N N . GLU D 1 112 ? 49.421 149.253 171.357 1.00 109.52 112 GLU D N 1
ATOM 6714 C CA . GLU D 1 112 ? 49.520 149.440 172.802 1.00 110.72 112 GLU D CA 1
ATOM 6715 C C . GLU D 1 112 ? 50.064 148.174 173.450 1.00 109.98 112 GLU D C 1
ATOM 6716 O O . GLU D 1 112 ? 49.292 147.273 173.813 1.00 100.78 112 GLU D O 1
ATOM 6718 N N . PRO D 1 113 ? 51.376 148.049 173.613 1.00 111.22 113 PRO D N 1
ATOM 6719 C CA . PRO D 1 113 ? 51.939 146.854 174.245 1.00 97.71 113 PRO D CA 1
ATOM 6720 C C . PRO D 1 113 ? 51.735 146.879 175.755 1.00 97.67 113 PRO D C 1
ATOM 6721 O O . PRO D 1 113 ? 51.379 147.896 176.352 1.00 112.15 113 PRO D O 1
ATOM 6725 N N . GLY D 1 114 ? 51.974 145.725 176.370 1.00 85.59 114 GLY D N 1
ATOM 6726 C CA . GLY D 1 114 ? 51.842 145.588 177.801 1.00 81.84 114 GLY D CA 1
ATOM 6727 C C . GLY D 1 114 ? 53.120 145.947 178.530 1.00 73.80 114 GLY D C 1
ATOM 6728 O O . GLY D 1 114 ? 54.082 146.444 177.937 1.00 76.35 114 GLY D O 1
ATOM 6729 N N . PRO D 1 115 ? 53.155 145.701 179.843 1.00 68.39 115 PRO D N 1
ATOM 6730 C CA . PRO D 1 115 ? 54.371 146.017 180.610 1.00 71.20 115 PRO D CA 1
ATOM 6731 C C . PRO D 1 115 ? 55.516 145.060 180.340 1.00 72.05 115 PRO D C 1
ATOM 6732 O O . PRO D 1 115 ? 56.671 145.401 180.626 1.00 82.88 115 PRO D O 1
ATOM 6736 N N . VAL D 1 116 ? 55.231 143.877 179.799 1.00 67.35 116 VAL D N 1
ATOM 6737 C CA . VAL D 1 116 ? 56.271 142.904 179.484 1.00 71.71 116 VAL D CA 1
ATOM 6738 C C . VAL D 1 116 ? 57.051 143.315 178.237 1.00 69.99 116 VAL D C 1
ATOM 6739 O O . VAL D 1 116 ? 58.246 143.019 178.122 1.00 76.95 116 VAL D O 1
ATOM 6743 N N . ALA D 1 117 ? 56.407 144.018 177.302 1.00 65.80 117 ALA D N 1
ATOM 6744 C CA . ALA D 1 117 ? 57.074 144.392 176.060 1.00 65.85 117 ALA D CA 1
ATOM 6745 C C . ALA D 1 117 ? 58.175 145.421 176.272 1.00 73.92 117 ALA D C 1
ATOM 6746 O O . ALA D 1 117 ? 59.065 145.540 175.424 1.00 70.21 117 ALA D O 1
ATOM 6748 N N . SER D 1 118 ? 58.136 146.167 177.372 1.00 80.51 118 SER D N 1
ATOM 6749 C CA . SER D 1 118 ? 59.200 147.100 177.711 1.00 75.72 118 SER D CA 1
ATOM 6750 C C . SER D 1 118 ? 60.218 146.488 178.661 1.00 79.20 118 SER D C 1
ATOM 6751 O O . SER D 1 118 ? 61.179 147.164 179.045 1.00 82.63 118 SER D O 1
ATOM 6754 N N . SER D 1 119 ? 60.042 145.223 179.026 1.00 74.42 119 SER D N 1
ATOM 6755 C CA . SER D 1 119 ? 60.965 144.519 179.897 1.00 73.24 119 SER D CA 1
ATOM 6756 C C . SER D 1 119 ? 62.154 143.986 179.102 1.00 69.00 119 SER D C 1
ATOM 6757 O O . SER D 1 119 ? 62.067 143.797 177.886 1.00 68.23 119 SER D O 1
ATOM 6760 N N . PRO D 1 120 ? 63.287 143.747 179.774 1.00 67.40 120 PRO D N 1
ATOM 6761 C CA . PRO D 1 120 ? 64.476 143.250 179.058 1.00 68.04 120 PRO D CA 1
ATOM 6762 C C . PRO D 1 120 ? 64.239 141.976 178.264 1.00 65.48 120 PRO D C 1
ATOM 6763 O O . PRO D 1 120 ? 64.834 141.810 177.192 1.00 56.44 120 PRO D O 1
ATOM 6767 N N . VAL D 1 121 ? 63.416 141.054 178.770 1.00 65.33 121 VAL D N 1
ATOM 6768 C CA . VAL D 1 121 ? 63.128 139.842 178.008 1.00 59.84 121 VAL D CA 1
ATOM 6769 C C . VAL D 1 121 ? 62.338 140.178 176.746 1.00 60.31 121 VAL D C 1
ATOM 6770 O O . VAL D 1 121 ? 62.580 139.607 175.674 1.00 56.79 121 VAL D O 1
ATOM 6774 N N . GLY D 1 122 ? 61.417 141.135 176.838 1.00 46.96 122 GLY D N 1
ATOM 6775 C CA . GLY D 1 122 ? 60.628 141.531 175.689 1.00 41.98 122 GLY D CA 1
ATOM 6776 C C . GLY D 1 122 ? 61.401 142.379 174.703 1.00 39.88 122 GLY D C 1
ATOM 6777 O O . GLY D 1 122 ? 61.274 142.195 173.490 1.00 43.70 122 GLY D O 1
ATOM 6778 N N . ARG D 1 123 ? 62.191 143.328 175.210 1.00 48.90 123 ARG D N 1
ATOM 6779 C CA . ARG D 1 123 ? 63.088 144.086 174.343 1.00 53.12 123 ARG D CA 1
ATOM 6780 C C . ARG D 1 123 ? 64.047 143.155 173.614 1.00 55.69 123 ARG D C 1
ATOM 6781 O O . ARG D 1 123 ? 64.244 143.270 172.398 1.00 55.69 123 ARG D O 1
ATOM 6785 N N . ALA D 1 124 ? 64.649 142.216 174.348 1.00 47.99 124 ALA D N 1
ATOM 6786 C CA . ALA D 1 124 ? 65.595 141.288 173.739 1.00 51.18 124 ALA D CA 1
ATOM 6787 C C . ALA D 1 124 ? 64.911 140.400 172.709 1.00 50.32 124 ALA D C 1
ATOM 6788 O O . ALA D 1 124 ? 65.495 140.089 171.665 1.00 47.82 124 ALA D O 1
ATOM 6790 N N . LEU D 1 125 ? 63.675 139.973 172.985 1.00 52.10 125 LEU D N 1
ATOM 6791 C CA . LEU D 1 125 ? 62.947 139.197 171.988 1.00 50.83 125 LEU D CA 1
ATOM 6792 C C . LEU D 1 125 ? 62.620 140.043 170.764 1.00 56.41 125 LEU D C 1
ATOM 6793 O O . LEU D 1 125 ? 62.625 139.533 169.638 1.00 53.31 125 LEU D O 1
ATOM 6798 N N . GLY D 1 126 ? 62.343 141.333 170.964 1.00 49.00 126 GLY D N 1
ATOM 6799 C CA . GLY D 1 126 ? 62.160 142.225 169.831 1.00 44.82 126 GLY D CA 1
ATOM 6800 C C . GLY D 1 126 ? 63.410 142.353 168.985 1.00 54.52 126 GLY D C 1
ATOM 6801 O O . GLY D 1 126 ? 63.336 142.413 167.755 1.00 51.86 126 GLY D O 1
ATOM 6802 N N . ASP D 1 127 ? 64.578 142.402 169.631 1.00 56.91 127 ASP D N 1
ATOM 6803 C CA . ASP D 1 127 ? 65.832 142.454 168.887 1.00 49.76 127 ASP D CA 1
ATOM 6804 C C . ASP D 1 127 ? 66.085 141.151 168.138 1.00 45.37 127 ASP D C 1
ATOM 6805 O O . ASP D 1 127 ? 66.486 141.166 166.968 1.00 46.18 127 ASP D O 1
ATOM 6810 N N . LEU D 1 128 ? 65.857 140.013 168.800 1.00 52.63 128 LEU D N 1
ATOM 6811 C CA . LEU D 1 128 ? 66.050 138.717 168.158 1.00 55.55 128 LEU D CA 1
ATOM 6812 C C . LEU D 1 128 ? 65.130 138.542 166.957 1.00 53.08 128 LEU D C 1
ATOM 6813 O O . LEU D 1 128 ? 65.547 138.017 165.919 1.00 55.11 128 LEU D O 1
ATOM 6818 N N . TRP D 1 129 ? 63.866 138.953 167.085 1.00 38.59 129 TRP D N 1
ATOM 6819 C CA . TRP D 1 129 ? 62.937 138.826 165.967 1.00 41.66 129 TRP D CA 1
ATOM 6820 C C . TRP D 1 129 ? 63.266 139.812 164.854 1.00 45.56 129 TRP D C 1
ATOM 6821 O O . TRP D 1 129 ? 63.135 139.483 163.668 1.00 47.58 129 TRP D O 1
ATOM 6832 N N . ARG D 1 130 ? 63.680 141.029 165.215 1.00 46.25 130 ARG D N 1
ATOM 6833 C CA . ARG D 1 130 ? 64.042 142.015 164.201 1.00 48.34 130 ARG D CA 1
ATOM 6834 C C . ARG D 1 130 ? 65.259 141.561 163.406 1.00 46.46 130 ARG D C 1
ATOM 6835 O O . ARG D 1 130 ? 65.337 141.786 162.193 1.00 52.76 130 ARG D O 1
ATOM 6843 N N . ARG D 1 131 ? 66.217 140.914 164.072 1.00 40.62 131 ARG D N 1
ATOM 6844 C CA . ARG D 1 131 ? 67.392 140.398 163.380 1.00 47.61 131 ARG D CA 1
ATOM 6845 C C . ARG D 1 131 ? 67.078 139.130 162.598 1.00 50.89 131 ARG D C 1
ATOM 6846 O O . ARG D 1 131 ? 67.662 138.901 161.533 1.00 48.45 131 ARG D O 1
ATOM 6854 N N . SER D 1 132 ? 66.167 138.300 163.112 1.00 58.50 132 SER D N 1
ATOM 6855 C CA . SER D 1 132 ? 65.840 137.041 162.452 1.00 45.50 132 SER D CA 1
ATOM 6856 C C . SER D 1 132 ? 65.140 137.267 161.119 1.00 42.22 132 SER D C 1
ATOM 6857 O O . SER D 1 132 ? 65.301 136.464 160.193 1.00 36.34 132 SER D O 1
ATOM 6860 N N . CYS D 1 133 ? 64.358 138.339 161.003 1.00 41.99 133 CYS D N 1
ATOM 6861 C CA . CYS D 1 133 ? 63.593 138.594 159.790 1.00 45.47 133 CYS D CA 1
ATOM 6862 C C . CYS D 1 133 ? 64.418 139.243 158.687 1.00 61.19 133 CYS D C 1
ATOM 6863 O O . CYS D 1 133 ? 63.926 139.356 157.558 1.00 58.51 133 CYS D O 1
ATOM 6866 N N . THR D 1 134 ? 65.644 139.670 158.978 1.00 54.64 134 THR D N 1
ATOM 6867 C CA . THR D 1 134 ? 66.445 140.378 157.988 1.00 50.01 134 THR D CA 1
ATOM 6868 C C . THR D 1 134 ? 66.904 139.422 156.894 1.00 46.27 134 THR D C 1
ATOM 6869 O O . THR D 1 134 ? 67.475 138.363 157.176 1.00 47.86 134 THR D O 1
ATOM 6873 N N . GLY D 1 135 ? 66.658 139.803 155.641 1.00 36.16 135 GLY D N 1
ATOM 6874 C CA . GLY D 1 135 ? 67.048 139.003 154.502 1.00 27.77 135 GLY D CA 1
ATOM 6875 C C . GLY D 1 135 ? 66.104 137.878 154.146 1.00 38.72 135 GLY D C 1
ATOM 6876 O O . GLY D 1 135 ? 66.219 137.322 153.046 1.00 51.72 135 GLY D O 1
ATOM 6877 N N . MET D 1 136 ? 65.176 137.522 155.028 1.00 43.22 136 MET D N 1
ATOM 6878 C CA . MET D 1 136 ? 64.257 136.421 154.783 1.00 47.47 136 MET D CA 1
ATOM 6879 C C . MET D 1 136 ? 63.009 136.908 154.053 1.00 46.18 136 MET D C 1
ATOM 6880 O O . MET D 1 136 ? 62.642 138.085 154.105 1.00 43.68 136 MET D O 1
ATOM 6885 N N . SER D 1 137 ? 62.351 135.973 153.369 1.00 45.37 137 SER D N 1
ATOM 6886 C CA . SER D 1 137 ? 61.173 136.239 152.562 1.00 35.41 137 SER D CA 1
ATOM 6887 C C . SER D 1 137 ? 59.917 136.199 153.424 1.00 45.36 137 SER D C 1
ATOM 6888 O O . SER D 1 137 ? 59.938 135.677 154.543 1.00 38.32 137 SER D O 1
ATOM 6891 N N . PRO D 1 138 ? 58.803 136.763 152.940 1.00 44.87 138 PRO D N 1
ATOM 6892 C CA . PRO D 1 138 ? 57.565 136.728 153.739 1.00 43.11 138 PRO D CA 1
ATOM 6893 C C . PRO D 1 138 ? 57.084 135.327 154.078 1.00 42.08 138 PRO D C 1
ATOM 6894 O O . PRO D 1 138 ? 56.398 135.152 155.095 1.00 42.94 138 PRO D O 1
ATOM 6898 N N . PHE D 1 139 ? 57.418 134.322 153.266 1.00 40.79 139 PHE D N 1
ATOM 6899 C CA . PHE D 1 139 ? 57.002 132.962 153.590 1.00 35.88 139 PHE D CA 1
ATOM 6900 C C . PHE D 1 139 ? 57.711 132.465 154.844 1.00 48.55 139 PHE D C 1
ATOM 6901 O O . PHE D 1 139 ? 57.079 131.890 155.743 1.00 44.06 139 PHE D O 1
ATOM 6909 N N . TRP D 1 140 ? 59.015 132.742 154.951 1.00 33.10 140 TRP D N 1
ATOM 6910 C CA . TRP D 1 140 ? 59.764 132.352 156.139 1.00 26.27 140 TRP D CA 1
ATOM 6911 C C . TRP D 1 140 ? 59.307 133.143 157.354 1.00 37.86 140 TRP D C 1
ATOM 6912 O O . TRP D 1 140 ? 59.225 132.598 158.459 1.00 34.67 140 TRP D O 1
ATOM 6923 N N . ARG D 1 141 ? 59.035 134.437 157.177 1.00 34.86 141 ARG D N 1
ATOM 6924 C CA . ARG D 1 141 ? 58.582 135.252 158.299 1.00 45.50 141 ARG D CA 1
ATOM 6925 C C . ARG D 1 141 ? 57.245 134.751 158.831 1.00 53.10 141 ARG D C 1
ATOM 6926 O O . ARG D 1 141 ? 57.057 134.619 160.046 1.00 62.53 141 ARG D O 1
ATOM 6934 N N . THR D 1 142 ? 56.298 134.470 157.932 1.00 36.05 142 THR D N 1
ATOM 6935 C CA . THR D 1 142 ? 55.002 133.956 158.364 1.00 46.69 142 THR D CA 1
ATOM 6936 C C . THR D 1 142 ? 55.147 132.611 159.068 1.00 45.65 142 THR D C 1
ATOM 6937 O O . THR D 1 142 ? 54.614 132.411 160.169 1.00 48.44 142 THR D O 1
ATOM 6941 N N . ARG D 1 143 ? 55.894 131.685 158.461 1.00 50.51 143 ARG D N 1
ATOM 6942 C CA . ARG D 1 143 ? 55.998 130.342 159.027 1.00 48.08 143 ARG D CA 1
ATOM 6943 C C . ARG D 1 143 ? 56.724 130.354 160.368 1.00 44.17 143 ARG D C 1
ATOM 6944 O O . ARG D 1 143 ? 56.290 129.696 161.323 1.00 42.02 143 ARG D O 1
ATOM 6952 N N . ALA D 1 144 ? 57.811 131.121 160.468 1.00 43.16 144 ALA D N 1
ATOM 6953 C CA . ALA D 1 144 ? 58.576 131.168 161.708 1.00 50.36 144 ALA D CA 1
ATOM 6954 C C . ALA D 1 144 ? 57.834 131.929 162.798 1.00 52.84 144 ALA D C 1
ATOM 6955 O O . ALA D 1 144 ? 57.954 131.586 163.980 1.00 52.92 144 ALA D O 1
ATOM 6957 N N . ARG D 1 145 ? 57.069 132.959 162.428 1.00 52.26 145 ARG D N 1
ATOM 6958 C CA . ARG D 1 145 ? 56.243 133.643 163.416 1.00 48.53 145 ARG D CA 1
ATOM 6959 C C . ARG D 1 145 ? 55.145 132.728 163.935 1.00 55.21 145 ARG D C 1
ATOM 6960 O O . ARG D 1 145 ? 54.809 132.770 165.127 1.00 54.69 145 ARG D O 1
ATOM 6968 N N . HIS D 1 146 ? 54.613 131.860 163.071 1.00 58.93 146 HIS D N 1
ATOM 6969 C CA . HIS D 1 146 ? 53.611 130.902 163.523 1.00 45.37 146 HIS D CA 1
ATOM 6970 C C . HIS D 1 146 ? 54.230 129.856 164.439 1.00 41.59 146 HIS D C 1
ATOM 6971 O O . HIS D 1 146 ? 53.622 129.464 165.441 1.00 38.89 146 HIS D O 1
ATOM 6978 N N . ASN D 1 147 ? 55.440 129.393 164.117 1.00 38.47 147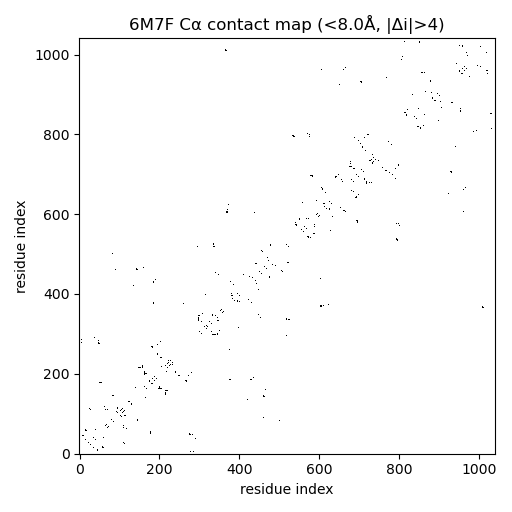 ASN D N 1
ATOM 6979 C CA . ASN D 1 147 ? 56.109 128.430 164.987 1.00 49.48 147 ASN D CA 1
ATOM 6980 C C . ASN D 1 147 ? 56.450 129.049 166.340 1.00 46.01 147 ASN D C 1
ATOM 6981 O O . ASN D 1 147 ? 56.328 128.388 167.380 1.00 36.71 147 ASN D O 1
ATOM 6986 N N . TRP D 1 148 ? 56.853 130.323 166.346 1.00 38.67 148 TRP D N 1
ATOM 6987 C CA . TRP D 1 148 ? 57.055 131.031 167.607 1.00 37.67 148 TRP D CA 1
ATOM 6988 C C . TRP D 1 148 ? 55.758 131.093 168.403 1.00 52.83 148 TRP D C 1
ATOM 6989 O O . TRP D 1 148 ? 55.750 130.869 169.622 1.00 54.70 148 TRP D O 1
ATOM 7000 N N . THR D 1 149 ? 54.644 131.370 167.718 1.00 57.44 149 THR D N 1
ATOM 7001 C CA . THR D 1 149 ? 53.354 131.449 168.395 1.00 48.47 149 THR D CA 1
ATOM 7002 C C . THR D 1 149 ? 52.973 130.110 169.011 1.00 51.66 149 THR D C 1
ATOM 7003 O O . THR D 1 149 ? 52.474 130.060 170.141 1.00 62.40 149 THR D O 1
ATOM 7007 N N . GLY D 1 150 ? 53.195 129.014 168.284 1.00 42.06 150 GLY D N 1
ATOM 7008 C CA . GLY D 1 150 ? 52.907 127.704 168.845 1.00 39.60 150 GLY D CA 1
ATOM 7009 C C . GLY D 1 150 ? 53.796 127.370 170.028 1.00 48.81 150 GLY D C 1
ATOM 7010 O O . GLY D 1 150 ? 53.342 126.762 171.004 1.00 52.24 150 GLY D O 1
ATOM 7011 N N . TYR D 1 151 ? 55.066 127.786 169.971 1.00 54.80 151 TYR D N 1
ATOM 7012 C CA . TYR D 1 151 ? 55.963 127.570 171.103 1.00 42.08 151 TYR D CA 1
ATOM 7013 C C . TYR D 1 151 ? 55.457 128.286 172.348 1.00 60.98 151 TYR D C 1
ATOM 7014 O O . TYR D 1 151 ? 55.277 127.667 173.404 1.00 65.90 151 TYR D O 1
ATOM 7023 N N . LEU D 1 152 ? 55.216 129.596 172.241 1.00 56.29 152 LEU D N 1
ATOM 7024 C CA . LEU D 1 152 ? 54.710 130.338 173.392 1.00 48.30 152 LEU D CA 1
ATOM 7025 C C . LEU D 1 152 ? 53.358 129.810 173.855 1.00 58.45 152 LEU D C 1
ATOM 7026 O O . LEU D 1 152 ? 53.052 129.854 175.052 1.00 61.91 152 LEU D O 1
ATOM 7031 N N . ALA D 1 153 ? 52.542 129.303 172.930 1.00 55.78 153 ALA D N 1
ATOM 7032 C CA . ALA D 1 153 ? 51.216 128.812 173.291 1.00 53.36 153 ALA D CA 1
ATOM 7033 C C . ALA D 1 153 ? 51.300 127.536 174.118 1.00 61.95 153 ALA D C 1
ATOM 7034 O O . ALA D 1 153 ? 50.771 127.471 175.234 1.00 69.51 153 ALA D O 1
ATOM 7036 N N . ALA D 1 154 ? 51.950 126.496 173.585 1.00 67.22 154 ALA D N 1
ATOM 7037 C CA . ALA D 1 154 ? 52.082 125.270 174.366 1.00 77.62 154 ALA D CA 1
ATOM 7038 C C . ALA D 1 154 ? 52.896 125.493 175.632 1.00 54.80 154 ALA D C 1
ATOM 7039 O O . ALA D 1 154 ? 52.672 124.803 176.636 1.00 60.64 154 ALA D O 1
ATOM 7041 N N . HIS D 1 155 ? 53.781 126.493 175.629 1.00 57.00 155 HIS D N 1
ATOM 7042 C CA . HIS D 1 155 ? 54.528 126.820 176.835 1.00 69.87 155 HIS D CA 1
ATOM 7043 C C . HIS D 1 155 ? 53.636 127.513 177.855 1.00 63.36 155 HIS D C 1
ATOM 7044 O O . HIS D 1 155 ? 53.889 127.426 179.062 1.00 53.23 155 HIS D O 1
ATOM 7051 N N . THR D 1 156 ? 52.589 128.197 177.390 1.00 66.09 156 THR D N 1
ATOM 7052 C CA . THR D 1 156 ? 51.580 128.707 178.311 1.00 62.93 156 THR D CA 1
ATOM 7053 C C . THR D 1 156 ? 50.716 127.574 178.848 1.00 67.13 156 THR D C 1
ATOM 7054 O O . THR D 1 156 ? 50.417 127.529 180.048 1.00 66.33 156 THR D O 1
ATOM 7058 N N . ALA D 1 157 ? 50.304 126.648 177.975 1.00 74.76 157 ALA D N 1
ATOM 7059 C CA . ALA D 1 157 ? 49.474 125.535 178.422 1.00 58.74 157 ALA D CA 1
ATOM 7060 C C . ALA D 1 157 ? 50.215 124.649 179.413 1.00 64.63 157 ALA D C 1
ATOM 7061 O O . ALA D 1 157 ? 49.582 123.977 180.236 1.00 60.61 157 ALA D O 1
ATOM 7063 N N . GLU D 1 158 ? 51.548 124.639 179.360 1.00 67.89 158 GLU D N 1
ATOM 7064 C CA . GLU D 1 158 ? 52.343 123.893 180.326 1.00 63.12 158 GLU D CA 1
ATOM 7065 C C . GLU D 1 158 ? 52.528 124.647 181.642 1.00 72.19 158 GLU D C 1
ATOM 7066 O O . GLU D 1 158 ? 53.397 124.276 182.441 1.00 79.15 158 GLU D O 1
ATOM 7068 N N . SER D 1 159 ? 51.724 125.684 181.886 1.00 67.94 159 SER D N 1
ATOM 7069 C CA . SER D 1 159 ? 51.750 126.428 183.136 1.00 66.86 159 SER D CA 1
ATOM 7070 C C . SER D 1 159 ? 50.466 126.309 183.939 1.00 68.73 159 SER D C 1
ATOM 7071 O O . SER D 1 159 ? 50.440 126.741 185.098 1.00 78.35 159 SER D O 1
ATOM 7074 N N . VAL D 1 160 ? 49.408 125.747 183.364 1.00 68.08 160 VAL D N 1
ATOM 7075 C CA . VAL D 1 160 ? 48.152 125.503 184.065 1.00 68.52 160 VAL D CA 1
ATOM 7076 C C . VAL D 1 160 ? 47.852 124.012 183.965 1.00 74.66 160 VAL D C 1
ATOM 7077 O O . VAL D 1 160 ? 48.507 123.311 183.179 1.00 76.36 160 VAL D O 1
ATOM 7081 N N . PRO D 1 161 ? 46.906 123.478 184.738 1.00 75.39 161 PRO D N 1
ATOM 7082 C CA . PRO D 1 161 ? 46.517 122.073 184.554 1.00 70.95 161 PRO D CA 1
ATOM 7083 C C . PRO D 1 161 ? 46.040 121.814 183.131 1.00 73.01 161 PRO D C 1
ATOM 7084 O O . PRO D 1 161 ? 45.153 122.501 182.619 1.00 54.90 161 PRO D O 1
ATOM 7088 N N . ARG D 1 162 ? 46.649 120.818 182.488 1.00 72.34 162 ARG D N 1
ATOM 7089 C CA . ARG D 1 162 ? 46.354 120.515 181.092 1.00 81.67 162 ARG D CA 1
ATOM 7090 C C . ARG D 1 162 ? 45.803 119.114 180.878 1.00 88.53 162 ARG D C 1
ATOM 7091 O O . ARG D 1 162 ? 44.782 118.954 180.197 1.00 91.85 162 ARG D O 1
ATOM 7095 N N . TYR D 1 163 ? 46.441 118.091 181.439 1.00 79.98 163 TYR D N 1
ATOM 7096 C CA . TYR D 1 163 ? 46.112 116.707 181.095 1.00 87.25 163 TYR D CA 1
ATOM 7097 C C . TYR D 1 163 ? 44.848 116.222 181.798 1.00 92.84 163 TYR D C 1
ATOM 7098 O O . TYR D 1 163 ? 43.960 115.645 181.167 1.00 80.73 163 TYR D O 1
ATOM 7107 N N . SER D 1 182 ? 60.424 123.436 171.369 1.00 60.67 182 SER D N 1
ATOM 7108 C CA . SER D 1 182 ? 61.016 124.671 170.863 1.00 76.79 182 SER D CA 1
ATOM 7109 C C . SER D 1 182 ? 61.970 124.390 169.709 1.00 83.61 182 SER D C 1
ATOM 7110 O O . SER D 1 182 ? 62.607 125.300 169.179 1.00 83.46 182 SER D O 1
ATOM 7113 N N . SER D 1 183 ? 62.062 123.116 169.325 1.00 82.94 183 SER D N 1
ATOM 7114 C CA . SER D 1 183 ? 62.966 122.715 168.255 1.00 79.62 183 SER D CA 1
ATOM 7115 C C . SER D 1 183 ? 62.549 123.258 166.893 1.00 74.59 183 SER D C 1
ATOM 7116 O O . SER D 1 183 ? 63.394 123.349 165.996 1.00 74.92 183 SER D O 1
ATOM 7119 N N . HIS D 1 184 ? 61.278 123.623 166.716 1.00 55.19 184 HIS D N 1
ATOM 7120 C CA . HIS D 1 184 ? 60.810 124.007 165.388 1.00 65.10 184 HIS D CA 1
ATOM 7121 C C . HIS D 1 184 ? 61.377 125.356 164.960 1.00 63.46 184 HIS D C 1
ATOM 7122 O O . HIS D 1 184 ? 61.718 125.547 163.786 1.00 62.88 184 HIS D O 1
ATOM 7129 N N . VAL D 1 185 ? 61.518 126.294 165.899 1.00 57.30 185 VAL D N 1
ATOM 7130 C CA . VAL D 1 185 ? 62.101 127.583 165.541 1.00 73.46 185 VAL D CA 1
ATOM 7131 C C . VAL D 1 185 ? 63.607 127.450 165.355 1.00 59.62 185 VAL D C 1
ATOM 7132 O O . VAL D 1 185 ? 64.202 128.165 164.536 1.00 58.91 185 VAL D O 1
ATOM 7136 N N . ILE D 1 186 ? 64.239 126.522 166.079 1.00 48.01 186 ILE D N 1
ATOM 7137 C CA . ILE D 1 186 ? 65.658 126.266 165.875 1.00 46.81 186 ILE D CA 1
ATOM 7138 C C . ILE D 1 186 ? 65.881 125.678 164.491 1.00 55.30 186 ILE D C 1
ATOM 7139 O O . ILE D 1 186 ? 66.851 126.017 163.804 1.00 57.43 186 ILE D O 1
ATOM 7144 N N . MET D 1 187 ? 64.980 124.795 164.056 1.00 45.11 187 MET D N 1
ATOM 7145 C CA . MET D 1 187 ? 65.039 124.297 162.690 1.00 36.26 187 MET D CA 1
ATOM 7146 C C . MET D 1 187 ? 64.684 125.376 161.678 1.00 41.14 187 MET D C 1
ATOM 7147 O O . MET D 1 187 ? 65.108 125.288 160.521 1.00 43.00 187 MET D O 1
ATOM 7152 N N . ASP D 1 188 ? 63.933 126.400 162.089 1.00 44.47 188 ASP D N 1
ATOM 7153 C CA . ASP D 1 188 ? 63.742 127.561 161.228 1.00 49.05 188 ASP D CA 1
ATOM 7154 C C . ASP D 1 188 ? 64.986 128.436 161.152 1.00 43.66 188 ASP D C 1
ATOM 7155 O O . ASP D 1 188 ? 65.134 129.193 160.188 1.00 43.62 188 ASP D O 1
ATOM 7160 N N . LEU D 1 189 ? 65.885 128.346 162.133 1.00 52.35 189 LEU D N 1
ATOM 7161 C CA . LEU D 1 189 ? 67.103 129.149 162.100 1.00 40.94 189 LEU D CA 1
ATOM 7162 C C . LEU D 1 189 ? 68.193 128.587 161.196 1.00 43.65 189 LEU D C 1
ATOM 7163 O O . LEU D 1 189 ? 69.162 129.302 160.923 1.00 51.71 189 LEU D O 1
ATOM 7168 N N . ILE D 1 190 ? 68.094 127.331 160.755 1.00 42.81 190 ILE D N 1
ATOM 7169 C CA . ILE D 1 190 ? 69.113 126.798 159.853 1.00 40.36 190 ILE D CA 1
ATOM 7170 C C . ILE D 1 190 ? 69.160 127.612 158.564 1.00 41.82 190 ILE D C 1
ATOM 7171 O O . ILE D 1 190 ? 70.239 127.981 158.080 1.00 37.73 190 ILE D O 1
ATOM 7176 N N . GLU D 1 191 ? 67.989 127.938 158.011 1.00 50.65 191 GLU D N 1
ATOM 7177 C CA . GLU D 1 191 ? 67.929 128.762 156.807 1.00 53.30 191 GLU D CA 1
ATOM 7178 C C . GLU D 1 191 ? 68.445 130.169 157.076 1.00 42.71 191 GLU D C 1
ATOM 7179 O O . GLU D 1 191 ? 69.189 130.733 156.264 1.00 39.21 191 GLU D O 1
ATOM 7185 N N . ARG D 1 192 ? 68.058 130.748 158.214 1.00 39.39 192 ARG D N 1
ATOM 7186 C CA . ARG D 1 192 ? 68.431 132.123 158.527 1.00 35.76 192 ARG D CA 1
ATOM 7187 C C . ARG D 1 192 ? 69.940 132.260 158.682 1.00 44.33 192 ARG D C 1
ATOM 7188 O O . ARG D 1 192 ? 70.563 133.143 158.081 1.00 47.89 192 ARG D O 1
ATOM 7196 N N . THR D 1 193 ? 70.546 131.386 159.486 1.00 40.85 193 THR D N 1
ATOM 7197 C CA . THR D 1 193 ? 71.982 131.449 159.720 1.00 27.42 193 THR D CA 1
ATOM 7198 C C . THR D 1 193 ? 72.789 130.933 158.538 1.00 34.24 193 THR D C 1
ATOM 7199 O O . THR D 1 193 ? 73.977 131.257 158.429 1.00 49.59 193 THR D O 1
ATOM 7203 N N . GLY D 1 194 ? 72.184 130.139 157.658 1.00 35.26 194 GLY D N 1
ATOM 7204 C CA . GLY D 1 194 ? 72.907 129.609 156.523 1.00 44.36 194 GLY D CA 1
ATOM 7205 C C . GLY D 1 194 ? 72.877 130.453 155.272 1.00 41.15 194 GLY D C 1
ATOM 7206 O O . GLY D 1 194 ? 73.528 130.099 154.283 1.00 41.93 194 GLY D O 1
ATOM 7207 N N . GLY D 1 195 ? 72.154 131.568 155.282 1.00 39.14 195 GLY D N 1
ATOM 7208 C CA . GLY D 1 195 ? 72.053 132.412 154.104 1.00 39.73 195 GLY D CA 1
ATOM 7209 C C . GLY D 1 195 ? 71.339 131.746 152.948 1.00 51.18 195 GLY D C 1
ATOM 7210 O O . GLY D 1 195 ? 71.774 131.877 151.796 1.00 67.36 195 GLY D O 1
ATOM 7211 N N . PHE D 1 196 ? 70.248 131.040 153.226 1.00 50.00 196 PHE D N 1
ATOM 7212 C CA . PHE D 1 196 ? 69.455 130.374 152.202 1.00 43.11 196 PHE D CA 1
ATOM 7213 C C . PHE D 1 196 ? 68.040 130.206 152.740 1.00 53.19 196 PHE D C 1
ATOM 7214 O O . PHE D 1 196 ? 67.746 130.557 153.886 1.00 51.37 196 PHE D O 1
ATOM 7222 N N . GLU D 1 197 ? 67.157 129.672 151.900 1.00 49.15 197 GLU D N 1
ATOM 7223 C CA . GLU D 1 197 ? 65.766 129.489 152.292 1.00 43.29 197 GLU D CA 1
ATOM 7224 C C . GLU D 1 197 ? 65.143 128.363 151.484 1.00 46.53 197 GLU D C 1
ATOM 7225 O O . GLU D 1 197 ? 65.269 128.332 150.256 1.00 43.05 197 GLU D O 1
ATOM 7231 N N . VAL D 1 198 ? 64.478 127.448 152.174 1.00 47.50 198 VAL D N 1
ATOM 7232 C CA . VAL D 1 198 ? 63.752 126.370 151.501 1.00 42.42 198 VAL D CA 1
ATOM 7233 C C . VAL D 1 198 ? 62.406 126.911 151.030 1.00 39.62 198 VAL D C 1
ATOM 7234 O O . VAL D 1 198 ? 61.687 127.535 151.827 1.00 49.09 198 VAL D O 1
ATOM 7238 N N . PRO D 1 199 ? 62.046 126.724 149.759 1.00 39.23 199 PRO D N 1
ATOM 7239 C CA . PRO D 1 199 ? 60.750 127.220 149.276 1.00 41.82 199 PRO D CA 1
ATOM 7240 C C . PRO D 1 199 ? 59.590 126.661 150.088 1.00 49.87 199 PRO D C 1
ATOM 7241 O O . PRO D 1 199 ? 59.628 125.528 150.574 1.00 41.34 199 PRO D O 1
ATOM 7245 N N . ALA D 1 200 ? 58.543 127.480 150.227 1.00 57.93 200 ALA D N 1
ATOM 7246 C CA . ALA D 1 200 ? 57.430 127.126 151.101 1.00 54.14 200 ALA D CA 1
ATOM 7247 C C . ALA D 1 200 ? 56.627 125.950 150.559 1.00 52.33 200 ALA D C 1
ATOM 7248 O O . ALA D 1 200 ? 56.033 125.199 151.341 1.00 46.40 200 ALA D O 1
ATOM 7250 N N . MET D 1 201 ? 56.592 125.771 149.236 1.00 52.51 201 MET D N 1
ATOM 7251 C CA . MET D 1 201 ? 55.803 124.683 148.667 1.00 46.87 201 MET D CA 1
ATOM 7252 C C . MET D 1 201 ? 56.429 123.325 148.954 1.00 53.01 201 MET D C 1
ATOM 7253 O O . MET D 1 201 ? 55.709 122.335 149.125 1.00 61.10 201 MET D O 1
ATOM 7258 N N . VAL D 1 202 ? 57.761 123.256 149.011 1.00 50.92 202 VAL D N 1
ATOM 7259 C CA . VAL D 1 202 ? 58.444 122.029 149.406 1.00 53.37 202 VAL D CA 1
ATOM 7260 C C . VAL D 1 202 ? 58.792 122.006 150.888 1.00 48.96 202 VAL D C 1
ATOM 7261 O O . VAL D 1 202 ? 59.145 120.936 151.411 1.00 51.54 202 VAL D O 1
ATOM 7265 N N . TRP D 1 203 ? 58.708 123.145 151.583 1.00 41.02 203 TRP D N 1
ATOM 7266 C CA . TRP D 1 203 ? 58.916 123.148 153.028 1.00 40.39 203 TRP D CA 1
ATOM 7267 C C . TRP D 1 203 ? 57.862 122.323 153.755 1.00 46.45 203 TRP D C 1
ATOM 7268 O O . TRP D 1 203 ? 58.164 121.691 154.773 1.00 47.28 203 TRP D O 1
ATOM 7279 N N . HIS D 1 204 ? 56.628 122.317 153.259 1.00 54.52 204 HIS D N 1
ATOM 7280 C CA . HIS D 1 204 ? 55.550 121.564 153.886 1.00 49.75 204 HIS D CA 1
ATOM 7281 C C . HIS D 1 204 ? 55.369 120.177 153.285 1.00 51.37 204 HIS D C 1
ATOM 7282 O O . HIS D 1 204 ? 54.416 119.481 153.653 1.00 60.06 204 HIS D O 1
ATOM 7289 N N . HIS D 1 205 ? 56.241 119.770 152.368 1.00 48.74 205 HIS D N 1
ATOM 7290 C CA . HIS D 1 205 ? 56.136 118.441 151.789 1.00 47.65 205 HIS D CA 1
ATOM 7291 C C . HIS D 1 205 ? 56.303 117.394 152.888 1.00 53.21 205 HIS D C 1
ATOM 7292 O O . HIS D 1 205 ? 57.138 117.565 153.785 1.00 49.21 205 HIS D O 1
ATOM 7299 N N . PRO D 1 206 ? 55.520 116.312 152.861 1.00 55.15 206 PRO D N 1
ATOM 7300 C CA . PRO D 1 206 ? 55.535 115.363 153.988 1.00 54.21 206 PRO D CA 1
ATOM 7301 C C . PRO D 1 206 ? 56.899 114.763 154.284 1.00 48.05 206 PRO D C 1
ATOM 7302 O O . PRO D 1 206 ? 57.131 114.337 155.423 1.00 52.70 206 PRO D O 1
ATOM 7306 N N . VAL D 1 207 ? 57.807 114.714 153.307 1.00 44.75 207 VAL D N 1
ATOM 7307 C CA . VAL D 1 207 ? 59.147 114.196 153.572 1.00 55.97 207 VAL D CA 1
ATOM 7308 C C . VAL D 1 207 ? 59.867 115.084 154.579 1.00 52.14 207 VAL D C 1
ATOM 7309 O O . VAL D 1 207 ? 60.396 114.609 155.592 1.00 44.09 207 VAL D O 1
ATOM 7311 N N . LEU D 1 208 ? 59.879 116.394 154.323 1.00 50.87 208 LEU D N 1
ATOM 7312 C CA . LEU D 1 208 ? 60.550 117.314 155.232 1.00 53.85 208 LEU D CA 1
ATOM 7313 C C . LEU D 1 208 ? 59.809 117.424 156.557 1.00 52.19 208 LEU D C 1
ATOM 7314 O O . LEU D 1 208 ? 60.437 117.634 157.599 1.00 55.63 208 LEU D O 1
ATOM 7319 N N . VAL D 1 209 ? 58.481 117.294 156.538 1.00 60.65 209 VAL D N 1
ATOM 7320 C CA . VAL D 1 209 ? 57.716 117.314 157.782 1.00 62.06 209 VAL D CA 1
ATOM 7321 C C . VAL D 1 209 ? 58.109 116.132 158.661 1.00 59.51 209 VAL D C 1
ATOM 7322 O O . VAL D 1 209 ? 58.367 116.284 159.863 1.00 47.81 209 VAL D O 1
ATOM 7326 N N . GLU D 1 210 ? 58.190 114.939 158.066 1.00 55.33 210 GLU D N 1
ATOM 7327 C CA . GLU D 1 210 ? 58.557 113.757 158.840 1.00 56.87 210 GLU D CA 1
ATOM 7328 C C . GLU D 1 210 ? 60.003 113.833 159.312 1.00 47.17 210 GLU D C 1
ATOM 7329 O O . GLU D 1 210 ? 60.317 113.412 160.432 1.00 50.92 210 GLU D O 1
ATOM 7335 N N . LEU D 1 211 ? 60.899 114.360 158.473 1.00 55.88 211 LEU D N 1
ATOM 7336 C CA . LEU D 1 211 ? 62.282 114.541 158.905 1.00 49.71 211 LEU D CA 1
ATOM 7337 C C . LEU D 1 211 ? 62.375 115.523 160.068 1.00 48.58 211 LEU D C 1
ATOM 7338 O O . LEU D 1 211 ? 63.170 115.324 160.996 1.00 54.59 211 LEU D O 1
ATOM 7343 N N . ARG D 1 212 ? 61.562 116.583 160.046 1.00 45.34 212 ARG D N 1
ATOM 7344 C CA . ARG D 1 212 ? 61.547 117.520 161.165 1.00 41.98 212 ARG D CA 1
ATOM 7345 C C . ARG D 1 212 ? 60.957 116.890 162.420 1.00 47.57 212 ARG D C 1
ATOM 7346 O O . ARG D 1 212 ? 61.352 117.251 163.535 1.00 45.66 212 ARG D O 1
ATOM 7354 N N . THR D 1 213 ? 60.018 115.954 162.266 1.00 58.71 213 THR D N 1
ATOM 7355 C CA . THR D 1 213 ? 59.432 115.314 163.439 1.00 57.25 213 THR D CA 1
ATOM 7356 C C . THR D 1 213 ? 60.401 114.319 164.067 1.00 57.10 213 THR D C 1
ATOM 7357 O O . THR D 1 213 ? 60.567 114.299 165.292 1.00 58.45 213 THR D O 1
ATOM 7361 N N . LEU D 1 214 ? 61.048 113.490 163.245 1.00 52.97 214 LEU D N 1
ATOM 7362 C CA . LEU D 1 214 ? 62.074 112.588 163.759 1.00 49.98 214 LEU D CA 1
ATOM 7363 C C . LEU D 1 214 ? 63.213 113.371 164.397 1.00 54.71 214 LEU D C 1
ATOM 7364 O O . LEU D 1 214 ? 63.700 113.012 165.478 1.00 69.63 214 LEU D O 1
ATOM 7369 N N . THR D 1 215 ? 63.644 114.454 163.743 1.00 57.52 215 THR D N 1
ATOM 7370 C CA . THR D 1 215 ? 64.694 115.294 164.310 1.00 52.36 215 THR D CA 1
ATOM 7371 C C . THR D 1 215 ? 64.247 115.881 165.640 1.00 49.66 215 THR D C 1
ATOM 7372 O O . THR D 1 215 ? 65.036 115.972 166.588 1.00 53.25 215 THR D O 1
ATOM 7376 N N . SER D 1 216 ? 62.976 116.275 165.730 1.00 56.95 216 SER D N 1
ATOM 7377 C CA A SER D 1 216 ? 62.430 116.753 166.993 0.43 59.61 216 SER D CA 1
ATOM 7378 C CA B SER D 1 216 ? 62.430 116.753 166.993 0.57 59.62 216 SER D CA 1
ATOM 7379 C C . SER D 1 216 ? 62.375 115.652 168.042 1.00 61.32 216 SER D C 1
ATOM 7380 O O . SER D 1 216 ? 62.391 115.951 169.241 1.00 56.72 216 SER D O 1
ATOM 7385 N N . GLU D 1 217 ? 62.315 114.388 167.618 1.00 68.35 217 GLU D N 1
ATOM 7386 C CA . GLU D 1 217 ? 62.254 113.281 168.564 1.00 69.33 217 GLU D CA 1
ATOM 7387 C C . GLU D 1 217 ? 63.634 112.903 169.088 1.00 73.39 217 GLU D C 1
ATOM 7388 O O . GLU D 1 217 ? 63.770 112.531 170.258 1.00 74.13 217 GLU D O 1
ATOM 7394 N N . MET D 1 218 ? 64.668 112.998 168.254 1.00 70.39 218 MET D N 1
ATOM 7395 C CA . MET D 1 218 ? 66.004 112.628 168.707 1.00 75.88 218 MET D CA 1
ATOM 7396 C C . MET D 1 218 ? 66.687 113.714 169.536 1.00 78.88 218 MET D C 1
ATOM 7397 O O . MET D 1 218 ? 67.899 113.628 169.761 1.00 80.61 218 MET D O 1
ATOM 7402 N N . ILE D 1 219 ? 65.947 114.719 170.000 1.00 64.18 219 ILE D N 1
ATOM 7403 C CA . ILE D 1 219 ? 66.494 115.732 170.894 1.00 60.29 219 ILE D CA 1
ATOM 7404 C C . ILE D 1 219 ? 65.719 115.633 172.201 1.00 95.07 219 ILE D C 1
ATOM 7405 O O . ILE D 1 219 ? 66.246 115.924 173.282 1.00 88.22 219 ILE D O 1
ATOM 7410 N N . GLY D 1 220 ? 64.459 115.203 172.105 1.00 104.89 220 GLY D N 1
ATOM 7411 C CA . GLY D 1 220 ? 63.676 114.824 173.268 1.00 99.01 220 GLY D CA 1
ATOM 7412 C C . GLY D 1 220 ? 63.917 113.415 173.747 1.00 99.29 220 GLY D C 1
ATOM 7413 O O . GLY D 1 220 ? 63.508 113.062 174.857 1.00 99.58 220 GLY D O 1
ATOM 7414 N N . ILE D 1 221 ? 64.597 112.611 172.939 1.00 100.99 221 ILE D N 1
ATOM 7415 C CA . ILE D 1 221 ? 65.085 111.310 173.370 1.00 105.21 221 ILE D CA 1
ATOM 7416 C C . ILE D 1 221 ? 66.533 111.396 173.853 1.00 107.45 221 ILE D C 1
ATOM 7417 O O . ILE D 1 221 ? 67.232 110.385 173.891 1.00 96.68 221 ILE D O 1
ATOM 7419 N N . SER D 1 222 ? 66.992 112.592 174.205 1.00 97.78 222 SER D N 1
ATOM 7420 C CA . SER D 1 222 ? 68.346 112.803 174.694 1.00 93.11 222 SER D CA 1
ATOM 7421 C C . SER D 1 222 ? 68.344 113.128 176.194 1.00 94.85 222 SER D C 1
ATOM 7422 O O . SER D 1 222 ? 67.290 113.266 176.808 1.00 93.67 222 SER D O 1
ATOM 7425 N N . GLU D 1 258 ? 67.550 100.529 180.686 1.00 104.49 258 GLU D N 1
ATOM 7426 C CA . GLU D 1 258 ? 68.749 99.955 180.088 1.00 102.57 258 GLU D CA 1
ATOM 7427 C C . GLU D 1 258 ? 68.808 100.231 178.590 1.00 105.45 258 GLU D C 1
ATOM 7428 O O . GLU D 1 258 ? 69.415 101.209 178.151 1.00 86.31 258 GLU D O 1
ATOM 7430 N N . ARG D 1 259 ? 68.163 99.363 177.808 1.00 108.60 259 ARG D N 1
ATOM 7431 C CA . ARG D 1 259 ? 68.223 99.435 176.348 1.00 99.92 259 ARG D CA 1
ATOM 7432 C C . ARG D 1 259 ? 67.169 100.418 175.847 1.00 116.92 259 ARG D C 1
ATOM 7433 O O . ARG D 1 259 ? 66.122 100.048 175.310 1.00 106.59 259 ARG D O 1
ATOM 7435 N N . ALA D 1 260 ? 67.461 101.704 176.036 1.00 122.77 260 ALA D N 1
ATOM 7436 C CA . ALA D 1 260 ? 66.698 102.772 175.405 1.00 106.43 260 ALA D CA 1
ATOM 7437 C C . ALA D 1 260 ? 67.354 103.286 174.134 1.00 109.72 260 ALA D C 1
ATOM 7438 O O . ALA D 1 260 ? 66.654 103.773 173.240 1.00 94.66 260 ALA D O 1
ATOM 7440 N N . ARG D 1 261 ? 68.682 103.183 174.035 1.00 122.18 261 ARG D N 1
ATOM 7441 C CA . ARG D 1 261 ? 69.392 103.563 172.820 1.00 123.13 261 ARG D CA 1
ATOM 7442 C C . ARG D 1 261 ? 69.156 102.590 171.674 1.00 116.19 261 ARG D C 1
ATOM 7443 O O . ARG D 1 261 ? 69.597 102.863 170.552 1.00 119.13 261 ARG D O 1
ATOM 7445 N N . ALA D 1 262 ? 68.482 101.468 171.925 1.00 115.12 262 ALA D N 1
ATOM 7446 C CA . ALA D 1 262 ? 68.027 100.597 170.852 1.00 108.68 262 ALA D CA 1
ATOM 7447 C C . ALA D 1 262 ? 66.677 101.023 170.297 1.00 105.86 262 ALA D C 1
ATOM 7448 O O . ALA D 1 262 ? 66.305 100.587 169.202 1.00 94.21 262 ALA D O 1
ATOM 7450 N N . LEU D 1 263 ? 65.939 101.860 171.027 1.00 108.60 263 LEU D N 1
ATOM 7451 C CA . LEU D 1 263 ? 64.689 102.422 170.535 1.00 103.95 263 LEU D CA 1
ATOM 7452 C C . LEU D 1 263 ? 64.896 103.732 169.786 1.00 96.63 263 LEU D C 1
ATOM 7453 O O . LEU D 1 263 ? 64.054 104.099 168.958 1.00 88.73 263 LEU D O 1
ATOM 7458 N N . THR D 1 264 ? 65.991 104.443 170.063 1.00 103.09 264 THR D N 1
ATOM 7459 C CA . THR D 1 264 ? 66.326 105.643 169.304 1.00 103.96 264 THR D CA 1
ATOM 7460 C C . THR D 1 264 ? 66.939 105.278 167.954 1.00 102.01 264 THR D C 1
ATOM 7461 O O . THR D 1 264 ? 66.831 106.046 166.986 1.00 109.03 264 THR D O 1
ATOM 7465 N N . ALA D 1 265 ? 67.556 104.094 167.869 1.00 87.28 265 ALA D N 1
ATOM 7466 C CA . ALA D 1 265 ? 68.081 103.613 166.598 1.00 79.82 265 ALA D CA 1
ATOM 7467 C C . ALA D 1 265 ? 66.961 103.377 165.598 1.00 85.91 265 ALA D C 1
ATOM 7468 O O . ALA D 1 265 ? 67.190 103.432 164.385 1.00 87.54 265 ALA D O 1
ATOM 7470 N N . GLU D 1 266 ? 65.747 103.098 166.083 1.00 86.46 266 GLU D N 1
ATOM 7471 C CA . GLU D 1 266 ? 64.612 103.015 165.172 1.00 88.73 266 GLU D CA 1
ATOM 7472 C C . GLU D 1 266 ? 64.305 104.379 164.571 1.00 93.40 266 GLU D C 1
ATOM 7473 O O . GLU D 1 266 ? 63.910 104.467 163.401 1.00 97.47 266 GLU D O 1
ATOM 7479 N N . ARG D 1 267 ? 64.519 105.452 165.338 1.00 85.74 267 ARG D N 1
ATOM 7480 C CA . ARG D 1 267 ? 64.344 106.792 164.792 1.00 78.11 267 ARG D CA 1
ATOM 7481 C C . ARG D 1 267 ? 65.452 107.124 163.804 1.00 81.67 267 ARG D C 1
ATOM 7482 O O . ARG D 1 267 ? 65.209 107.793 162.793 1.00 70.09 267 ARG D O 1
ATOM 7490 N N . VAL D 1 268 ? 66.675 106.661 164.076 1.00 83.06 268 VAL D N 1
ATOM 7491 C CA . VAL D 1 268 ? 67.776 106.909 163.148 1.00 71.99 268 VAL D CA 1
ATOM 7492 C C . VAL D 1 268 ? 67.538 106.180 161.829 1.00 79.25 268 VAL D C 1
ATOM 7493 O O . VAL D 1 268 ? 67.674 106.760 160.744 1.00 78.83 268 VAL D O 1
ATOM 7495 N N . ALA D 1 269 ? 67.166 104.899 161.905 1.00 80.77 269 ALA D N 1
ATOM 7496 C CA . ALA D 1 269 ? 66.882 104.130 160.698 1.00 75.49 269 ALA D CA 1
ATOM 7497 C C . ALA D 1 269 ? 65.706 104.722 159.934 1.00 77.03 269 ALA D C 1
ATOM 7498 O O . ALA D 1 269 ? 65.741 104.819 158.701 1.00 69.29 269 ALA D O 1
ATOM 7500 N N . ARG D 1 270 ? 64.653 105.120 160.652 1.00 84.77 270 ARG D N 1
ATOM 7501 C CA . ARG D 1 270 ? 63.523 105.771 159.998 1.00 88.71 270 ARG D CA 1
ATOM 7502 C C . ARG D 1 270 ? 63.968 107.041 159.285 1.00 82.94 270 ARG D C 1
ATOM 7503 O O . ARG D 1 270 ? 63.525 107.322 158.163 1.00 73.62 270 ARG D O 1
ATOM 7511 N N . PHE D 1 271 ? 64.880 107.797 159.903 1.00 80.01 271 PHE D N 1
ATOM 7512 C CA . PHE D 1 271 ? 65.413 108.997 159.264 1.00 74.82 271 PHE D CA 1
ATOM 7513 C C . PHE D 1 271 ? 66.136 108.648 157.971 1.00 83.86 271 PHE D C 1
ATOM 7514 O O . PHE D 1 271 ? 65.854 109.226 156.916 1.00 83.04 271 PHE D O 1
ATOM 7522 N N . LEU D 1 272 ? 67.083 107.709 158.031 1.00 79.07 272 LEU D N 1
ATOM 7523 C CA . LEU D 1 272 ? 67.810 107.342 156.819 1.00 71.98 272 LEU D CA 1
ATOM 7524 C C . LEU D 1 272 ? 66.912 106.699 155.770 1.00 80.45 272 LEU D C 1
ATOM 7525 O O . LEU D 1 272 ? 67.304 106.629 154.600 1.00 78.06 272 LEU D O 1
ATOM 7530 N N . ASP D 1 273 ? 65.719 106.236 156.149 1.00 87.84 273 ASP D N 1
ATOM 7531 C CA . ASP D 1 273 ? 64.806 105.703 155.143 1.00 90.95 273 ASP D CA 1
ATOM 7532 C C . ASP D 1 273 ? 64.015 106.818 154.466 1.00 88.67 273 ASP D C 1
ATOM 7533 O O . ASP D 1 273 ? 63.883 106.834 153.237 1.00 90.01 273 ASP D O 1
ATOM 7538 N N . VAL D 1 274 ? 63.483 107.761 155.250 1.00 83.60 274 VAL D N 1
ATOM 7539 C CA . VAL D 1 274 ? 62.757 108.881 154.652 1.00 72.58 274 VAL D CA 1
ATOM 7540 C C . VAL D 1 274 ? 63.694 109.785 153.855 1.00 75.57 274 VAL D C 1
ATOM 7541 O O . VAL D 1 274 ? 63.282 110.395 152.859 1.00 66.06 274 VAL D O 1
ATOM 7545 N N . GLU D 1 275 ? 64.963 109.879 154.260 1.00 73.19 275 GLU D N 1
ATOM 7546 C CA . GLU D 1 275 ? 65.909 110.787 153.618 1.00 65.80 275 GLU D CA 1
ATOM 7547 C C . GLU D 1 275 ? 66.204 110.410 152.169 1.00 63.77 275 GLU D C 1
ATOM 7548 O O . GLU D 1 275 ? 66.629 111.274 151.393 1.00 58.40 275 GLU D O 1
ATOM 7554 N N . ARG D 1 276 ? 65.974 109.155 151.778 1.00 70.23 276 ARG D N 1
ATOM 7555 C CA . ARG D 1 276 ? 66.174 108.774 150.382 1.00 81.45 276 ARG D CA 1
ATOM 7556 C C . ARG D 1 276 ? 65.201 109.508 149.468 1.00 79.90 276 ARG D C 1
ATOM 7557 O O . ARG D 1 276 ? 65.548 109.865 148.336 1.00 74.95 276 ARG D O 1
ATOM 7559 N N . ALA D 1 277 ? 63.978 109.746 149.944 1.00 76.02 277 ALA D N 1
ATOM 7560 C CA . ALA D 1 277 ? 62.948 110.421 149.163 1.00 64.26 277 ALA D CA 1
ATOM 7561 C C . ALA D 1 277 ? 63.189 111.918 149.015 1.00 65.00 277 ALA D C 1
ATOM 7562 O O . ALA D 1 277 ? 62.362 112.593 148.390 1.00 67.98 277 ALA D O 1
ATOM 7564 N N . VAL D 1 278 ? 64.276 112.457 149.576 1.00 68.54 278 VAL D N 1
ATOM 7565 C CA . VAL D 1 278 ? 64.554 113.886 149.451 1.00 62.10 278 VAL D CA 1
ATOM 7566 C C . VAL D 1 278 ? 64.754 114.283 147.995 1.00 72.72 278 VAL D C 1
ATOM 7567 O O . VAL D 1 278 ? 64.515 115.438 147.620 1.00 75.68 278 VAL D O 1
ATOM 7569 N N . THR D 1 279 ? 65.197 113.349 147.154 1.00 83.45 279 THR D N 1
ATOM 7570 C CA . THR D 1 279 ? 65.366 113.623 145.733 1.00 82.24 279 THR D CA 1
ATOM 7571 C C . THR D 1 279 ? 64.056 113.577 144.957 1.00 81.88 279 THR D C 1
ATOM 7572 O O . THR D 1 279 ? 64.043 113.941 143.776 1.00 79.94 279 THR D O 1
ATOM 7576 N N . ASP D 1 280 ? 62.961 113.146 145.584 1.00 63.94 280 ASP D N 1
ATOM 7577 C CA . ASP D 1 280 ? 61.663 113.148 144.924 1.00 59.94 280 ASP D CA 1
ATOM 7578 C C . ASP D 1 280 ? 61.037 114.534 144.855 1.00 66.83 280 ASP D C 1
ATOM 7579 O O . ASP D 1 280 ? 60.015 114.700 144.180 1.00 70.93 280 ASP D O 1
ATOM 7581 N N . VAL D 1 281 ? 61.619 115.525 145.523 1.00 81.27 281 VAL D N 1
ATOM 7582 C CA . VAL D 1 281 ? 61.119 116.892 145.490 1.00 63.48 281 VAL D CA 1
ATOM 7583 C C . VAL D 1 281 ? 62.044 117.802 144.679 1.00 69.75 281 VAL D C 1
ATOM 7584 O O . VAL D 1 281 ? 61.942 119.025 144.762 1.00 73.16 281 VAL D O 1
ATOM 7588 N N . ASP D 1 282 ? 62.933 117.218 143.876 1.00 79.69 282 ASP D N 1
ATOM 7589 C CA . ASP D 1 282 ? 63.794 117.991 142.991 1.00 79.70 282 ASP D CA 1
ATOM 7590 C C . ASP D 1 282 ? 63.148 118.281 141.644 1.00 75.05 282 ASP D C 1
ATOM 7591 O O . ASP D 1 282 ? 63.711 119.049 140.857 1.00 73.06 282 ASP D O 1
ATOM 7596 N N . CYS D 1 283 ? 61.990 117.688 141.360 1.00 83.88 283 CYS D N 1
ATOM 7597 C CA . CYS D 1 283 ? 61.235 118.020 140.160 1.00 90.82 283 CYS D CA 1
ATOM 7598 C C . CYS D 1 283 ? 60.467 119.326 140.299 1.00 86.77 283 CYS D C 1
ATOM 7599 O O . CYS D 1 283 ? 59.864 119.781 139.322 1.00 93.59 283 CYS D O 1
ATOM 7602 N N . LEU D 1 284 ? 60.481 119.937 141.483 1.00 80.59 284 LEU D N 1
ATOM 7603 C CA . LEU D 1 284 ? 59.870 121.236 141.703 1.00 71.44 284 LEU D CA 1
ATOM 7604 C C . LEU D 1 284 ? 60.886 122.292 142.102 1.00 78.40 284 LEU D C 1
ATOM 7605 O O . LEU D 1 284 ? 60.505 123.445 142.336 1.00 80.63 284 LEU D O 1
ATOM 7610 N N . LEU D 1 285 ? 62.163 121.937 142.182 1.00 88.96 285 LEU D N 1
ATOM 7611 C CA . LEU D 1 285 ? 63.215 122.832 142.634 1.00 76.66 285 LEU D CA 1
ATOM 7612 C C . LEU D 1 285 ? 64.177 123.157 141.498 1.00 68.62 285 LEU D C 1
ATOM 7613 O O . LEU D 1 285 ? 64.195 122.503 140.451 1.00 65.29 285 LEU D O 1
ATOM 7618 N N . ASP D 1 286 ? 65.010 124.166 141.750 1.00 83.45 286 ASP D N 1
ATOM 7619 C CA . ASP D 1 286 ? 66.058 124.642 140.873 1.00 83.36 286 ASP D CA 1
ATOM 7620 C C . ASP D 1 286 ? 67.396 124.378 141.564 1.00 63.95 286 ASP D C 1
ATOM 7621 O O . ASP D 1 286 ? 67.466 123.609 142.533 1.00 64.46 286 ASP D O 1
ATOM 7626 N N . GLY D 1 287 ? 68.458 125.010 141.070 1.00 71.89 287 GLY D N 1
ATOM 7627 C CA . GLY D 1 287 ? 69.765 124.774 141.660 1.00 81.61 287 GLY D CA 1
ATOM 7628 C C . GLY D 1 287 ? 69.848 125.300 143.078 1.00 75.61 287 GLY D C 1
ATOM 7629 O O . GLY D 1 287 ? 70.229 124.571 144.002 1.00 72.70 287 GLY D O 1
ATOM 7630 N N . ALA D 1 288 ? 69.483 126.570 143.276 1.00 73.48 288 ALA D N 1
ATOM 7631 C CA . ALA D 1 288 ? 69.526 127.153 144.611 1.00 67.94 288 ALA D CA 1
ATOM 7632 C C . ALA D 1 288 ? 68.532 126.482 145.552 1.00 70.76 288 ALA D C 1
ATOM 7633 O O . ALA D 1 288 ? 68.817 126.321 146.744 1.00 72.99 288 ALA D O 1
ATOM 7635 N N . GLY D 1 289 ? 67.363 126.085 145.042 1.00 59.66 289 GLY D N 1
ATOM 7636 C CA . GLY D 1 289 ? 66.392 125.409 145.892 1.00 62.33 289 GLY D CA 1
ATOM 7637 C C . GLY D 1 289 ? 66.848 124.027 146.322 1.00 59.69 289 GLY D C 1
ATOM 7638 O O . GLY D 1 289 ? 66.770 123.671 147.503 1.00 55.27 289 GLY D O 1
ATOM 7639 N N . ARG D 1 290 ? 67.342 123.232 145.371 1.00 61.49 290 ARG D N 1
ATOM 7640 C CA . ARG D 1 290 ? 67.841 121.906 145.720 1.00 60.90 290 ARG D CA 1
ATOM 7641 C C . ARG D 1 290 ? 69.019 122.018 146.676 1.00 55.41 290 ARG D C 1
ATOM 7642 O O . ARG D 1 290 ? 69.145 121.228 147.622 1.00 53.24 290 ARG D O 1
ATOM 7644 N N . GLU D 1 291 ? 69.866 123.028 146.471 1.00 54.96 291 GLU D N 1
ATOM 7645 C CA . GLU D 1 291 ? 70.927 123.284 147.434 1.00 64.14 291 GLU D CA 1
ATOM 7646 C C . GLU D 1 291 ? 70.349 123.650 148.791 1.00 67.35 291 GLU D C 1
ATOM 7647 O O . GLU D 1 291 ? 70.903 123.268 149.827 1.00 68.95 291 GLU D O 1
ATOM 7653 N N . ALA D 1 292 ? 69.210 124.344 148.802 1.00 66.24 292 ALA D N 1
ATOM 7654 C CA . ALA D 1 292 ? 68.579 124.719 150.061 1.00 56.23 292 ALA D CA 1
ATOM 7655 C C . ALA D 1 292 ? 68.112 123.488 150.827 1.00 56.08 292 ALA D C 1
ATOM 7656 O O . ALA D 1 292 ? 68.377 123.359 152.027 1.00 56.90 292 ALA D O 1
ATOM 7658 N N . VAL D 1 293 ? 67.421 122.566 150.153 1.00 46.22 293 VAL D N 1
ATOM 7659 C CA . VAL D 1 293 ? 66.965 121.365 150.849 1.00 53.25 293 VAL D CA 1
ATOM 7660 C C . VAL D 1 293 ? 68.151 120.510 151.291 1.00 55.09 293 VAL D C 1
ATOM 7661 O O . VAL D 1 293 ? 68.144 119.938 152.392 1.00 53.42 293 VAL D O 1
ATOM 7665 N N . ARG D 1 294 ? 69.210 120.453 150.475 1.00 55.44 294 ARG D N 1
ATOM 7666 C CA . ARG D 1 294 ? 70.403 119.706 150.874 1.00 58.67 294 ARG D CA 1
ATOM 7667 C C . ARG D 1 294 ? 70.997 120.272 152.161 1.00 58.77 294 ARG D C 1
ATOM 7668 O O . ARG D 1 294 ? 71.248 119.535 153.127 1.00 61.49 294 ARG D O 1
ATOM 7676 N N . ARG D 1 295 ? 71.185 121.593 152.206 1.00 55.80 295 ARG D N 1
ATOM 7677 C CA . ARG D 1 295 ? 71.779 122.218 153.383 1.00 53.20 295 ARG D CA 1
ATOM 7678 C C . ARG D 1 295 ? 70.860 122.124 154.592 1.00 58.84 295 ARG D C 1
ATOM 7679 O O . ARG D 1 295 ? 71.338 122.092 155.731 1.00 50.68 295 ARG D O 1
ATOM 7687 N N . PHE D 1 296 ? 69.545 122.079 154.367 1.00 51.94 296 PHE D N 1
ATOM 7688 C CA . PHE D 1 296 ? 68.611 121.954 155.481 1.00 38.48 296 PHE D CA 1
ATOM 7689 C C . PHE D 1 296 ? 68.686 120.566 156.105 1.00 47.76 296 PHE D C 1
ATOM 7690 O O . PHE D 1 296 ? 68.715 120.432 157.338 1.00 50.25 296 PHE D O 1
ATOM 7698 N N . VAL D 1 297 ? 68.752 119.523 155.274 1.00 48.97 297 VAL D N 1
ATOM 7699 C CA . VAL D 1 297 ? 68.865 118.174 155.820 1.00 59.07 297 VAL D CA 1
ATOM 7700 C C . VAL D 1 297 ? 70.204 118.006 156.529 1.00 58.22 297 VAL D C 1
ATOM 7701 O O . VAL D 1 297 ? 70.286 117.387 157.602 1.00 46.52 297 VAL D O 1
ATOM 7705 N N . GLU D 1 298 ? 71.266 118.596 155.967 1.00 55.07 298 GLU D N 1
ATOM 7706 C CA . GLU D 1 298 ? 72.546 118.609 156.669 1.00 47.96 298 GLU D CA 1
ATOM 7707 C C . GLU D 1 298 ? 72.424 119.301 158.021 1.00 48.47 298 GLU D C 1
ATOM 7708 O O . GLU D 1 298 ? 72.975 118.829 159.024 1.00 43.95 298 GLU D O 1
ATOM 7714 N N . GLY D 1 299 ? 71.691 120.416 158.071 1.00 39.53 299 GLY D N 1
ATOM 7715 C CA . GLY D 1 299 ? 71.492 121.104 159.334 1.00 52.30 299 GLY D CA 1
ATOM 7716 C C . GLY D 1 299 ? 70.740 120.274 160.354 1.00 55.33 299 GLY D C 1
ATOM 7717 O O . GLY D 1 299 ? 70.988 120.389 161.557 1.00 48.50 299 GLY D O 1
ATOM 7718 N N . LEU D 1 300 ? 69.829 119.412 159.896 1.00 52.61 300 LEU D N 1
ATOM 7719 C CA . LEU D 1 300 ? 69.156 118.522 160.838 1.00 53.59 300 LEU D CA 1
ATOM 7720 C C . LEU D 1 300 ? 70.116 117.463 161.366 1.00 62.53 300 LEU D C 1
ATOM 7721 O O . LEU D 1 300 ? 70.134 117.176 162.575 1.00 66.77 300 LEU D O 1
ATOM 7726 N N . HIS D 1 301 ? 70.951 116.903 160.480 1.00 64.59 301 HIS D N 1
ATOM 7727 C CA . HIS D 1 301 ? 72.032 116.034 160.940 1.00 48.40 301 HIS D CA 1
ATOM 7728 C C . HIS D 1 301 ? 72.846 116.714 162.031 1.00 45.73 301 HIS D C 1
ATOM 7729 O O . HIS D 1 301 ? 73.170 116.101 163.057 1.00 43.19 301 HIS D O 1
ATOM 7736 N N . ASP D 1 302 ? 73.157 117.999 161.837 1.00 51.87 302 ASP D N 1
ATOM 7737 C CA . ASP D 1 302 ? 73.991 118.714 162.796 1.00 55.17 302 ASP D CA 1
ATOM 7738 C C . ASP D 1 302 ? 73.256 118.948 164.106 1.00 55.48 302 ASP D C 1
ATOM 7739 O O . ASP D 1 302 ? 73.869 118.908 165.179 1.00 61.43 302 ASP D O 1
ATOM 7744 N N . LEU D 1 303 ? 71.954 119.231 164.044 1.00 48.62 303 LEU D N 1
ATOM 7745 C CA . LEU D 1 303 ? 71.186 119.341 165.278 1.00 51.03 303 LEU D CA 1
ATOM 7746 C C . LEU D 1 303 ? 71.251 118.047 166.080 1.00 62.35 303 LEU D C 1
ATOM 7747 O O . LEU D 1 303 ? 71.464 118.074 167.301 1.00 51.66 303 LEU D O 1
ATOM 7752 N N . VAL D 1 304 ? 71.138 116.899 165.406 1.00 62.47 304 VAL D N 1
ATOM 7753 C CA . VAL D 1 304 ? 71.091 115.629 166.130 1.00 52.26 304 VAL D CA 1
ATOM 7754 C C . VAL D 1 304 ? 72.462 115.289 166.707 1.00 54.45 304 VAL D C 1
ATOM 7755 O O . VAL D 1 304 ? 72.617 115.108 167.922 1.00 62.77 304 VAL D O 1
ATOM 7759 N N . ARG D 1 305 ? 73.480 115.215 165.845 1.00 50.83 305 ARG D N 1
ATOM 7760 C CA . ARG D 1 305 ? 74.811 114.837 166.315 1.00 53.30 305 ARG D CA 1
ATOM 7761 C C . ARG D 1 305 ? 75.359 115.852 167.311 1.00 62.07 305 ARG D C 1
ATOM 7762 O O . ARG D 1 305 ? 75.968 115.478 168.322 1.00 60.57 305 ARG D O 1
ATOM 7770 N N . GLY D 1 306 ? 75.134 117.139 167.051 1.00 62.94 306 GLY D N 1
ATOM 7771 C CA . GLY D 1 306 ? 75.647 118.166 167.940 1.00 47.42 306 GLY D CA 1
ATOM 7772 C C . GLY D 1 306 ? 74.963 118.162 169.292 1.00 49.18 306 GLY D C 1
ATOM 7773 O O . GLY D 1 306 ? 75.622 118.287 170.329 1.00 60.37 306 GLY D O 1
ATOM 7774 N N . ASP D 1 307 ? 73.633 118.034 169.305 1.00 64.92 307 ASP D N 1
ATOM 7775 C CA . ASP D 1 307 ? 72.932 117.914 170.580 1.00 77.87 307 ASP D CA 1
ATOM 7776 C C . ASP D 1 307 ? 73.418 116.698 171.358 1.00 68.44 307 ASP D C 1
ATOM 7777 O O . ASP D 1 307 ? 73.668 116.784 172.569 1.00 74.23 307 ASP D O 1
ATOM 7782 N N . ASN D 1 308 ? 73.571 115.559 170.675 1.00 75.96 308 ASN D N 1
ATOM 7783 C CA . ASN D 1 308 ? 74.085 114.364 171.337 1.00 80.29 308 ASN D CA 1
ATOM 7784 C C . ASN D 1 308 ? 75.466 114.609 171.934 1.00 80.63 308 ASN D C 1
ATOM 7785 O O . ASN D 1 308 ? 75.762 114.148 173.043 1.00 78.21 308 ASN D O 1
ATOM 7790 N N . GLU D 1 309 ? 76.329 115.325 171.209 1.00 70.13 309 GLU D N 1
ATOM 7791 C CA . GLU D 1 309 ? 77.659 115.632 171.729 1.00 72.33 309 GLU D CA 1
ATOM 7792 C C . GLU D 1 309 ? 77.576 116.521 172.966 1.00 68.54 309 GLU D C 1
ATOM 7793 O O . GLU D 1 309 ? 78.242 116.263 173.975 1.00 79.01 309 GLU D O 1
ATOM 7799 N N . TRP D 1 310 ? 76.768 117.583 172.900 1.00 61.26 310 TRP D N 1
ATOM 7800 C CA . TRP D 1 310 ? 76.684 118.523 174.014 1.00 71.01 310 TRP D CA 1
ATOM 7801 C C . TRP D 1 310 ? 76.139 117.852 175.269 1.00 79.05 310 TRP D C 1
ATOM 7802 O O . TRP D 1 310 ? 76.625 118.105 176.377 1.00 62.45 310 TRP D O 1
ATOM 7813 N N . GLU D 1 311 ? 75.124 116.997 175.119 1.00 85.59 311 GLU D N 1
ATOM 7814 C CA . GLU D 1 311 ? 74.662 116.207 176.258 1.00 74.54 311 GLU D CA 1
ATOM 7815 C C . GLU D 1 311 ? 75.736 115.235 176.732 1.00 76.62 311 GLU D C 1
ATOM 7816 O O . GLU D 1 311 ? 75.864 114.975 177.934 1.00 78.34 311 GLU D O 1
ATOM 7822 N N . ARG D 1 312 ? 76.513 114.680 175.797 1.00 77.52 312 ARG D N 1
ATOM 7823 C CA . ARG D 1 312 ? 77.491 113.655 176.148 1.00 83.28 312 ARG D CA 1
ATOM 7824 C C . ARG D 1 312 ? 78.635 114.215 176.987 1.00 84.99 312 ARG D C 1
ATOM 7825 O O . ARG D 1 312 ? 79.149 113.519 177.871 1.00 93.40 312 ARG D O 1
ATOM 7833 N N . THR D 1 313 ? 79.049 115.455 176.730 1.00 89.42 313 THR D N 1
ATOM 7834 C CA . THR D 1 313 ? 80.159 116.050 177.466 1.00 81.53 313 THR D CA 1
ATOM 7835 C C . THR D 1 313 ? 79.685 117.166 178.389 1.00 89.03 313 THR D C 1
ATOM 7836 O O . THR D 1 313 ? 80.267 118.256 178.406 1.00 60.98 313 THR D O 1
ATOM 7840 N N . THR D 1 314 ? 78.633 116.902 179.158 1.00 98.32 314 THR D N 1
ATOM 7841 C CA . THR D 1 314 ? 78.103 117.876 180.108 1.00 100.38 314 THR D CA 1
ATOM 7842 C C . THR D 1 314 ? 77.257 117.188 181.176 1.00 102.58 314 THR D C 1
ATOM 7843 O O . THR D 1 314 ? 76.222 116.594 180.877 1.00 96.82 314 THR D O 1
#

Nearest PDB structures (foldseek):
  6m7f-assembly1_A  TM=1.003E+00  e=1.167E-38  Streptomyces clavuligerus
  6m7f-assembly1_B  TM=9.673E-01  e=5.861E-25  Streptomyces clavuligerus
  6wkf-assembly2_B  TM=9.164E-01  e=6.467E-14  Streptomyces sp.
  6tjz-assembly1_B  TM=8.496E-01  e=1.234E-08  Streptomyces sp. CWA1
  6thu-assembly1_B  TM=8.169E-01  e=1.234E-08  Streptomyces sp. CWA1

Solvent-accessible surface area: 42106 Å² total; per-residue (Å²): 172,99,30,81,24,95,67,68,93,15,130,18,15,82,37,0,89,63,65,0,80,41,20,14,70,84,46,55,29,77,110,120,53,57,63,12,6,117,70,121,51,0,3,54,8,0,0,21,20,6,7,107,12,75,73,86,0,0,31,1,0,0,0,8,6,1,0,14,76,34,19,0,60,91,62,24,54,73,86,81,14,138,58,38,71,82,1,11,39,17,0,44,11,1,2,17,29,3,12,75,40,140,93,73,33,122,43,11,72,29,72,15,0,81,0,1,7,27,4,25,156,48,10,24,90,80,18,34,40,37,2,97,7,8,3,52,30,29,16,4,18,13,0,1,12,46,12,3,17,6,40,103,53,104,142,21,54,66,3,2,56,22,47,0,41,13,17,29,2,51,5,2,1,2,8,13,0,22,2,11,67,31,48,0,49,13,14,4,5,24,17,75,20,0,58,53,0,24,52,13,0,2,19,5,8,3,7,26,66,11,44,80,79,20,213,80,3,13,3,8,56,12,1,48,122,113,70,70,32,52,70,99,93,0,75,112,102,4,67,59,23,28,60,99,23,20,64,110,0,54,76,15,37,175,42,22,96,36,0,42,7,16,16,90,59,80,5,37,82,5,2,108,66,0,12,46,8,0,31,6,0,10,48,1,11,32,38,34,34,81,78,47,83,78,29,102,74,56,97,9,115,9,10,55,38,0,98,65,66,0,97,38,17,8,61,85,39,55,33,106,132,39,36,78,59,5,72,75,29,72,1,8,44,8,0,0,25,8,7,11,156,14,75,72,82,0,0,38,2,0,0,0,7,4,1,0,14,97,17,12,0,63,96,76,28,52,22,21,24,4,68,14,7,59,41,7,11,36,29,0,31,4,0,0,45,29,12,36,58,30,144,81,52,38,113,27,25,92,25,64,9,0,45,0,1,13,29,4,27,163,49,11,24,80,87,21,32,34,48,3,78,2,11,2,40,28,32,17,4,15,17,0,0,28,60,0,16,84,8,112,93,95,28,5,56,4,12,0,2,8,10,0,18,1,11,67,35,53,1,52,16,20,6,9,30,24,16,15,0,64,35,0,19,61,16,0,26,86,25,83,110,80,81,66,79,36,61,113,0,86,60,14,43,73,39,24,98,55,3,45,66,38,30,68,44,89,9,114,62,4,2,126,65,0,7,54,6,0,23,10,0,13,44,1,16,78,14,31,101,166,64,117,95,109,35,77,23,94,65,62,95,16,129,18,11,64,39,0,93,104,69,0,94,43,18,16,68,84,42,49,40,55,163,60,30,112,94,15,26,4,5,65,19,0,0,20,19,6,9,108,11,74,76,81,0,0,34,0,0,0,0,6,10,1,0,19,97,36,21,0,66,108,53,81,15,21,2,1,2,0,21,15,0,2,18,32,4,10,73,42,140,94,74,34,44,8,17,77,11,67,12,0,78,0,0,6,28,3,32,156,50,8,22,89,81,15,35,48,39,2,94,7,9,2,48,28,28,11,4,3,12,0,0,6,45,1,20,46,60,91,90,101,31,50,78,6,2,34,58,57,0,63,19,22,30,3,42,4,3,1,2,5,13,0,22,2,10,66,32,47,0,51,13,23,3,4,23,0,57,13,0,56,53,0,26,59,12,0,2,22,4,8,0,4,27,64,7,37,84,112,113,72,15,0,4,59,12,2,44,118,117,68,67,31,94,113,98,93,0,58,113,108,3,141,58,17,33,59,98,21,24,62,110,0,54,78,16,39,171,29,25,94,32,0,49,84,44,23,95,38,80,6,102,71,4,2,129,69,0,11,64,7,0,26,6,0,11,50,1,8,47,41,31,43,82,87,100,91,99,38,77,32,106,72,60,93,11,119,10,9,54,38,0,84,111,66,0,79,39,16,7,58,85,39,55,45,105,86,94,70,6,70,72,35,75,18,7,46,12,0,0,30,10,7,9,156,13,68,75,86,0,0,38,1,0,0,0,9,14,4,10,49,68,69,83,139,32,49,57,12,38,5,8,1,53,27,10,34,57,54,134,85,78,26,123,21,22,82,29,54,24,1,74,0,0,24,22,4,29,152,38,12,27,74,88,22,32,29,45,3,80,0,10,2,42,29,32,14,2,21,46,4,0,50,102,3,1,83,65,32,109,53,258,75,22,90,4,20,0,1,8,10,0,17,2,9,66,32,49,0,51,14,18,2,9,14,32,29,11,1,60,34,0,16,63,15,0,29,62,19,45,70,62,74,157,86,72,50,73,107,32,52,99,54,23,63,98,0,83,96,18,45,74,46,20,104,60,2,60,71,26,14,56,52,82,6,34,94,2,6,127,68,0,10,45,7,0,26,9,1,10,43,1,7,41,16,42,80,160,71,103

B-factor: mean 62.84, std 19.22, range [21.1, 153.47]

InterPro domains:
  IPR008949 Isoprenoid synthase domain superfamily [G3DSA:1.10.600.10] (17-334)
  IPR008949 Isoprenoid synthase domain superfamily [SSF48576] (23-331)
  IPR034686 Terpene cyclase-like 2 [PTHR35201] (194-334)
  IPR034686 Terpene cyclase-like 2 [SFLDG01020] (23-334)

Organism: Streptomyces clavuligerus (NCBI:txid1901)

Foldseek 3Di:
DPAPDDQAFAPQLPVLVVLLVVLCVVLVNQPVRPPCCPPLNLSRLLRLLANQFDPVLSSLSSNVVSLVPRVVCVCCPDCSLLDLVRLLVLLVLLLVLLDDDPDRDPSCVDSSNVSSNVSLVLLPPPPDVLLSVQLSVLSSQLSVLSSVQSYPDDPLVVLLLSLLSNDPVSNSLSSNCSRNVHDADNVCCPPVLNVLLSSLLSSLLSLLVLLQPVVRSRSLVCCCVPVVDDNVVSSVVSVVVNVVSSVVNVVSVVVLCVCVVVDDDRNNVVSVSSSVSSVSSNVSSVVSSVVD/DPDDFAFADCLPVLVVVLVVLCVVLVCPVVVVVCVVLVLSRLLGLLAHLFDPLLSNLSSNVSCLVPRPPVVQVPPALPPCDCSLVLLLVLLLCLLVVDPDSDVSCVHSSNVSSNVSLVLQPPPDDPLLSVVLSVLSNVQSVVVSVVNCNHPLVNSLSSNQSRNVADADPVCCPPVLVVLLSVLLVVLCVVVCSVVVNVVSVVCLVVCCVVDDDRNNVVVVSSSVSSVSNNVSSVVSVVVD/DPAPDDQAFAPPLPVLVVLLVVLCVVLVNPCACPPLVLSRLLRLLANQFDPLLSSLSSNVVRLVPPPLVVCVVLLVLLVLLLCLLDDDDDGDPSCVDSSNVSSNVSLVLLPPPDDPLLSVQLSVLSNQLSVLSVVLVVPDLCRLLQSLLSNDCVSNSLSSNCSRNVHDADNVCCPPPLNVLLSSLLSSLLSLLDLLVHSSRQLVCCCVPVVDDRVVSSVSSVVSNVVSSVVNVVSVVVPVVCVVVDDPSNVVVVVSSSVSSVSNNVSSVVSSVPD/DDAPDDFAFADCLPVLVVVLVVLCVVLPNPPPVCVVLVLSRLLRLLARLFDPLLSSLVSNVSVLVPRDALVLLVLLLCLLVVDVDGDPNCSHSSNVSSNVSLVLQPPPDDVLLSVVLNVLSNVVSVVVNCVRDDDVHVVNSLSSLQSRNVADADPVCCPPVLVVLLSVLLVVLLVLLVPPVVVNVVSSVVNVVSVVCLVVCCVVDDDRNNVVSVSSSVSSVSNNVSSNVSSVVD